Protein AF-0000000083945757 (afdb_homodimer)

Nearest PDB structures (foldseek):
  6pqh-assembly2_D  TM=9.651E-01  e=5.081E-68  Elizabethkingia sp.
  6pqh-assembly2_C  TM=9.523E-01  e=7.920E-66  Elizabethkingia sp.
  3m4q-assembly1_B  TM=9.077E-01  e=7.126E-39  Entamoeba histolytica
  3m4p-assembly2_D  TM=8.942E-01  e=1.577E-38  Entamoeba histolytica
  5xix-assembly2_C  TM=8.977E-01  e=1.561E-36  Homo sapiens

Sequence (926 aa):
MRIAELLASGERNVEVVAKGWVRTKRGNKNVAFIALNDGSTIHNIQVVAETAAFDEALLKSVTTGACLKVTGTLVDSPASGQPVEIQARTIEIYGGADPETYPLQKKGHTLEFLREIAHLRPRTNTFGAVFRIRHAMAYAIHKYFNDRGFVYWNSPLITGSDAEGAGAMFQVTTLDVANPPRKEDGSVDYAQDFFGRSTNLTVSGQLEGELAAMSLGLIYTFGPTFRAENSNTPRHLAEFWMVEPEMAFYEIGENMDLAEDFIKYLVNYALENCADDLAFLEKMYDKELTERLRFVIANDFVRLGYTEGVKILEEARDKKGVKFEFPVFWGADLASEHERYLVEQHFKRPVILTDYPKEIKAFYMKQNDDGKTVRAMDVLFPKIGEIIGGSEREADYDKLVARMQEVGVPVESMQWYLDTRRFGSAPHSGFGLGFERLVLFVTGMTNIRDVIPFPRTPKNAEFMRIAELLASGERNVEVVAKGWVRTKRGNKNVAFIALNDGSTIHNIQVVAETAAFDEALLKSVTTGACLKVTGTLVDSPASGQPVEIQARTIEIYGGADPETYPLQKKGHTLEFLREIAHLRPRTNTFGAVFRIRHAMAYAIHKYFNDRGFVYWNSPLITGSDAEGAGAMFQVTTLDVANPPRKEDGSVDYAQDFFGRSTNLTVSGQLEGELAAMSLGLIYTFGPTFRAENSNTPRHLAEFWMVEPEMAFYEIGENMDLAEDFIKYLVNYALENCADDLAFLEKMYDKELTERLRFVIANDFVRLGYTEGVKILEEARDKKGVKFEFPVFWGADLASEHERYLVEQHFKRPVILTDYPKEIKAFYMKQNDDGKTVRAMDVLFPKIGEIIGGSEREADYDKLVARMQEVGVPVESMQWYLDTRRFGSAPHSGFGLGFERLVLFVTGMTNIRDVIPFPRTPKNAEF

Secondary structure (DSSP, 8-state):
--HHHHHH----SEEEEEEEEEEEEEE-SSEEEEEEE-SSSSPPEEEEEEGGGS-HHHHHH--TT-EEEEEEEEEE-SSTT-SEEEEEEEEEEEE---TTT-S--SS---HHHHHHTTTTGGGSHHHHHHHHHHHHHHHHHHHHHHHTT-EE----SEES--TT-GGG--EEE-S-TTS--B-TTSSB-GGGSTTSS-EEE-S-SHHHHHHHHHHHSEEEEEEEEE------STT--SEEEEEEEEEET--HHHHHHHHHHHHHHHHHHHHHH-HHHHHHHHHHT-TTHHHHHHHHHHSPPEEEEHHHHHHHHHHHHHHS-PPPSS---TTPPPPHHHHHIIIIIIISS-EEEE--BGGGS-TTBPBPTTSSBB-EEEEEETTTEEEEEEEEB---HHHHHHHHHHHT--SGGGHHHHHHHHSS---EEEEEEEHHHHHHHHH--S-GGGSSSS--BTTB---/--HHHHHH----SEEEEEEEEEEEEEE-SSEEEEEEE-SSSSPPEEEEEEGGGS-HHHHHH--TT-EEEEEEEEEE-SSTT-SEEEEEEEEEEEE---TTT-S--SS---HHHHHHTTTTGGGSHHHHHHHHHHHHHHHHHHHHHHHTT-EE----SEES--TT-GGG--EEE-S-TTS--B-TTSSB-GGGSTTSS-EEE-S-SHHHHHHHHHHHSEEEEEEEEE------STT--SEEEEEEEEEET--HHHHHHHHHHHHHHHHHHHHHH-HHHHHHHHHHT-TTHHHHHHHHHHSPPEEEEHHHHHHHHHHHHHHS----SS---TTPPPPHHHHHIIIIIIISS-EEEE--BGGGS-TTBPBPTTSSBB-EEEEEETTTEEEEEEEEB---HHHHHHHHHHHT--SGGGHHHHHHHHSS---EEEEEEEHHHHHHHHH--S-GGGSSSS--BTTB---

Structure (mmCIF, N/CA/C/O backbone):
data_AF-0000000083945757-model_v1
#
loop_
_entity.id
_entity.type
_entity.pdbx_description
1 polymer 'Asparagine--tRNA ligase'
#
loop_
_atom_site.group_PDB
_atom_site.id
_atom_site.type_symbol
_atom_site.label_atom_id
_atom_site.label_alt_id
_atom_site.label_comp_id
_atom_site.label_asym_id
_atom_site.label_entity_id
_atom_site.label_seq_id
_atom_site.pdbx_PDB_ins_code
_atom_site.Cartn_x
_atom_site.Cartn_y
_atom_site.Cartn_z
_atom_site.occupancy
_atom_site.B_iso_or_equiv
_atom_site.auth_seq_id
_atom_site.auth_comp_id
_atom_site.auth_asym_id
_atom_site.auth_atom_id
_atom_site.pdbx_PDB_model_num
ATOM 1 N N . MET A 1 1 ? 1.303 14.5 25.297 1 89.5 1 MET A N 1
ATOM 2 C CA . MET A 1 1 ? 0.645 13.195 25.312 1 89.5 1 MET A CA 1
ATOM 3 C C . MET A 1 1 ? -0.617 13.219 24.453 1 89.5 1 MET A C 1
ATOM 5 O O . MET A 1 1 ? -1.34 14.219 24.438 1 89.5 1 MET A O 1
ATOM 9 N N . ARG A 1 2 ? -0.952 12.109 23.891 1 95.12 2 ARG A N 1
ATOM 10 C CA . ARG A 1 2 ? -2.164 12 23.094 1 95.12 2 ARG A CA 1
ATOM 11 C C . ARG A 1 2 ? -3.395 11.82 23.969 1 95.12 2 ARG A C 1
ATOM 13 O O . ARG A 1 2 ? -3.303 11.266 25.078 1 95.12 2 ARG A O 1
ATOM 20 N N . ILE A 1 3 ? -4.434 12.227 23.422 1 97.56 3 ILE A N 1
ATOM 21 C CA . ILE A 1 3 ? -5.664 12.219 24.203 1 97.56 3 ILE A CA 1
ATOM 22 C C . ILE A 1 3 ? -6.066 10.781 24.531 1 97.56 3 ILE A C 1
ATOM 24 O O . ILE A 1 3 ? -6.488 10.484 25.641 1 97.56 3 ILE A O 1
ATOM 28 N N . ALA A 1 4 ? -5.918 9.844 23.531 1 96.75 4 ALA A N 1
ATOM 29 C CA . ALA A 1 4 ? -6.195 8.43 23.797 1 96.75 4 ALA A CA 1
ATOM 30 C C . ALA A 1 4 ? -5.379 7.926 24.984 1 96.75 4 ALA A C 1
ATOM 32 O O . ALA A 1 4 ? -5.883 7.156 25.812 1 96.75 4 ALA A O 1
ATOM 33 N N . GLU A 1 5 ? -4.133 8.367 25.094 1 96.44 5 GLU A N 1
ATOM 34 C CA . GLU A 1 5 ? -3.246 7.965 26.172 1 96.44 5 GLU A CA 1
ATOM 35 C C . GLU A 1 5 ? -3.676 8.586 27.5 1 96.44 5 GLU A C 1
ATOM 37 O O . GLU A 1 5 ? -3.613 7.941 28.547 1 96.44 5 GLU A O 1
ATOM 42 N N . LEU A 1 6 ? -4.082 9.836 27.453 1 96.69 6 LEU A N 1
ATOM 43 C CA . LEU A 1 6 ? -4.535 10.531 28.656 1 96.69 6 LEU A CA 1
ATOM 44 C C . LEU A 1 6 ? -5.773 9.852 29.234 1 96.69 6 LEU A C 1
ATOM 46 O O . LEU A 1 6 ? -5.871 9.664 30.453 1 96.69 6 LEU A O 1
ATOM 50 N N . LEU A 1 7 ? -6.672 9.484 28.359 1 95.69 7 LEU A N 1
ATOM 51 C CA . LEU A 1 7 ? -7.922 8.875 28.797 1 95.69 7 LEU A CA 1
ATOM 52 C C . LEU A 1 7 ? -7.668 7.488 29.375 1 95.69 7 LEU A C 1
ATOM 54 O O . LEU A 1 7 ? -8.406 7.039 30.266 1 95.69 7 LEU A O 1
ATOM 58 N N . ALA A 1 8 ? -6.652 6.844 28.906 1 93.31 8 ALA A N 1
ATOM 59 C CA . ALA A 1 8 ? -6.34 5.492 29.375 1 93.31 8 ALA A CA 1
ATOM 60 C C . ALA A 1 8 ? -5.387 5.527 30.562 1 93.31 8 ALA A C 1
ATOM 62 O O . ALA A 1 8 ? -5.164 4.504 31.219 1 93.31 8 ALA A O 1
ATOM 63 N N . SER A 1 9 ? -4.93 6.746 30.875 1 91.75 9 SER A N 1
ATOM 64 C CA . SER A 1 9 ? -3.906 6.875 31.906 1 91.75 9 SER A CA 1
ATOM 65 C C . SER A 1 9 ? -4.488 6.637 33.281 1 91.75 9 SER A C 1
ATOM 67 O O . SER A 1 9 ? -5.648 6.973 33.562 1 91.75 9 SER A O 1
ATOM 69 N N . GLY A 1 10 ? -3.699 6.02 34.156 1 89.75 10 GLY A N 1
ATOM 70 C CA . GLY A 1 10 ? -4.086 5.895 35.562 1 89.75 10 GLY A CA 1
ATOM 71 C C . GLY A 1 10 ? -3.59 7.043 36.438 1 89.75 10 GLY A C 1
ATOM 72 O O . GLY A 1 10 ? -3.943 7.141 37.594 1 89.75 10 GLY A O 1
ATOM 73 N N . GLU A 1 11 ? -2.965 7.98 35.75 1 93.12 11 GLU A N 1
ATOM 74 C CA . GLU A 1 11 ? -2.379 9.094 36.469 1 93.12 11 GLU A CA 1
ATOM 75 C C . GLU A 1 11 ? -3.432 10.133 36.844 1 93.12 11 GLU A C 1
ATOM 77 O O . GLU A 1 11 ? -4.359 10.383 36.062 1 93.12 11 GLU A O 1
ATOM 82 N N . ARG A 1 12 ? -3.219 10.688 38.062 1 95.81 12 ARG A N 1
ATOM 83 C CA . ARG A 1 12 ? -4.082 11.758 38.562 1 95.81 12 ARG A CA 1
ATOM 84 C C . ARG A 1 12 ? -3.27 12.852 39.25 1 95.81 12 ARG A C 1
ATOM 86 O O . ARG A 1 12 ? -2.211 12.586 39.812 1 95.81 12 ARG A O 1
ATOM 93 N N . ASN A 1 13 ? -3.812 14.008 39.156 1 97.38 13 ASN A N 1
ATOM 94 C CA . ASN A 1 13 ? -3.219 15.18 39.781 1 97.38 13 ASN A CA 1
ATOM 95 C C . ASN A 1 13 ? -1.811 15.445 39.25 1 97.38 13 ASN A C 1
ATOM 97 O O . ASN A 1 13 ? -0.914 15.797 40.031 1 97.38 13 ASN A O 1
ATOM 101 N N . VAL A 1 14 ? -1.634 15.164 38.031 1 97.56 14 VAL A N 1
ATOM 102 C CA . VAL A 1 14 ? -0.371 15.469 37.375 1 97.56 14 VAL A CA 1
ATOM 103 C C . VAL A 1 14 ? -0.594 16.531 36.312 1 97.56 14 VAL A C 1
ATOM 105 O O . VAL A 1 14 ? -1.684 16.625 35.719 1 97.56 14 VAL A O 1
ATOM 108 N N . GLU A 1 15 ? 0.489 17.312 36.094 1 98.19 15 GLU A N 1
ATOM 109 C CA . GLU A 1 15 ? 0.424 18.297 35 1 98.19 15 GLU A CA 1
ATOM 110 C C . GLU A 1 15 ? 0.568 17.625 33.656 1 98.19 15 GLU A C 1
ATOM 112 O O . GLU A 1 15 ? 1.447 16.781 33.438 1 98.19 15 GLU A O 1
ATOM 117 N N . VAL A 1 16 ? -0.318 17.969 32.781 1 98.19 16 VAL A N 1
ATOM 118 C CA . VAL A 1 16 ? -0.283 17.391 31.453 1 98.19 16 VAL A CA 1
ATOM 119 C C . VAL A 1 16 ? -0.448 18.484 30.406 1 98.19 16 VAL A C 1
ATOM 121 O O . VAL A 1 16 ? -0.868 19.609 30.734 1 98.19 16 VAL A O 1
ATOM 124 N N . VAL A 1 17 ? -0.009 18.25 29.203 1 98.38 17 VAL A N 1
ATOM 125 C CA . VAL A 1 17 ? -0.234 19.078 28.031 1 98.38 17 VAL A CA 1
ATOM 126 C C . VAL A 1 17 ? -1.047 18.312 27 1 98.38 17 VAL A C 1
ATOM 128 O O . VAL A 1 17 ? -0.662 17.219 26.578 1 98.38 17 VAL A O 1
ATOM 131 N N . ALA A 1 18 ? -2.18 18.828 26.672 1 98.25 18 ALA A N 1
ATOM 132 C CA . ALA A 1 18 ? -3.027 18.25 25.625 1 98.25 18 ALA A CA 1
ATOM 133 C C . ALA A 1 18 ? -3.166 19.203 24.438 1 98.25 18 ALA A C 1
ATOM 135 O O . ALA A 1 18 ? -3.305 20.406 24.625 1 98.25 18 ALA A O 1
ATOM 136 N N . LYS A 1 19 ? -2.973 18.719 23.266 1 98.75 19 LYS A N 1
ATOM 137 C CA . LYS A 1 19 ? -3.166 19.453 22.016 1 98.75 19 LYS A CA 1
ATOM 138 C C . LYS A 1 19 ? -4.25 18.812 21.156 1 98.75 19 LYS A C 1
ATOM 140 O O . LYS A 1 19 ? -4.352 17.578 21.094 1 98.75 19 LYS A O 1
ATOM 145 N N . GLY A 1 20 ? -5.113 19.562 20.562 1 98.69 20 GLY A N 1
ATOM 146 C CA . GLY A 1 20 ? -6.176 19.031 19.719 1 98.69 20 GLY A CA 1
ATOM 147 C C . GLY A 1 20 ? -7.137 20.109 19.234 1 98.69 20 GLY A C 1
ATOM 148 O O . GLY A 1 20 ? -6.836 21.297 19.312 1 98.69 20 GLY A O 1
ATOM 149 N N . TRP A 1 21 ? -8.195 19.719 18.625 1 98.81 21 TRP A N 1
ATOM 150 C CA . TRP A 1 21 ? -9.203 20.609 18.062 1 98.81 21 TRP A CA 1
ATOM 151 C C . TRP A 1 21 ? -10.477 20.594 18.891 1 98.81 21 TRP A C 1
ATOM 153 O O . TRP A 1 21 ? -10.891 19.531 19.391 1 98.81 21 TRP A O 1
ATOM 163 N N . VAL A 1 22 ? -11.125 21.734 19.031 1 98.62 22 VAL A N 1
ATOM 164 C CA . VAL A 1 22 ? -12.344 21.906 19.828 1 98.62 22 VAL A CA 1
ATOM 165 C C . VAL A 1 22 ? -13.516 21.266 19.094 1 98.62 22 VAL A C 1
ATOM 167 O O . VAL A 1 22 ? -13.781 21.578 17.938 1 98.62 22 VAL A O 1
ATOM 170 N N . ARG A 1 23 ? -14.172 20.391 19.812 1 97.62 23 ARG A N 1
ATOM 171 C CA . ARG A 1 23 ? -15.398 19.812 19.281 1 97.62 23 ARG A CA 1
ATOM 172 C C . ARG A 1 23 ? -16.625 20.625 19.719 1 97.62 23 ARG A C 1
ATOM 174 O O . ARG A 1 23 ? -17.5 20.922 18.906 1 97.62 23 ARG A O 1
ATOM 181 N N . THR A 1 24 ? -16.641 20.906 21.016 1 97 24 THR A N 1
ATOM 182 C CA . THR A 1 24 ? -17.703 21.734 21.562 1 97 24 THR A CA 1
ATOM 183 C C . THR A 1 24 ? -17.188 22.562 22.734 1 97 24 THR A C 1
ATOM 185 O O . THR A 1 24 ? -16.172 22.219 23.344 1 97 24 THR A O 1
ATOM 188 N N . LYS A 1 25 ? -17.812 23.656 22.906 1 97 25 LYS A N 1
ATOM 189 C CA . LYS A 1 25 ? -17.625 24.484 24.078 1 97 25 LYS A CA 1
ATOM 190 C C . LYS A 1 25 ? -18.953 24.906 24.703 1 97 25 LYS A C 1
ATOM 192 O O . LYS A 1 25 ? -19.844 25.391 24 1 97 25 LYS A O 1
ATOM 197 N N . ARG A 1 26 ? -19.062 24.594 25.938 1 95.69 26 ARG A N 1
ATOM 198 C CA . ARG A 1 26 ? -20.25 25 26.688 1 95.69 26 ARG A CA 1
ATOM 199 C C . ARG A 1 26 ? -19.844 25.578 28.047 1 95.69 26 ARG A C 1
ATOM 201 O O . ARG A 1 26 ? -18.672 25.594 28.406 1 95.69 26 ARG A O 1
ATOM 208 N N . GLY A 1 27 ? -20.812 26.188 28.688 1 94.12 27 GLY A N 1
ATOM 209 C CA . GLY A 1 27 ? -20.516 26.688 30.031 1 94.12 27 GLY A CA 1
ATOM 210 C C . GLY A 1 27 ? -21.297 27.953 30.359 1 94.12 27 GLY A C 1
ATOM 211 O O . GLY A 1 27 ? -22.359 28.219 29.781 1 94.12 27 GLY A O 1
ATOM 212 N N . ASN A 1 28 ? -20.938 28.547 31.516 1 94.06 28 ASN A N 1
ATOM 213 C CA . ASN A 1 28 ? -21.562 29.766 32 1 94.06 28 ASN A CA 1
ATOM 214 C C . ASN A 1 28 ? -20.516 30.828 32.344 1 94.06 28 ASN A C 1
ATOM 216 O O . ASN A 1 28 ? -19.375 30.766 31.859 1 94.06 28 ASN A O 1
ATOM 220 N N . LYS A 1 29 ? -20.922 31.844 33 1 94.19 29 LYS A N 1
ATOM 221 C CA . LYS A 1 29 ? -20.047 32.969 33.281 1 94.19 29 LYS A CA 1
ATOM 222 C C . LYS A 1 29 ? -18.875 32.562 34.156 1 94.19 29 LYS A C 1
ATOM 224 O O . LYS A 1 29 ? -17.812 33.219 34.156 1 94.19 29 LYS A O 1
ATOM 229 N N . ASN A 1 30 ? -19 31.453 34.781 1 95.75 30 ASN A N 1
ATOM 230 C CA . ASN A 1 30 ? -17.984 31.094 35.781 1 95.75 30 ASN A CA 1
ATOM 231 C C . ASN A 1 30 ? -17.047 30.016 35.25 1 95.75 30 ASN A C 1
ATOM 233 O O . ASN A 1 30 ? -15.898 29.906 35.688 1 95.75 30 ASN A O 1
ATOM 237 N N . VAL A 1 31 ? -17.641 29.156 34.375 1 96.81 31 VAL A N 1
ATOM 238 C CA . VAL A 1 31 ? -16.844 28 33.969 1 96.81 31 VAL A CA 1
ATOM 239 C C . VAL A 1 31 ? -17.141 27.641 32.5 1 96.81 31 VAL A C 1
ATOM 241 O O . VAL A 1 31 ? -18.297 27.734 32.062 1 96.81 31 VAL A O 1
ATOM 244 N N . ALA A 1 32 ? -16.109 27.344 31.766 1 97.56 32 ALA A N 1
ATOM 245 C CA . ALA A 1 32 ? -16.234 26.828 30.406 1 97.56 32 ALA A CA 1
ATOM 246 C C . ALA A 1 32 ? -15.812 25.375 30.328 1 97.56 32 ALA A C 1
ATOM 248 O O . ALA A 1 32 ? -14.812 24.984 30.938 1 97.56 32 ALA A O 1
ATOM 249 N N . PHE A 1 33 ? -16.578 24.5 29.719 1 97.06 33 PHE A N 1
ATOM 250 C CA . PHE A 1 33 ? -16.266 23.109 29.406 1 97.06 33 PHE A CA 1
ATOM 251 C C . PHE A 1 33 ? -15.953 22.938 27.938 1 97.06 33 PHE A C 1
ATOM 253 O O . PHE A 1 33 ? -16.812 23.141 27.078 1 97.06 33 PHE A O 1
ATOM 260 N N . ILE A 1 34 ? -14.734 22.578 27.656 1 98.19 34 ILE A N 1
ATOM 261 C CA . ILE A 1 34 ? -14.273 22.422 26.281 1 98.19 34 ILE A CA 1
ATOM 262 C C . ILE A 1 34 ? -14.023 20.938 26 1 98.19 34 ILE A C 1
ATOM 264 O O . ILE A 1 34 ? -13.227 20.297 26.672 1 98.19 34 ILE A O 1
ATOM 268 N N . ALA A 1 35 ? -14.719 20.375 25.031 1 97.5 35 ALA A N 1
ATOM 269 C CA . ALA A 1 35 ? -14.414 19.047 24.531 1 97.5 35 ALA A CA 1
ATOM 270 C C . ALA A 1 35 ? -13.289 19.078 23.5 1 97.5 35 ALA A C 1
ATOM 272 O O . ALA A 1 35 ? -13.453 19.656 22.422 1 97.5 35 ALA A O 1
ATOM 273 N N . LEU A 1 36 ? -12.156 18.484 23.844 1 98.38 36 LEU A N 1
ATOM 274 C CA . LEU A 1 36 ? -10.961 18.531 23.016 1 98.38 36 LEU A CA 1
ATOM 275 C C . LEU A 1 36 ? -10.664 17.156 22.422 1 98.38 36 LEU A C 1
ATOM 277 O O . LEU A 1 36 ? -10.766 16.141 23.125 1 98.38 36 LEU A O 1
ATOM 281 N N . ASN A 1 37 ? -10.305 17.094 21.141 1 98.44 37 ASN A N 1
ATOM 282 C CA . ASN A 1 37 ? -9.992 15.844 20.453 1 98.44 37 ASN A CA 1
ATOM 283 C C . ASN A 1 37 ? -8.781 15.992 19.531 1 98.44 37 ASN A C 1
ATOM 285 O O . ASN A 1 37 ? -8.641 17.016 18.859 1 98.44 37 ASN A O 1
ATOM 289 N N . ASP A 1 38 ? -7.902 15.016 19.531 1 98.56 38 ASP A N 1
ATOM 290 C CA . ASP A 1 38 ? -6.703 15.133 18.703 1 98.56 38 ASP A CA 1
ATOM 291 C C . ASP A 1 38 ? -6.715 14.102 17.578 1 98.56 38 ASP A C 1
ATOM 293 O O . ASP A 1 38 ? -5.691 13.875 16.938 1 98.56 38 ASP A O 1
ATOM 297 N N . GLY A 1 39 ? -7.812 13.391 17.359 1 98.25 39 GLY A N 1
ATOM 298 C CA . GLY A 1 39 ? -7.953 12.422 16.281 1 98.25 39 GLY A CA 1
ATOM 299 C C . GLY A 1 39 ? -7.543 11.016 16.688 1 98.25 39 GLY A C 1
ATOM 300 O O . GLY A 1 39 ? -7.832 10.055 15.969 1 98.25 39 GLY A O 1
ATOM 301 N N . SER A 1 40 ? -6.977 10.797 17.906 1 98.25 40 SER A N 1
ATOM 302 C CA . SER A 1 40 ? -6.395 9.523 18.312 1 98.25 40 SER A CA 1
ATOM 303 C C . SER A 1 40 ? -7.473 8.547 18.781 1 98.25 40 SER A C 1
ATOM 305 O O . SER A 1 40 ? -7.223 7.344 18.891 1 98.25 40 SER A O 1
ATOM 307 N N . THR A 1 41 ? -8.625 9.031 19.047 1 97.81 41 THR A N 1
ATOM 308 C CA . THR A 1 41 ? -9.75 8.234 19.531 1 97.81 41 THR A CA 1
ATOM 309 C C . THR A 1 41 ? -11.078 8.938 19.25 1 97.81 41 THR A C 1
ATOM 311 O O . THR A 1 41 ? -11.094 10.133 18.922 1 97.81 41 THR A O 1
ATOM 314 N N . ILE A 1 42 ? -12.102 8.203 19.25 1 97.62 42 ILE A N 1
ATOM 315 C CA . ILE A 1 42 ? -13.438 8.75 19.031 1 97.62 42 ILE A CA 1
ATOM 316 C C . ILE A 1 42 ? -13.859 9.57 20.25 1 97.62 42 ILE A C 1
ATOM 318 O O . ILE A 1 42 ? -14.75 10.414 20.156 1 97.62 42 ILE A O 1
ATOM 322 N N . HIS A 1 43 ? -13.211 9.391 21.391 1 97 43 HIS A N 1
ATOM 323 C CA . HIS A 1 43 ? -13.586 10.047 22.641 1 97 43 HIS A CA 1
ATOM 324 C C . HIS A 1 43 ? -12.891 11.391 22.781 1 97 43 HIS A C 1
ATOM 326 O O . HIS A 1 43 ? -11.742 11.555 22.359 1 97 43 HIS A O 1
ATOM 332 N N . ASN A 1 44 ? -13.555 12.344 23.453 1 96.88 44 ASN A N 1
ATOM 333 C CA . ASN A 1 44 ? -12.992 13.656 23.766 1 96.88 44 ASN A CA 1
ATOM 334 C C . ASN A 1 44 ? -12.492 13.711 25.203 1 96.88 44 ASN A C 1
ATOM 336 O O . ASN A 1 44 ? -12.953 12.945 26.062 1 96.88 44 ASN A O 1
ATOM 340 N N . ILE A 1 45 ? -11.539 14.539 25.406 1 97.31 45 ILE A N 1
ATOM 341 C CA . ILE A 1 45 ? -11.195 14.875 26.781 1 97.31 45 ILE A CA 1
ATOM 342 C C . ILE A 1 45 ? -11.82 16.219 27.156 1 97.31 45 ILE A C 1
ATOM 344 O O . ILE A 1 45 ? -11.859 17.141 26.344 1 97.31 45 ILE A O 1
ATOM 348 N N . GLN A 1 46 ? -12.367 16.297 28.359 1 97.56 46 GLN A N 1
ATOM 349 C CA . GLN A 1 46 ? -12.961 17.531 28.828 1 97.56 46 GLN A CA 1
ATOM 350 C C . GLN A 1 46 ? -11.914 18.453 29.453 1 97.56 46 GLN A C 1
ATOM 352 O O . GLN A 1 46 ? -11.156 18.016 30.328 1 97.56 46 GLN A O 1
ATOM 357 N N . VAL A 1 47 ? -11.852 19.656 28.969 1 98.12 47 VAL A N 1
ATOM 358 C CA . VAL A 1 47 ? -11.039 20.719 29.547 1 98.12 47 VAL A CA 1
ATOM 359 C C . VAL A 1 47 ? -11.93 21.688 30.328 1 98.12 47 VAL A C 1
ATOM 361 O O . VAL A 1 47 ? -12.891 22.219 29.781 1 98.12 47 VAL A O 1
ATOM 364 N N . VAL A 1 48 ? -11.641 21.828 31.562 1 98.06 48 VAL A N 1
ATOM 365 C CA . VAL A 1 48 ? -12.391 22.75 32.406 1 98.06 48 VAL A CA 1
ATOM 366 C C . VAL A 1 48 ? -11.602 24.031 32.625 1 98.06 48 VAL A C 1
ATOM 368 O O . VAL A 1 48 ? -10.484 24.016 33.156 1 98.06 48 VAL A O 1
ATOM 371 N N . ALA A 1 49 ? -12.195 25.141 32.219 1 98.25 49 ALA A N 1
ATOM 372 C CA . ALA A 1 49 ? -11.555 26.453 32.344 1 98.25 49 ALA A CA 1
ATOM 373 C C . ALA A 1 49 ? -12.391 27.391 33.188 1 98.25 49 ALA A C 1
ATOM 375 O O . ALA A 1 49 ? -13.508 27.75 32.812 1 98.25 49 ALA A O 1
ATOM 376 N N . GLU A 1 50 ? -11.859 27.75 34.312 1 97.44 50 GLU A N 1
ATOM 377 C CA . GLU A 1 50 ? -12.508 28.797 35.094 1 97.44 50 GLU A CA 1
ATOM 378 C C . GLU A 1 50 ? -12.406 30.141 34.375 1 97.44 50 GLU A C 1
ATOM 380 O O . GLU A 1 50 ? -11.305 30.672 34.188 1 97.44 50 GLU A O 1
ATOM 385 N N . THR A 1 51 ? -13.492 30.719 34.125 1 96.19 51 THR A N 1
ATOM 386 C CA . THR A 1 51 ? -13.531 31.891 33.25 1 96.19 51 THR A CA 1
ATOM 387 C C . THR A 1 51 ? -12.734 33.031 33.844 1 96.19 51 THR A C 1
ATOM 389 O O . THR A 1 51 ? -12.133 33.844 33.094 1 96.19 51 THR A O 1
ATOM 392 N N . ALA A 1 52 ? -12.688 33.188 35.156 1 96.06 52 ALA A N 1
ATOM 393 C CA . ALA A 1 52 ? -12 34.281 35.812 1 96.06 52 ALA A CA 1
ATOM 394 C C . ALA A 1 52 ? -10.484 34.156 35.625 1 96.06 52 ALA A C 1
ATOM 396 O O . ALA A 1 52 ? -9.773 35.156 35.75 1 96.06 52 ALA A O 1
ATOM 397 N N . ALA A 1 53 ? -10.102 33.031 35.344 1 95.94 53 ALA A N 1
ATOM 398 C CA . ALA A 1 53 ? -8.664 32.781 35.25 1 95.94 53 ALA A CA 1
ATOM 399 C C . ALA A 1 53 ? -8.164 33.062 33.812 1 95.94 53 ALA A C 1
ATOM 401 O O . ALA A 1 53 ? -6.961 33.031 33.562 1 95.94 53 ALA A O 1
ATOM 402 N N . PHE A 1 54 ? -9.047 33.312 32.875 1 97.06 54 PHE A N 1
ATOM 403 C CA . PHE A 1 54 ? -8.664 33.438 31.453 1 97.06 54 PHE A CA 1
ATOM 404 C C . PHE A 1 54 ? -9.195 34.75 30.875 1 97.06 54 PHE A C 1
ATOM 406 O O . PHE A 1 54 ? -10.203 35.281 31.344 1 97.06 54 PHE A O 1
ATOM 413 N N . ASP A 1 55 ? -8.5 35.281 29.906 1 95.88 55 ASP A N 1
ATOM 414 C CA . ASP A 1 55 ? -8.953 36.438 29.156 1 95.88 55 ASP A CA 1
ATOM 415 C C . ASP A 1 55 ? -10.25 36.156 28.422 1 95.88 55 ASP A C 1
ATOM 417 O O . ASP A 1 55 ? -10.391 35.094 27.781 1 95.88 55 ASP A O 1
ATOM 421 N N . GLU A 1 56 ? -11.141 37.062 28.547 1 94.75 56 GLU A N 1
ATOM 422 C CA . GLU A 1 56 ? -12.453 36.906 27.922 1 94.75 56 GLU A CA 1
ATOM 423 C C . GLU A 1 56 ? -12.336 36.75 26.422 1 94.75 56 GLU A C 1
ATOM 425 O O . GLU A 1 56 ? -13.055 35.938 25.812 1 94.75 56 GLU A O 1
ATOM 430 N N . ALA A 1 57 ? -11.492 37.531 25.844 1 95.69 57 ALA A N 1
ATOM 431 C CA . ALA A 1 57 ? -11.312 37.469 24.391 1 95.69 57 ALA A CA 1
ATOM 432 C C . ALA A 1 57 ? -10.766 36.125 23.953 1 95.69 57 ALA A C 1
ATOM 434 O O . ALA A 1 57 ? -11.133 35.625 22.891 1 95.69 57 ALA A O 1
ATOM 435 N N . LEU A 1 58 ? -9.867 35.594 24.719 1 96.81 58 LEU A N 1
ATOM 436 C CA . LEU A 1 58 ? -9.312 34.281 24.453 1 96.81 58 LEU A CA 1
ATOM 437 C C . LEU A 1 58 ? -10.406 33.219 24.453 1 96.81 58 LEU A C 1
ATOM 439 O O . LEU A 1 58 ? -10.523 32.438 23.5 1 96.81 58 LEU A O 1
ATOM 443 N N . LEU A 1 59 ? -11.156 33.156 25.453 1 96.94 59 LEU A N 1
ATOM 444 C CA . LEU A 1 59 ? -12.203 32.156 25.594 1 96.94 59 LEU A CA 1
ATOM 445 C C . LEU A 1 59 ? -13.242 32.281 24.5 1 96.94 59 LEU A C 1
ATOM 447 O O . LEU A 1 59 ? -13.812 31.297 24.047 1 96.94 59 LEU A O 1
ATOM 451 N N . LYS A 1 60 ? -13.477 33.562 24.109 1 95.62 60 LYS A N 1
ATOM 452 C CA . LYS A 1 60 ? -14.422 33.812 23.016 1 95.62 60 LYS A CA 1
ATOM 453 C C . LYS A 1 60 ? -13.906 33.219 21.719 1 95.62 60 LYS A C 1
ATOM 455 O O . LYS A 1 60 ? -14.695 32.781 20.875 1 95.62 60 LYS A O 1
ATOM 460 N N . SER A 1 61 ? -12.625 33.156 21.547 1 96.81 61 SER A N 1
ATOM 461 C CA . SER A 1 61 ? -12.008 32.656 20.312 1 96.81 61 SER A CA 1
ATOM 462 C C . SER A 1 61 ? -11.922 31.141 20.312 1 96.81 61 SER A C 1
ATOM 464 O O . SER A 1 61 ? -11.609 30.531 19.281 1 96.81 61 SER A O 1
ATOM 466 N N . VAL A 1 62 ? -12.188 30.547 21.453 1 98.12 62 VAL A N 1
ATOM 467 C CA . VAL A 1 62 ? -12.273 29.094 21.516 1 98.12 62 VAL A CA 1
ATOM 468 C C . VAL A 1 62 ? -13.617 28.641 20.953 1 98.12 62 VAL A C 1
ATOM 470 O O . VAL A 1 62 ? -14.617 28.594 21.672 1 98.12 62 VAL A O 1
ATOM 473 N N . THR A 1 63 ? -13.617 28.328 19.656 1 97.88 63 THR A N 1
ATOM 474 C CA . THR A 1 63 ? -14.828 27.906 18.953 1 97.88 63 THR A CA 1
ATOM 475 C C . THR A 1 63 ? -14.648 26.531 18.344 1 97.88 63 THR A C 1
ATOM 477 O O . THR A 1 63 ? -13.531 26 18.297 1 97.88 63 THR A O 1
ATOM 480 N N . THR A 1 64 ? -15.719 25.938 17.938 1 98 64 THR A N 1
ATOM 481 C CA . THR A 1 64 ? -15.656 24.641 17.266 1 98 64 THR A CA 1
ATOM 482 C C . THR A 1 64 ? -14.672 24.688 16.109 1 98 64 THR A C 1
ATOM 484 O O . THR A 1 64 ? -14.719 25.594 15.273 1 98 64 THR A O 1
ATOM 487 N N . GLY A 1 65 ? -13.727 23.734 16.078 1 98.12 65 GLY A N 1
ATOM 488 C CA . GLY A 1 65 ? -12.758 23.641 14.992 1 98.12 65 GLY A CA 1
ATOM 489 C C . GLY A 1 65 ? -11.43 24.281 15.328 1 98.12 65 GLY A C 1
ATOM 490 O O . GLY A 1 65 ? -10.422 24.031 14.656 1 98.12 65 GLY A O 1
ATOM 491 N N . ALA A 1 66 ? -11.406 25.203 16.328 1 98.56 66 ALA A N 1
ATOM 492 C CA . ALA A 1 66 ? -10.156 25.828 16.734 1 98.56 66 ALA A CA 1
ATOM 493 C C . ALA A 1 66 ? -9.18 24.797 17.297 1 98.56 66 ALA A C 1
ATOM 495 O O . ALA A 1 66 ? -9.594 23.797 17.875 1 98.56 66 ALA A O 1
ATOM 496 N N . CYS A 1 67 ? -7.926 25.047 17.078 1 98.75 67 CYS A N 1
ATOM 497 C CA . CYS A 1 67 ? -6.875 24.172 17.594 1 98.75 67 CYS A CA 1
ATOM 498 C C . CYS A 1 67 ? -6.234 24.781 18.844 1 98.75 67 CYS A C 1
ATOM 500 O O . CYS A 1 67 ? -5.84 25.953 18.828 1 98.75 67 CYS A O 1
ATOM 502 N N . LEU A 1 68 ? -6.086 23.953 19.906 1 98.81 68 LEU A N 1
ATOM 503 C CA . LEU A 1 68 ? -5.609 24.469 21.188 1 98.81 68 LEU A CA 1
ATOM 504 C C . LEU A 1 68 ? -4.438 23.641 21.719 1 98.81 68 LEU A C 1
ATOM 506 O O . LEU A 1 68 ? -4.336 22.453 21.422 1 98.81 68 LEU A O 1
ATOM 510 N N . LYS A 1 69 ? -3.568 24.266 22.422 1 98.69 69 LYS A N 1
ATOM 511 C CA . LYS A 1 69 ? -2.662 23.656 23.391 1 98.69 69 LYS A CA 1
ATOM 512 C C . LYS A 1 69 ? -3.08 24 24.812 1 98.69 69 LYS A C 1
ATOM 514 O O . LYS A 1 69 ? -3.133 25.172 25.188 1 98.69 69 LYS A O 1
ATOM 519 N N . VAL A 1 70 ? -3.369 23.016 25.594 1 98.62 70 VAL A N 1
ATOM 520 C CA . VAL A 1 70 ? -3.857 23.203 26.953 1 98.62 70 VAL A CA 1
ATOM 521 C C . VAL A 1 70 ? -2.875 22.594 27.953 1 98.62 70 VAL A C 1
ATOM 523 O O . VAL A 1 70 ? -2.463 21.453 27.797 1 98.62 70 VAL A O 1
ATOM 526 N N . THR A 1 71 ? -2.428 23.359 28.875 1 98.62 71 THR A N 1
ATOM 527 C CA . THR A 1 71 ? -1.655 22.859 30.016 1 98.62 71 THR A CA 1
ATOM 528 C C . THR A 1 71 ? -2.486 22.906 31.281 1 98.62 71 THR A C 1
ATOM 530 O O . THR A 1 71 ? -3.1 23.938 31.594 1 98.62 71 THR A O 1
ATOM 533 N N . GLY A 1 72 ? -2.533 21.828 31.969 1 98.38 72 GLY A N 1
ATOM 534 C CA . GLY A 1 72 ? -3.314 21.781 33.188 1 98.38 72 GLY A CA 1
ATOM 535 C C . GLY A 1 72 ? -3.102 20.516 34 1 98.38 72 GLY A C 1
ATOM 536 O O . GLY A 1 72 ? -2.117 19.797 33.781 1 98.38 72 GLY A O 1
ATOM 537 N N . THR A 1 73 ? -4.031 20.297 34.969 1 98.44 73 THR A N 1
ATOM 538 C CA . THR A 1 73 ? -3.936 19.156 35.875 1 98.44 73 THR A CA 1
ATOM 539 C C . THR A 1 73 ? -4.98 18.109 35.531 1 98.44 73 THR A C 1
ATOM 541 O O . THR A 1 73 ? -6.164 18.406 35.406 1 98.44 73 THR A O 1
ATOM 544 N N . LEU A 1 74 ? -4.434 16.891 35.312 1 98 74 LEU A N 1
ATOM 545 C CA . LEU A 1 74 ? -5.328 15.766 35.031 1 98 74 LEU A CA 1
ATOM 546 C C . LEU A 1 74 ? -5.988 15.289 36.312 1 98 74 LEU A C 1
ATOM 548 O O . LEU A 1 74 ? -5.301 14.883 37.281 1 98 74 LEU A O 1
ATOM 552 N N . VAL A 1 75 ? -7.32 15.305 36.406 1 97.19 75 VAL A N 1
ATOM 553 C CA . VAL A 1 75 ? -8.039 14.914 37.594 1 97.19 75 VAL A CA 1
ATOM 554 C C . VAL A 1 75 ? -9.188 13.977 37.25 1 97.19 75 VAL A C 1
ATOM 556 O O . VAL A 1 75 ? -9.516 13.812 36.062 1 97.19 75 VAL A O 1
ATOM 559 N N . ASP A 1 76 ? -9.688 13.32 38.25 1 95.62 76 ASP A N 1
ATOM 560 C CA . ASP A 1 76 ? -10.898 12.531 38.031 1 95.62 76 ASP A CA 1
ATOM 561 C C . ASP A 1 76 ? -12.062 13.43 37.594 1 95.62 76 ASP A C 1
ATOM 563 O O . ASP A 1 76 ? -12.242 14.523 38.125 1 95.62 76 ASP A O 1
ATOM 567 N N . SER A 1 77 ? -12.711 12.977 36.594 1 92.75 77 SER A N 1
ATOM 568 C CA . SER A 1 77 ? -13.906 13.719 36.188 1 92.75 77 SER A CA 1
ATOM 569 C C . SER A 1 77 ? -15.086 13.414 37.125 1 92.75 77 SER A C 1
ATOM 571 O O . SER A 1 77 ? -15.359 12.25 37.406 1 92.75 77 SER A O 1
ATOM 573 N N . PRO A 1 78 ? -15.773 14.383 37.562 1 87.75 78 PRO A N 1
ATOM 574 C CA . PRO A 1 78 ? -16.953 14.125 38.406 1 87.75 78 PRO A CA 1
ATOM 575 C C . PRO A 1 78 ? -18.156 13.641 37.562 1 87.75 78 PRO A C 1
ATOM 577 O O . PRO A 1 78 ? -19.125 13.141 38.125 1 87.75 78 PRO A O 1
ATOM 580 N N . ALA A 1 79 ? -18.141 13.93 36.344 1 79.75 79 ALA A N 1
ATOM 581 C CA . ALA A 1 79 ? -19.25 13.57 35.469 1 79.75 79 ALA A CA 1
ATOM 582 C C . ALA A 1 79 ? -19.188 12.109 35.062 1 79.75 79 ALA A C 1
ATOM 584 O O . ALA A 1 79 ? -18.109 11.508 35.062 1 79.75 79 ALA A O 1
ATOM 585 N N . SER A 1 80 ? -20.406 11.586 34.688 1 78.19 80 SER A N 1
ATOM 586 C CA . SER A 1 80 ? -20.516 10.211 34.219 1 78.19 80 SER A CA 1
ATOM 587 C C . SER A 1 80 ? -20.062 10.102 32.75 1 78.19 80 SER A C 1
ATOM 589 O O . SER A 1 80 ? -20.266 11.023 31.969 1 78.19 80 SER A O 1
ATOM 591 N N . GLY A 1 81 ? -19.078 9.148 32.375 1 72.81 81 GLY A N 1
ATOM 592 C CA . GLY A 1 81 ? -18.797 8.898 30.984 1 72.81 81 GLY A CA 1
ATOM 593 C C . GLY A 1 81 ? -17.344 9.164 30.609 1 72.81 81 GLY A C 1
ATOM 594 O O . GLY A 1 81 ? -16.906 8.805 29.516 1 72.81 81 GLY A O 1
ATOM 595 N N . GLN A 1 82 ? -16.781 10.016 31.391 1 81.44 82 GLN A N 1
ATOM 596 C CA . GLN A 1 82 ? -15.352 10.211 31.141 1 81.44 82 GLN A CA 1
ATOM 597 C C . GLN A 1 82 ? -14.539 10.055 32.438 1 81.44 82 GLN A C 1
ATOM 599 O O . GLN A 1 82 ? -14.828 10.695 33.438 1 81.44 82 GLN A O 1
ATOM 604 N N . PRO A 1 83 ? -13.555 9.312 32.344 1 89.06 83 PRO A N 1
ATOM 605 C CA . PRO A 1 83 ? -12.82 8.977 33.562 1 89.06 83 PRO A CA 1
ATOM 606 C C . PRO A 1 83 ? -12.008 10.148 34.094 1 89.06 83 PRO A C 1
ATOM 608 O O . PRO A 1 83 ? -11.828 10.273 35.312 1 89.06 83 PRO A O 1
ATOM 611 N N . VAL A 1 84 ? -11.539 11.039 33.188 1 96.25 84 VAL A N 1
ATOM 612 C CA . VAL A 1 84 ? -10.656 12.117 33.625 1 96.25 84 VAL A CA 1
ATOM 613 C C . VAL A 1 84 ? -11.008 13.398 32.875 1 96.25 84 VAL A C 1
ATOM 615 O O . VAL A 1 84 ? -11.695 13.367 31.859 1 96.25 84 VAL A O 1
ATOM 618 N N . GLU A 1 85 ? -10.633 14.508 33.406 1 97.38 85 GLU A N 1
ATOM 619 C CA . GLU A 1 85 ? -10.695 15.828 32.781 1 97.38 85 GLU A CA 1
ATOM 620 C C . GLU A 1 85 ? -9.469 16.672 33.125 1 97.38 85 GLU A C 1
ATOM 622 O O . GLU A 1 85 ? -8.695 16.312 34 1 97.38 85 GLU A O 1
ATOM 627 N N . ILE A 1 86 ? -9.211 17.688 32.344 1 98.12 86 ILE A N 1
ATOM 628 C CA . ILE A 1 86 ? -8.062 18.562 32.562 1 98.12 86 ILE A CA 1
ATOM 629 C C . ILE A 1 86 ? -8.531 19.891 33.156 1 98.12 86 ILE A C 1
ATOM 631 O O . ILE A 1 86 ? -9.312 20.609 32.531 1 98.12 86 ILE A O 1
ATOM 635 N N . GLN A 1 87 ? -8.125 20.156 34.344 1 98.31 87 GLN A N 1
ATOM 636 C CA . GLN A 1 87 ? -8.281 21.516 34.875 1 98.31 87 GLN A CA 1
ATOM 637 C C . GLN A 1 87 ? -7.254 22.453 34.281 1 98.31 87 GLN A C 1
ATOM 639 O O . GLN A 1 87 ? -6.086 22.453 34.656 1 98.31 87 GLN A O 1
ATOM 644 N N . ALA A 1 88 ? -7.715 23.344 33.406 1 98.5 88 ALA A N 1
ATOM 645 C CA . ALA A 1 88 ? -6.812 24.125 32.562 1 98.5 88 ALA A CA 1
ATOM 646 C C . ALA A 1 88 ? -6.105 25.203 33.375 1 98.5 88 ALA A C 1
ATOM 648 O O . ALA A 1 88 ? -6.738 25.906 34.156 1 98.5 88 ALA A O 1
ATOM 649 N N . ARG A 1 89 ? -4.836 25.312 33.156 1 98.19 89 ARG A N 1
ATOM 650 C CA . ARG A 1 89 ? -4.035 26.422 33.656 1 98.19 89 ARG A CA 1
ATOM 651 C C . ARG A 1 89 ? -3.721 27.422 32.562 1 98.19 89 ARG A C 1
ATOM 653 O O . ARG A 1 89 ? -3.764 28.641 32.812 1 98.19 89 ARG A O 1
ATOM 660 N N . THR A 1 90 ? -3.367 26.938 31.469 1 98.31 90 THR A N 1
ATOM 661 C CA . THR A 1 90 ? -3.131 27.797 30.297 1 98.31 90 THR A CA 1
ATOM 662 C C . THR A 1 90 ? -3.814 27.219 29.062 1 98.31 90 THR A C 1
ATOM 664 O O . THR A 1 90 ? -3.922 26 28.922 1 98.31 90 THR A O 1
ATOM 667 N N . ILE A 1 91 ? -4.312 28.094 28.234 1 98.56 91 ILE A N 1
ATOM 668 C CA . ILE A 1 91 ? -4.879 27.75 26.938 1 98.56 91 ILE A CA 1
ATOM 669 C C . ILE A 1 91 ? -4.242 28.625 25.859 1 98.56 91 ILE A C 1
ATOM 671 O O . ILE A 1 91 ? -4.266 29.859 25.953 1 98.56 91 ILE A O 1
ATOM 675 N N . GLU A 1 92 ? -3.607 27.984 24.953 1 98.31 92 GLU A N 1
ATOM 676 C CA . GLU A 1 92 ? -3.041 28.656 23.781 1 98.31 92 GLU A CA 1
ATOM 677 C C . GLU A 1 92 ? -3.773 28.25 22.5 1 98.31 92 GLU A C 1
ATOM 679 O O . GLU A 1 92 ? -3.973 27.062 22.25 1 98.31 92 GLU A O 1
ATOM 684 N N . ILE A 1 93 ? -4.219 29.234 21.75 1 98.25 93 ILE A N 1
ATOM 685 C CA . ILE A 1 93 ? -4.859 28.953 20.469 1 98.25 93 ILE A CA 1
ATOM 686 C C . ILE A 1 93 ? -3.801 28.844 19.375 1 98.25 93 ILE A C 1
ATOM 688 O O . ILE A 1 93 ? -3.109 29.828 19.078 1 98.25 93 ILE A O 1
ATOM 692 N N . TYR A 1 94 ? -3.617 27.672 18.781 1 98.06 94 TYR A N 1
ATOM 693 C CA . TYR A 1 94 ? -2.734 27.5 17.641 1 98.06 94 TYR A CA 1
ATOM 694 C C . TYR A 1 94 ? -3.359 28.094 16.375 1 98.06 94 TYR A C 1
ATOM 696 O O . TYR A 1 94 ? -2.707 28.844 15.648 1 98.06 94 TYR A O 1
ATOM 704 N N . GLY A 1 95 ? -4.5 27.75 16.125 1 98.19 95 GLY A N 1
ATOM 705 C CA . GLY A 1 95 ? -5.27 28.234 14.992 1 98.19 95 GLY A CA 1
ATOM 706 C C . GLY A 1 95 ? -6.75 28.359 15.289 1 98.19 95 GLY A C 1
ATOM 707 O O . GLY A 1 95 ? -7.359 27.453 15.859 1 98.19 95 GLY A O 1
ATOM 708 N N . GLY A 1 96 ? -7.324 29.469 14.898 1 98 96 GLY A N 1
ATOM 709 C CA . GLY A 1 96 ? -8.75 29.688 15.102 1 98 96 GLY A CA 1
ATOM 710 C C . GLY A 1 96 ? -9.609 29.109 14 1 98 96 GLY A C 1
ATOM 711 O O . GLY A 1 96 ? -9.086 28.641 12.984 1 98 96 GLY A O 1
ATOM 712 N N . ALA A 1 97 ? -10.852 29.031 14.266 1 97.75 97 ALA A N 1
ATOM 713 C CA . ALA A 1 97 ? -11.859 28.656 13.281 1 97.75 97 ALA A CA 1
ATOM 714 C C . ALA A 1 97 ? -13.086 29.562 13.383 1 97.75 97 ALA A C 1
ATOM 716 O O . ALA A 1 97 ? -13.867 29.469 14.336 1 97.75 97 ALA A O 1
ATOM 717 N N . ASP A 1 98 ? -13.219 30.391 12.375 1 96.88 98 ASP A N 1
ATOM 718 C CA . ASP A 1 98 ? -14.328 31.344 12.367 1 96.88 98 ASP A CA 1
ATOM 719 C C . ASP A 1 98 ? -15.672 30.609 12.289 1 96.88 98 ASP A C 1
ATOM 721 O O . ASP A 1 98 ? -15.961 29.938 11.305 1 96.88 98 ASP A O 1
ATOM 725 N N . PRO A 1 99 ? -16.484 30.766 13.32 1 95.88 99 PRO A N 1
ATOM 726 C CA . PRO A 1 99 ? -17.75 30.047 13.344 1 95.88 99 PRO A CA 1
ATOM 727 C C . PRO A 1 99 ? -18.656 30.438 12.18 1 95.88 99 PRO A C 1
ATOM 729 O O . PRO A 1 99 ? -19.562 29.672 11.812 1 95.88 99 PRO A O 1
ATOM 732 N N . GLU A 1 100 ? -18.406 31.547 11.578 1 96.19 100 GLU A N 1
ATOM 733 C CA . GLU A 1 100 ? -19.25 32 10.484 1 96.19 100 GLU A CA 1
ATOM 734 C C . GLU A 1 100 ? -18.906 31.297 9.18 1 96.19 100 GLU A C 1
ATOM 736 O O . GLU A 1 100 ? -19.734 31.172 8.289 1 96.19 100 GLU A O 1
ATOM 741 N N . THR A 1 101 ? -17.703 30.797 9.109 1 96.75 101 THR A N 1
ATOM 742 C CA . THR A 1 101 ? -17.281 30.25 7.828 1 96.75 101 THR A CA 1
ATOM 743 C C . THR A 1 101 ? -16.922 28.766 7.961 1 96.75 101 THR A C 1
ATOM 745 O O . THR A 1 101 ? -16.891 28.047 6.965 1 96.75 101 THR A O 1
ATOM 748 N N . TYR A 1 102 ? -16.625 28.297 9.156 1 97.56 102 TYR A N 1
ATOM 749 C CA . TYR A 1 102 ? -16.297 26.891 9.359 1 97.56 102 TYR A CA 1
ATOM 750 C C . TYR A 1 102 ? -17.516 26.016 9.078 1 97.56 102 TYR A C 1
ATOM 752 O O . TYR A 1 102 ? -18.531 26.109 9.766 1 97.56 102 TYR A O 1
ATOM 760 N N . PRO A 1 103 ? -17.375 25.078 8.141 1 97 103 PRO A N 1
ATOM 761 C CA . PRO A 1 103 ? -18.578 24.375 7.688 1 97 103 PRO A CA 1
ATOM 762 C C . PRO A 1 103 ? -19 23.266 8.648 1 97 103 PRO A C 1
ATOM 764 O O . PRO A 1 103 ? -20.125 22.766 8.562 1 97 103 PRO A O 1
ATOM 767 N N . LEU A 1 104 ? -18.172 22.828 9.555 1 97 104 LEU A N 1
ATOM 768 C CA . LEU A 1 104 ? -18.484 21.688 10.406 1 97 104 LEU A CA 1
ATOM 769 C C . LEU A 1 104 ? -18.875 22.156 11.805 1 97 104 LEU A C 1
ATOM 771 O O . LEU A 1 104 ? -18.297 21.703 12.805 1 97 104 LEU A O 1
ATOM 775 N N . GLN A 1 105 ? -19.906 22.922 11.805 1 92.94 105 GLN A N 1
ATOM 776 C CA . GLN A 1 105 ? -20.453 23.344 13.086 1 92.94 105 GLN A CA 1
ATOM 777 C C . GLN A 1 105 ? -21.062 22.172 13.844 1 92.94 105 GLN A C 1
ATOM 779 O O . GLN A 1 105 ? -21.266 21.094 13.281 1 92.94 105 GLN A O 1
ATOM 784 N N . LYS A 1 106 ? -21.344 22.438 15.125 1 90 106 LYS A N 1
ATOM 785 C CA . LYS A 1 106 ? -21.891 21.375 15.977 1 90 106 LYS A CA 1
ATOM 786 C C . LYS A 1 106 ? -23.328 21.047 15.594 1 90 106 LYS A C 1
ATOM 788 O O . LYS A 1 106 ? -24.266 21.453 16.266 1 90 106 LYS A O 1
ATOM 793 N N . LYS A 1 107 ? -23.469 20.312 14.609 1 90 107 LYS A N 1
ATOM 794 C CA . LYS A 1 107 ? -24.766 19.812 14.125 1 90 107 LYS A CA 1
ATOM 795 C C . LYS A 1 107 ? -24.578 18.547 13.289 1 90 107 LYS A C 1
ATOM 797 O O . LYS A 1 107 ? -23.453 18.203 12.922 1 90 107 LYS A O 1
ATOM 802 N N . GLY A 1 108 ? -25.594 17.859 13.117 1 92.12 108 GLY A N 1
ATOM 803 C CA . GLY A 1 108 ? -25.531 16.703 12.234 1 92.12 108 GLY A CA 1
ATOM 804 C C . GLY A 1 108 ? -25.344 17.078 10.773 1 92.12 108 GLY A C 1
ATOM 805 O O . GLY A 1 108 ? -25.938 18.062 10.297 1 92.12 108 GLY A O 1
ATOM 806 N N . HIS A 1 109 ? -24.422 16.422 10.117 1 96.06 109 HIS A N 1
ATOM 807 C CA . HIS A 1 109 ? -24.203 16.625 8.688 1 96.06 109 HIS A CA 1
ATOM 808 C C . HIS A 1 109 ? -24.516 15.359 7.895 1 96.06 109 HIS A C 1
ATOM 810 O O . HIS A 1 109 ? -24.219 14.25 8.344 1 96.06 109 HIS A O 1
ATOM 816 N N . THR A 1 110 ? -25.125 15.602 6.746 1 97.19 110 THR A N 1
ATOM 817 C CA . THR A 1 110 ? -25.422 14.453 5.895 1 97.19 110 THR A CA 1
ATOM 818 C C . THR A 1 110 ? -24.156 13.93 5.242 1 97.19 110 THR A C 1
ATOM 820 O O . THR A 1 110 ? -23.188 14.68 5.043 1 97.19 110 THR A O 1
ATOM 823 N N . LEU A 1 111 ? -24.172 12.695 4.941 1 97.5 111 LEU A N 1
ATOM 824 C CA . LEU A 1 111 ? -23.031 12.102 4.254 1 97.5 111 LEU A CA 1
ATOM 825 C C . LEU A 1 111 ? -22.844 12.727 2.875 1 97.5 111 LEU A C 1
ATOM 827 O O . LEU A 1 111 ? -21.703 12.859 2.4 1 97.5 111 LEU A O 1
ATOM 831 N N . GLU A 1 112 ? -23.891 13.078 2.207 1 96.88 112 GLU A N 1
ATOM 832 C CA . GLU A 1 112 ? -23.844 13.734 0.902 1 96.88 112 GLU A CA 1
ATOM 833 C C . GLU A 1 112 ? -23.094 15.062 0.979 1 96.88 112 GLU A C 1
ATOM 835 O O . GLU A 1 112 ? -22.234 15.344 0.144 1 96.88 112 GLU A O 1
ATOM 840 N N . PHE A 1 113 ? -23.438 15.844 1.994 1 97.5 113 PHE A N 1
ATOM 841 C CA . PHE A 1 113 ? -22.75 17.109 2.205 1 97.5 113 PHE A CA 1
ATOM 842 C C . PHE A 1 113 ? -21.266 16.891 2.467 1 97.5 113 PHE A C 1
ATOM 844 O O . PHE A 1 113 ? -20.422 17.578 1.891 1 97.5 113 PHE A O 1
ATOM 851 N N . LEU A 1 114 ? -20.969 15.93 3.277 1 97.81 114 LEU A N 1
ATOM 852 C CA . LEU A 1 114 ? -19.594 15.664 3.672 1 97.81 114 LEU A CA 1
ATOM 853 C C . LEU A 1 114 ? -18.766 15.18 2.482 1 97.81 114 LEU A C 1
ATOM 855 O O . LEU A 1 114 ? -17.547 15.375 2.443 1 97.81 114 LEU A O 1
ATOM 859 N N . ARG A 1 115 ? -19.375 14.523 1.447 1 96.69 115 ARG A N 1
ATOM 860 C CA . ARG A 1 115 ? -18.672 14.117 0.234 1 96.69 115 ARG A CA 1
ATOM 861 C C . ARG A 1 115 ? -18.234 15.336 -0.579 1 96.69 115 ARG A C 1
ATOM 863 O O . ARG A 1 115 ? -17.219 15.305 -1.266 1 96.69 115 ARG A O 1
ATOM 870 N N . GLU A 1 116 ? -18.938 16.422 -0.414 1 96.12 116 GLU A N 1
ATOM 871 C CA . GLU A 1 116 ? -18.609 17.656 -1.139 1 96.12 116 GLU A CA 1
ATOM 872 C C . GLU A 1 116 ? -17.406 18.359 -0.519 1 96.12 116 GLU A C 1
ATOM 874 O O . GLU A 1 116 ? -16.734 19.141 -1.187 1 96.12 116 GLU A O 1
ATOM 879 N N . ILE A 1 117 ? -17.188 18.141 0.724 1 97.25 117 ILE A N 1
ATOM 880 C CA . ILE A 1 117 ? -16.047 18.734 1.415 1 97.25 117 ILE A CA 1
ATOM 881 C C . ILE A 1 117 ? -15.148 17.625 1.965 1 97.25 117 ILE A C 1
ATOM 883 O O . ILE A 1 117 ? -14.766 17.656 3.139 1 97.25 117 ILE A O 1
ATOM 887 N N . ALA A 1 118 ? -14.797 16.688 1.062 1 96.88 118 ALA A N 1
ATOM 888 C CA . ALA A 1 118 ? -14.055 15.5 1.442 1 96.88 118 ALA A CA 1
ATOM 889 C C . ALA A 1 118 ? -12.742 15.859 2.121 1 96.88 118 ALA A C 1
ATOM 891 O O . ALA A 1 118 ? -12.195 15.07 2.898 1 96.88 118 ALA A O 1
ATOM 892 N N . HIS A 1 119 ? -12.203 17.062 1.932 1 97 119 HIS A N 1
ATOM 893 C CA . HIS A 1 119 ? -10.938 17.484 2.52 1 97 119 HIS A CA 1
ATOM 894 C C . HIS A 1 119 ? -11.102 17.797 4.004 1 97 119 HIS A C 1
ATOM 896 O O . HIS A 1 119 ? -10.117 17.859 4.742 1 97 119 HIS A O 1
ATOM 902 N N . LEU A 1 120 ? -12.383 17.938 4.48 1 98 120 LEU A N 1
ATOM 903 C CA . LEU A 1 120 ? -12.633 18.281 5.875 1 98 120 LEU A CA 1
ATOM 904 C C . LEU A 1 120 ? -13.352 17.156 6.594 1 98 120 LEU A C 1
ATOM 906 O O . LEU A 1 120 ? -13.383 17.109 7.828 1 98 120 LEU A O 1
ATOM 910 N N . ARG A 1 121 ? -13.852 16.203 5.859 1 97.94 121 ARG A N 1
ATOM 911 C CA . ARG A 1 121 ? -14.781 15.258 6.473 1 97.94 121 ARG A CA 1
ATOM 912 C C . ARG A 1 121 ? -14.055 14.359 7.473 1 97.94 121 ARG A C 1
ATOM 914 O O . ARG A 1 121 ? -14.672 13.852 8.414 1 97.94 121 ARG A O 1
ATOM 921 N N . PRO A 1 122 ? -12.758 14.18 7.359 1 98.06 122 PRO A N 1
ATOM 922 C CA . PRO A 1 122 ? -12.094 13.375 8.391 1 98.06 122 PRO A CA 1
ATOM 923 C C . PRO A 1 122 ? -12.188 14 9.781 1 98.06 122 PRO A C 1
ATOM 925 O O . PRO A 1 122 ? -11.906 13.344 10.781 1 98.06 122 PRO A O 1
ATOM 928 N N . ARG A 1 123 ? -12.578 15.234 9.875 1 98.12 123 ARG A N 1
ATOM 929 C CA . ARG A 1 123 ? -12.68 15.953 11.141 1 98.12 123 ARG A CA 1
ATOM 930 C C . ARG A 1 123 ? -13.961 15.578 11.891 1 98.12 123 ARG A C 1
ATOM 932 O O . ARG A 1 123 ? -14.133 15.938 13.055 1 98.12 123 ARG A O 1
ATOM 939 N N . THR A 1 124 ? -14.867 14.875 11.258 1 98.19 124 THR A N 1
ATOM 940 C CA . THR A 1 124 ? -16.109 14.453 11.883 1 98.19 124 THR A CA 1
ATOM 941 C C . THR A 1 124 ? -15.93 13.148 12.641 1 98.19 124 THR A C 1
ATOM 943 O O . THR A 1 124 ? -14.953 12.43 12.422 1 98.19 124 THR A O 1
ATOM 946 N N . ASN A 1 125 ? -16.875 12.828 13.547 1 97.94 125 ASN A N 1
ATOM 947 C CA . ASN A 1 125 ? -16.828 11.57 14.281 1 97.94 125 ASN A CA 1
ATOM 948 C C . ASN A 1 125 ? -16.938 10.375 13.344 1 97.94 125 ASN A C 1
ATOM 950 O O . ASN A 1 125 ? -16.188 9.406 13.477 1 97.94 125 ASN A O 1
ATOM 954 N N . THR A 1 126 ? -17.844 10.469 12.398 1 98.56 126 THR A N 1
ATOM 955 C CA . THR A 1 126 ? -18.094 9.359 11.492 1 98.56 126 THR A CA 1
ATOM 956 C C . THR A 1 126 ? -16.828 8.992 10.719 1 98.56 126 THR A C 1
ATOM 958 O O . THR A 1 126 ? -16.375 7.844 10.758 1 98.56 126 THR A O 1
ATOM 961 N N . PHE A 1 127 ? -16.219 9.945 10.125 1 98.75 127 PHE A N 1
ATOM 962 C CA . PHE A 1 127 ? -15.125 9.633 9.227 1 98.75 127 PHE A CA 1
ATOM 963 C C . PHE A 1 127 ? -13.828 9.438 10 1 98.75 127 PHE A C 1
ATOM 965 O O . PHE A 1 127 ? -12.945 8.688 9.57 1 98.75 127 PHE A O 1
ATOM 972 N N . GLY A 1 128 ? -13.719 10.086 11.164 1 98.62 128 GLY A N 1
ATOM 973 C CA . GLY A 1 128 ? -12.633 9.68 12.039 1 98.62 128 GLY A CA 1
ATOM 974 C C . GLY A 1 128 ? -12.672 8.203 12.383 1 98.62 128 GLY A C 1
ATOM 975 O O . GLY A 1 128 ? -11.648 7.516 12.312 1 98.62 128 GLY A O 1
ATOM 976 N N . ALA A 1 129 ? -13.852 7.742 12.742 1 98.81 129 ALA A N 1
ATOM 977 C CA . ALA A 1 129 ? -14.031 6.336 13.086 1 98.81 129 ALA A CA 1
ATOM 978 C C . ALA A 1 129 ? -13.742 5.438 11.883 1 98.81 129 ALA A C 1
ATOM 980 O O . ALA A 1 129 ? -13 4.457 12 1 98.81 129 ALA A O 1
ATOM 981 N N . VAL A 1 130 ? -14.242 5.797 10.742 1 98.88 130 VAL A N 1
ATOM 982 C CA . VAL A 1 130 ? -14.094 5.004 9.523 1 98.88 130 VAL A CA 1
ATOM 983 C C . VAL A 1 130 ? -12.609 4.879 9.164 1 98.88 130 VAL A C 1
ATOM 985 O O . VAL A 1 130 ? -12.133 3.785 8.859 1 98.88 130 VAL A O 1
ATOM 988 N N . PHE A 1 131 ? -11.883 5.984 9.266 1 98.88 131 PHE A N 1
ATOM 989 C CA . PHE A 1 131 ? -10.5 5.965 8.789 1 98.88 131 PHE A CA 1
ATOM 990 C C . PHE A 1 131 ? -9.586 5.309 9.812 1 98.88 131 PHE A C 1
ATOM 992 O O . PHE A 1 131 ? -8.578 4.691 9.445 1 98.88 131 PHE A O 1
ATOM 999 N N . ARG A 1 132 ? -9.922 5.391 11.117 1 98.88 132 ARG A N 1
ATOM 1000 C CA . ARG A 1 132 ? -9.188 4.602 12.094 1 98.88 132 ARG A CA 1
ATOM 1001 C C . ARG A 1 132 ? -9.406 3.107 11.875 1 98.88 132 ARG A C 1
ATOM 1003 O O . ARG A 1 132 ? -8.469 2.316 11.953 1 98.88 132 ARG A O 1
ATOM 1010 N N . ILE A 1 133 ? -10.672 2.721 11.57 1 98.94 133 ILE A N 1
ATOM 1011 C CA . ILE A 1 133 ? -10.969 1.319 11.289 1 98.94 133 ILE A CA 1
ATOM 1012 C C . ILE A 1 133 ? -10.273 0.893 9.992 1 98.94 133 ILE A C 1
ATOM 1014 O O . ILE A 1 133 ? -9.719 -0.207 9.914 1 98.94 133 ILE A O 1
ATOM 1018 N N . ARG A 1 134 ? -10.344 1.73 8.953 1 98.94 134 ARG A N 1
ATOM 1019 C CA . ARG A 1 134 ? -9.664 1.435 7.695 1 98.94 134 ARG A CA 1
ATOM 1020 C C . ARG A 1 134 ? -8.18 1.151 7.922 1 98.94 134 ARG A C 1
ATOM 1022 O O . ARG A 1 134 ? -7.633 0.205 7.355 1 98.94 134 ARG A O 1
ATOM 1029 N N . HIS A 1 135 ? -7.547 1.998 8.742 1 98.88 135 HIS A N 1
ATOM 1030 C CA . HIS A 1 135 ? -6.16 1.762 9.117 1 98.88 135 HIS A CA 1
ATOM 1031 C C . HIS A 1 135 ? -5.992 0.401 9.781 1 98.88 135 HIS A C 1
ATOM 1033 O O . HI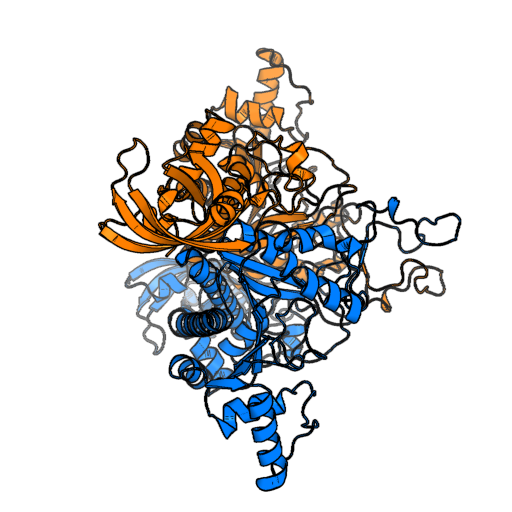S A 1 135 ? -5.09 -0.362 9.43 1 98.88 135 HIS A O 1
ATOM 1039 N N . ALA A 1 136 ? -6.828 0.146 10.734 1 98.94 136 ALA A N 1
ATOM 1040 C CA . ALA A 1 136 ? -6.727 -1.107 11.477 1 98.94 136 ALA A CA 1
ATOM 1041 C C . ALA A 1 136 ? -6.836 -2.311 10.547 1 98.94 136 ALA A C 1
ATOM 1043 O O . ALA A 1 136 ? -6.094 -3.283 10.688 1 98.94 136 ALA A O 1
ATOM 1044 N N . MET A 1 137 ? -7.758 -2.229 9.602 1 98.94 137 MET A N 1
ATOM 1045 C CA . MET A 1 137 ? -7.945 -3.318 8.648 1 98.94 137 MET A CA 1
ATOM 1046 C C . MET A 1 137 ? -6.719 -3.482 7.762 1 98.94 137 MET A C 1
ATOM 1048 O O . MET A 1 137 ? -6.285 -4.605 7.496 1 98.94 137 MET A O 1
ATOM 1052 N N . ALA A 1 138 ? -6.188 -2.367 7.309 1 98.94 138 ALA A N 1
ATOM 1053 C CA . ALA A 1 138 ? -4.996 -2.441 6.465 1 98.94 138 ALA A CA 1
ATOM 1054 C C . ALA A 1 138 ? -3.834 -3.086 7.211 1 98.94 138 ALA A C 1
ATOM 1056 O O . ALA A 1 138 ? -3.145 -3.951 6.668 1 98.94 138 ALA A O 1
ATOM 1057 N N . TYR A 1 139 ? -3.598 -2.65 8.414 1 98.94 139 TYR A N 1
ATOM 1058 C CA . TYR A 1 139 ? -2.512 -3.225 9.203 1 98.94 139 TYR A CA 1
ATOM 1059 C C . TYR A 1 139 ? -2.74 -4.711 9.445 1 98.94 139 TYR A C 1
ATOM 1061 O O . TYR A 1 139 ? -1.805 -5.512 9.367 1 98.94 139 TYR A O 1
ATOM 1069 N N . ALA A 1 140 ? -3.979 -5.051 9.797 1 98.94 140 ALA A N 1
ATOM 1070 C CA . ALA A 1 140 ? -4.324 -6.453 10.039 1 98.94 140 ALA A CA 1
ATOM 1071 C C . ALA A 1 140 ? -4 -7.312 8.82 1 98.94 140 ALA A C 1
ATOM 1073 O O . ALA A 1 140 ? -3.547 -8.453 8.961 1 98.94 140 ALA A O 1
ATOM 1074 N N . ILE A 1 141 ? -4.25 -6.816 7.633 1 98.94 141 ILE A N 1
ATOM 1075 C CA . ILE A 1 141 ? -3.967 -7.539 6.398 1 98.94 141 ILE A CA 1
ATOM 1076 C C . ILE A 1 141 ? -2.467 -7.805 6.285 1 98.94 141 ILE A C 1
ATOM 1078 O O . ILE A 1 141 ? -2.049 -8.945 6.059 1 98.94 141 ILE A O 1
ATOM 1082 N N . HIS A 1 142 ? -1.662 -6.754 6.438 1 98.94 142 HIS A N 1
ATOM 1083 C CA . HIS A 1 142 ? -0.216 -6.93 6.371 1 98.94 142 HIS A CA 1
ATOM 1084 C C . HIS A 1 142 ? 0.271 -7.898 7.449 1 98.94 142 HIS A C 1
ATOM 1086 O O . HIS A 1 142 ? 1.125 -8.742 7.184 1 98.94 142 HIS A O 1
ATOM 1092 N N . LYS A 1 143 ? -0.25 -7.766 8.617 1 98.94 143 LYS A N 1
ATOM 1093 C CA . LYS A 1 143 ? 0.155 -8.625 9.727 1 98.94 143 LYS A CA 1
ATOM 1094 C C . LYS A 1 143 ? -0.212 -10.078 9.461 1 98.94 143 LYS A C 1
ATOM 1096 O O . LYS A 1 143 ? 0.589 -10.984 9.711 1 98.94 143 LYS A O 1
ATOM 1101 N N . TYR A 1 144 ? -1.404 -10.336 9 1 98.94 144 TYR A N 1
ATOM 1102 C CA . TYR A 1 144 ? -1.879 -11.68 8.703 1 98.94 144 TYR A CA 1
ATOM 1103 C C . TYR A 1 144 ? -0.92 -12.398 7.758 1 98.94 144 TYR A C 1
ATOM 1105 O O . TYR A 1 144 ? -0.493 -13.523 8.039 1 98.94 144 TYR A O 1
ATOM 1113 N N . PHE A 1 145 ? -0.637 -11.742 6.66 1 98.94 145 PHE A N 1
ATOM 1114 C CA . PHE A 1 145 ? 0.172 -12.375 5.629 1 98.94 145 PHE A CA 1
ATOM 1115 C C . PHE A 1 145 ? 1.626 -12.492 6.074 1 98.94 145 PHE A C 1
ATOM 1117 O O . PHE A 1 145 ? 2.279 -13.508 5.828 1 98.94 145 PHE A O 1
ATOM 1124 N N . ASN A 1 146 ? 2.123 -11.422 6.715 1 98.81 146 ASN A N 1
ATOM 1125 C CA . ASN A 1 146 ? 3.48 -11.477 7.246 1 98.81 146 ASN A CA 1
ATOM 1126 C C . ASN A 1 146 ? 3.664 -12.656 8.188 1 98.81 146 ASN A C 1
ATOM 1128 O O . ASN A 1 146 ? 4.629 -13.414 8.062 1 98.81 146 ASN A O 1
ATOM 1132 N N . ASP A 1 147 ? 2.738 -12.836 9.125 1 98.62 147 ASP A N 1
ATOM 1133 C CA . ASP A 1 147 ? 2.84 -13.859 10.164 1 98.62 147 ASP A CA 1
ATOM 1134 C C . ASP A 1 147 ? 2.762 -15.266 9.57 1 98.62 147 ASP A C 1
ATOM 1136 O O . ASP A 1 147 ? 3.135 -16.234 10.219 1 98.62 147 ASP A O 1
ATOM 1140 N N . ARG A 1 148 ? 2.336 -15.359 8.336 1 98.12 148 ARG A N 1
ATOM 1141 C CA . ARG A 1 148 ? 2.154 -16.656 7.699 1 98.12 148 ARG A CA 1
ATOM 1142 C C . ARG A 1 148 ? 3.182 -16.875 6.594 1 98.12 148 ARG A C 1
ATOM 1144 O O . ARG A 1 148 ? 3.045 -17.797 5.785 1 98.12 148 ARG A O 1
ATOM 1151 N N . GLY A 1 149 ? 4.113 -16.031 6.484 1 97.94 149 GLY A N 1
ATOM 1152 C CA . GLY A 1 149 ? 5.27 -16.25 5.633 1 97.94 149 GLY A CA 1
ATOM 1153 C C . GLY A 1 149 ? 5.051 -15.789 4.203 1 97.94 149 GLY A C 1
ATOM 1154 O O . GLY A 1 149 ? 5.793 -16.172 3.301 1 97.94 149 GLY A O 1
ATOM 1155 N N . PHE A 1 150 ? 4.023 -14.992 3.934 1 98.88 150 PHE A N 1
ATOM 1156 C CA . PHE A 1 150 ? 3.801 -14.445 2.602 1 98.88 150 PHE A CA 1
ATOM 1157 C C . PHE A 1 150 ? 4.75 -13.281 2.33 1 98.88 150 PHE A C 1
ATOM 1159 O O . PHE A 1 150 ? 5.184 -12.594 3.258 1 98.88 150 PHE A O 1
ATOM 1166 N N . VAL A 1 151 ? 5.043 -13.047 1.1 1 98.88 151 VAL A N 1
ATOM 1167 C CA . VAL A 1 151 ? 5.871 -11.93 0.657 1 98.88 151 VAL A CA 1
ATOM 1168 C C . VAL A 1 151 ? 4.992 -10.867 0.001 1 98.88 151 VAL A C 1
ATOM 1170 O O . VAL A 1 151 ? 4.188 -11.172 -0.881 1 98.88 151 VAL A O 1
ATOM 1173 N N . TYR A 1 152 ? 5.102 -9.625 0.51 1 98.88 152 TYR A N 1
ATOM 1174 C CA . TYR A 1 152 ? 4.391 -8.508 -0.099 1 98.88 152 TYR A CA 1
ATOM 1175 C C . TYR A 1 152 ? 4.961 -8.18 -1.474 1 98.88 152 TYR A C 1
ATOM 1177 O O . TYR A 1 152 ? 6.137 -7.836 -1.599 1 98.88 152 TYR A O 1
ATOM 1185 N N . TRP A 1 153 ? 4.156 -8.336 -2.502 1 98.75 153 TRP A N 1
ATOM 1186 C CA . TRP A 1 153 ? 4.559 -8.164 -3.895 1 98.75 153 TRP A CA 1
ATOM 1187 C C . TRP A 1 153 ? 3.891 -6.938 -4.504 1 98.75 153 TRP A C 1
ATOM 1189 O O . TRP A 1 153 ? 2.662 -6.828 -4.508 1 98.75 153 TRP A O 1
ATOM 1199 N N . ASN A 1 154 ? 4.676 -6.004 -4.984 1 98.19 154 ASN A N 1
ATOM 1200 C CA . ASN A 1 154 ? 4.152 -4.797 -5.613 1 98.19 154 ASN A CA 1
ATOM 1201 C C . ASN A 1 154 ? 4.129 -4.922 -7.133 1 98.19 154 ASN A C 1
ATOM 1203 O O . ASN A 1 154 ? 5.09 -4.547 -7.809 1 98.19 154 ASN A O 1
ATOM 1207 N N . SER A 1 155 ? 3.023 -5.348 -7.625 1 97.12 155 SER A N 1
ATOM 1208 C CA . SER A 1 155 ? 2.811 -5.367 -9.07 1 97.12 155 SER A CA 1
ATOM 1209 C C . SER A 1 155 ? 2.744 -3.953 -9.633 1 97.12 155 SER A C 1
ATOM 1211 O O . SER A 1 155 ? 2.277 -3.031 -8.961 1 97.12 155 SER A O 1
ATOM 1213 N N . PRO A 1 156 ? 3.244 -3.803 -10.844 1 96.88 156 PRO A N 1
ATOM 1214 C CA . PRO A 1 156 ? 3.201 -2.459 -11.422 1 96.88 156 PRO A CA 1
ATOM 1215 C C . PRO A 1 156 ? 1.778 -1.976 -11.688 1 96.88 156 PRO A C 1
ATOM 1217 O O . PRO A 1 156 ? 0.896 -2.783 -12 1 96.88 156 PRO A O 1
ATOM 1220 N N . LEU A 1 157 ? 1.594 -0.661 -11.625 1 97.75 157 LEU A N 1
ATOM 1221 C CA . LEU A 1 157 ? 0.28 -0.08 -11.875 1 97.75 157 LEU A CA 1
ATOM 1222 C C . LEU A 1 157 ? 0.17 0.407 -13.32 1 97.75 157 LEU A C 1
ATOM 1224 O O . LEU A 1 157 ? -0.916 0.394 -13.906 1 97.75 157 LEU A O 1
ATOM 1228 N N . ILE A 1 158 ? 1.305 0.914 -13.867 1 97.62 158 ILE A N 1
ATOM 1229 C CA . ILE A 1 158 ? 1.351 1.247 -15.281 1 97.62 158 ILE A CA 1
ATOM 1230 C C . ILE A 1 158 ? 1.682 -0.003 -16.094 1 97.62 158 ILE A C 1
ATOM 1232 O O . ILE A 1 158 ? 2.697 -0.66 -15.852 1 97.62 158 ILE A O 1
ATOM 1236 N N . THR A 1 159 ? 0.813 -0.319 -16.984 1 94.44 159 THR A N 1
ATOM 1237 C CA . THR A 1 159 ? 0.992 -1.565 -17.734 1 94.44 159 THR A CA 1
ATOM 1238 C C . THR A 1 159 ? 0.824 -1.334 -19.234 1 94.44 159 THR A C 1
ATOM 1240 O O . THR A 1 159 ? 0.046 -0.474 -19.641 1 94.44 159 THR A O 1
ATOM 1243 N N . GLY A 1 160 ? 1.606 -2.043 -19.984 1 88.75 160 GLY A N 1
ATOM 1244 C CA . GLY A 1 160 ? 1.428 -2.059 -21.438 1 88.75 160 GLY A CA 1
ATOM 1245 C C . GLY A 1 160 ? 0.471 -3.139 -21.906 1 88.75 160 GLY A C 1
ATOM 1246 O O . GLY A 1 160 ? 0.154 -3.219 -23.094 1 88.75 160 GLY A O 1
ATOM 1247 N N . SER A 1 161 ? 0.011 -3.922 -20.969 1 77.94 161 SER A N 1
ATOM 1248 C CA . SER A 1 161 ? -0.845 -5.059 -21.297 1 77.94 161 SER A CA 1
ATOM 1249 C C . SER A 1 161 ? -2.318 -4.664 -21.281 1 77.94 161 SER A C 1
ATOM 1251 O O . SER A 1 161 ? -2.73 -3.814 -20.484 1 77.94 161 SER A O 1
ATOM 1253 N N . ASP A 1 162 ? -3.037 -5.109 -22.328 1 67.88 162 ASP A N 1
ATOM 1254 C CA . ASP A 1 162 ? -4.48 -4.883 -22.375 1 67.88 162 ASP A CA 1
ATOM 1255 C C . ASP A 1 162 ? -5.246 -6.18 -22.125 1 67.88 162 ASP A C 1
ATOM 1257 O O . ASP A 1 162 ? -6.285 -6.422 -22.75 1 67.88 162 ASP A O 1
ATOM 1261 N N . ALA A 1 163 ? -4.719 -7.039 -21.297 1 57.81 163 ALA A N 1
ATOM 1262 C CA . ALA A 1 163 ? -5.262 -8.383 -21.125 1 57.81 163 ALA A CA 1
ATOM 1263 C C . ALA A 1 163 ? -6.719 -8.336 -20.688 1 57.81 163 ALA A C 1
ATOM 1265 O O . ALA A 1 163 ? -7.488 -9.258 -20.969 1 57.81 163 ALA A O 1
ATOM 1266 N N . GLU A 1 164 ? -7.125 -7.359 -19.828 1 57.62 164 GLU A N 1
ATOM 1267 C CA . GLU A 1 164 ? -8.477 -7.445 -19.281 1 57.62 164 GLU A CA 1
ATOM 1268 C C . GLU A 1 164 ? -9.469 -6.68 -20.141 1 57.62 164 GLU A C 1
ATOM 1270 O O . GLU A 1 164 ? -10.68 -6.73 -19.906 1 57.62 164 GLU A O 1
ATOM 1275 N N . GLY A 1 165 ? -9.125 -6.262 -21.328 1 54.72 165 GLY A N 1
ATOM 1276 C CA . GLY A 1 165 ? -10.008 -5.586 -22.266 1 54.72 165 GLY A CA 1
ATOM 1277 C C . GLY A 1 165 ? -9.898 -4.074 -22.203 1 54.72 165 GLY A C 1
ATOM 1278 O O . GLY A 1 165 ? -9.922 -3.492 -21.125 1 54.72 165 GLY A O 1
ATOM 1279 N N . ALA A 1 166 ? -9.531 -3.441 -23.188 1 50.5 166 ALA A N 1
ATOM 1280 C CA . ALA A 1 166 ? -9.258 -2.031 -23.453 1 50.5 166 ALA A CA 1
ATOM 1281 C C . ALA A 1 166 ? -10.398 -1.15 -22.953 1 50.5 166 ALA A C 1
ATOM 1283 O O . ALA A 1 166 ? -10.172 -0.034 -22.484 1 50.5 166 ALA A O 1
ATOM 1284 N N . GLY A 1 167 ? -11.602 -1.555 -22.875 1 58.25 167 GLY A N 1
ATOM 1285 C CA . GLY A 1 167 ? -12.719 -0.652 -22.641 1 58.25 167 GLY A CA 1
ATOM 1286 C C . GLY A 1 167 ? -12.82 -0.208 -21.188 1 58.25 167 GLY A C 1
ATOM 1287 O O . GLY A 1 167 ? -13.484 0.788 -20.891 1 58.25 167 GLY A O 1
ATOM 1288 N N . ALA A 1 168 ? -11.977 -0.798 -20.328 1 79.81 168 ALA A N 1
ATOM 1289 C CA . ALA A 1 168 ? -12.203 -0.498 -18.922 1 79.81 168 ALA A CA 1
ATOM 1290 C C . ALA A 1 168 ? -10.93 0.023 -18.266 1 79.81 168 ALA A C 1
ATOM 1292 O O . ALA A 1 168 ? -10.797 -0.016 -17.031 1 79.81 168 ALA A O 1
ATOM 1293 N N . MET A 1 169 ? -10.133 0.604 -19.172 1 91.62 169 MET A N 1
ATOM 1294 C CA . MET A 1 169 ? -8.859 1.008 -18.578 1 91.62 169 MET A CA 1
ATOM 1295 C C . MET A 1 169 ? -8.602 2.492 -18.797 1 91.62 169 MET A C 1
ATOM 1297 O O . MET A 1 169 ? -9.078 3.068 -19.781 1 91.62 169 MET A O 1
ATOM 1301 N N . PHE A 1 170 ? -7.84 3.133 -17.938 1 96.69 170 PHE A N 1
ATOM 1302 C CA . PHE A 1 170 ? -7.355 4.5 -18.062 1 96.69 170 PHE A CA 1
ATOM 1303 C C . PHE A 1 170 ? -6.031 4.535 -18.812 1 96.69 170 PHE A C 1
ATOM 1305 O O . PHE A 1 170 ? -5.062 3.887 -18.406 1 96.69 170 PHE A O 1
ATOM 1312 N N . GLN A 1 171 ? -6.023 5.293 -19.906 1 96.38 171 GLN A N 1
ATOM 1313 C CA . GLN A 1 171 ? -4.758 5.449 -20.609 1 96.38 171 GLN A CA 1
ATOM 1314 C C . GLN A 1 171 ? -3.816 6.387 -19.859 1 96.38 171 GLN A C 1
ATOM 1316 O O . GLN A 1 171 ? -4.25 7.406 -19.312 1 96.38 171 GLN A O 1
ATOM 1321 N N . VAL A 1 172 ? -2.582 6.043 -19.812 1 97.44 172 VAL A N 1
ATOM 1322 C CA . VAL A 1 172 ? -1.515 6.852 -19.234 1 97.44 172 VAL A CA 1
ATOM 1323 C C . VAL A 1 172 ? -0.568 7.324 -20.328 1 97.44 172 VAL A C 1
ATOM 1325 O O . VAL A 1 172 ? 0.006 6.508 -21.062 1 97.44 172 VAL A O 1
ATOM 1328 N N . THR A 1 173 ? -0.35 8.633 -20.5 1 96.94 173 THR A N 1
ATOM 1329 C CA . THR A 1 173 ? 0.434 9.117 -21.625 1 96.94 173 THR A CA 1
ATOM 1330 C C . THR A 1 173 ? 1.095 10.453 -21.297 1 96.94 173 THR A C 1
ATOM 1332 O O . THR A 1 173 ? 0.65 11.156 -20.391 1 96.94 173 THR A O 1
ATOM 1335 N N . THR A 1 174 ? 2.207 10.719 -21.891 1 96.5 174 THR A N 1
ATOM 1336 C CA . THR A 1 174 ? 2.83 12.039 -21.828 1 96.5 174 THR A CA 1
ATOM 1337 C C . THR A 1 174 ? 2.691 12.758 -23.172 1 96.5 174 THR A C 1
ATOM 1339 O O . THR A 1 174 ? 3.23 13.852 -23.344 1 96.5 174 THR A O 1
ATOM 1342 N N . LEU A 1 175 ? 2 12.094 -24.109 1 96.06 175 LEU A N 1
ATOM 1343 C CA . LEU A 1 175 ? 1.761 12.734 -25.391 1 96.06 175 LEU A CA 1
ATOM 1344 C C . LEU A 1 175 ? 0.847 13.945 -25.25 1 96.06 175 LEU A C 1
ATOM 1346 O O . LEU A 1 175 ? 0.025 14 -24.328 1 96.06 175 LEU A O 1
ATOM 1350 N N . ASP A 1 176 ? 1.002 14.891 -26.172 1 94.81 176 ASP A N 1
ATOM 1351 C CA . ASP A 1 176 ? 0.052 15.992 -26.266 1 94.81 176 ASP A CA 1
ATOM 1352 C C . ASP A 1 176 ? -1.277 15.523 -26.859 1 94.81 176 ASP A C 1
ATOM 1354 O O . ASP A 1 176 ? -1.408 15.375 -28.078 1 94.81 176 ASP A O 1
ATOM 1358 N N . VAL A 1 177 ? -2.244 15.375 -26.031 1 94.06 177 VAL A N 1
ATOM 1359 C CA . VAL A 1 177 ? -3.537 14.844 -26.438 1 94.06 177 VAL A CA 1
ATOM 1360 C C . VAL A 1 177 ? -4.164 15.766 -27.484 1 94.06 177 VAL A C 1
ATOM 1362 O O . VAL A 1 177 ? -4.871 15.305 -28.391 1 94.06 177 VAL A O 1
ATOM 1365 N N . ALA A 1 178 ? -3.875 17.016 -27.359 1 94.12 178 ALA A N 1
ATOM 1366 C CA . ALA A 1 178 ? -4.422 17.969 -28.312 1 94.12 178 ALA A CA 1
ATOM 1367 C C . ALA A 1 178 ? -3.832 17.766 -29.703 1 94.12 178 ALA A C 1
ATOM 1369 O O . ALA A 1 178 ? -4.523 17.938 -30.703 1 94.12 178 ALA A O 1
ATOM 1370 N N . ASN A 1 179 ? -2.562 17.469 -29.75 1 94.81 179 ASN A N 1
ATOM 1371 C CA . ASN A 1 179 ? -1.853 17.266 -31.016 1 94.81 179 ASN A CA 1
ATOM 1372 C C . ASN A 1 179 ? -0.849 16.109 -30.906 1 94.81 179 ASN A C 1
ATOM 1374 O O . ASN A 1 179 ? 0.359 16.328 -31.016 1 94.81 179 ASN A O 1
ATOM 1378 N N . PRO A 1 180 ? -1.369 14.953 -30.859 1 96.44 180 PRO A N 1
ATOM 1379 C CA . PRO A 1 180 ? -0.448 13.82 -30.719 1 96.44 180 PRO A CA 1
ATOM 1380 C C . PRO A 1 180 ? 0.373 13.57 -31.984 1 96.44 180 PRO A C 1
ATOM 1382 O O . PRO A 1 180 ? -0.105 13.82 -33.094 1 96.44 180 PRO A O 1
ATOM 1385 N N . PRO A 1 181 ? 1.609 13.156 -31.781 1 97.31 181 PRO A N 1
ATOM 1386 C CA . PRO A 1 181 ? 2.393 12.773 -32.938 1 97.31 181 PRO A CA 1
ATOM 1387 C C . PRO A 1 181 ? 1.736 11.648 -33.75 1 97.31 181 PRO A C 1
ATOM 1389 O O . PRO A 1 181 ? 1.098 10.766 -33.188 1 97.31 181 PRO A O 1
ATOM 1392 N N . ARG A 1 182 ? 1.999 11.664 -35.031 1 97.06 182 ARG A N 1
ATOM 1393 C CA . ARG A 1 182 ? 1.343 10.711 -35.938 1 97.06 182 ARG A CA 1
ATOM 1394 C C . ARG A 1 182 ? 2.363 9.977 -36.781 1 97.06 182 ARG A C 1
ATOM 1396 O O . ARG A 1 182 ? 3.396 10.539 -37.156 1 97.06 182 ARG A O 1
ATOM 1403 N N . LYS A 1 183 ? 1.984 8.758 -37.031 1 96.38 183 LYS A N 1
ATOM 1404 C CA . LYS A 1 183 ? 2.721 8 -38.062 1 96.38 183 LYS A CA 1
ATOM 1405 C C . LYS A 1 183 ? 2.281 8.391 -39.469 1 96.38 183 LYS A C 1
ATOM 1407 O O . LYS A 1 183 ? 1.398 9.234 -39.625 1 96.38 183 LYS A O 1
ATOM 1412 N N . GLU A 1 184 ? 2.936 7.754 -40.469 1 96.56 184 GLU A N 1
ATOM 1413 C CA . GLU A 1 184 ? 2.617 8.039 -41.875 1 96.56 184 GLU A CA 1
ATOM 1414 C C . GLU A 1 184 ? 1.173 7.664 -42.188 1 96.56 184 GLU A C 1
ATOM 1416 O O . GLU A 1 184 ? 0.524 8.32 -43 1 96.56 184 GLU A O 1
ATOM 1421 N N . ASP A 1 185 ? 0.645 6.711 -41.531 1 96.06 185 ASP A N 1
ATOM 1422 C CA . ASP A 1 185 ? -0.701 6.223 -41.812 1 96.06 185 ASP A CA 1
ATOM 1423 C C . ASP A 1 185 ? -1.75 7.012 -41.031 1 96.06 185 ASP A C 1
ATOM 1425 O O . ASP A 1 185 ? -2.939 6.695 -41.094 1 96.06 185 ASP A O 1
ATOM 1429 N N . GLY A 1 186 ? -1.342 7.934 -40.25 1 94.81 186 GLY A N 1
ATOM 1430 C CA . GLY A 1 186 ? -2.266 8.805 -39.562 1 94.81 186 GLY A CA 1
ATOM 1431 C C . GLY A 1 186 ? -2.525 8.375 -38.125 1 94.81 186 GLY A C 1
ATOM 1432 O O . GLY A 1 186 ? -3.09 9.133 -37.344 1 94.81 186 GLY A O 1
ATOM 1433 N N . SER A 1 187 ? -2.121 7.188 -37.75 1 95.81 187 SER A N 1
ATOM 1434 C CA . SER A 1 187 ? -2.326 6.703 -36.406 1 95.81 187 SER A CA 1
ATOM 1435 C C . SER A 1 187 ? -1.36 7.367 -35.406 1 95.81 187 SER A C 1
ATOM 1437 O O . SER A 1 187 ? -0.339 7.922 -35.844 1 95.81 187 SER A O 1
ATOM 1439 N N . VAL A 1 188 ? -1.717 7.348 -34.188 1 97.12 188 VAL A N 1
ATOM 1440 C CA . VAL A 1 188 ? -0.878 7.957 -33.156 1 97.12 188 VAL A CA 1
ATOM 1441 C C . VAL A 1 188 ? 0.448 7.207 -33.062 1 97.12 188 VAL A C 1
ATOM 1443 O O . VAL A 1 188 ? 0.475 5.977 -33.094 1 97.12 188 VAL A O 1
ATOM 1446 N N . ASP A 1 189 ? 1.604 7.867 -33.031 1 97.94 189 ASP A N 1
ATOM 1447 C CA . ASP A 1 189 ? 2.932 7.277 -32.906 1 97.94 189 ASP A CA 1
ATOM 1448 C C . ASP A 1 189 ? 3.311 7.105 -31.422 1 97.94 189 ASP A C 1
ATOM 1450 O O . ASP A 1 189 ? 4.113 7.875 -30.891 1 97.94 189 ASP A O 1
ATOM 1454 N N . TYR A 1 190 ? 2.924 6.066 -30.844 1 96.44 190 TYR A N 1
ATOM 1455 C CA . TYR A 1 190 ? 3.156 5.816 -29.422 1 96.44 190 TYR A CA 1
ATOM 1456 C C . TYR A 1 190 ? 4.629 5.523 -29.156 1 96.44 190 TYR A C 1
ATOM 1458 O O . TYR A 1 190 ? 5.062 5.512 -28 1 96.44 190 TYR A O 1
ATOM 1466 N N . ALA A 1 191 ? 5.418 5.297 -30.156 1 96.94 191 ALA A N 1
ATOM 1467 C CA . ALA A 1 191 ? 6.855 5.141 -29.953 1 96.94 191 ALA A CA 1
ATOM 1468 C C . ALA A 1 191 ? 7.465 6.398 -29.344 1 96.94 191 ALA A C 1
ATOM 1470 O O . ALA A 1 191 ? 8.531 6.34 -28.719 1 96.94 191 ALA A O 1
ATOM 1471 N N . GLN A 1 192 ? 6.758 7.504 -29.484 1 97 192 GLN A N 1
ATOM 1472 C CA . GLN A 1 192 ? 7.234 8.781 -28.969 1 97 192 GLN A CA 1
ATOM 1473 C C . GLN A 1 192 ? 6.699 9.039 -27.562 1 97 192 GLN A C 1
ATOM 1475 O O . GLN A 1 192 ? 7.07 10.031 -26.938 1 97 192 GLN A O 1
ATOM 1480 N N . ASP A 1 193 ? 5.859 8.172 -27.141 1 96.94 193 ASP A N 1
ATOM 1481 C CA . ASP A 1 193 ? 5.367 8.305 -25.781 1 96.94 193 ASP A CA 1
ATOM 1482 C C . ASP A 1 193 ? 6.445 7.922 -24.766 1 96.94 193 ASP A C 1
ATOM 1484 O O . ASP A 1 193 ? 7.504 7.414 -25.141 1 96.94 193 ASP A O 1
ATOM 1488 N N . PHE A 1 194 ? 6.254 8.211 -23.516 1 97.06 194 PHE A N 1
ATOM 1489 C CA . PHE A 1 194 ? 7.258 8.062 -22.469 1 97.06 194 PHE A CA 1
ATOM 1490 C C . PHE A 1 194 ? 7.809 6.645 -22.438 1 97.06 194 PHE A C 1
ATOM 1492 O O . PHE A 1 194 ? 9.023 6.449 -22.344 1 97.06 194 PHE A O 1
ATOM 1499 N N . PHE A 1 195 ? 6.91 5.621 -22.562 1 97.31 195 PHE A N 1
ATOM 1500 C CA . PHE A 1 195 ? 7.312 4.23 -22.406 1 97.31 195 PHE A CA 1
ATOM 1501 C C . PHE A 1 195 ? 7.551 3.568 -23.75 1 97.31 195 PHE A C 1
ATOM 1503 O O . PHE A 1 195 ? 7.723 2.35 -23.828 1 97.31 195 PHE A O 1
ATOM 1510 N N . GLY A 1 196 ? 7.527 4.328 -24.797 1 96.62 196 GLY A N 1
ATOM 1511 C CA . GLY A 1 196 ? 7.762 3.811 -26.125 1 96.62 196 GLY A CA 1
ATOM 1512 C C . GLY A 1 196 ? 6.625 2.953 -26.641 1 96.62 196 GLY A C 1
ATOM 1513 O O . GLY A 1 196 ? 6.773 2.252 -27.656 1 96.62 196 GLY A O 1
ATOM 1514 N N . ARG A 1 197 ? 5.492 2.945 -25.984 1 95.56 197 ARG A N 1
ATOM 1515 C CA . ARG A 1 197 ? 4.27 2.221 -26.312 1 95.56 197 ARG A CA 1
ATOM 1516 C C . ARG A 1 197 ? 3.07 2.799 -25.578 1 95.56 197 ARG A C 1
ATOM 1518 O O . ARG A 1 197 ? 3.232 3.615 -24.656 1 95.56 197 ARG A O 1
ATOM 1525 N N . SER A 1 198 ? 1.867 2.461 -26.031 1 94.88 198 SER A N 1
ATOM 1526 C CA . SER A 1 198 ? 0.673 2.836 -25.281 1 94.88 198 SER A CA 1
ATOM 1527 C C . SER A 1 198 ? 0.618 2.117 -23.938 1 94.88 198 SER A C 1
ATOM 1529 O O . SER A 1 198 ? 0.941 0.93 -23.844 1 94.88 198 SER A O 1
ATOM 1531 N N . THR A 1 199 ? 0.292 2.854 -22.859 1 96.31 199 THR A N 1
ATOM 1532 C CA . THR A 1 199 ? 0.21 2.264 -21.516 1 96.31 199 THR A CA 1
ATOM 1533 C C . THR A 1 199 ? -1.099 2.65 -20.844 1 96.31 199 THR A C 1
ATOM 1535 O O . THR A 1 199 ? -1.756 3.611 -21.25 1 96.31 199 THR A O 1
ATOM 1538 N N . ASN A 1 200 ? -1.509 1.873 -19.891 1 96.56 200 ASN A N 1
ATOM 1539 C CA . ASN A 1 200 ? -2.742 2.039 -19.125 1 96.56 200 ASN A CA 1
ATOM 1540 C C . ASN A 1 200 ? -2.523 1.766 -17.641 1 96.56 200 ASN A C 1
ATOM 1542 O O . ASN A 1 200 ? -1.479 1.244 -17.25 1 96.56 200 ASN A O 1
ATOM 1546 N N . LEU A 1 201 ? -3.486 2.213 -16.844 1 97.25 201 LEU A N 1
ATOM 1547 C CA . LEU A 1 201 ? -3.504 1.802 -15.438 1 97.25 201 LEU A CA 1
ATOM 1548 C C . LEU A 1 201 ? -4.098 0.405 -15.289 1 97.25 201 LEU A C 1
ATOM 1550 O O . LEU A 1 201 ? -5.074 0.065 -15.961 1 97.25 201 LEU A O 1
ATOM 1554 N N . THR A 1 202 ? -3.568 -0.322 -14.391 1 95.25 202 THR A N 1
ATOM 1555 C CA . THR A 1 202 ? -3.885 -1.74 -14.273 1 95.25 202 THR A CA 1
ATOM 1556 C C . THR A 1 202 ? -5.238 -1.937 -13.602 1 95.25 202 THR A C 1
ATOM 1558 O O . THR A 1 202 ? -5.633 -1.145 -12.742 1 95.25 202 THR A O 1
ATOM 1561 N N . VAL A 1 203 ? -5.902 -3.037 -13.969 1 94.38 203 VAL A N 1
ATOM 1562 C CA . VAL A 1 203 ? -7.172 -3.398 -13.344 1 94.38 203 VAL A CA 1
ATOM 1563 C C . VAL A 1 203 ? -6.938 -4.477 -12.289 1 94.38 203 VAL A C 1
ATOM 1565 O O . VAL A 1 203 ? -7.832 -4.777 -11.492 1 94.38 203 VAL A O 1
ATOM 1568 N N . SER A 1 204 ? -5.785 -5.09 -12.258 1 94.19 204 SER A N 1
ATOM 1569 C CA . SER A 1 204 ? -5.445 -6.148 -11.312 1 94.19 204 SER A CA 1
ATOM 1570 C C . SER A 1 204 ? -3.945 -6.43 -11.32 1 94.19 204 SER A C 1
ATOM 1572 O O . SER A 1 204 ? -3.264 -6.18 -12.312 1 94.19 204 SER A O 1
ATOM 1574 N N . GLY A 1 205 ? -3.42 -6.824 -10.211 1 95.31 205 GLY A N 1
ATOM 1575 C CA . GLY A 1 205 ? -2.035 -7.258 -10.133 1 95.31 205 GLY A CA 1
ATOM 1576 C C . GLY A 1 205 ? -1.883 -8.766 -10.133 1 95.31 205 GLY A C 1
ATOM 1577 O O . GLY A 1 205 ? -0.79 -9.289 -9.891 1 95.31 205 GLY A O 1
ATOM 1578 N N . GLN A 1 206 ? -2.893 -9.469 -10.5 1 96.56 206 GLN A N 1
ATOM 1579 C CA . GLN A 1 206 ? -2.961 -10.914 -10.312 1 96.56 206 GLN A CA 1
ATOM 1580 C C . GLN A 1 206 ? -1.935 -11.633 -11.188 1 96.56 206 GLN A C 1
ATOM 1582 O O . GLN A 1 206 ? -1.203 -12.5 -10.711 1 96.56 206 GLN A O 1
ATOM 1587 N N . LEU A 1 207 ? -1.854 -11.281 -12.469 1 96.69 207 LEU A N 1
ATOM 1588 C CA . LEU A 1 207 ? -0.991 -12.031 -13.375 1 96.69 207 LEU A CA 1
ATOM 1589 C C . LEU A 1 207 ? 0.472 -11.906 -12.961 1 96.69 207 LEU A C 1
ATOM 1591 O O . LEU A 1 207 ? 1.199 -12.898 -12.922 1 96.69 207 LEU A O 1
ATOM 1595 N N . GLU A 1 208 ? 0.904 -10.688 -12.633 1 97.25 208 GLU A N 1
ATOM 1596 C CA . GLU A 1 208 ? 2.262 -10.492 -12.133 1 97.25 208 GLU A CA 1
ATOM 1597 C C . GLU A 1 208 ? 2.457 -11.172 -10.781 1 97.25 208 GLU A C 1
ATOM 1599 O O . GLU A 1 208 ? 3.553 -11.648 -10.477 1 97.25 208 GLU A O 1
ATOM 1604 N N . GLY A 1 209 ? 1.393 -11.195 -9.961 1 98.19 209 GLY A N 1
ATOM 1605 C CA . GLY A 1 209 ? 1.451 -11.914 -8.695 1 98.19 209 GLY A CA 1
ATOM 1606 C C . GLY A 1 209 ? 1.691 -13.406 -8.867 1 98.19 209 GLY A C 1
ATOM 1607 O O . GLY A 1 209 ? 2.402 -14.016 -8.07 1 98.19 209 GLY A O 1
ATOM 1608 N N . GLU A 1 210 ? 1.081 -14.008 -9.906 1 98.44 210 GLU A N 1
ATOM 1609 C CA . GLU A 1 210 ? 1.294 -15.422 -10.18 1 98.44 210 GLU A CA 1
ATOM 1610 C C . GLU A 1 210 ? 2.762 -15.719 -10.477 1 98.44 210 GLU A C 1
ATOM 1612 O O . GLU A 1 210 ? 3.293 -16.75 -10.062 1 98.44 210 GLU A O 1
ATOM 1617 N N . LEU A 1 211 ? 3.428 -14.781 -11.172 1 98.25 211 LEU A N 1
ATOM 1618 C CA . LEU A 1 211 ? 4.855 -14.93 -11.43 1 98.25 211 LEU A CA 1
ATOM 1619 C C . LEU A 1 211 ? 5.637 -15.039 -10.125 1 98.25 211 LEU A C 1
ATOM 1621 O O . LEU A 1 211 ? 6.492 -15.914 -9.977 1 98.25 211 LEU A O 1
ATOM 1625 N N . ALA A 1 212 ? 5.266 -14.164 -9.203 1 98.56 212 ALA A N 1
ATOM 1626 C CA . ALA A 1 212 ? 5.949 -14.125 -7.914 1 98.56 212 ALA A CA 1
ATOM 1627 C C . ALA A 1 212 ? 5.668 -15.391 -7.105 1 98.56 212 ALA A C 1
ATOM 1629 O O . ALA A 1 212 ? 6.559 -15.914 -6.434 1 98.56 212 ALA A O 1
ATOM 1630 N N . ALA A 1 213 ? 4.445 -15.867 -7.156 1 98.69 213 ALA A N 1
ATOM 1631 C CA . ALA A 1 213 ? 4.082 -17.078 -6.414 1 98.69 213 ALA A CA 1
ATOM 1632 C C . ALA A 1 213 ? 4.875 -18.281 -6.906 1 98.69 213 ALA A C 1
ATOM 1634 O O . ALA A 1 213 ? 5.234 -19.156 -6.117 1 98.69 213 ALA A O 1
ATOM 1635 N N . MET A 1 214 ? 5.16 -18.328 -8.195 1 98.25 214 MET A N 1
ATOM 1636 C CA . MET A 1 214 ? 5.883 -19.453 -8.789 1 98.25 214 MET A CA 1
ATOM 1637 C C . MET A 1 214 ? 7.379 -19.344 -8.516 1 98.25 214 MET A C 1
ATOM 1639 O O . MET A 1 214 ? 8.172 -20.094 -9.078 1 98.25 214 MET A O 1
ATOM 1643 N N . SER A 1 215 ? 7.789 -18.375 -7.68 1 97.81 215 SER A N 1
ATOM 1644 C CA . SER A 1 215 ? 9.188 -18.188 -7.312 1 97.81 215 SER A CA 1
ATOM 1645 C C . SER A 1 215 ? 9.352 -18.094 -5.797 1 97.81 215 SER A C 1
ATOM 1647 O O . SER A 1 215 ? 10.125 -18.844 -5.203 1 97.81 215 SER A O 1
ATOM 1649 N N . LEU A 1 216 ? 8.492 -17.281 -5.172 1 98.5 216 LEU A N 1
ATOM 1650 C CA . LEU A 1 216 ? 8.602 -17 -3.746 1 98.5 216 LEU A CA 1
ATOM 1651 C C . LEU A 1 216 ? 7.637 -17.875 -2.945 1 98.5 216 LEU A C 1
ATOM 1653 O O . LEU A 1 216 ? 7.688 -17.875 -1.714 1 98.5 216 LEU A O 1
ATOM 1657 N N . GLY A 1 217 ? 6.781 -18.594 -3.59 1 98.5 217 GLY A N 1
ATOM 1658 C CA . GLY A 1 217 ? 5.887 -19.547 -2.959 1 98.5 217 GLY A CA 1
ATOM 1659 C C . GLY A 1 217 ? 4.562 -18.938 -2.531 1 98.5 217 GLY A C 1
ATOM 1660 O O . GLY A 1 217 ? 3.51 -19.297 -3.064 1 98.5 217 GLY A O 1
ATOM 1661 N N . LEU A 1 218 ? 4.586 -18.078 -1.586 1 98.81 218 LEU A N 1
ATOM 1662 C CA . LEU A 1 218 ? 3.424 -17.375 -1.049 1 98.81 218 LEU A CA 1
ATOM 1663 C C . LEU A 1 218 ? 3.617 -15.867 -1.129 1 98.81 218 LEU A C 1
ATOM 1665 O O . LEU A 1 218 ? 4.531 -15.32 -0.506 1 98.81 218 LEU A O 1
ATOM 1669 N N . ILE A 1 219 ? 2.689 -15.242 -1.888 1 98.94 219 ILE A N 1
ATOM 1670 C CA . ILE A 1 219 ? 2.805 -13.789 -2.006 1 98.94 219 ILE A CA 1
ATOM 1671 C C . ILE A 1 219 ? 1.428 -13.148 -1.851 1 98.94 219 ILE A C 1
ATOM 1673 O O . ILE A 1 219 ? 0.409 -13.844 -1.848 1 98.94 219 ILE A O 1
ATOM 1677 N N . TYR A 1 220 ? 1.382 -11.867 -1.607 1 98.94 220 TYR A N 1
ATOM 1678 C CA . TYR A 1 220 ? 0.156 -11.078 -1.696 1 98.94 220 TYR A CA 1
ATOM 1679 C C . TYR A 1 220 ? 0.441 -9.688 -2.242 1 98.94 220 TYR A C 1
ATOM 1681 O O . TYR A 1 220 ? 1.51 -9.125 -1.994 1 98.94 220 TYR A O 1
ATOM 1689 N N . THR A 1 221 ? -0.441 -9.211 -3.027 1 98.69 221 THR A N 1
ATOM 1690 C CA . THR A 1 221 ? -0.442 -7.801 -3.408 1 98.69 221 THR A CA 1
ATOM 1691 C C . THR A 1 221 ? -1.488 -7.023 -2.611 1 98.69 221 THR A C 1
ATOM 1693 O O . THR A 1 221 ? -2.535 -7.57 -2.258 1 98.69 221 THR A O 1
ATOM 1696 N N . PHE A 1 222 ? -1.241 -5.898 -2.254 1 98.81 222 PHE A N 1
ATOM 1697 C CA . PHE A 1 222 ? -2.139 -4.941 -1.618 1 98.81 222 PHE A CA 1
ATOM 1698 C C . PHE A 1 222 ? -1.84 -3.525 -2.09 1 98.81 222 PHE A C 1
ATOM 1700 O O . PHE A 1 222 ? -0.819 -2.943 -1.719 1 98.81 222 PHE A O 1
ATOM 1707 N N . GLY A 1 223 ? -2.633 -3.012 -2.959 1 98.12 223 GLY A N 1
ATOM 1708 C CA . GLY A 1 223 ? -2.393 -1.705 -3.549 1 98.12 223 GLY A CA 1
ATOM 1709 C C . GLY A 1 223 ? -3.549 -1.211 -4.395 1 98.12 223 GLY A C 1
ATOM 1710 O O . GLY A 1 223 ? -4.586 -1.869 -4.48 1 98.12 223 GLY A O 1
ATOM 1711 N N . PRO A 1 224 ? -3.402 -0.09 -5.023 1 98 224 PRO A N 1
ATOM 1712 C CA . PRO A 1 224 ? -4.473 0.533 -5.809 1 98 224 PRO A CA 1
ATOM 1713 C C . PRO A 1 224 ? -4.742 -0.198 -7.121 1 98 224 PRO A C 1
ATOM 1715 O O . PRO A 1 224 ? -3.828 -0.777 -7.711 1 98 224 PRO A O 1
ATOM 1718 N N . THR A 1 225 ? -5.93 -0.134 -7.496 1 96.81 225 THR A N 1
ATOM 1719 C CA . THR A 1 225 ? -6.449 -0.673 -8.742 1 96.81 225 THR A CA 1
ATOM 1720 C C . THR A 1 225 ? -7.426 0.306 -9.391 1 96.81 225 THR A C 1
ATOM 1722 O O . THR A 1 225 ? -8.055 1.113 -8.703 1 96.81 225 THR A O 1
ATOM 1725 N N . PHE A 1 226 ? -7.598 0.192 -10.742 1 96.94 226 PHE A N 1
ATOM 1726 C CA . PHE A 1 226 ? -8.344 1.213 -11.469 1 96.94 226 PHE A CA 1
ATOM 1727 C C . PHE A 1 226 ? -9.336 0.575 -12.438 1 96.94 226 PHE A C 1
ATOM 1729 O O . PHE A 1 226 ? -9.016 -0.427 -13.086 1 96.94 226 PHE A O 1
ATOM 1736 N N . ARG A 1 227 ? -10.461 1.075 -12.461 1 95.38 227 ARG A N 1
ATOM 1737 C CA . ARG A 1 227 ? -11.461 0.667 -13.445 1 95.38 227 ARG A CA 1
ATOM 1738 C C . ARG A 1 227 ? -12.172 1.879 -14.031 1 95.38 227 ARG A C 1
ATOM 1740 O O . ARG A 1 227 ? -12.828 2.637 -13.312 1 95.38 227 ARG A O 1
ATOM 1747 N N . ALA A 1 228 ? -12.117 2.012 -15.352 1 95 228 ALA A N 1
ATOM 1748 C CA . ALA A 1 228 ? -12.773 3.119 -16.031 1 95 228 ALA A CA 1
ATOM 1749 C C . ALA A 1 228 ? -14.203 2.748 -16.422 1 95 228 ALA A C 1
ATOM 1751 O O . ALA A 1 228 ? -14.609 2.943 -17.578 1 95 228 ALA A O 1
ATOM 1752 N N . GLU A 1 229 ? -14.898 2.238 -15.516 1 91.75 229 GLU A N 1
ATOM 1753 C CA . GLU A 1 229 ? -16.312 1.922 -15.742 1 91.75 229 GLU A CA 1
ATOM 1754 C C . GLU A 1 229 ? -17.203 3.088 -15.336 1 91.75 229 GLU A C 1
ATOM 1756 O O . GLU A 1 229 ? -17.125 3.586 -14.211 1 91.75 229 GLU A O 1
ATOM 1761 N N . ASN A 1 230 ? -18.047 3.436 -16.25 1 91.56 230 ASN A N 1
ATOM 1762 C CA . ASN A 1 230 ? -18.953 4.539 -15.945 1 91.56 230 ASN A CA 1
ATOM 1763 C C . ASN A 1 230 ? -20.125 4.082 -15.078 1 91.56 230 ASN A C 1
ATOM 1765 O O . ASN A 1 230 ? -21.266 4.027 -15.547 1 91.56 230 ASN A O 1
ATOM 1769 N N . SER A 1 231 ? -19.781 3.801 -13.883 1 88.69 231 SER A N 1
ATOM 1770 C CA . SER A 1 231 ? -20.781 3.35 -12.914 1 88.69 231 SER A CA 1
ATOM 1771 C C . SER A 1 231 ? -20.891 4.32 -11.742 1 88.69 231 SER A C 1
ATOM 1773 O O . SER A 1 231 ? -19.875 4.688 -11.141 1 88.69 231 SER A O 1
ATOM 1775 N N . ASN A 1 232 ? -22.078 4.758 -11.492 1 88.44 232 ASN A N 1
ATOM 1776 C CA . ASN A 1 232 ? -22.281 5.707 -10.406 1 88.44 232 ASN A CA 1
ATOM 1777 C C . ASN A 1 232 ? -23.062 5.07 -9.258 1 88.44 232 ASN A C 1
ATOM 1779 O O . ASN A 1 232 ? -23.781 5.762 -8.531 1 88.44 232 ASN A O 1
ATOM 1783 N N . THR A 1 233 ? -22.875 3.822 -9.078 1 89.38 233 THR A N 1
ATOM 1784 C CA . THR A 1 233 ? -23.562 3.123 -8 1 89.38 233 THR A CA 1
ATOM 1785 C C . THR A 1 233 ? -22.797 3.262 -6.688 1 89.38 233 THR A C 1
ATOM 1787 O O . THR A 1 233 ? -21.609 3.564 -6.688 1 89.38 233 THR A O 1
ATOM 1790 N N . PRO A 1 234 ? -23.406 3.014 -5.582 1 91.69 234 PRO A N 1
ATOM 1791 C CA . PRO A 1 234 ? -22.75 3.105 -4.277 1 91.69 234 PRO A CA 1
ATOM 1792 C C . PRO A 1 234 ? -21.734 1.983 -4.039 1 91.69 234 PRO A C 1
ATOM 1794 O O . PRO A 1 234 ? -21.188 1.872 -2.945 1 91.69 234 PRO A O 1
ATOM 1797 N N . ARG A 1 235 ? -21.438 1.189 -5.055 1 90.81 235 ARG A N 1
ATOM 1798 C CA . ARG A 1 235 ? -20.594 0.021 -4.848 1 90.81 235 ARG A CA 1
ATOM 1799 C C . ARG A 1 235 ? -19.359 0.079 -5.738 1 90.81 235 ARG A C 1
ATOM 1801 O O . ARG A 1 235 ? -18.484 -0.791 -5.66 1 90.81 235 ARG A O 1
ATOM 1808 N N . HIS A 1 236 ? -19.312 1.137 -6.559 1 93.19 236 HIS A N 1
ATOM 1809 C CA . HIS A 1 236 ? -18.234 1.153 -7.543 1 93.19 236 HIS A CA 1
ATOM 1810 C C . HIS A 1 236 ? -17.375 2.398 -7.387 1 93.19 236 HIS A C 1
ATOM 1812 O O . HIS A 1 236 ? -17.891 3.488 -7.125 1 93.19 236 HIS A O 1
ATOM 1818 N N . LEU A 1 237 ? -16.094 2.223 -7.48 1 97.06 237 LEU A N 1
ATOM 1819 C CA . LEU A 1 237 ? -15.086 3.27 -7.543 1 97.06 237 LEU A CA 1
ATOM 1820 C C . LEU A 1 237 ? -14.18 3.082 -8.758 1 97.06 237 LEU A C 1
ATOM 1822 O O . LEU A 1 237 ? -14.016 1.961 -9.242 1 97.06 237 LEU A O 1
ATOM 1826 N N . ALA A 1 238 ? -13.641 4.156 -9.258 1 97.56 238 ALA A N 1
ATOM 1827 C CA . ALA A 1 238 ? -12.695 4.094 -10.375 1 97.56 238 ALA A CA 1
ATOM 1828 C C . ALA A 1 238 ? -11.273 3.861 -9.875 1 97.56 238 ALA A C 1
ATOM 1830 O O . ALA A 1 238 ? -10.414 3.395 -10.625 1 97.56 238 ALA A O 1
ATOM 1831 N N . GLU A 1 239 ? -10.984 4.25 -8.719 1 98 239 GLU A N 1
ATOM 1832 C CA . GLU A 1 239 ? -9.758 3.994 -7.98 1 98 239 GLU A CA 1
ATOM 1833 C C . GLU A 1 239 ? -10.047 3.375 -6.617 1 98 239 GLU A C 1
ATOM 1835 O O . GLU A 1 239 ? -10.766 3.963 -5.801 1 98 239 GLU A O 1
ATOM 1840 N N . PHE A 1 240 ? -9.57 2.174 -6.391 1 97.94 240 PHE A N 1
ATOM 1841 C CA . PHE A 1 240 ? -9.805 1.487 -5.125 1 97.94 240 PHE A CA 1
ATOM 1842 C C . PHE A 1 240 ? -8.656 0.536 -4.801 1 97.94 240 PHE A C 1
ATOM 1844 O O . PHE A 1 240 ? -7.738 0.37 -5.605 1 97.94 240 PHE A O 1
ATOM 1851 N N . TRP A 1 241 ? -8.617 0.03 -3.619 1 98.5 241 TRP A N 1
ATOM 1852 C CA . TRP A 1 241 ? -7.531 -0.842 -3.193 1 98.5 241 TRP A CA 1
ATOM 1853 C C . TRP A 1 241 ? -7.961 -2.305 -3.223 1 98.5 241 TRP A C 1
ATOM 1855 O O . TRP A 1 241 ? -9.109 -2.627 -2.904 1 98.5 241 TRP A O 1
ATOM 1865 N N . MET A 1 242 ? -7.031 -3.139 -3.645 1 98.31 242 MET A N 1
ATOM 1866 C CA . MET A 1 242 ? -7.285 -4.566 -3.797 1 98.31 242 MET A CA 1
ATOM 1867 C C . MET A 1 242 ? -6.215 -5.391 -3.086 1 98.31 242 MET A C 1
ATOM 1869 O O . MET A 1 242 ? -5.035 -5.043 -3.119 1 98.31 242 MET A O 1
ATOM 1873 N N . VAL A 1 243 ? -6.641 -6.426 -2.41 1 98.75 243 VAL A N 1
ATOM 1874 C CA . VAL A 1 243 ? -5.758 -7.441 -1.846 1 98.75 243 VAL A CA 1
ATOM 1875 C C . VAL A 1 243 ? -5.824 -8.711 -2.689 1 98.75 243 VAL A C 1
ATOM 1877 O O . VAL A 1 243 ? -6.906 -9.273 -2.895 1 98.75 243 VAL A O 1
ATOM 1880 N N . GLU A 1 244 ? -4.648 -9.148 -3.174 1 98.81 244 GLU A N 1
ATOM 1881 C CA . GLU A 1 244 ? -4.629 -10.336 -4.016 1 98.81 244 GLU A CA 1
ATOM 1882 C C . GLU A 1 244 ? -3.516 -11.297 -3.6 1 98.81 244 GLU A C 1
ATOM 1884 O O . GLU A 1 244 ? -2.396 -11.211 -4.105 1 98.81 244 GLU A O 1
ATOM 1889 N N . PRO A 1 245 ? -3.779 -12.227 -2.742 1 98.88 245 PRO A N 1
ATOM 1890 C CA . PRO A 1 245 ? -2.797 -13.289 -2.49 1 98.88 245 PRO A CA 1
ATOM 1891 C C . PRO A 1 245 ? -2.738 -14.32 -3.615 1 98.88 245 PRO A C 1
ATOM 1893 O O . PRO A 1 245 ? -3.744 -14.562 -4.285 1 98.88 245 PRO A O 1
ATOM 1896 N N . GLU A 1 246 ? -1.613 -14.805 -3.875 1 98.94 246 GLU A N 1
ATOM 1897 C CA . GLU A 1 246 ? -1.323 -15.906 -4.785 1 98.94 246 GLU A CA 1
ATOM 1898 C C . GLU A 1 246 ? -0.423 -16.938 -4.125 1 98.94 246 GLU A C 1
ATOM 1900 O O . GLU A 1 246 ? 0.639 -16.609 -3.596 1 98.94 246 GLU A O 1
ATOM 1905 N N . MET A 1 247 ? -0.896 -18.188 -4.148 1 98.88 247 MET A N 1
ATOM 1906 C CA . MET A 1 247 ? -0.18 -19.25 -3.434 1 98.88 247 MET A CA 1
ATOM 1907 C C . MET A 1 247 ? 0.21 -20.375 -4.379 1 98.88 247 MET A C 1
ATOM 1909 O O . MET A 1 247 ? -0.654 -21 -5 1 98.88 247 MET A O 1
ATOM 1913 N N . ALA A 1 248 ? 1.483 -20.641 -4.453 1 98.75 248 ALA A N 1
ATOM 1914 C CA . ALA A 1 248 ? 1.923 -21.891 -5.086 1 98.75 248 ALA A CA 1
ATOM 1915 C C . ALA A 1 248 ? 1.516 -23.094 -4.25 1 98.75 248 ALA A C 1
ATOM 1917 O O . ALA A 1 248 ? 1.465 -23.031 -3.021 1 98.75 248 ALA A O 1
ATOM 1918 N N . PHE A 1 249 ? 1.154 -24.188 -4.887 1 98.62 249 PHE A N 1
ATOM 1919 C CA . PHE A 1 249 ? 0.91 -25.5 -4.324 1 98.62 249 PHE A CA 1
ATOM 1920 C C . PHE A 1 249 ? -0.439 -25.547 -3.617 1 98.62 249 PHE A C 1
ATOM 1922 O O . PHE A 1 249 ? -0.741 -26.516 -2.906 1 98.62 249 PHE A O 1
ATOM 1929 N N . TYR A 1 250 ? -1.229 -24.453 -3.721 1 98.69 250 TYR A N 1
ATOM 1930 C CA . TYR A 1 250 ? -2.6 -24.469 -3.219 1 98.69 250 TYR A CA 1
ATOM 1931 C C . TYR A 1 250 ? -3.572 -24.922 -4.301 1 98.69 250 TYR A C 1
ATOM 1933 O O . TYR A 1 250 ? -3.533 -24.422 -5.426 1 98.69 250 TYR A O 1
ATOM 1941 N N . GLU A 1 251 ? -4.359 -25.859 -4.023 1 98.44 251 GLU A N 1
ATOM 1942 C CA . GLU A 1 251 ? -5.531 -26.156 -4.844 1 98.44 251 GLU A CA 1
ATOM 1943 C C . GLU A 1 251 ? -6.758 -25.391 -4.344 1 98.44 251 GLU A C 1
ATOM 1945 O O . GLU A 1 251 ? -6.652 -24.547 -3.459 1 98.44 251 GLU A O 1
ATOM 1950 N N . ILE A 1 252 ? -7.906 -25.656 -4.961 1 98.62 252 ILE A N 1
ATOM 1951 C CA . ILE A 1 252 ? -9.094 -24.844 -4.711 1 98.62 252 ILE A CA 1
ATOM 1952 C C . ILE A 1 252 ? -9.523 -25 -3.256 1 98.62 252 ILE A C 1
ATOM 1954 O O . ILE A 1 252 ? -10 -24.031 -2.637 1 98.62 252 ILE A O 1
ATOM 1958 N N . GLY A 1 253 ? -9.414 -26.172 -2.717 1 98.5 253 GLY A N 1
ATOM 1959 C CA . GLY A 1 253 ? -9.789 -26.391 -1.329 1 98.5 253 GLY A CA 1
ATOM 1960 C C . GLY A 1 253 ? -8.984 -25.547 -0.356 1 98.5 253 GLY A C 1
ATOM 1961 O O . GLY A 1 253 ? -9.547 -24.922 0.543 1 98.5 253 GLY A O 1
ATOM 1962 N N . GLU A 1 254 ? -7.625 -25.578 -0.503 1 98.5 254 GLU A N 1
ATOM 1963 C CA . GLU A 1 254 ? -6.762 -24.766 0.348 1 98.5 254 GLU A CA 1
ATOM 1964 C C . GLU A 1 254 ? -7.02 -23.281 0.142 1 98.5 254 GLU A C 1
ATOM 1966 O O . GLU A 1 254 ? -6.906 -22.484 1.08 1 98.5 254 GLU A O 1
ATOM 1971 N N . ASN A 1 255 ? -7.387 -22.922 -1.089 1 98.81 255 ASN A N 1
ATOM 1972 C CA . ASN A 1 255 ? -7.734 -21.531 -1.38 1 98.81 255 ASN A CA 1
ATOM 1973 C C . ASN A 1 255 ? -8.953 -21.078 -0.582 1 98.81 255 ASN A C 1
ATOM 1975 O O . ASN A 1 255 ? -8.961 -19.984 -0.018 1 98.81 255 ASN A O 1
ATOM 1979 N N . MET A 1 256 ? -9.984 -21.922 -0.554 1 98.75 256 MET A N 1
ATOM 1980 C CA . MET A 1 256 ? -11.188 -21.656 0.217 1 98.75 256 MET A CA 1
ATOM 1981 C C . MET A 1 256 ? -10.875 -21.547 1.705 1 98.75 256 MET A C 1
ATOM 1983 O O . MET A 1 256 ? -11.398 -20.672 2.395 1 98.75 256 MET A O 1
ATOM 1987 N N . ASP A 1 257 ? -10 -22.453 2.166 1 98.81 257 ASP A N 1
ATOM 1988 C CA . ASP A 1 257 ? -9.617 -22.438 3.574 1 98.81 257 ASP A CA 1
ATOM 1989 C C . ASP A 1 257 ? -8.938 -21.109 3.941 1 98.81 257 ASP A C 1
ATOM 1991 O O . ASP A 1 257 ? -9.234 -20.531 4.984 1 98.81 257 ASP A O 1
ATOM 1995 N N . LEU A 1 258 ? -8.016 -20.719 3.1 1 98.81 258 LEU A N 1
ATOM 1996 C CA . LEU A 1 258 ? -7.293 -19.469 3.361 1 98.81 258 LEU A CA 1
ATOM 1997 C C . LEU A 1 258 ? -8.242 -18.281 3.357 1 98.81 258 LEU A C 1
ATOM 1999 O O . LEU A 1 258 ? -8.148 -17.406 4.219 1 98.81 258 LEU A O 1
ATOM 2003 N N . ALA A 1 259 ? -9.125 -18.188 2.383 1 98.62 259 ALA A N 1
ATOM 2004 C CA . ALA A 1 259 ? -10.07 -17.078 2.281 1 98.62 259 ALA A CA 1
ATOM 2005 C C . ALA A 1 259 ? -10.938 -16.984 3.533 1 98.62 259 ALA A C 1
ATOM 2007 O O . ALA A 1 259 ? -11.141 -15.891 4.066 1 98.62 259 ALA A O 1
ATOM 2008 N N . GLU A 1 260 ? -11.477 -18.125 3.969 1 98.5 260 GLU A N 1
ATOM 2009 C CA . GLU A 1 260 ? -12.32 -18.156 5.164 1 98.5 260 GLU A CA 1
ATOM 2010 C C . GLU A 1 260 ? -11.531 -17.719 6.398 1 98.5 260 GLU A C 1
ATOM 2012 O O . GLU A 1 260 ? -11.992 -16.875 7.168 1 98.5 260 GLU A O 1
ATOM 2017 N N . ASP A 1 261 ? -10.367 -18.297 6.547 1 98.75 261 ASP A N 1
ATOM 2018 C CA . ASP A 1 261 ? -9.523 -17.969 7.688 1 98.75 261 ASP A CA 1
ATOM 2019 C C . ASP A 1 261 ? -9.148 -16.484 7.676 1 98.75 261 ASP A C 1
ATOM 2021 O O . ASP A 1 261 ? -9.133 -15.836 8.727 1 98.75 261 ASP A O 1
ATOM 2025 N N . PHE A 1 262 ? -8.82 -16.016 6.539 1 98.75 262 PHE A N 1
ATOM 2026 C CA . PHE A 1 262 ? -8.398 -14.633 6.328 1 98.75 262 PHE A CA 1
ATOM 2027 C C . PHE A 1 262 ? -9.5 -13.656 6.734 1 98.75 262 PHE A C 1
ATOM 2029 O O . PHE A 1 262 ? -9.266 -12.75 7.535 1 98.75 262 PHE A O 1
ATOM 2036 N N . ILE A 1 263 ? -10.68 -13.828 6.23 1 98 263 ILE A N 1
ATOM 2037 C CA . ILE A 1 263 ? -11.789 -12.914 6.504 1 98 263 ILE A CA 1
ATOM 2038 C C . ILE A 1 263 ? -12.156 -12.984 7.984 1 98 263 ILE A C 1
ATOM 2040 O O . ILE A 1 263 ? -12.414 -11.953 8.609 1 98 263 ILE A O 1
ATOM 2044 N N . LYS A 1 264 ? -12.227 -14.18 8.531 1 98.44 264 LYS A N 1
ATOM 2045 C CA . LYS A 1 264 ? -12.531 -14.32 9.953 1 98.44 264 LYS A CA 1
ATOM 2046 C C . LYS A 1 264 ? -11.5 -13.602 10.812 1 98.44 264 LYS A C 1
ATOM 2048 O O . LYS A 1 264 ? -11.844 -12.969 11.812 1 98.44 264 LYS A O 1
ATOM 2053 N N . TYR A 1 265 ? -10.258 -13.75 10.43 1 98.81 265 TYR A N 1
ATOM 2054 C CA . TYR A 1 265 ? -9.195 -13.055 11.141 1 98.81 265 TYR A CA 1
ATOM 2055 C C . TYR A 1 265 ? -9.422 -11.547 11.125 1 98.81 265 TYR A C 1
ATOM 2057 O O . TYR A 1 265 ? -9.297 -10.875 12.156 1 98.81 265 TYR A O 1
ATOM 2065 N N . LEU A 1 266 ? -9.711 -10.992 9.969 1 98.81 266 LEU A N 1
ATOM 2066 C CA . LEU A 1 266 ? -9.875 -9.555 9.82 1 98.81 266 LEU A CA 1
ATOM 2067 C C . LEU A 1 266 ? -11.062 -9.055 10.625 1 98.81 266 LEU A C 1
ATOM 2069 O O . LEU A 1 266 ? -10.984 -8.016 11.289 1 98.81 266 LEU A O 1
ATOM 2073 N N . VAL A 1 267 ? -12.164 -9.773 10.547 1 98.5 267 VAL A N 1
ATOM 2074 C CA . VAL A 1 267 ? -13.367 -9.391 11.281 1 98.5 267 VAL A CA 1
ATOM 2075 C C . VAL A 1 267 ? -13.086 -9.445 12.781 1 98.5 267 VAL A C 1
ATOM 2077 O O . VAL A 1 267 ? -13.461 -8.531 13.523 1 98.5 267 VAL A O 1
ATOM 2080 N N . ASN A 1 268 ? -12.453 -10.492 13.203 1 98.75 268 ASN A N 1
ATOM 2081 C CA . ASN A 1 268 ? -12.094 -10.602 14.617 1 98.75 268 ASN A CA 1
ATOM 2082 C C . ASN A 1 268 ? -11.164 -9.477 15.047 1 98.75 268 ASN A C 1
ATOM 2084 O O . ASN A 1 268 ? -11.289 -8.953 16.156 1 98.75 268 ASN A O 1
ATOM 2088 N N . TYR A 1 269 ? -10.188 -9.164 14.227 1 98.88 269 TYR A N 1
ATOM 2089 C CA . TYR A 1 269 ? -9.273 -8.07 14.523 1 98.88 269 TYR A CA 1
ATOM 2090 C C . TYR A 1 269 ? -10.023 -6.766 14.742 1 98.88 269 TYR A C 1
ATOM 2092 O O . TYR A 1 269 ? -9.711 -6.004 15.664 1 98.88 269 TYR A O 1
ATOM 2100 N N . ALA A 1 270 ? -10.977 -6.473 13.922 1 98.75 270 ALA A N 1
ATOM 2101 C CA . ALA A 1 270 ? -11.781 -5.262 14.055 1 98.75 270 ALA A CA 1
ATOM 2102 C C . ALA A 1 270 ? -12.516 -5.234 15.391 1 98.75 270 ALA A C 1
ATOM 2104 O O . ALA A 1 270 ? -12.508 -4.219 16.094 1 98.75 270 ALA A O 1
ATOM 2105 N N . LEU A 1 271 ? -13.156 -6.352 15.727 1 98.69 271 LEU A N 1
ATOM 2106 C CA . LEU A 1 271 ? -13.922 -6.441 16.969 1 98.69 271 LEU A CA 1
ATOM 2107 C C . LEU A 1 271 ? -13.016 -6.234 18.172 1 98.69 271 LEU A C 1
ATOM 2109 O O . LEU A 1 271 ? -13.43 -5.633 19.172 1 98.69 271 LEU A O 1
ATOM 2113 N N . GLU A 1 272 ? -11.805 -6.688 18.031 1 98.44 272 GLU A N 1
ATOM 2114 C CA . GLU A 1 272 ? -10.875 -6.645 19.156 1 98.44 272 GLU A CA 1
ATOM 2115 C C . GLU A 1 272 ? -10.172 -5.289 19.25 1 98.44 272 GLU A C 1
ATOM 2117 O O . GLU A 1 272 ? -9.867 -4.812 20.344 1 98.44 272 GLU A O 1
ATOM 2122 N N . ASN A 1 273 ? -9.922 -4.656 18.125 1 98.44 273 ASN A N 1
ATOM 2123 C CA . ASN A 1 273 ? -9.016 -3.52 18.125 1 98.44 273 ASN A CA 1
ATOM 2124 C C . ASN A 1 273 ? -9.742 -2.219 17.812 1 98.44 273 ASN A C 1
ATOM 2126 O O . ASN A 1 273 ? -9.164 -1.135 17.922 1 98.44 273 ASN A O 1
ATOM 2130 N N . CYS A 1 274 ? -11 -2.275 17.375 1 98.5 274 CYS A N 1
ATOM 2131 C CA . CYS A 1 274 ? -11.719 -1.073 16.953 1 98.5 274 CYS A CA 1
ATOM 2132 C C . CYS A 1 274 ? -13.031 -0.929 17.719 1 98.5 274 CYS A C 1
ATOM 2134 O O . CYS A 1 274 ? -14.008 -0.413 17.172 1 98.5 274 CYS A O 1
ATOM 2136 N N . ALA A 1 275 ? -13.117 -1.404 18.953 1 97.94 275 ALA A N 1
ATOM 2137 C CA . ALA A 1 275 ? -14.359 -1.554 19.703 1 97.94 275 ALA A CA 1
ATOM 2138 C C . ALA A 1 275 ? -15.086 -0.218 19.844 1 97.94 275 ALA A C 1
ATOM 2140 O O . ALA A 1 275 ? -16.297 -0.135 19.609 1 97.94 275 ALA A O 1
ATOM 2141 N N . ASP A 1 276 ? -14.375 0.856 20.219 1 97.81 276 ASP A N 1
ATOM 2142 C CA . ASP A 1 276 ? -15.008 2.152 20.453 1 97.81 276 ASP A CA 1
ATOM 2143 C C . ASP A 1 276 ? -15.602 2.715 19.156 1 97.81 276 ASP A C 1
ATOM 2145 O O . ASP A 1 276 ? -16.734 3.201 19.156 1 97.81 276 ASP A O 1
ATOM 2149 N N . ASP A 1 277 ? -14.836 2.656 18.109 1 98.75 277 ASP A N 1
ATOM 2150 C CA . ASP A 1 277 ? -15.312 3.145 16.812 1 98.75 277 ASP A CA 1
ATOM 2151 C C . ASP A 1 277 ? -16.484 2.307 16.312 1 98.75 277 ASP A C 1
ATOM 2153 O O . ASP A 1 277 ? -17.438 2.842 15.766 1 98.75 277 ASP A O 1
ATOM 2157 N N . LEU A 1 278 ? -16.422 1.006 16.5 1 98.81 278 LEU A N 1
ATOM 2158 C CA . LEU A 1 278 ? -17.5 0.115 16.078 1 98.81 278 LEU A CA 1
ATOM 2159 C C . LEU A 1 278 ? -18.781 0.415 16.844 1 98.81 278 LEU A C 1
ATOM 2161 O O . LEU A 1 278 ? -19.875 0.417 16.281 1 98.81 278 LEU A O 1
ATOM 2165 N N . ALA A 1 279 ? -18.641 0.636 18.125 1 98.56 279 ALA A N 1
ATOM 2166 C CA . ALA A 1 279 ? -19.812 0.962 18.953 1 98.56 279 ALA A CA 1
ATOM 2167 C C . ALA A 1 279 ? -20.5 2.232 18.453 1 98.56 279 ALA A C 1
ATOM 2169 O O . ALA A 1 279 ? -21.719 2.309 18.422 1 98.56 279 ALA A O 1
ATOM 2170 N N . PHE A 1 280 ? -19.719 3.199 18.125 1 98.38 280 PHE A N 1
ATOM 2171 C CA . PHE A 1 280 ? -20.25 4.449 17.594 1 98.38 280 PHE A CA 1
ATOM 2172 C C . PHE A 1 280 ? -21 4.199 16.297 1 98.38 280 PHE A C 1
ATOM 2174 O O . PHE A 1 280 ? -22.125 4.68 16.125 1 98.38 280 PHE A O 1
ATOM 2181 N N . LEU A 1 281 ? -20.391 3.445 15.359 1 98.75 281 LEU A N 1
ATOM 2182 C CA . LEU A 1 281 ? -21 3.199 14.062 1 98.75 281 LEU A CA 1
ATOM 2183 C C . LEU A 1 281 ? -22.25 2.326 14.195 1 98.75 281 LEU A C 1
ATOM 2185 O O . LEU A 1 281 ? -23.203 2.488 13.438 1 98.75 281 LEU A O 1
ATOM 2189 N N . GLU A 1 282 ? -22.203 1.384 15.094 1 98.62 282 GLU A N 1
ATOM 2190 C CA . GLU A 1 282 ? -23.391 0.571 15.375 1 98.62 282 GLU A CA 1
ATOM 2191 C C . GLU A 1 282 ? -24.562 1.438 15.828 1 98.62 282 GLU A C 1
ATOM 2193 O O . GLU A 1 282 ? -25.688 1.254 15.367 1 98.62 282 GLU A O 1
ATOM 2198 N N . LYS A 1 283 ? -24.281 2.352 16.672 1 98.06 283 LYS A N 1
ATOM 2199 C CA . LYS A 1 283 ? -25.312 3.238 17.203 1 98.06 283 LYS A CA 1
ATOM 2200 C C . LYS A 1 283 ? -25.859 4.172 16.125 1 98.06 283 LYS A C 1
ATOM 2202 O O . LYS A 1 283 ? -27.062 4.398 16.031 1 98.06 283 LYS A O 1
ATOM 2207 N N . MET A 1 284 ? -24.969 4.676 15.281 1 97.19 284 MET A N 1
ATOM 2208 C CA . MET A 1 284 ? -25.328 5.773 14.391 1 97.19 284 MET A CA 1
ATOM 2209 C C . MET A 1 284 ? -25.844 5.238 13.055 1 97.19 284 MET A C 1
ATOM 2211 O O . MET A 1 284 ? -26.688 5.871 12.414 1 97.19 284 MET A O 1
ATOM 2215 N N . TYR A 1 285 ? -25.375 4.031 12.617 1 96.75 285 TYR A N 1
ATOM 2216 C CA . TYR A 1 285 ? -25.625 3.693 11.219 1 96.75 285 TYR A CA 1
ATOM 2217 C C . TYR A 1 285 ? -26.203 2.293 11.086 1 96.75 285 TYR A C 1
ATOM 2219 O O . TYR A 1 285 ? -27.031 2.037 10.219 1 96.75 285 TYR A O 1
ATOM 2227 N N . ASP A 1 286 ? -25.766 1.335 11.836 1 97.44 286 ASP A N 1
ATOM 2228 C CA . ASP A 1 286 ? -26.156 -0.061 11.664 1 97.44 286 ASP A CA 1
ATOM 2229 C C . ASP A 1 286 ? -26.281 -0.766 13.016 1 97.44 286 ASP A C 1
ATOM 2231 O O . ASP A 1 286 ? -25.312 -1.367 13.5 1 97.44 286 ASP A O 1
ATOM 2235 N N . LYS A 1 287 ? -27.453 -0.863 13.555 1 97.56 287 LYS A N 1
ATOM 2236 C CA . LYS A 1 287 ? -27.719 -1.388 14.891 1 97.56 287 LYS A CA 1
ATOM 2237 C C . LYS A 1 287 ? -27.344 -2.865 14.984 1 97.56 287 LYS A C 1
ATOM 2239 O O . LYS A 1 287 ? -27.125 -3.391 16.078 1 97.56 287 LYS A O 1
ATOM 2244 N N . GLU A 1 288 ? -27.219 -3.525 13.875 1 96.94 288 GLU A N 1
ATOM 2245 C CA . GLU A 1 288 ? -26.922 -4.953 13.852 1 96.94 288 GLU A CA 1
ATOM 2246 C C . GLU A 1 288 ? -25.469 -5.207 13.477 1 96.94 288 GLU A C 1
ATOM 2248 O O . GLU A 1 288 ? -25.078 -6.336 13.164 1 96.94 288 GLU A O 1
ATOM 2253 N N . LEU A 1 289 ? -24.656 -4.16 13.484 1 97.88 289 LEU A N 1
ATOM 2254 C CA . LEU A 1 289 ? -23.297 -4.23 12.969 1 97.88 289 LEU A CA 1
ATOM 2255 C C . LEU A 1 289 ? -22.5 -5.309 13.695 1 97.88 289 LEU A C 1
ATOM 2257 O O . LEU A 1 289 ? -22.016 -6.254 13.062 1 97.88 289 LEU A O 1
ATOM 2261 N N . THR A 1 290 ? -22.391 -5.246 15 1 97.88 290 THR A N 1
ATOM 2262 C CA . THR A 1 290 ? -21.531 -6.152 15.766 1 97.88 290 THR A CA 1
ATOM 2263 C C . THR A 1 290 ? -22.078 -7.574 15.711 1 97.88 290 THR A C 1
ATOM 2265 O O . THR A 1 290 ? -21.312 -8.539 15.656 1 97.88 290 THR A O 1
ATOM 2268 N N . GLU A 1 291 ? -23.406 -7.672 15.703 1 96.94 291 GLU A N 1
ATOM 2269 C CA . GLU A 1 291 ? -24.031 -8.992 15.586 1 96.94 291 GLU A CA 1
ATOM 2270 C C . GLU A 1 291 ? -23.672 -9.641 14.25 1 96.94 291 GLU A C 1
ATOM 2272 O O . GLU A 1 291 ? -23.375 -10.836 14.195 1 96.94 291 GLU A O 1
ATOM 2277 N N . ARG A 1 292 ? -23.703 -8.906 13.227 1 96.25 292 ARG A N 1
ATOM 2278 C CA . ARG A 1 292 ? -23.391 -9.414 11.898 1 96.25 292 ARG A CA 1
ATOM 2279 C C . ARG A 1 292 ? -21.922 -9.82 11.805 1 96.25 292 ARG A C 1
ATOM 2281 O O . ARG A 1 292 ? -21.594 -10.836 11.188 1 96.25 292 ARG A O 1
ATOM 2288 N N . LEU A 1 293 ? -21.016 -9.016 12.398 1 97.69 293 LEU A N 1
ATOM 2289 C CA . LEU A 1 293 ? -19.594 -9.359 12.422 1 97.69 293 LEU A CA 1
ATOM 2290 C C . LEU A 1 293 ? -19.359 -10.656 13.195 1 97.69 293 LEU A C 1
ATOM 2292 O O . LEU A 1 293 ? -18.625 -11.531 12.734 1 97.69 293 LEU A O 1
ATOM 2296 N N . ARG A 1 294 ? -20.016 -10.773 14.312 1 97.19 294 ARG A N 1
ATOM 2297 C CA . ARG A 1 294 ? -19.891 -11.984 15.125 1 97.19 294 ARG A CA 1
ATOM 2298 C C . ARG A 1 294 ? -20.469 -13.195 14.406 1 97.19 294 ARG A C 1
ATOM 2300 O O . ARG A 1 294 ? -19.953 -14.312 14.547 1 97.19 294 ARG A O 1
ATOM 2307 N N . PHE A 1 295 ? -21.516 -12.93 13.633 1 95.38 295 PHE A N 1
ATOM 2308 C CA . PHE A 1 295 ? -22.141 -13.969 12.836 1 95.38 295 PHE A CA 1
ATOM 2309 C C . PHE A 1 295 ? -21.141 -14.617 11.891 1 95.38 295 PHE A C 1
ATOM 2311 O O . PHE A 1 295 ? -21.094 -15.844 11.758 1 95.38 295 PHE A O 1
ATOM 2318 N N . VAL A 1 296 ? -20.297 -13.867 11.281 1 94.94 296 VAL A N 1
ATOM 2319 C CA . VAL A 1 296 ? -19.297 -14.352 10.32 1 94.94 296 VAL A CA 1
ATOM 2320 C C . VAL A 1 296 ? -18.266 -15.203 11.047 1 94.94 296 VAL A C 1
ATOM 2322 O O . VAL A 1 296 ? -17.875 -16.266 10.555 1 94.94 296 VAL A O 1
ATOM 2325 N N . ILE A 1 297 ? -17.828 -14.781 12.219 1 96.44 297 ILE A N 1
ATOM 2326 C CA . ILE A 1 297 ? -16.781 -15.453 12.977 1 96.44 297 ILE A CA 1
ATOM 2327 C C . ILE A 1 297 ? -17.312 -16.766 13.539 1 96.44 297 ILE A C 1
ATOM 2329 O O . ILE A 1 297 ? -16.578 -17.766 13.617 1 96.44 297 ILE A O 1
ATOM 2333 N N . ALA A 1 298 ? -18.578 -16.766 13.844 1 96 298 ALA A N 1
ATOM 2334 C CA . ALA A 1 298 ? -19.156 -17.875 14.586 1 96 298 ALA A CA 1
ATOM 2335 C C . ALA A 1 298 ? -19.547 -19.016 13.648 1 96 298 ALA A C 1
ATOM 2337 O O . ALA A 1 298 ? -19.781 -20.141 14.102 1 96 298 ALA A O 1
ATOM 2338 N N . ASN A 1 299 ? -19.625 -18.75 12.391 1 96 299 ASN A N 1
ATOM 2339 C CA . ASN A 1 299 ? -20.156 -19.766 11.477 1 96 299 ASN A CA 1
ATOM 2340 C C . ASN A 1 299 ? -19.094 -20.219 10.477 1 96 299 ASN A C 1
ATOM 2342 O O . ASN A 1 299 ? -18.281 -19.422 10.016 1 96 299 ASN A O 1
ATOM 2346 N N . ASP A 1 300 ? -19.094 -21.5 10.18 1 96.88 300 ASP A N 1
ATOM 2347 C CA . ASP A 1 300 ? -18.328 -22 9.047 1 96.88 300 ASP A CA 1
ATOM 2348 C C . ASP A 1 300 ? -18.969 -21.609 7.723 1 96.88 300 ASP A C 1
ATOM 2350 O O . ASP A 1 300 ? -20.188 -21.453 7.652 1 96.88 300 ASP A O 1
ATOM 2354 N N . PHE A 1 301 ? -18.219 -21.422 6.73 1 98.19 301 PHE A N 1
ATOM 2355 C CA . PHE A 1 301 ? -18.75 -21.047 5.43 1 98.19 301 PHE A CA 1
ATOM 2356 C C . PHE A 1 301 ? -19.25 -22.281 4.672 1 98.19 301 PHE A C 1
ATOM 2358 O O . PHE A 1 301 ? -18.531 -23.266 4.531 1 98.19 301 PHE A O 1
ATOM 2365 N N . VAL A 1 302 ? -20.484 -22.219 4.172 1 98.31 302 VAL A N 1
ATOM 2366 C CA . VAL A 1 302 ? -21.016 -23.297 3.328 1 98.31 302 VAL A CA 1
ATOM 2367 C C . VAL A 1 302 ? -20.234 -23.344 2.012 1 98.31 302 VAL A C 1
ATOM 2369 O O . VAL A 1 302 ? -19.953 -22.297 1.41 1 98.31 302 VAL A O 1
ATOM 2372 N N . ARG A 1 303 ? -19.812 -24.469 1.65 1 98.38 303 ARG A N 1
ATOM 2373 C CA . ARG A 1 303 ? -19.219 -24.672 0.332 1 98.38 303 ARG A CA 1
ATOM 2374 C C . ARG A 1 303 ? -20.219 -25.312 -0.628 1 98.38 303 ARG A C 1
ATOM 2376 O O . ARG A 1 303 ? -20.703 -26.422 -0.396 1 98.38 303 ARG A O 1
ATOM 2383 N N . LEU A 1 304 ? -20.562 -24.547 -1.649 1 97.81 304 LEU A N 1
ATOM 2384 C CA . LEU A 1 304 ? -21.641 -24.922 -2.551 1 97.81 304 LEU A CA 1
ATOM 2385 C C . LEU A 1 304 ? -21.234 -24.734 -4.008 1 97.81 304 LEU A C 1
ATOM 2387 O O . LEU A 1 304 ? -20.625 -23.719 -4.363 1 97.81 304 LEU A O 1
ATOM 2391 N N . GLY A 1 305 ? -21.516 -25.688 -4.828 1 98.06 305 GLY A N 1
ATOM 2392 C CA . GLY A 1 305 ? -21.312 -25.5 -6.254 1 98.06 305 GLY A CA 1
ATOM 2393 C C . GLY A 1 305 ? -22.328 -24.578 -6.891 1 98.06 305 GLY A C 1
ATOM 2394 O O . GLY A 1 305 ? -23.5 -24.562 -6.488 1 98.06 305 GLY A O 1
ATOM 2395 N N . TYR A 1 306 ? -21.875 -23.859 -7.891 1 98.19 306 TYR A N 1
ATOM 2396 C CA . TYR A 1 306 ? -22.734 -22.953 -8.648 1 98.19 306 TYR A CA 1
ATOM 2397 C C . TYR A 1 306 ? -24 -23.672 -9.109 1 98.19 306 TYR A C 1
ATOM 2399 O O . TYR A 1 306 ? -25.109 -23.141 -8.984 1 98.19 306 TYR A O 1
ATOM 2407 N N . THR A 1 307 ? -23.891 -24.875 -9.641 1 97.94 307 THR A N 1
ATOM 2408 C CA . THR A 1 307 ? -25.016 -25.656 -10.164 1 97.94 307 THR A CA 1
ATOM 2409 C C . THR A 1 307 ? -26.062 -25.875 -9.07 1 97.94 307 THR A C 1
ATOM 2411 O O . THR A 1 307 ? -27.25 -25.688 -9.297 1 97.94 307 THR A O 1
ATOM 2414 N N . GLU A 1 308 ? -25.625 -26.281 -7.945 1 98 308 GLU A N 1
ATOM 2415 C CA . GLU A 1 308 ? -26.531 -26.484 -6.82 1 98 308 GLU A CA 1
ATOM 2416 C C . GLU A 1 308 ? -27.141 -25.172 -6.348 1 98 308 GLU A C 1
ATOM 2418 O O . GLU A 1 308 ? -28.312 -25.141 -5.969 1 98 308 GLU A O 1
ATOM 2423 N N . GLY A 1 309 ? -26.312 -24.109 -6.3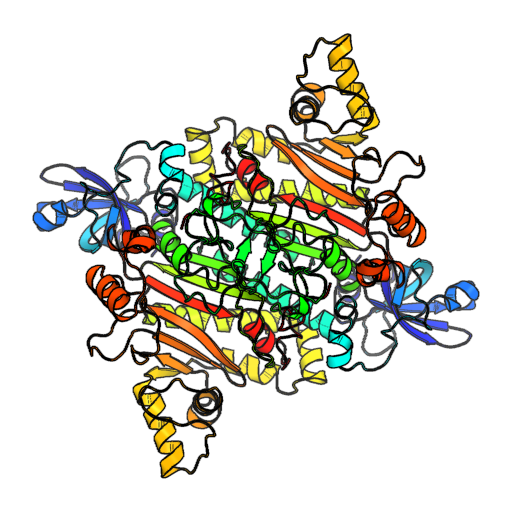32 1 97.81 309 GLY A N 1
ATOM 2424 C CA . GLY A 1 309 ? -26.812 -22.797 -5.965 1 97.81 309 GLY A CA 1
ATOM 2425 C C . GLY A 1 309 ? -27.969 -22.344 -6.852 1 97.81 309 GLY A C 1
ATOM 2426 O O . GLY A 1 309 ? -28.984 -21.859 -6.359 1 97.81 309 GLY A O 1
ATOM 2427 N N . VAL A 1 310 ? -27.766 -22.531 -8.117 1 97.88 310 VAL A N 1
ATOM 2428 C CA . VAL A 1 310 ? -28.797 -22.125 -9.078 1 97.88 310 VAL A CA 1
ATOM 2429 C C . VAL A 1 310 ? -30.062 -22.969 -8.852 1 97.88 310 VAL A C 1
ATOM 2431 O O . VAL A 1 310 ? -31.172 -22.438 -8.914 1 97.88 310 VAL A O 1
ATOM 2434 N N . LYS A 1 311 ? -29.938 -24.219 -8.609 1 98 311 LYS A N 1
ATOM 2435 C CA . LYS A 1 311 ? -31.094 -25.078 -8.336 1 98 311 LYS A CA 1
ATOM 2436 C C . LYS A 1 311 ? -31.875 -24.578 -7.125 1 98 311 LYS A C 1
ATOM 2438 O O . LYS A 1 311 ? -33.094 -24.562 -7.141 1 98 311 LYS A O 1
ATOM 2443 N N . ILE A 1 312 ? -31.141 -24.234 -6.074 1 98.12 312 ILE A N 1
ATOM 2444 C CA . ILE A 1 312 ? -31.766 -23.719 -4.859 1 98.12 312 ILE A CA 1
ATOM 2445 C C . ILE A 1 312 ? -32.562 -22.453 -5.188 1 98.12 312 ILE A C 1
ATOM 2447 O O . ILE A 1 312 ? -33.688 -22.281 -4.734 1 98.12 312 ILE A O 1
ATOM 2451 N N . LEU A 1 313 ? -32 -21.562 -6.004 1 98.25 313 LEU A N 1
ATOM 2452 C CA . LEU A 1 313 ? -32.625 -20.297 -6.367 1 98.25 313 LEU A CA 1
ATOM 2453 C C . LEU A 1 313 ? -33.875 -20.547 -7.242 1 98.25 313 LEU A C 1
ATOM 2455 O O . LEU A 1 313 ? -34.906 -19.875 -7.078 1 98.25 313 LEU A O 1
ATOM 2459 N N . GLU A 1 314 ? -33.719 -21.484 -8.148 1 97.56 314 GLU A N 1
ATOM 2460 C CA . GLU A 1 314 ? -34.844 -21.844 -9 1 97.56 314 GLU A CA 1
ATOM 2461 C C . GLU A 1 314 ? -36 -22.406 -8.172 1 97.56 314 GLU A C 1
ATOM 2463 O O . GLU A 1 314 ? -37.156 -22.078 -8.422 1 97.56 314 GLU A O 1
ATOM 2468 N N . GLU A 1 315 ? -35.656 -23.219 -7.281 1 97.44 315 GLU A N 1
ATOM 2469 C CA . GLU A 1 315 ? -36.688 -23.781 -6.406 1 97.44 315 GLU A CA 1
ATOM 2470 C C . GLU A 1 315 ? -37.344 -22.703 -5.562 1 97.44 315 GLU A C 1
ATOM 2472 O O . GLU A 1 315 ? -38.562 -22.75 -5.336 1 97.44 315 GLU A O 1
ATOM 2477 N N . ALA A 1 316 ? -36.531 -21.797 -5.055 1 97.12 316 ALA A N 1
ATOM 2478 C CA . ALA A 1 316 ? -37.062 -20.688 -4.293 1 97.12 316 ALA A CA 1
ATOM 2479 C C . ALA A 1 316 ? -38.062 -19.891 -5.133 1 97.12 316 ALA A C 1
ATOM 2481 O O . ALA A 1 316 ? -39.156 -19.547 -4.66 1 97.12 316 ALA A O 1
ATOM 2482 N N . ARG A 1 317 ? -37.625 -19.625 -6.355 1 95.38 317 ARG A N 1
ATOM 2483 C CA . ARG A 1 317 ? -38.469 -18.875 -7.277 1 95.38 317 ARG A CA 1
ATOM 2484 C C . ARG A 1 317 ? -39.719 -19.656 -7.641 1 95.38 317 ARG A C 1
ATOM 2486 O O . ARG A 1 317 ? -40.844 -19.141 -7.512 1 95.38 317 ARG A O 1
ATOM 2493 N N . ASP A 1 318 ? -39.656 -20.906 -8.008 1 95.69 318 ASP A N 1
ATOM 2494 C CA . ASP A 1 318 ? -40.719 -21.688 -8.633 1 95.69 318 ASP A CA 1
ATOM 2495 C C . ASP A 1 318 ? -41.625 -22.328 -7.586 1 95.69 318 ASP A C 1
ATOM 2497 O O . ASP A 1 318 ? -42.844 -22.5 -7.82 1 95.69 318 ASP A O 1
ATOM 2501 N N . LYS A 1 319 ? -41.062 -22.656 -6.492 1 94.81 319 LYS A N 1
ATOM 2502 C CA . LYS A 1 319 ? -41.812 -23.438 -5.523 1 94.81 319 LYS A CA 1
ATOM 2503 C C . LYS A 1 319 ? -42.188 -22.594 -4.301 1 94.81 319 LYS A C 1
ATOM 2505 O O . LYS A 1 319 ? -43.125 -22.906 -3.586 1 94.81 319 LYS A O 1
ATOM 2510 N N . LYS A 1 320 ? -41.375 -21.688 -3.945 1 92.81 320 LYS A N 1
ATOM 2511 C CA . LYS A 1 320 ? -41.562 -20.938 -2.709 1 92.81 320 LYS A CA 1
ATOM 2512 C C . LYS A 1 320 ? -42.094 -19.531 -3 1 92.81 320 LYS A C 1
ATOM 2514 O O . LYS A 1 320 ? -42.406 -18.766 -2.076 1 92.81 320 LYS A O 1
ATOM 2519 N N . GLY A 1 321 ? -42.062 -19.156 -4.16 1 93.44 321 GLY A N 1
ATOM 2520 C CA . GLY A 1 321 ? -42.656 -17.891 -4.574 1 93.44 321 GLY A CA 1
ATOM 2521 C C . GLY A 1 321 ? -41.781 -16.688 -4.301 1 93.44 321 GLY A C 1
ATOM 2522 O O . GLY A 1 321 ? -42.25 -15.562 -4.215 1 93.44 321 GLY A O 1
ATOM 2523 N N . VAL A 1 322 ? -40.531 -16.969 -4.105 1 96.44 322 VAL A N 1
ATOM 2524 C CA . VAL A 1 322 ? -39.594 -15.867 -3.922 1 96.44 322 VAL A CA 1
ATOM 2525 C C . VAL A 1 322 ? -39.438 -15.094 -5.23 1 96.44 322 VAL A C 1
ATOM 2527 O O . VAL A 1 322 ? -39.188 -15.688 -6.285 1 96.44 322 VAL A O 1
ATOM 2530 N N . LYS A 1 323 ? -39.656 -13.773 -5.215 1 94.38 323 LYS A N 1
ATOM 2531 C CA . LYS A 1 323 ? -39.531 -12.93 -6.402 1 94.38 323 LYS A CA 1
ATOM 2532 C C . LYS A 1 323 ? -38.156 -12.297 -6.508 1 94.38 323 LYS A C 1
ATOM 2534 O O . LYS A 1 323 ? -37.75 -11.555 -5.613 1 94.38 323 LYS A O 1
ATOM 2539 N N . PHE A 1 324 ? -37.406 -12.617 -7.555 1 96.56 324 PHE A N 1
ATOM 2540 C CA . PHE A 1 324 ? -36.125 -11.992 -7.871 1 96.56 324 PHE A CA 1
ATOM 2541 C C . PHE A 1 324 ? -36.281 -10.984 -9 1 96.56 324 PHE A C 1
ATOM 2543 O O . PHE A 1 324 ? -37.031 -11.203 -9.938 1 96.56 324 PHE A O 1
ATOM 2550 N N . GLU A 1 325 ? -35.625 -9.922 -8.961 1 95.62 325 GLU A N 1
ATOM 2551 C CA . GLU A 1 325 ? -35.625 -8.922 -10.023 1 95.62 325 GLU A CA 1
ATOM 2552 C C . GLU A 1 325 ? -34.812 -9.406 -11.234 1 95.62 325 GLU A C 1
ATOM 2554 O O . GLU A 1 325 ? -35.188 -9.109 -12.375 1 95.62 325 GLU A O 1
ATOM 2559 N N . PHE A 1 326 ? -33.781 -10.156 -10.984 1 95.88 326 PHE A N 1
ATOM 2560 C CA . PHE A 1 326 ? -32.906 -10.656 -12.055 1 95.88 326 PHE A CA 1
ATOM 2561 C C . PHE A 1 326 ? -33.188 -12.125 -12.328 1 95.88 326 PHE A C 1
ATOM 2563 O O . PHE A 1 326 ? -33.562 -12.875 -11.414 1 95.88 326 PHE A O 1
ATOM 2570 N N . PRO A 1 327 ? -33.031 -12.484 -13.539 1 94.75 327 PRO A N 1
ATOM 2571 C CA . PRO A 1 327 ? -33.344 -13.875 -13.898 1 94.75 327 PRO A CA 1
ATOM 2572 C C . PRO A 1 327 ? -32.375 -14.875 -13.266 1 94.75 327 PRO A C 1
ATOM 2574 O O . PRO A 1 327 ? -31.203 -14.562 -13.055 1 94.75 327 PRO A O 1
ATOM 2577 N N . VAL A 1 328 ? -32.906 -16.047 -13.039 1 95.94 328 VAL A N 1
ATOM 2578 C CA . VAL A 1 328 ? -32.125 -17.156 -12.492 1 95.94 328 VAL A CA 1
ATOM 2579 C C . VAL A 1 328 ? -32.125 -18.328 -13.484 1 95.94 328 VAL A C 1
ATOM 2581 O O . VAL A 1 328 ? -33.188 -18.844 -13.82 1 95.94 328 VAL A O 1
ATOM 2584 N N . PHE A 1 329 ? -30.969 -18.672 -14.031 1 96.06 329 PHE A N 1
ATOM 2585 C CA . PHE A 1 329 ? -30.781 -19.828 -14.898 1 96.06 329 PHE A CA 1
ATOM 2586 C C . PHE A 1 329 ? -29.312 -20.234 -14.953 1 96.06 329 PHE A C 1
ATOM 2588 O O . PHE A 1 329 ? -28.438 -19.438 -14.633 1 96.06 329 PHE A O 1
ATOM 2595 N N . TRP A 1 330 ? -29.125 -21.438 -15.219 1 96.62 330 TRP A N 1
ATOM 2596 C CA . TRP A 1 330 ? -27.75 -21.906 -15.312 1 96.62 330 TRP A CA 1
ATOM 2597 C C . TRP A 1 330 ? -26.984 -21.156 -16.406 1 96.62 330 TRP A C 1
ATOM 2599 O O . TRP A 1 330 ? -27.453 -21.062 -17.547 1 96.62 330 TRP A O 1
ATOM 2609 N N . GLY A 1 331 ? -25.812 -20.672 -16.109 1 95.69 331 GLY A N 1
ATOM 2610 C CA . GLY A 1 331 ? -25.016 -19.891 -17.047 1 95.69 331 GLY A CA 1
ATOM 2611 C C . GLY A 1 331 ? -25.078 -18.406 -16.781 1 95.69 331 GLY A C 1
ATOM 2612 O O . GLY A 1 331 ? -24.266 -17.641 -17.312 1 95.69 331 GLY A O 1
ATOM 2613 N N . ALA A 1 332 ? -26 -18.047 -15.938 1 93.06 332 ALA A N 1
ATOM 2614 C CA . ALA A 1 332 ? -26.141 -16.641 -15.617 1 93.06 332 ALA A CA 1
ATOM 2615 C C . ALA A 1 332 ? -25.156 -16.219 -14.531 1 93.06 332 ALA A C 1
ATOM 2617 O O . ALA A 1 332 ? -24.766 -17.031 -13.688 1 93.06 332 ALA A O 1
ATOM 2618 N N . ASP A 1 333 ? -24.719 -14.977 -14.633 1 91.06 333 ASP A N 1
ATOM 2619 C CA . ASP A 1 333 ? -24.016 -14.359 -13.508 1 91.06 333 ASP A CA 1
ATOM 2620 C C . ASP A 1 333 ? -25 -14.008 -12.391 1 91.06 333 ASP A C 1
ATOM 2622 O O . ASP A 1 333 ? -26.016 -13.344 -12.633 1 91.06 333 ASP A O 1
ATOM 2626 N N . LEU A 1 334 ? -24.766 -14.414 -11.258 1 93.69 334 LEU A N 1
ATOM 2627 C CA . LEU A 1 334 ? -25.688 -14.195 -10.156 1 93.69 334 LEU A CA 1
ATOM 2628 C C . LEU A 1 334 ? -25.641 -12.742 -9.68 1 93.69 334 LEU A C 1
ATOM 2630 O O . LEU A 1 334 ? -24.562 -12.164 -9.547 1 93.69 334 LEU A O 1
ATOM 2634 N N . ALA A 1 335 ? -26.781 -12.195 -9.516 1 92.75 335 ALA A N 1
ATOM 2635 C CA . ALA A 1 335 ? -26.906 -10.844 -8.969 1 92.75 335 ALA A CA 1
ATOM 2636 C C . ALA A 1 335 ? -26.812 -10.859 -7.445 1 92.75 335 ALA A C 1
ATOM 2638 O O . ALA A 1 335 ? -26.922 -11.914 -6.82 1 92.75 335 ALA A O 1
ATOM 2639 N N . SER A 1 336 ? -26.688 -9.711 -6.922 1 90.88 336 SER A N 1
ATOM 2640 C CA . SER A 1 336 ? -26.531 -9.562 -5.48 1 90.88 336 SER A CA 1
ATOM 2641 C C . SER A 1 336 ? -27.719 -10.141 -4.73 1 90.88 336 SER A C 1
ATOM 2643 O O . SER A 1 336 ? -27.578 -10.711 -3.65 1 90.88 336 SER A O 1
ATOM 2645 N N . GLU A 1 337 ? -28.906 -9.906 -5.289 1 94.12 337 GLU A N 1
ATOM 2646 C CA . GLU A 1 337 ? -30.094 -10.398 -4.613 1 94.12 337 GLU A CA 1
ATOM 2647 C C . GLU A 1 337 ? -30.094 -11.922 -4.52 1 94.12 337 GLU A C 1
ATOM 2649 O O . GLU A 1 337 ? -30.547 -12.492 -3.525 1 94.12 337 GLU A O 1
ATOM 2654 N N . HIS A 1 338 ? -29.594 -12.594 -5.543 1 96.5 338 HIS A N 1
ATOM 2655 C CA . HIS A 1 338 ? -29.484 -14.047 -5.535 1 96.5 338 HIS A CA 1
ATOM 2656 C C . HIS A 1 338 ? -28.516 -14.523 -4.457 1 96.5 338 HIS A C 1
ATOM 2658 O O . HIS A 1 338 ? -28.812 -15.438 -3.695 1 96.5 338 HIS A O 1
ATOM 2664 N N . GLU A 1 339 ? -27.344 -13.812 -4.418 1 95.81 339 GLU A N 1
ATOM 2665 C CA . GLU A 1 339 ? -26.297 -14.141 -3.467 1 95.81 339 GLU A CA 1
ATOM 2666 C C . GLU A 1 339 ? -26.75 -13.93 -2.027 1 95.81 339 GLU A C 1
ATOM 2668 O O . GLU A 1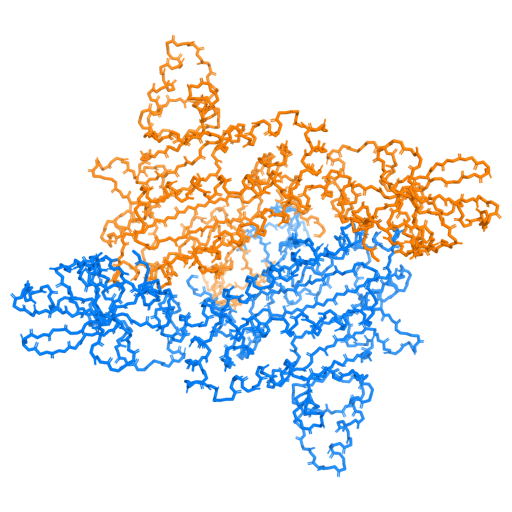 339 ? -26.516 -14.773 -1.163 1 95.81 339 GLU A O 1
ATOM 2673 N N . ARG A 1 340 ? -27.422 -12.914 -1.826 1 93.94 340 ARG A N 1
ATOM 2674 C CA . ARG A 1 340 ? -27.906 -12.594 -0.491 1 93.94 340 ARG A CA 1
ATOM 2675 C C . ARG A 1 340 ? -28.969 -13.594 -0.045 1 93.94 340 ARG A C 1
ATOM 2677 O O . ARG A 1 340 ? -29.047 -13.945 1.135 1 93.94 340 ARG A O 1
ATOM 2684 N N . TYR A 1 341 ? -29.859 -14 -0.976 1 96.81 341 TYR A N 1
ATOM 2685 C CA . TYR A 1 341 ? -30.859 -15 -0.624 1 96.81 341 TYR A CA 1
ATOM 2686 C C . TYR A 1 341 ? -30.203 -16.266 -0.107 1 96.81 341 TYR A C 1
ATOM 2688 O O . TYR A 1 341 ? -30.625 -16.828 0.904 1 96.81 341 TYR A O 1
ATOM 2696 N N . LEU A 1 342 ? -29.141 -16.719 -0.813 1 97.69 342 LEU A N 1
ATOM 2697 C CA . LEU A 1 342 ? -28.438 -17.922 -0.397 1 97.69 342 LEU A CA 1
ATOM 2698 C C . LEU A 1 342 ? -27.875 -17.766 1.01 1 97.69 342 LEU A C 1
ATOM 2700 O O . LEU A 1 342 ? -28.016 -18.656 1.846 1 97.69 342 LEU A O 1
ATOM 2704 N N . VAL A 1 343 ? -27.281 -16.625 1.332 1 96.31 343 VAL A N 1
ATOM 2705 C CA . VAL A 1 343 ? -26.562 -16.375 2.576 1 96.31 343 VAL A CA 1
ATOM 2706 C 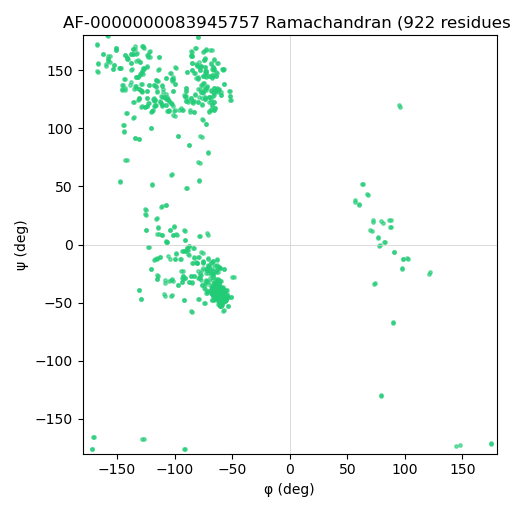C . VAL A 1 343 ? -27.547 -16.094 3.705 1 96.31 343 VAL A C 1
ATOM 2708 O O . VAL A 1 343 ? -27.469 -16.703 4.777 1 96.31 343 VAL A O 1
ATOM 2711 N N . GLU A 1 344 ? -28.531 -15.242 3.465 1 95.25 344 GLU A N 1
ATOM 2712 C CA . GLU A 1 344 ? -29.344 -14.672 4.535 1 95.25 344 GLU A CA 1
ATOM 2713 C C . GLU A 1 344 ? -30.609 -15.5 4.766 1 95.25 344 GLU A C 1
ATOM 2715 O O . GLU A 1 344 ? -31.125 -15.555 5.883 1 95.25 344 GLU A O 1
ATOM 2720 N N . GLN A 1 345 ? -31.125 -16.078 3.734 1 95.88 345 GLN A N 1
ATOM 2721 C CA . GLN A 1 345 ? -32.438 -16.703 3.855 1 95.88 345 GLN A CA 1
ATOM 2722 C C . GLN A 1 345 ? -32.312 -18.234 3.822 1 95.88 345 GLN A C 1
ATOM 2724 O O . GLN A 1 345 ? -32.938 -18.922 4.621 1 95.88 345 GLN A O 1
ATOM 2729 N N . HIS A 1 346 ? -31.516 -18.719 2.924 1 97.31 346 HIS A N 1
ATOM 2730 C CA . HIS A 1 346 ? -31.484 -20.172 2.748 1 97.31 346 HIS A CA 1
ATOM 2731 C C . HIS A 1 346 ? -30.531 -20.828 3.74 1 97.31 346 HIS A C 1
ATOM 2733 O O . HIS A 1 346 ? -30.938 -21.672 4.527 1 97.31 346 HIS A O 1
ATOM 2739 N N . PHE A 1 347 ? -29.234 -20.422 3.723 1 97.5 347 PHE A N 1
ATOM 2740 C CA . PHE A 1 347 ? -28.25 -21.109 4.531 1 97.5 347 PHE A CA 1
ATOM 2741 C C . PHE A 1 347 ? -28.078 -20.438 5.883 1 97.5 347 PHE A C 1
ATOM 2743 O O . PHE A 1 347 ? -27.625 -21.062 6.848 1 97.5 347 PHE A O 1
ATOM 2750 N N . LYS A 1 348 ? -28.297 -19.125 5.973 1 95.31 348 LYS A N 1
ATOM 2751 C CA . LYS A 1 348 ? -28.109 -18.312 7.18 1 95.31 348 LYS A CA 1
ATOM 2752 C C . LYS A 1 348 ? -26.688 -18.438 7.703 1 95.31 348 LYS A C 1
ATOM 2754 O O . LYS A 1 348 ? -26.469 -18.672 8.891 1 95.31 348 LYS A O 1
ATOM 2759 N N . ARG A 1 349 ? -25.766 -18.5 6.855 1 96.12 349 ARG A N 1
ATOM 2760 C CA . ARG A 1 349 ? -24.328 -18.469 7.035 1 96.12 349 ARG A CA 1
ATOM 2761 C C . ARG A 1 349 ? -23.625 -18.031 5.754 1 96.12 349 ARG A C 1
ATOM 2763 O O . ARG A 1 349 ? -24.188 -18.141 4.664 1 96.12 349 ARG A O 1
ATOM 2770 N N . PRO A 1 350 ? -22.375 -17.516 5.859 1 97.62 350 PRO A N 1
ATOM 2771 C CA . PRO A 1 350 ? -21.656 -17.203 4.625 1 97.62 350 PRO A CA 1
ATOM 2772 C C . PRO A 1 350 ? -21.5 -18.422 3.709 1 97.62 350 PRO A C 1
ATOM 2774 O O . PRO A 1 350 ? -21.516 -19.562 4.18 1 97.62 350 PRO A O 1
ATOM 2777 N N . VAL A 1 351 ? -21.422 -18.141 2.396 1 98.38 351 VAL A N 1
ATOM 2778 C CA . VAL A 1 351 ? -21.375 -19.203 1.402 1 98.38 351 VAL A CA 1
ATOM 2779 C C . VAL A 1 351 ? -20.203 -18.984 0.45 1 98.38 351 VAL A C 1
ATOM 2781 O O . VAL A 1 351 ? -19.938 -17.859 0.029 1 98.38 351 VAL A O 1
ATOM 2784 N N . ILE A 1 352 ? -19.438 -20.031 0.199 1 98.69 352 ILE A N 1
ATOM 2785 C CA . ILE A 1 352 ? -18.453 -20.031 -0.89 1 98.69 352 ILE A CA 1
ATOM 2786 C C . ILE A 1 352 ? -19.031 -20.797 -2.086 1 98.69 352 ILE A C 1
ATOM 2788 O O . ILE A 1 352 ? -19.25 -22 -2.02 1 98.69 352 ILE A O 1
ATOM 2792 N N . LEU A 1 353 ? -19.312 -20.062 -3.135 1 98.31 353 LEU A N 1
ATOM 2793 C CA . LEU A 1 353 ? -19.812 -20.656 -4.371 1 98.31 353 LEU A CA 1
ATOM 2794 C C . LEU A 1 353 ? -18.656 -21.031 -5.289 1 98.31 353 LEU A C 1
ATOM 2796 O O . LEU A 1 353 ? -17.75 -20.219 -5.523 1 98.31 353 LEU A O 1
ATOM 2800 N N . THR A 1 354 ? -18.688 -22.266 -5.824 1 98.44 354 THR A N 1
ATOM 2801 C CA . THR A 1 354 ? -17.562 -22.734 -6.637 1 98.44 354 THR A CA 1
ATOM 2802 C C . THR A 1 354 ? -18.062 -23.25 -7.984 1 98.44 354 THR A C 1
ATOM 2804 O O . THR A 1 354 ? -19.266 -23.312 -8.227 1 98.44 354 THR A O 1
ATOM 2807 N N . ASP A 1 355 ? -17.125 -23.5 -8.891 1 98.44 355 ASP A N 1
ATOM 2808 C CA . ASP A 1 355 ? -17.359 -24.234 -10.133 1 98.44 355 ASP A CA 1
ATOM 2809 C C . ASP A 1 355 ? -18.344 -23.484 -11.023 1 98.44 355 ASP A C 1
ATOM 2811 O O . ASP A 1 355 ? -19.344 -24.047 -11.469 1 98.44 355 ASP A O 1
ATOM 2815 N N . TYR A 1 356 ? -18.031 -22.219 -11.242 1 98.25 356 TYR A N 1
ATOM 2816 C CA . TYR A 1 356 ? -18.844 -21.375 -12.117 1 98.25 356 TYR A CA 1
ATOM 2817 C C . TYR A 1 356 ? -18.719 -21.828 -13.562 1 98.25 356 TYR A C 1
ATOM 2819 O O . TYR A 1 356 ? -17.734 -22.469 -13.945 1 98.25 356 TYR A O 1
ATOM 2827 N N . PRO A 1 357 ? -19.797 -21.484 -14.383 1 98.06 357 PRO A N 1
ATOM 2828 C CA . PRO A 1 357 ? -19.688 -21.75 -15.82 1 98.06 357 PRO A CA 1
ATOM 2829 C C . PRO A 1 357 ? -18.469 -21.078 -16.453 1 98.06 357 PRO A C 1
ATOM 2831 O O . PRO A 1 357 ? -18.203 -19.906 -16.188 1 98.06 357 PRO A O 1
ATOM 2834 N N . LYS A 1 358 ? -17.797 -21.812 -17.328 1 97.19 358 LYS A N 1
ATOM 2835 C CA . LYS A 1 358 ? -16.578 -21.359 -17.969 1 97.19 358 LYS A CA 1
ATOM 2836 C C . LYS A 1 358 ? -16.812 -20.094 -18.781 1 97.19 358 LYS A C 1
ATOM 2838 O O . LYS A 1 358 ? -15.961 -19.203 -18.828 1 97.19 358 LYS A O 1
ATOM 2843 N N . GLU A 1 359 ? -17.938 -19.891 -19.328 1 95.69 359 GLU A N 1
ATOM 2844 C CA . GLU A 1 359 ? -18.266 -18.844 -20.281 1 95.69 359 GLU A CA 1
ATOM 2845 C C . GLU A 1 359 ? -18.312 -17.484 -19.609 1 95.69 359 GLU A C 1
ATOM 2847 O O . GLU A 1 359 ? -18.188 -16.453 -20.266 1 95.69 359 GLU A O 1
ATOM 2852 N N . ILE A 1 360 ? -18.5 -17.484 -18.344 1 94.88 360 ILE A N 1
ATOM 2853 C CA . ILE A 1 360 ? -18.688 -16.188 -17.688 1 94.88 360 ILE A CA 1
ATOM 2854 C C . ILE A 1 360 ? -17.516 -15.914 -16.75 1 94.88 360 ILE A C 1
ATOM 2856 O O . ILE A 1 360 ? -17.625 -15.078 -15.844 1 94.88 360 ILE A O 1
ATOM 2860 N N . LYS A 1 361 ? -16.453 -16.656 -16.891 1 96.25 361 LYS A N 1
ATOM 2861 C CA . LYS A 1 361 ? -15.32 -16.484 -15.992 1 96.25 361 LYS A CA 1
ATOM 2862 C C . LYS A 1 361 ? -14.023 -16.297 -16.781 1 96.25 361 LYS A C 1
ATOM 2864 O O . LYS A 1 361 ? -14.008 -16.438 -18 1 96.25 361 LYS A O 1
ATOM 2869 N N . ALA A 1 362 ? -12.961 -15.945 -16.125 1 95.31 362 ALA A N 1
ATOM 2870 C CA . ALA A 1 362 ? -11.703 -15.508 -16.734 1 95.31 362 ALA A CA 1
ATOM 2871 C C . ALA A 1 362 ? -10.953 -16.688 -17.344 1 95.31 362 ALA A C 1
ATOM 2873 O O . ALA A 1 362 ? -11.102 -17.828 -16.891 1 95.31 362 ALA A O 1
ATOM 2874 N N . PHE A 1 363 ? -10.023 -16.422 -18.25 1 96.19 363 PHE A N 1
ATOM 2875 C CA . PHE A 1 363 ? -9.352 -17.422 -19.078 1 96.19 363 PHE A CA 1
ATOM 2876 C C . PHE A 1 363 ? -8.367 -18.234 -18.234 1 96.19 363 PHE A C 1
ATOM 2878 O O . PHE A 1 363 ? -8.039 -19.359 -18.578 1 96.19 363 PHE A O 1
ATOM 2885 N N . TYR A 1 364 ? -7.906 -17.625 -17.125 1 97.56 364 TYR A N 1
ATOM 2886 C CA . TYR A 1 364 ? -6.801 -18.234 -16.391 1 97.56 364 TYR A CA 1
ATOM 2887 C C . TYR A 1 364 ? -7.316 -19.219 -15.344 1 97.56 364 TYR A C 1
ATOM 2889 O O . TYR A 1 364 ? -6.531 -19.844 -14.633 1 97.56 364 TYR A O 1
ATOM 2897 N N . MET A 1 365 ? -8.656 -19.328 -15.156 1 98.62 365 MET A N 1
ATOM 2898 C CA . MET A 1 365 ? -9.203 -20.219 -14.133 1 98.62 365 MET A CA 1
ATOM 2899 C C . MET A 1 365 ? -9.141 -21.672 -14.586 1 98.62 365 MET A C 1
ATOM 2901 O O . MET A 1 365 ? -9.414 -21.969 -15.75 1 98.62 365 MET A O 1
ATOM 2905 N N . LYS A 1 366 ? -8.758 -22.562 -13.727 1 98.81 366 LYS A N 1
ATOM 2906 C CA . LYS A 1 366 ? -8.586 -23.984 -14.055 1 98.81 366 LYS A CA 1
ATOM 2907 C C . LYS A 1 366 ? -9.898 -24.594 -14.547 1 98.81 366 LYS A C 1
ATOM 2909 O O . LYS A 1 366 ? -10.938 -24.453 -13.898 1 98.81 366 LYS A O 1
ATOM 2914 N N . GLN A 1 367 ? -9.797 -25.219 -15.664 1 98.19 367 GLN A N 1
ATOM 2915 C CA . GLN A 1 367 ? -10.961 -25.875 -16.25 1 98.19 367 GLN A CA 1
ATOM 2916 C C . GLN A 1 367 ? -11.25 -27.203 -15.539 1 98.19 367 GLN A C 1
ATOM 2918 O O . GLN A 1 367 ? -10.336 -28 -15.305 1 98.19 367 GLN A O 1
ATOM 2923 N N . ASN A 1 368 ? -12.492 -27.391 -15.172 1 97.94 368 ASN A N 1
ATOM 2924 C CA . ASN A 1 368 ? -12.891 -28.672 -14.586 1 97.94 368 ASN A CA 1
ATOM 2925 C C . ASN A 1 368 ? -12.992 -29.766 -15.641 1 97.94 368 ASN A C 1
ATOM 2927 O O . ASN A 1 368 ? -13.078 -29.469 -16.844 1 97.94 368 ASN A O 1
ATOM 2931 N N . ASP A 1 369 ? -13.062 -30.969 -15.188 1 96.44 369 ASP A N 1
ATOM 2932 C CA . ASP A 1 369 ? -13.07 -32.125 -16.078 1 96.44 369 ASP A CA 1
ATOM 2933 C C . ASP A 1 369 ? -14.383 -32.219 -16.859 1 96.44 369 ASP A C 1
ATOM 2935 O O . ASP A 1 369 ? -14.445 -32.812 -17.922 1 96.44 369 ASP A O 1
ATOM 2939 N N . ASP A 1 370 ? -15.438 -31.547 -16.391 1 96 370 ASP A N 1
ATOM 2940 C CA . ASP A 1 370 ? -16.75 -31.609 -17.016 1 96 370 ASP A CA 1
ATOM 2941 C C . ASP A 1 370 ? -16.797 -30.781 -18.297 1 96 370 ASP A C 1
ATOM 2943 O O . ASP A 1 370 ? -17.734 -30.891 -19.078 1 96 370 ASP A O 1
ATOM 2947 N N . GLY A 1 371 ? -15.773 -29.906 -18.469 1 94.62 371 GLY A N 1
ATOM 2948 C CA . GLY A 1 371 ? -15.688 -29.109 -19.672 1 94.62 371 GLY A CA 1
ATOM 2949 C C . GLY A 1 371 ? -16.641 -27.922 -19.688 1 94.62 371 GLY A C 1
ATOM 2950 O O . GLY A 1 371 ? -16.625 -27.109 -20.594 1 94.62 371 GLY A O 1
ATOM 2951 N N . LYS A 1 372 ? -17.438 -27.766 -18.656 1 96.88 372 LYS A N 1
ATOM 2952 C CA . LYS A 1 372 ? -18.469 -26.734 -18.625 1 96.88 372 LYS A CA 1
ATOM 2953 C C . LYS A 1 372 ? -18.156 -25.703 -17.547 1 96.88 372 LYS A C 1
ATOM 2955 O O . LYS A 1 372 ? -18.594 -24.547 -17.641 1 96.88 372 LYS A O 1
ATOM 2960 N N . THR A 1 373 ? -17.469 -26.109 -16.547 1 98.31 373 THR A N 1
ATOM 2961 C CA . THR A 1 373 ? -17.234 -25.234 -15.398 1 98.31 373 THR A CA 1
ATOM 2962 C C . THR A 1 373 ? -15.734 -25.062 -15.141 1 98.31 373 THR A C 1
ATOM 2964 O O . THR A 1 373 ? -14.914 -25.781 -15.727 1 98.31 373 THR A O 1
ATOM 2967 N N . VAL A 1 374 ? -15.391 -24.062 -14.383 1 98.56 374 VAL A N 1
ATOM 2968 C CA . VAL A 1 374 ? -14.008 -23.797 -13.977 1 98.56 374 VAL A CA 1
ATOM 2969 C C . VAL A 1 374 ? -13.914 -23.766 -12.453 1 98.56 374 VAL A C 1
ATOM 2971 O O . VAL A 1 374 ? -14.922 -23.625 -11.766 1 98.56 374 VAL A O 1
ATOM 2974 N N . ARG A 1 375 ? -12.672 -23.922 -11.945 1 98.56 375 ARG A N 1
ATOM 2975 C CA . ARG A 1 375 ? -12.414 -23.969 -10.508 1 98.56 375 ARG A CA 1
ATOM 2976 C C . ARG A 1 375 ? -12.422 -22.578 -9.898 1 98.56 375 ARG A C 1
ATOM 2978 O O . ARG A 1 375 ? -11.461 -22.172 -9.234 1 98.56 375 ARG A O 1
ATOM 2985 N N . ALA A 1 376 ? -13.492 -21.859 -10.109 1 98.31 376 ALA A N 1
ATOM 2986 C CA . ALA A 1 376 ? -13.711 -20.531 -9.523 1 98.31 376 ALA A CA 1
ATOM 2987 C C . ALA A 1 376 ? -14.305 -20.641 -8.125 1 98.31 376 ALA A C 1
ATOM 2989 O O . ALA A 1 376 ? -14.906 -21.656 -7.773 1 98.31 376 ALA A O 1
ATOM 2990 N N . MET A 1 377 ? -14.109 -19.625 -7.332 1 98.19 377 MET A N 1
ATOM 2991 C CA . MET A 1 377 ? -14.727 -19.516 -6.012 1 98.19 377 MET A CA 1
ATOM 2992 C C . MET A 1 377 ? -15.117 -18.078 -5.707 1 98.19 377 MET A C 1
ATOM 2994 O O . MET A 1 377 ? -14.367 -17.156 -6.008 1 98.19 377 MET A O 1
ATOM 2998 N N . ASP A 1 378 ? -16.266 -17.812 -5.211 1 98.06 378 ASP A N 1
ATOM 2999 C CA . ASP A 1 378 ? -16.75 -16.531 -4.699 1 98.06 378 ASP A CA 1
ATOM 3000 C C . ASP A 1 378 ? -17.234 -16.656 -3.262 1 98.06 378 ASP A C 1
ATOM 3002 O O . ASP A 1 378 ? -18.078 -17.5 -2.963 1 98.06 378 ASP A O 1
ATOM 3006 N N . VAL A 1 379 ? -16.719 -15.859 -2.432 1 98.06 379 VAL A N 1
ATOM 3007 C CA . VAL A 1 379 ? -17.188 -15.82 -1.051 1 98.06 379 VAL A CA 1
ATOM 3008 C C . VAL A 1 379 ? -18.312 -14.805 -0.915 1 98.06 379 VAL A C 1
ATOM 3010 O O . VAL A 1 379 ? -18.141 -13.625 -1.22 1 98.06 379 VAL A O 1
ATOM 3013 N N . LEU A 1 380 ? -19.484 -15.273 -0.426 1 97.44 380 LEU A N 1
ATOM 3014 C CA . LEU A 1 380 ? -20.688 -14.461 -0.306 1 97.44 380 LEU A CA 1
ATOM 3015 C C . LEU A 1 380 ? -21 -14.156 1.157 1 97.44 380 LEU A C 1
ATOM 3017 O O . LEU A 1 380 ? -21.062 -15.07 1.985 1 97.44 380 LEU A O 1
ATOM 3021 N N . PHE A 1 381 ? -21.156 -12.875 1.409 1 94.06 381 PHE A N 1
ATOM 3022 C CA . PHE A 1 381 ? -21.422 -12.398 2.76 1 94.06 381 PHE A CA 1
ATOM 3023 C C . PHE A 1 381 ? -22.828 -11.789 2.844 1 94.06 381 PHE A C 1
ATOM 3025 O O . PHE A 1 381 ? -23.406 -11.414 1.822 1 94.06 381 PHE A O 1
ATOM 3032 N N . PRO A 1 382 ? -23.328 -11.68 4.082 1 91.62 382 PRO A N 1
ATOM 3033 C CA . PRO A 1 382 ? -24.594 -10.969 4.262 1 91.62 382 PRO A CA 1
ATOM 3034 C C . PRO A 1 382 ? -24.5 -9.492 3.885 1 91.62 382 PRO A C 1
ATOM 3036 O O . PRO A 1 382 ? -23.469 -8.859 4.113 1 91.62 382 PRO A O 1
ATOM 3039 N N . LYS A 1 383 ? -25.547 -8.953 3.342 1 87.69 383 LYS A N 1
ATOM 3040 C CA . LYS A 1 383 ? -25.719 -7.547 2.988 1 87.69 383 LYS A CA 1
ATOM 3041 C C . LYS A 1 383 ? -24.891 -7.18 1.759 1 87.69 383 LYS A C 1
ATOM 3043 O O . LYS A 1 383 ? -25.312 -6.359 0.941 1 87.69 383 LYS A O 1
ATOM 3048 N N . ILE A 1 384 ? -23.734 -7.762 1.574 1 86.25 384 ILE A N 1
ATOM 3049 C CA . ILE A 1 384 ? -22.781 -7.293 0.577 1 86.25 384 ILE A CA 1
ATOM 3050 C C . ILE A 1 384 ? -22.844 -8.188 -0.658 1 86.25 384 ILE A C 1
ATOM 3052 O O . ILE A 1 384 ? -22.609 -7.73 -1.778 1 86.25 384 ILE A O 1
ATOM 3056 N N . GLY A 1 385 ? -23.156 -9.461 -0.447 1 90.31 385 GLY A N 1
ATOM 3057 C CA . GLY A 1 385 ? -22.969 -10.422 -1.521 1 90.31 385 GLY A CA 1
ATOM 3058 C C . GLY A 1 385 ? -21.516 -10.867 -1.661 1 90.31 385 GLY A C 1
ATOM 3059 O O . GLY A 1 385 ? -20.875 -11.234 -0.672 1 90.31 385 GLY A O 1
ATOM 3060 N N . GLU A 1 386 ? -21.016 -10.805 -2.857 1 93.12 386 GLU A N 1
ATOM 3061 C CA . GLU A 1 386 ? -19.656 -11.273 -3.104 1 93.12 386 GLU A CA 1
ATOM 3062 C C . GLU A 1 386 ? -18.625 -10.336 -2.48 1 93.12 386 GLU A C 1
ATOM 3064 O O . GLU A 1 386 ? -18.609 -9.141 -2.791 1 93.12 386 GLU A O 1
ATOM 3069 N N . ILE A 1 387 ? -17.719 -10.875 -1.679 1 95.19 387 ILE A N 1
ATOM 3070 C CA . ILE A 1 387 ? -16.672 -10.086 -1.045 1 95.19 387 ILE A CA 1
ATOM 3071 C C . ILE A 1 387 ? -15.297 -10.523 -1.568 1 95.19 387 ILE A C 1
ATOM 3073 O O . ILE A 1 387 ? -14.359 -9.727 -1.604 1 95.19 387 ILE A O 1
ATOM 3077 N N . ILE A 1 388 ? -15.172 -11.75 -1.941 1 97.56 388 ILE A N 1
ATOM 3078 C CA . ILE A 1 388 ? -13.953 -12.32 -2.51 1 97.56 388 ILE A CA 1
ATOM 3079 C C . ILE A 1 388 ? -14.289 -13.094 -3.781 1 97.56 388 ILE A C 1
ATOM 3081 O O . ILE A 1 388 ? -15.273 -13.844 -3.82 1 97.56 388 ILE A O 1
ATOM 3085 N N . GLY A 1 389 ? -13.539 -12.875 -4.781 1 97.56 389 GLY A N 1
ATOM 3086 C CA . GLY A 1 389 ? -13.484 -13.734 -5.953 1 97.56 389 GLY A CA 1
ATOM 3087 C C . GLY A 1 389 ? -12.125 -14.383 -6.148 1 97.56 389 GLY A C 1
ATOM 3088 O O . GLY A 1 389 ? -11.094 -13.742 -5.922 1 97.56 389 GLY A O 1
ATOM 3089 N N . GLY A 1 390 ? -12.141 -15.664 -6.465 1 98.25 390 GLY A N 1
ATOM 3090 C CA . GLY A 1 390 ? -10.875 -16.359 -6.641 1 98.25 390 GLY A CA 1
ATOM 3091 C C . GLY A 1 390 ? -11 -17.625 -7.477 1 98.25 390 GLY A C 1
ATOM 3092 O O . GLY A 1 390 ? -12.062 -17.906 -8.039 1 98.25 390 GLY A O 1
ATOM 3093 N N . SER A 1 391 ? -9.875 -18.281 -7.66 1 98.81 391 SER A N 1
ATOM 3094 C CA . SER A 1 391 ? -9.859 -19.531 -8.414 1 98.81 391 SER A CA 1
ATOM 3095 C C . SER A 1 391 ? -8.539 -20.281 -8.227 1 98.81 391 SER A C 1
ATOM 3097 O O . SER A 1 391 ? -7.559 -19.703 -7.762 1 98.81 391 SER A O 1
ATOM 3099 N N . GLU A 1 392 ? -8.664 -21.547 -8.438 1 98.88 392 GLU A N 1
ATOM 3100 C CA . GLU A 1 392 ? -7.453 -22.25 -8.844 1 98.88 392 GLU A CA 1
ATOM 3101 C C . GLU A 1 392 ? -7.062 -21.891 -10.273 1 98.88 392 GLU A C 1
ATOM 3103 O O . GLU A 1 392 ? -7.926 -21.781 -11.156 1 98.88 392 GLU A O 1
ATOM 3108 N N . ARG A 1 393 ? -5.789 -21.641 -10.516 1 98.81 393 ARG A N 1
ATOM 3109 C CA . ARG A 1 393 ? -5.336 -21.203 -11.828 1 98.81 393 ARG A CA 1
ATOM 3110 C C . ARG A 1 393 ? -5.09 -22.391 -12.75 1 98.81 393 ARG A C 1
ATOM 3112 O O . ARG A 1 393 ? -4.738 -23.484 -12.281 1 98.81 393 ARG A O 1
ATOM 3119 N N . GLU A 1 394 ? -5.273 -22.219 -14.062 1 98.69 394 GLU A N 1
ATOM 3120 C CA . GLU A 1 394 ? -4.918 -23.25 -15.031 1 98.69 394 GLU A CA 1
ATOM 3121 C C . GLU A 1 394 ? -3.402 -23.406 -15.141 1 98.69 394 GLU A C 1
ATOM 3123 O O . GLU A 1 394 ? -2.713 -22.5 -15.609 1 98.69 394 GLU A O 1
ATOM 3128 N N . ALA A 1 395 ? -2.91 -24.547 -14.734 1 98.19 395 ALA A N 1
ATOM 3129 C CA . ALA A 1 395 ? -1.466 -24.75 -14.688 1 98.19 395 ALA A CA 1
ATOM 3130 C C . ALA A 1 395 ? -0.971 -25.422 -15.961 1 98.19 395 ALA A C 1
ATOM 3132 O O . ALA A 1 395 ? 0.234 -25.469 -16.219 1 98.19 395 ALA A O 1
ATOM 3133 N N . ASP A 1 396 ? -1.898 -25.953 -16.781 1 97.81 396 ASP A N 1
ATOM 3134 C CA . ASP A 1 396 ? -1.549 -26.625 -18.016 1 97.81 396 ASP A CA 1
ATOM 3135 C C . ASP A 1 396 ? -1.351 -25.625 -19.156 1 97.81 396 ASP A C 1
ATOM 3137 O O . ASP A 1 396 ? -2.27 -24.875 -19.5 1 97.81 396 ASP A O 1
ATOM 3141 N N . TYR A 1 397 ? -0.196 -25.688 -19.734 1 98.06 397 TYR A N 1
ATOM 3142 C CA . TYR A 1 397 ? 0.177 -24.75 -20.781 1 98.06 397 TYR A CA 1
ATOM 3143 C C . TYR A 1 397 ? -0.798 -24.812 -21.953 1 98.06 397 TYR A C 1
ATOM 3145 O O . TYR A 1 397 ? -1.328 -23.797 -22.391 1 98.06 397 TYR A O 1
ATOM 3153 N N . ASP A 1 398 ? -1.078 -25.969 -22.469 1 98.12 398 ASP A N 1
ATOM 3154 C CA . ASP A 1 398 ? -1.88 -26.156 -23.672 1 98.12 398 ASP A CA 1
ATOM 3155 C C . ASP A 1 398 ? -3.332 -25.75 -23.422 1 98.12 398 ASP A C 1
ATOM 3157 O O . ASP A 1 398 ? -3.955 -25.109 -24.281 1 98.12 398 ASP A O 1
ATOM 3161 N N . LYS A 1 399 ? -3.873 -26.141 -22.266 1 97.81 399 LYS A N 1
ATOM 3162 C CA . LYS A 1 399 ? -5.242 -25.766 -21.922 1 97.81 399 LYS A CA 1
ATOM 3163 C C . LYS A 1 399 ? -5.367 -24.25 -21.797 1 97.81 399 LYS A C 1
ATOM 3165 O O . LYS A 1 399 ? -6.355 -23.656 -22.25 1 97.81 399 LYS A O 1
ATOM 3170 N N . LEU A 1 400 ? -4.402 -23.609 -21.219 1 98 400 LEU A N 1
ATOM 3171 C CA . LEU A 1 400 ? -4.41 -22.172 -21.031 1 98 400 LEU A CA 1
ATOM 3172 C C . LEU A 1 400 ? -4.363 -21.453 -22.375 1 98 400 LEU A C 1
ATOM 3174 O O . LEU A 1 400 ? -5.141 -20.531 -22.625 1 98 400 LEU A O 1
ATOM 3178 N N . VAL A 1 401 ? -3.482 -21.891 -23.234 1 98.12 401 VAL A N 1
ATOM 3179 C CA . VAL A 1 401 ? -3.328 -21.281 -24.547 1 98.12 401 VAL A CA 1
ATOM 3180 C C . VAL A 1 401 ? -4.617 -21.453 -25.344 1 98.12 401 VAL A C 1
ATOM 3182 O O . VAL A 1 401 ? -5.078 -20.516 -26 1 98.12 401 VAL A O 1
ATOM 3185 N N . ALA A 1 402 ? -5.156 -22.656 -25.312 1 97.69 402 ALA A N 1
ATOM 3186 C CA . ALA A 1 402 ? -6.406 -22.906 -26.016 1 97.69 402 ALA A CA 1
ATOM 3187 C C . ALA A 1 402 ? -7.512 -21.969 -25.531 1 97.69 402 ALA A C 1
ATOM 3189 O O . ALA A 1 402 ? -8.273 -21.438 -26.344 1 97.69 402 ALA A O 1
ATOM 3190 N N . ARG A 1 403 ? -7.637 -21.812 -24.25 1 97 403 ARG A N 1
ATOM 3191 C CA . ARG A 1 403 ? -8.664 -20.938 -23.688 1 97 403 ARG A CA 1
ATOM 3192 C C . ARG A 1 403 ? -8.422 -19.484 -24.094 1 97 403 ARG A C 1
ATOM 3194 O O . ARG A 1 403 ? -9.367 -18.75 -24.391 1 97 403 ARG A O 1
ATOM 3201 N N . MET A 1 404 ? -7.184 -19.047 -24.031 1 96.25 404 MET A N 1
ATOM 3202 C CA . MET A 1 404 ? -6.832 -17.688 -24.453 1 96.25 404 MET A CA 1
ATOM 3203 C C . MET A 1 404 ? -7.309 -17.438 -25.891 1 96.25 404 MET A C 1
ATOM 3205 O O . MET A 1 404 ? -7.906 -16.406 -26.172 1 96.25 404 MET A O 1
ATOM 3209 N N . GLN A 1 405 ? -7.047 -18.406 -26.734 1 96.44 405 GLN A N 1
ATOM 3210 C CA . GLN A 1 405 ? -7.473 -18.297 -28.125 1 96.44 405 GLN A CA 1
ATOM 3211 C C . GLN A 1 405 ? -8.992 -18.234 -28.234 1 96.44 405 GLN A C 1
ATOM 3213 O O . GLN A 1 405 ? -9.531 -17.438 -29.016 1 96.44 405 GLN A O 1
ATOM 3218 N N . GLU A 1 406 ? -9.609 -19.031 -27.453 1 95.62 406 GLU A N 1
ATOM 3219 C CA . GLU A 1 406 ? -11.07 -19.078 -27.438 1 95.62 406 GLU A CA 1
ATOM 3220 C C . GLU A 1 406 ? -11.664 -17.719 -27.094 1 95.62 406 GLU A C 1
ATOM 3222 O O . GLU A 1 406 ? -12.695 -17.312 -27.641 1 95.62 406 GLU A O 1
ATOM 3227 N N . VAL A 1 407 ? -11.062 -17 -26.188 1 93.56 407 VAL A N 1
ATOM 3228 C CA . VAL A 1 407 ? -11.703 -15.797 -25.672 1 93.56 407 VAL A CA 1
ATOM 3229 C C . VAL A 1 407 ? -11 -14.562 -26.234 1 93.56 407 VAL A C 1
ATOM 3231 O O . VAL A 1 407 ? -11.273 -13.438 -25.812 1 93.56 407 VAL A O 1
ATOM 3234 N N . GLY A 1 408 ? -10.023 -14.688 -27.062 1 91.38 408 GLY A N 1
ATOM 3235 C CA . GLY A 1 408 ? -9.414 -13.594 -27.797 1 91.38 408 GLY A CA 1
ATOM 3236 C C . GLY A 1 408 ? -8.297 -12.914 -27.031 1 91.38 408 GLY A C 1
ATOM 3237 O O . GLY A 1 408 ? -8.008 -11.734 -27.25 1 91.38 408 GLY A O 1
ATOM 3238 N N . VAL A 1 409 ? -7.684 -13.539 -26.047 1 91.69 409 VAL A N 1
ATOM 3239 C CA . VAL A 1 409 ? -6.504 -13.031 -25.344 1 91.69 409 VAL A CA 1
ATOM 3240 C C . VAL A 1 409 ? -5.258 -13.289 -26.188 1 91.69 409 VAL A C 1
ATOM 3242 O O . VAL A 1 409 ? -4.98 -14.43 -26.562 1 91.69 409 VAL A O 1
ATOM 3245 N N . PRO A 1 410 ? -4.566 -12.289 -26.5 1 89.56 410 PRO A N 1
ATOM 3246 C CA . PRO A 1 410 ? -3.414 -12.461 -27.391 1 89.56 410 PRO A CA 1
ATOM 3247 C C . PRO A 1 410 ? -2.303 -13.297 -26.75 1 89.56 410 PRO A C 1
ATOM 3249 O O . PRO A 1 410 ? -1.616 -12.82 -25.844 1 89.56 410 PRO A O 1
ATOM 3252 N N . VAL A 1 411 ? -2.021 -14.422 -27.297 1 93.5 411 VAL A N 1
ATOM 3253 C CA . VAL A 1 411 ? -1.036 -15.359 -26.766 1 93.5 411 VAL A CA 1
ATOM 3254 C C . VAL A 1 411 ? 0.365 -14.766 -26.891 1 93.5 411 VAL A C 1
ATOM 3256 O O . VAL A 1 411 ? 1.182 -14.875 -25.969 1 93.5 411 VAL A O 1
ATOM 3259 N N . GLU A 1 412 ? 0.688 -14.086 -27.938 1 91.69 412 GLU A N 1
ATOM 3260 C CA . GLU A 1 412 ? 2.021 -13.578 -28.25 1 91.69 412 GLU A CA 1
ATOM 3261 C C . GLU A 1 412 ? 2.475 -12.547 -27.219 1 91.69 412 GLU A C 1
ATOM 3263 O O . GLU A 1 412 ? 3.645 -12.523 -26.828 1 91.69 412 GLU A O 1
ATOM 3268 N N . SER A 1 413 ? 1.543 -11.742 -26.766 1 89.75 413 SER A N 1
ATOM 3269 C CA . SER A 1 413 ? 1.895 -10.68 -25.828 1 89.75 413 SER A CA 1
ATOM 3270 C C . SER A 1 413 ? 1.941 -11.203 -24.406 1 89.75 413 SER A C 1
ATOM 3272 O O . SER A 1 413 ? 2.357 -10.492 -23.484 1 89.75 413 SER A O 1
ATOM 3274 N N . MET A 1 414 ? 1.602 -12.477 -24.234 1 94 414 MET A N 1
ATOM 3275 C CA . MET A 1 414 ? 1.494 -13.016 -22.875 1 94 414 MET A CA 1
ATOM 3276 C C . MET A 1 414 ? 2.539 -14.102 -22.641 1 94 414 MET A C 1
ATOM 3278 O O . MET A 1 414 ? 2.379 -14.938 -21.75 1 94 414 MET A O 1
ATOM 3282 N N . GLN A 1 415 ? 3.615 -14.078 -23.422 1 95.69 415 GLN A N 1
ATOM 3283 C CA . GLN A 1 415 ? 4.637 -15.117 -23.312 1 95.69 415 GLN A CA 1
ATOM 3284 C C . GLN A 1 415 ? 5.277 -15.109 -21.922 1 95.69 415 GLN A C 1
ATOM 3286 O O . GLN A 1 415 ? 5.617 -16.156 -21.391 1 95.69 415 GLN A O 1
ATOM 3291 N N . TRP A 1 416 ? 5.441 -13.867 -21.391 1 95.75 416 TRP A N 1
ATOM 3292 C CA . TRP A 1 416 ? 6.012 -13.758 -20.047 1 95.75 416 TRP A CA 1
ATOM 3293 C C . TRP A 1 416 ? 5.148 -14.477 -19.031 1 95.75 416 TRP A C 1
ATOM 3295 O O . TRP A 1 416 ? 5.664 -15.125 -18.109 1 95.75 416 TRP A O 1
ATOM 3305 N N . TYR A 1 417 ? 3.865 -14.43 -19.203 1 96.69 417 TYR A N 1
ATOM 3306 C CA . TYR A 1 417 ? 2.912 -15.086 -18.312 1 96.69 417 TYR A CA 1
ATOM 3307 C C . TYR A 1 417 ? 2.906 -16.594 -18.547 1 96.69 417 TYR A C 1
ATOM 3309 O O . TYR A 1 417 ? 2.898 -17.375 -17.594 1 96.69 417 TYR A O 1
ATOM 3317 N N . LEU A 1 418 ? 3.031 -17 -19.766 1 97.81 418 LEU A N 1
ATOM 3318 C CA . LEU A 1 418 ? 2.984 -18.406 -20.156 1 97.81 418 LEU A CA 1
ATOM 3319 C C . LEU A 1 418 ? 4.254 -19.125 -19.719 1 97.81 418 LEU A C 1
ATOM 3321 O O . LEU A 1 418 ? 4.246 -20.344 -19.547 1 97.81 418 LEU A O 1
ATOM 3325 N N . ASP A 1 419 ? 5.293 -18.375 -19.5 1 97.88 419 ASP A N 1
ATOM 3326 C CA . ASP A 1 419 ? 6.551 -18.969 -19.047 1 97.88 419 ASP A CA 1
ATOM 3327 C C . ASP A 1 419 ? 6.391 -19.609 -17.672 1 97.88 419 ASP A C 1
ATOM 3329 O O . ASP A 1 419 ? 7.141 -20.516 -17.312 1 97.88 419 ASP A O 1
ATOM 3333 N N . THR A 1 420 ? 5.422 -19.203 -16.859 1 96.62 420 THR A N 1
ATOM 3334 C CA . THR A 1 420 ? 5.152 -19.844 -15.586 1 96.62 420 THR A CA 1
ATOM 3335 C C . THR A 1 420 ? 4.621 -21.25 -15.789 1 96.62 420 THR A C 1
ATOM 3337 O O . THR A 1 420 ? 4.715 -22.094 -14.891 1 96.62 420 THR A O 1
ATOM 3340 N N . ARG A 1 421 ? 4.031 -21.469 -16.938 1 98.31 421 ARG A N 1
ATOM 3341 C CA . ARG A 1 421 ? 3.512 -22.797 -17.234 1 98.31 421 ARG A CA 1
ATOM 3342 C C . ARG A 1 421 ? 4.547 -23.625 -17.984 1 98.31 421 ARG A C 1
ATOM 3344 O O . ARG A 1 421 ? 4.551 -24.859 -17.891 1 98.31 421 ARG A O 1
ATOM 3351 N N . ARG A 1 422 ? 5.43 -22.969 -18.719 1 97.94 422 ARG A N 1
ATOM 3352 C CA . ARG A 1 422 ? 6.465 -23.656 -19.484 1 97.94 422 ARG A CA 1
ATOM 3353 C C . ARG A 1 422 ? 7.59 -24.141 -18.578 1 97.94 422 ARG A C 1
ATOM 3355 O O . ARG A 1 422 ? 8.195 -25.188 -18.828 1 97.94 422 ARG A O 1
ATOM 3362 N N . PHE A 1 423 ? 7.867 -23.375 -17.562 1 98.31 423 PHE A N 1
ATOM 3363 C CA . PHE A 1 423 ? 9.008 -23.656 -16.688 1 98.31 423 PHE A CA 1
ATOM 3364 C C . PHE A 1 423 ? 8.555 -23.875 -15.258 1 98.31 423 PHE A C 1
ATOM 3366 O O . PHE A 1 423 ? 8.383 -22.922 -14.492 1 98.31 423 PHE A O 1
ATOM 3373 N N . GLY A 1 424 ? 8.484 -25.156 -14.906 1 98.31 424 GLY A N 1
ATOM 3374 C CA . GLY A 1 424 ? 8.273 -25.516 -13.516 1 98.31 424 GLY A CA 1
ATOM 3375 C C . GLY A 1 424 ? 6.902 -25.109 -12.992 1 98.31 424 GLY A C 1
ATOM 3376 O O . GLY A 1 424 ? 6.781 -24.594 -11.883 1 98.31 424 GLY A O 1
ATOM 3377 N N . SER A 1 425 ? 5.867 -25.312 -13.711 1 97.94 425 SER A N 1
ATOM 3378 C CA . SER A 1 425 ? 4.516 -25 -13.266 1 97.94 425 SER A CA 1
ATOM 3379 C C . SER A 1 425 ? 4.129 -25.828 -12.047 1 97.94 425 SER A C 1
ATOM 3381 O O . SER A 1 425 ? 4.746 -26.859 -11.773 1 97.94 425 SER A O 1
ATOM 3383 N N . ALA A 1 426 ? 3.193 -25.344 -11.258 1 98.06 426 ALA A N 1
ATOM 3384 C CA . ALA A 1 426 ? 2.654 -26 -10.078 1 98.06 426 ALA A CA 1
ATOM 3385 C C . ALA A 1 426 ? 1.177 -25.672 -9.883 1 98.06 426 ALA A C 1
ATOM 3387 O O . ALA A 1 426 ? 0.692 -24.656 -10.391 1 98.06 426 ALA A O 1
ATOM 3388 N N . PRO A 1 427 ? 0.417 -26.641 -9.227 1 98.38 427 PRO A N 1
ATOM 3389 C CA . PRO A 1 427 ? -0.893 -26.156 -8.781 1 98.38 427 PRO A CA 1
ATOM 3390 C C . PRO A 1 427 ? -0.803 -24.875 -7.957 1 98.38 427 PRO A C 1
ATOM 3392 O O . PRO A 1 427 ? 0.103 -24.734 -7.129 1 98.38 427 PRO A O 1
ATOM 3395 N N . HIS A 1 428 ? -1.586 -23.922 -8.266 1 98.81 428 HIS A N 1
ATOM 3396 C CA . HIS A 1 428 ? -1.584 -22.672 -7.52 1 98.81 428 HIS A CA 1
ATOM 3397 C C . HIS A 1 428 ? -2.947 -22 -7.578 1 98.81 428 HIS A C 1
ATOM 3399 O O . HIS A 1 428 ? -3.758 -22.297 -8.461 1 98.81 428 HIS A O 1
ATOM 3405 N N . SER A 1 429 ? -3.248 -21.219 -6.617 1 98.88 429 SER A N 1
ATOM 3406 C CA . SER A 1 429 ? -4.539 -20.562 -6.445 1 98.88 429 SER A CA 1
ATOM 3407 C C . SER A 1 429 ? -4.371 -19.156 -5.879 1 98.88 429 SER A C 1
ATOM 3409 O O . SER A 1 429 ? -3.303 -18.797 -5.375 1 98.88 429 SER A O 1
ATOM 3411 N N . GLY A 1 430 ? -5.387 -18.359 -6 1 98.81 430 GLY A N 1
ATOM 3412 C CA . GLY A 1 430 ? -5.43 -17.031 -5.422 1 98.81 430 GLY A CA 1
ATOM 3413 C C . GLY A 1 430 ? -6.82 -16.422 -5.43 1 98.81 430 GLY A C 1
ATOM 3414 O O . GLY A 1 430 ? -7.766 -17.016 -5.941 1 98.81 430 GLY A O 1
ATOM 3415 N N . PHE A 1 431 ? -6.934 -15.328 -4.797 1 98.81 431 PHE A N 1
ATOM 3416 C CA . PHE A 1 431 ? -8.211 -14.617 -4.77 1 98.81 431 PHE A CA 1
ATOM 3417 C C . PHE A 1 431 ? -7.988 -13.117 -4.633 1 98.81 431 PHE A C 1
ATOM 3419 O O . PHE A 1 431 ? -6.855 -12.664 -4.48 1 98.81 431 PHE A O 1
ATOM 3426 N N . GLY A 1 432 ? -9.023 -12.375 -4.848 1 98.5 432 GLY A N 1
ATOM 3427 C CA . GLY A 1 432 ? -9.031 -10.93 -4.688 1 98.5 432 GLY A CA 1
ATOM 3428 C C . GLY A 1 432 ? -10.094 -10.438 -3.725 1 98.5 432 GLY A C 1
ATOM 3429 O O . GLY A 1 432 ? -11.227 -10.922 -3.748 1 98.5 432 GLY A O 1
ATOM 3430 N N . LEU A 1 433 ? -9.703 -9.609 -2.852 1 98.31 433 LEU A N 1
ATOM 3431 C CA . LEU A 1 433 ? -10.609 -8.914 -1.937 1 98.31 433 LEU A CA 1
ATOM 3432 C C . LEU A 1 433 ? -10.562 -7.41 -2.164 1 98.31 433 LEU A C 1
ATOM 3434 O O . LEU A 1 433 ? -9.492 -6.801 -2.115 1 98.31 433 LEU A O 1
ATOM 3438 N N . GLY A 1 434 ? -11.711 -6.855 -2.508 1 97.44 434 GLY A N 1
ATOM 3439 C CA . GLY A 1 434 ? -11.773 -5.402 -2.514 1 97.44 434 GLY A CA 1
ATOM 3440 C C . GLY A 1 434 ? -11.672 -4.793 -1.128 1 97.44 434 GLY A C 1
ATOM 3441 O O . GLY A 1 434 ? -12.523 -5.051 -0.272 1 97.44 434 GLY A O 1
ATOM 3442 N N . PHE A 1 435 ? -10.719 -4.008 -0.872 1 98.62 435 PHE A N 1
ATOM 3443 C CA . PHE A 1 435 ? -10.469 -3.465 0.456 1 98.62 435 PHE A CA 1
ATOM 3444 C C . PHE A 1 435 ? -11.625 -2.588 0.913 1 98.62 435 PHE A C 1
ATOM 3446 O O . PHE A 1 435 ? -12.047 -2.664 2.068 1 98.62 435 PHE A O 1
ATOM 3453 N N . GLU A 1 436 ? -12.094 -1.702 0.013 1 98.25 436 GLU A N 1
ATOM 3454 C CA . GLU A 1 436 ? -13.195 -0.815 0.381 1 98.25 436 GLU A CA 1
ATOM 3455 C C . GLU A 1 436 ? -14.461 -1.606 0.688 1 98.25 436 GLU A C 1
ATOM 3457 O O . GLU A 1 436 ? -15.25 -1.214 1.549 1 98.25 436 GLU A O 1
ATOM 3462 N N . ARG A 1 437 ? -14.672 -2.715 0.001 1 96.5 437 ARG A N 1
ATOM 3463 C CA . ARG A 1 437 ? -15.828 -3.547 0.314 1 96.5 437 ARG A CA 1
ATOM 3464 C C . ARG A 1 437 ? -15.695 -4.164 1.702 1 96.5 437 ARG A C 1
ATOM 3466 O O . ARG A 1 437 ? -16.688 -4.312 2.418 1 96.5 437 ARG A O 1
ATOM 3473 N N . LEU A 1 438 ? -14.516 -4.582 2.01 1 98.06 438 LEU A N 1
ATOM 3474 C CA . LEU A 1 438 ? -14.273 -5.07 3.363 1 98.06 438 LEU A CA 1
ATOM 3475 C C . LEU A 1 438 ? -14.578 -3.992 4.395 1 98.06 438 LEU A C 1
ATOM 3477 O O . LEU A 1 438 ? -15.227 -4.262 5.41 1 98.06 438 LEU A O 1
ATOM 3481 N N . VAL A 1 439 ? -14.086 -2.76 4.156 1 98.56 439 VAL A N 1
ATOM 3482 C CA . VAL A 1 439 ? -14.297 -1.669 5.105 1 98.56 439 VAL A CA 1
ATOM 3483 C C . VAL A 1 439 ? -15.789 -1.355 5.211 1 98.56 439 VAL A C 1
ATOM 3485 O O . VAL A 1 439 ? -16.297 -1.07 6.301 1 98.56 439 VAL A O 1
ATOM 3488 N N . LEU A 1 440 ? -16.516 -1.446 4.074 1 97.75 440 LEU A N 1
ATOM 3489 C CA . LEU A 1 440 ? -17.969 -1.302 4.117 1 97.75 440 LEU A CA 1
ATOM 3490 C C . LEU A 1 440 ? -18.578 -2.316 5.074 1 97.75 440 LEU A C 1
ATOM 3492 O O . LEU A 1 440 ? -19.375 -1.953 5.941 1 97.75 440 LEU A O 1
ATOM 3496 N N . PHE A 1 441 ? -18.188 -3.512 4.926 1 97 441 PHE A N 1
ATOM 3497 C CA . PHE A 1 441 ? -18.766 -4.598 5.711 1 97 441 PHE A CA 1
ATOM 3498 C C . PHE A 1 441 ? -18.484 -4.402 7.195 1 97 441 PHE A C 1
ATOM 3500 O O . PHE A 1 441 ? -19.375 -4.551 8.031 1 97 441 PHE A O 1
ATOM 3507 N N . VAL A 1 442 ? -17.25 -3.996 7.535 1 98.38 442 VAL A N 1
ATOM 3508 C CA . VAL A 1 442 ? -16.797 -3.922 8.922 1 98.38 442 VAL A CA 1
ATOM 3509 C C . VAL A 1 442 ? -17.375 -2.678 9.586 1 98.38 442 VAL A C 1
ATOM 3511 O O . VAL A 1 442 ? -17.656 -2.684 10.789 1 98.38 442 VAL A O 1
ATOM 3514 N N . THR A 1 443 ? -17.625 -1.604 8.859 1 98.44 443 THR A N 1
ATOM 3515 C CA . THR A 1 443 ? -18.047 -0.338 9.445 1 98.44 443 THR A CA 1
ATOM 3516 C C . THR A 1 443 ? -19.562 -0.236 9.477 1 98.44 443 THR A C 1
ATOM 3518 O O . THR A 1 443 ? -20.125 0.597 10.195 1 98.44 443 THR A O 1
ATOM 3521 N N . GLY A 1 444 ? -20.234 -0.992 8.617 1 97.62 444 GLY A N 1
ATOM 3522 C CA . GLY A 1 444 ? -21.688 -0.881 8.492 1 97.62 444 GLY A CA 1
ATOM 3523 C C . GLY A 1 444 ? -22.109 0.266 7.598 1 97.62 444 GLY A C 1
ATOM 3524 O O . GLY A 1 444 ? -23.312 0.503 7.418 1 97.62 444 GLY A O 1
ATOM 3525 N N . MET A 1 445 ? -21.156 0.994 7.012 1 97.69 445 MET A N 1
ATOM 3526 C CA . MET A 1 445 ? -21.484 2.037 6.043 1 97.69 445 MET A CA 1
ATOM 3527 C C . MET A 1 445 ? -22.094 1.434 4.785 1 97.69 445 MET A C 1
ATOM 3529 O O . MET A 1 445 ? -21.875 0.261 4.48 1 97.69 445 MET A O 1
ATOM 3533 N N . THR A 1 446 ? -22.828 2.238 3.992 1 95.62 446 THR A N 1
ATOM 3534 C CA . THR A 1 446 ? -23.594 1.647 2.9 1 95.62 446 THR A CA 1
ATOM 3535 C C . THR A 1 446 ? -23.109 2.178 1.553 1 95.62 446 THR A C 1
ATOM 3537 O O . THR A 1 446 ? -23.484 1.654 0.502 1 95.62 446 THR A O 1
ATOM 3540 N N . ASN A 1 447 ? -22.344 3.205 1.549 1 97.25 447 ASN A N 1
ATOM 3541 C CA . ASN A 1 447 ? -21.812 3.803 0.327 1 97.25 447 ASN A CA 1
ATOM 3542 C C . ASN A 1 447 ? -20.297 3.727 0.281 1 97.25 447 ASN A C 1
ATOM 3544 O O . ASN A 1 447 ? -19.609 4.223 1.182 1 97.25 447 ASN A O 1
ATOM 3548 N N . ILE A 1 448 ? -19.781 3.129 -0.799 1 97.38 448 ILE A N 1
ATOM 3549 C CA . ILE A 1 448 ? -18.359 2.852 -0.917 1 97.38 448 ILE A CA 1
ATOM 3550 C C . ILE A 1 448 ? -17.578 4.164 -0.955 1 97.38 448 ILE A C 1
ATOM 3552 O O . ILE A 1 448 ? -16.391 4.191 -0.637 1 97.38 448 ILE A O 1
ATOM 3556 N N . ARG A 1 449 ? -18.203 5.273 -1.328 1 97.94 449 ARG A N 1
ATOM 3557 C CA . ARG A 1 449 ? -17.578 6.594 -1.36 1 97.94 449 ARG A CA 1
ATOM 3558 C C . ARG A 1 449 ? -17.266 7.086 0.049 1 97.94 449 ARG A C 1
ATOM 3560 O O . ARG A 1 449 ? -16.516 8.039 0.225 1 97.94 449 ARG A O 1
ATOM 3567 N N . ASP A 1 450 ? -17.844 6.465 1.068 1 98.5 450 ASP A N 1
ATOM 3568 C CA . ASP A 1 450 ? -17.719 6.945 2.441 1 98.5 450 ASP A CA 1
ATOM 3569 C C . ASP A 1 450 ? -16.688 6.133 3.223 1 98.5 450 ASP A C 1
ATOM 3571 O O . ASP A 1 450 ? -16.562 6.289 4.438 1 98.5 450 ASP A O 1
ATOM 3575 N N . VAL A 1 451 ? -15.93 5.223 2.537 1 98.56 451 VAL A N 1
ATOM 3576 C CA . VAL A 1 451 ? -14.953 4.426 3.27 1 98.56 451 VAL A CA 1
ATOM 3577 C C . VAL A 1 451 ? -13.57 4.598 2.646 1 98.56 451 VAL A C 1
ATOM 3579 O O . VAL A 1 451 ? -12.664 3.801 2.9 1 98.56 451 VAL A O 1
ATOM 3582 N N . ILE A 1 452 ? -13.391 5.527 1.793 1 98.56 452 ILE A N 1
ATOM 3583 C CA . ILE A 1 452 ? -12.125 5.945 1.195 1 98.56 452 ILE A CA 1
ATOM 3584 C C . ILE A 1 452 ? -11.977 7.461 1.318 1 98.56 452 ILE A C 1
ATOM 3586 O O . ILE A 1 452 ? -12.961 8.195 1.271 1 98.56 452 ILE A O 1
ATOM 3590 N N . PRO A 1 453 ? -10.781 7.984 1.501 1 98.19 453 PRO A N 1
ATOM 3591 C CA . PRO A 1 453 ? -10.594 9.414 1.771 1 98.19 453 PRO A CA 1
ATOM 3592 C C . PRO A 1 453 ? -11.148 10.297 0.655 1 98.19 453 PRO A C 1
ATOM 3594 O O . PRO A 1 453 ? -11.891 11.242 0.924 1 98.19 453 PRO A O 1
ATOM 3597 N N . PHE A 1 454 ? -10.758 10.031 -0.579 1 97.75 454 PHE A N 1
ATOM 3598 C CA . PHE A 1 454 ? -11.141 10.836 -1.734 1 97.75 454 PHE A CA 1
ATOM 3599 C C . PHE A 1 454 ? -11.664 9.945 -2.859 1 97.75 454 PHE A C 1
ATOM 3601 O O . PHE A 1 454 ? -10.906 9.555 -3.748 1 97.75 454 PHE A O 1
ATOM 3608 N N . PRO A 1 455 ? -12.961 9.695 -2.893 1 97.56 455 PRO A N 1
ATOM 3609 C CA . PRO A 1 455 ? -13.508 8.766 -3.885 1 97.56 455 PRO A CA 1
ATOM 3610 C C . PRO A 1 455 ? -13.375 9.289 -5.316 1 97.56 455 PRO A C 1
ATOM 3612 O O . PRO A 1 455 ? -13.68 10.453 -5.586 1 97.56 455 PRO A O 1
ATOM 3615 N N . ARG A 1 456 ? -12.828 8.508 -6.172 1 97.75 456 ARG A N 1
ATOM 3616 C CA . ARG A 1 456 ? -12.836 8.75 -7.609 1 97.75 456 ARG A CA 1
ATOM 3617 C C . ARG A 1 456 ? -14.023 8.055 -8.281 1 97.75 456 ARG A C 1
ATOM 3619 O O . ARG A 1 456 ? -14.148 6.832 -8.211 1 97.75 456 ARG A O 1
ATOM 3626 N N . THR A 1 457 ? -14.891 8.828 -8.828 1 97.25 457 THR A N 1
ATOM 3627 C CA . THR A 1 457 ? -16.078 8.359 -9.523 1 97.25 457 THR A CA 1
ATOM 3628 C C . THR A 1 457 ? -16.281 9.125 -10.828 1 97.25 457 THR A C 1
ATOM 3630 O O . THR A 1 457 ? -15.57 10.094 -11.109 1 97.25 457 THR A O 1
ATOM 3633 N N . PRO A 1 458 ? -17.203 8.656 -11.727 1 96.69 458 PRO A N 1
ATOM 3634 C CA . PRO A 1 458 ? -17.438 9.398 -12.969 1 96.69 458 PRO A CA 1
ATOM 3635 C C . PRO A 1 458 ? -17.703 10.883 -12.734 1 96.69 458 PRO A C 1
ATOM 3637 O O . PRO A 1 458 ? -18.562 11.227 -11.906 1 96.69 458 PRO A O 1
ATOM 3640 N N . LYS A 1 459 ? -16.922 11.695 -13.367 1 96.56 459 LYS A N 1
ATOM 3641 C CA . LYS A 1 459 ? -17.062 13.148 -13.352 1 96.56 459 LYS A CA 1
ATOM 3642 C C . LYS A 1 459 ? -16.656 13.727 -12 1 96.56 459 LYS A C 1
ATOM 3644 O O . LYS A 1 459 ? -17.094 14.812 -11.625 1 96.56 459 LYS A O 1
ATOM 3649 N N . ASN A 1 460 ? -15.867 12.906 -11.289 1 95.75 460 ASN A N 1
ATOM 3650 C CA . ASN A 1 460 ? -15.469 13.398 -9.977 1 95.75 460 ASN A CA 1
ATOM 3651 C C . ASN A 1 460 ? -14.031 13.008 -9.648 1 95.75 460 ASN A C 1
ATOM 3653 O O . ASN A 1 460 ? -13.719 11.828 -9.508 1 95.75 460 ASN A O 1
ATOM 3657 N N . ALA A 1 461 ? -13.148 14.016 -9.555 1 96.06 461 ALA A N 1
ATOM 3658 C CA . ALA A 1 461 ? -11.766 13.859 -9.109 1 96.06 461 ALA A CA 1
ATOM 3659 C C . ALA A 1 461 ? -11.281 15.109 -8.375 1 96.06 461 ALA A C 1
ATOM 3661 O O . ALA A 1 461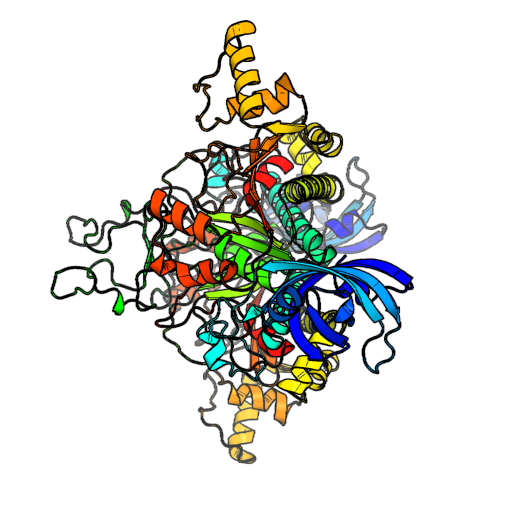 ? -10.211 15.641 -8.688 1 96.06 461 ALA A O 1
ATOM 3662 N N . GLU A 1 462 ? -12.008 15.492 -7.391 1 92.44 462 GLU A N 1
ATOM 3663 C CA . GLU A 1 462 ? -11.672 16.688 -6.633 1 92.44 462 GLU A CA 1
ATOM 3664 C C . GLU A 1 462 ? -10.555 16.422 -5.629 1 92.44 462 GLU A C 1
ATOM 3666 O O . GLU A 1 462 ? -10.352 15.273 -5.219 1 92.44 462 GLU A O 1
ATOM 3671 N N . PHE A 1 463 ? -9.828 17.484 -5.34 1 90.31 463 PHE A N 1
ATOM 3672 C CA . PHE A 1 463 ? -8.781 17.469 -4.324 1 90.31 463 PHE A CA 1
ATOM 3673 C C . PHE A 1 463 ? -7.551 16.734 -4.828 1 90.31 463 PHE A C 1
ATOM 3675 O O . PHE A 1 463 ? -7.664 15.695 -5.492 1 90.31 463 PHE A O 1
ATOM 3682 N N . MET B 1 1 ? 4.691 -28.766 4.43 1 89.69 1 MET B N 1
ATOM 3683 C CA . MET B 1 1 ? 5.5 -27.828 5.207 1 89.69 1 MET B CA 1
ATOM 3684 C C . MET B 1 1 ? 6.441 -27.047 4.305 1 89.69 1 MET B C 1
ATOM 3686 O O . MET B 1 1 ? 6.977 -27.578 3.334 1 89.69 1 MET B O 1
ATOM 3690 N N . ARG B 1 2 ? 6.746 -25.859 4.699 1 95.19 2 ARG B N 1
ATOM 3691 C CA . ARG B 1 2 ? 7.672 -25.031 3.936 1 95.19 2 ARG B CA 1
ATOM 3692 C C . ARG B 1 2 ? 9.117 -25.406 4.23 1 95.19 2 ARG B C 1
ATOM 3694 O O . ARG B 1 2 ? 9.43 -25.891 5.324 1 95.19 2 ARG B O 1
ATOM 3701 N N . ILE B 1 3 ? 9.891 -25.125 3.291 1 97.56 3 ILE B N 1
ATOM 3702 C CA . ILE B 1 3 ? 11.289 -25.531 3.396 1 97.56 3 ILE B CA 1
ATOM 3703 C C . ILE B 1 3 ? 11.961 -24.781 4.543 1 97.56 3 ILE B C 1
ATOM 3705 O O . ILE B 1 3 ? 12.734 -25.375 5.309 1 97.56 3 ILE B O 1
ATOM 3709 N N . ALA B 1 4 ? 11.656 -23.453 4.695 1 96.75 4 ALA B N 1
ATOM 3710 C CA . ALA B 1 4 ? 12.188 -22.688 5.824 1 96.75 4 ALA B CA 1
ATOM 3711 C C . ALA B 1 4 ? 11.836 -23.359 7.148 1 96.75 4 ALA B C 1
ATOM 3713 O O . ALA B 1 4 ? 12.664 -23.406 8.062 1 96.75 4 ALA B O 1
ATOM 3714 N N . GLU B 1 5 ? 10.625 -23.891 7.246 1 96.5 5 GLU B N 1
ATOM 3715 C CA . GLU B 1 5 ? 10.164 -24.562 8.461 1 96.5 5 GLU B CA 1
ATOM 3716 C C . GLU B 1 5 ? 10.867 -25.906 8.648 1 96.5 5 GLU B C 1
ATOM 3718 O O . GLU B 1 5 ? 11.211 -26.281 9.773 1 96.5 5 GLU B O 1
ATOM 3723 N N . LEU B 1 6 ? 11.07 -26.641 7.578 1 96.69 6 LEU B N 1
ATOM 3724 C CA . LEU B 1 6 ? 11.758 -27.922 7.645 1 96.69 6 LEU B CA 1
ATOM 3725 C C . LEU B 1 6 ? 13.188 -27.75 8.133 1 96.69 6 LEU B C 1
ATOM 3727 O O . LEU B 1 6 ? 13.664 -28.516 8.969 1 96.69 6 LEU B O 1
ATOM 3731 N N . LEU B 1 7 ? 13.828 -26.719 7.613 1 95.69 7 LEU B N 1
ATOM 3732 C CA . LEU B 1 7 ? 15.227 -26.469 7.965 1 95.69 7 LEU B CA 1
ATOM 3733 C C . LEU B 1 7 ? 15.352 -26.062 9.422 1 95.69 7 LEU B C 1
ATOM 3735 O O . LEU B 1 7 ? 16.375 -26.328 10.062 1 95.69 7 LEU B O 1
ATOM 3739 N N . ALA B 1 8 ? 14.336 -25.422 9.922 1 93.38 8 ALA B N 1
ATOM 3740 C CA . ALA B 1 8 ? 14.367 -24.938 11.297 1 93.38 8 ALA B CA 1
ATOM 3741 C C . ALA B 1 8 ? 13.812 -25.969 12.266 1 93.38 8 ALA B C 1
ATOM 3743 O O . ALA B 1 8 ? 13.922 -25.828 13.477 1 93.38 8 ALA B O 1
ATOM 3744 N N . SER B 1 9 ? 13.297 -27.062 11.664 1 91.75 9 SER B N 1
ATOM 3745 C CA . SER B 1 9 ? 12.617 -28.047 12.492 1 91.75 9 SER B CA 1
ATOM 3746 C C . SER B 1 9 ? 13.602 -28.859 13.328 1 91.75 9 SER B C 1
ATOM 3748 O O . SER B 1 9 ? 14.727 -29.109 12.891 1 91.75 9 SER B O 1
ATOM 3750 N N . GLY B 1 10 ? 13.195 -29.219 14.539 1 89.75 10 GLY B N 1
ATOM 3751 C CA . GLY B 1 10 ? 13.984 -30.125 15.359 1 89.75 10 GLY B CA 1
ATOM 3752 C C . GLY B 1 10 ? 13.609 -31.578 15.164 1 89.75 10 GLY B C 1
ATOM 3753 O O . GLY B 1 10 ? 14.281 -32.469 15.688 1 89.75 10 GLY B O 1
ATOM 3754 N N . GLU B 1 11 ? 12.695 -31.766 14.227 1 93.12 11 GLU B N 1
ATOM 3755 C CA . GLU B 1 11 ? 12.203 -33.125 14.016 1 93.12 11 GLU B CA 1
ATOM 3756 C C . GLU B 1 11 ? 13.164 -33.938 13.133 1 93.12 11 GLU B C 1
ATOM 3758 O O . GLU B 1 11 ? 13.773 -33.375 12.219 1 93.12 11 GLU B O 1
ATOM 3763 N N . ARG B 1 12 ? 13.242 -35.25 13.539 1 95.81 12 ARG B N 1
ATOM 3764 C CA . ARG B 1 12 ? 14.055 -36.188 12.773 1 95.81 12 ARG B CA 1
ATOM 3765 C C . ARG B 1 12 ? 13.328 -37.5 12.602 1 95.81 12 ARG B C 1
ATOM 3767 O O . ARG B 1 12 ? 12.531 -37.906 13.453 1 95.81 12 ARG B O 1
ATOM 3774 N N . ASN B 1 13 ? 13.664 -38.125 11.516 1 97.38 13 ASN B N 1
ATOM 3775 C CA . ASN B 1 13 ? 13.133 -39.438 11.203 1 97.38 13 ASN B CA 1
ATOM 3776 C C . ASN B 1 13 ? 11.609 -39.406 11.102 1 97.38 13 ASN B C 1
ATOM 3778 O O . ASN B 1 13 ? 10.938 -40.344 11.562 1 97.38 13 ASN B O 1
ATOM 3782 N N . VAL B 1 14 ? 11.125 -38.344 10.641 1 97.62 14 VAL B N 1
ATOM 3783 C CA . VAL B 1 14 ? 9.695 -38.219 10.391 1 97.62 14 VAL B CA 1
ATOM 3784 C C . VAL B 1 14 ? 9.445 -38.062 8.891 1 97.62 14 VAL B C 1
ATOM 3786 O O . VAL B 1 14 ? 10.297 -37.562 8.156 1 97.62 14 VAL B O 1
ATOM 3789 N N . GLU B 1 15 ? 8.25 -38.562 8.492 1 98.19 15 GLU B N 1
ATOM 3790 C CA . GLU B 1 15 ? 7.863 -38.406 7.098 1 98.19 15 GLU B CA 1
ATOM 3791 C C . GLU B 1 15 ? 7.418 -36.969 6.82 1 98.19 15 GLU B C 1
ATOM 3793 O O . GLU B 1 15 ? 6.641 -36.375 7.586 1 98.19 15 GLU B O 1
ATOM 3798 N N . VAL B 1 16 ? 7.961 -36.406 5.801 1 98.19 16 VAL B N 1
ATOM 3799 C CA . VAL B 1 16 ? 7.613 -35.031 5.441 1 98.19 16 VAL B CA 1
ATOM 3800 C C . VAL B 1 16 ? 7.309 -34.969 3.947 1 98.19 16 VAL B C 1
ATOM 3802 O O . VAL B 1 16 ? 7.645 -35.875 3.188 1 98.19 16 VAL B O 1
ATOM 3805 N N . VAL B 1 17 ? 6.582 -33.969 3.541 1 98.38 17 VAL B N 1
ATOM 3806 C CA . VAL B 1 17 ? 6.332 -33.594 2.15 1 98.38 17 VAL B CA 1
ATOM 3807 C C . VAL B 1 17 ? 6.902 -32.219 1.865 1 98.38 17 VAL B C 1
ATOM 3809 O O . VAL B 1 17 ? 6.57 -31.25 2.553 1 98.38 17 VAL B O 1
ATOM 3812 N N . ALA B 1 18 ? 7.805 -32.156 0.956 1 98.25 18 ALA B N 1
ATOM 3813 C CA . ALA B 1 18 ? 8.375 -30.875 0.517 1 98.25 18 ALA B CA 1
ATOM 3814 C C . ALA B 1 18 ? 8.031 -30.594 -0.94 1 98.25 18 ALA B C 1
ATOM 3816 O O . ALA B 1 18 ? 8.047 -31.5 -1.779 1 98.25 18 ALA B O 1
ATOM 3817 N N . LYS B 1 19 ? 7.57 -29.422 -1.239 1 98.75 19 LYS B N 1
ATOM 3818 C CA . LYS B 1 19 ? 7.285 -28.938 -2.59 1 98.75 19 LYS B CA 1
ATOM 3819 C C . LYS B 1 19 ? 8.148 -27.734 -2.939 1 98.75 19 LYS B C 1
ATOM 3821 O O . LYS B 1 19 ? 8.398 -26.875 -2.088 1 98.75 19 LYS B O 1
ATOM 3826 N N . GLY B 1 20 ? 8.68 -27.656 -4.102 1 98.69 20 GLY B N 1
ATOM 3827 C CA . GLY B 1 20 ? 9.508 -26.531 -4.523 1 98.69 20 GLY B CA 1
ATOM 3828 C C . GLY B 1 20 ? 10.125 -26.734 -5.895 1 98.69 20 GLY B C 1
ATOM 3829 O O . GLY B 1 20 ? 9.703 -27.609 -6.652 1 98.69 20 GLY B O 1
ATOM 3830 N N . TRP B 1 21 ? 11 -25.891 -6.273 1 98.81 21 TRP B N 1
ATOM 3831 C CA . TRP B 1 21 ? 11.664 -25.906 -7.574 1 98.81 21 TRP B CA 1
ATOM 3832 C C . TRP B 1 21 ? 13.117 -26.344 -7.434 1 98.81 21 TRP B C 1
ATOM 3834 O O . TRP B 1 21 ? 13.797 -25.953 -6.48 1 98.81 21 TRP B O 1
ATOM 3844 N N . VAL B 1 22 ? 13.617 -27.109 -8.406 1 98.69 22 VAL B N 1
ATOM 3845 C CA . VAL B 1 22 ? 14.977 -27.641 -8.414 1 98.69 22 VAL B CA 1
ATOM 3846 C C . VAL B 1 22 ? 15.969 -26.516 -8.719 1 98.69 22 VAL B C 1
ATOM 3848 O O . VAL B 1 22 ? 15.828 -25.812 -9.727 1 98.69 22 VAL B O 1
ATOM 3851 N N . ARG B 1 23 ? 16.906 -26.391 -7.82 1 97.62 23 ARG B N 1
ATOM 3852 C CA . ARG B 1 23 ? 18 -25.453 -8.078 1 97.62 23 ARG B CA 1
ATOM 3853 C C . ARG B 1 23 ? 19.172 -26.141 -8.773 1 97.62 23 ARG B C 1
ATOM 3855 O O . ARG B 1 23 ? 19.719 -25.609 -9.742 1 97.62 23 ARG B O 1
ATOM 3862 N N . THR B 1 24 ? 19.531 -27.281 -8.227 1 96.94 24 THR B N 1
ATOM 3863 C CA . THR B 1 24 ? 20.578 -28.094 -8.828 1 96.94 24 THR B CA 1
ATOM 3864 C C . THR B 1 24 ? 20.328 -29.578 -8.594 1 96.94 24 THR B C 1
ATOM 3866 O O . THR B 1 24 ? 19.578 -29.953 -7.684 1 96.94 24 THR B O 1
ATOM 3869 N N . LYS B 1 25 ? 20.812 -30.328 -9.5 1 96.94 25 LYS B N 1
ATOM 3870 C CA . LYS B 1 25 ? 20.859 -31.781 -9.367 1 96.94 25 LYS B CA 1
ATOM 3871 C C . LYS B 1 25 ? 22.25 -32.312 -9.695 1 96.94 25 LYS B C 1
ATOM 3873 O O . LYS B 1 25 ? 22.812 -32 -10.742 1 96.94 25 LYS B O 1
ATOM 3878 N N . ARG B 1 26 ? 22.75 -33.031 -8.75 1 95.62 26 ARG B N 1
ATOM 3879 C CA . ARG B 1 26 ? 24.031 -33.719 -8.953 1 95.62 26 ARG B CA 1
ATOM 3880 C C . ARG B 1 26 ? 23.969 -35.156 -8.461 1 95.62 26 ARG B C 1
ATOM 3882 O O . ARG B 1 26 ? 22.953 -35.594 -7.922 1 95.62 26 ARG B O 1
ATOM 3889 N N . GLY B 1 27 ? 25.016 -35.875 -8.789 1 94.19 27 GLY B N 1
ATOM 3890 C CA . GLY B 1 27 ? 25.062 -37.25 -8.289 1 94.19 27 GLY B CA 1
ATOM 3891 C C . GLY B 1 27 ? 25.703 -38.219 -9.266 1 94.19 27 GLY B C 1
ATOM 3892 O O . GLY B 1 27 ? 26.5 -37.812 -10.117 1 94.19 27 GLY B O 1
ATOM 3893 N N . ASN B 1 28 ? 25.641 -39.531 -8.922 1 94 28 ASN B N 1
ATOM 3894 C CA . ASN B 1 28 ? 26.188 -40.594 -9.727 1 94 28 ASN B CA 1
ATOM 3895 C C . ASN B 1 28 ? 25.141 -41.688 -10.016 1 94 28 ASN B C 1
ATOM 3897 O O . ASN B 1 28 ? 23.938 -41.438 -9.914 1 94 28 ASN B O 1
ATOM 3901 N N . LYS B 1 29 ? 25.578 -42.781 -10.508 1 94.19 29 LYS B N 1
ATOM 3902 C CA . LYS B 1 29 ? 24.688 -43.844 -10.93 1 94.19 29 LYS B CA 1
ATOM 3903 C C . LYS B 1 29 ? 23.875 -44.375 -9.75 1 94.19 29 LYS B C 1
ATOM 3905 O O . LYS B 1 29 ? 22.797 -44.938 -9.93 1 94.19 29 LYS B O 1
ATOM 3910 N N . ASN B 1 30 ? 24.359 -44.125 -8.578 1 95.69 30 ASN B N 1
ATOM 3911 C CA . ASN B 1 30 ? 23.734 -44.781 -7.422 1 95.69 30 ASN B CA 1
ATOM 3912 C C . ASN B 1 30 ? 22.844 -43.812 -6.652 1 95.69 30 ASN B C 1
ATOM 3914 O O . ASN B 1 30 ? 21.906 -44.219 -5.984 1 95.69 30 ASN B O 1
ATOM 3918 N N . VAL B 1 31 ? 23.266 -42.5 -6.719 1 96.81 31 VAL B N 1
ATOM 3919 C CA . VAL B 1 31 ? 22.547 -41.562 -5.863 1 96.81 31 VAL B CA 1
ATOM 3920 C C . VAL B 1 31 ? 22.453 -40.188 -6.555 1 96.81 31 VAL B C 1
ATOM 3922 O O . VAL B 1 31 ? 23.406 -39.781 -7.219 1 96.81 31 VAL B O 1
ATOM 3925 N N . ALA B 1 32 ? 21.297 -39.594 -6.469 1 97.56 32 ALA B N 1
ATOM 3926 C CA . ALA B 1 32 ? 21.094 -38.219 -6.93 1 97.56 32 ALA B CA 1
ATOM 3927 C C . ALA B 1 32 ? 20.875 -37.281 -5.758 1 97.56 32 ALA B C 1
ATOM 3929 O O . ALA B 1 32 ? 20.156 -37.594 -4.809 1 97.56 32 ALA B O 1
ATOM 3930 N N . PHE B 1 33 ? 21.516 -36.125 -5.707 1 97.06 33 PHE B N 1
ATOM 3931 C CA . PHE B 1 33 ? 21.344 -35.031 -4.754 1 97.06 33 PHE B CA 1
ATOM 3932 C C . PHE B 1 33 ? 20.625 -33.875 -5.41 1 97.06 33 PHE B C 1
ATOM 3934 O O . PHE B 1 33 ? 21.172 -33.25 -6.332 1 97.06 33 PHE B O 1
ATOM 3941 N N . ILE B 1 34 ? 19.453 -33.594 -4.945 1 98.19 34 ILE B N 1
ATOM 3942 C CA . ILE B 1 34 ? 18.625 -32.531 -5.512 1 98.19 34 ILE B CA 1
ATOM 3943 C C . ILE B 1 34 ? 18.516 -31.391 -4.512 1 98.19 34 ILE B C 1
ATOM 3945 O O . ILE B 1 34 ? 18.047 -31.578 -3.385 1 98.19 34 ILE B O 1
ATOM 3949 N N . ALA B 1 35 ? 18.969 -30.203 -4.871 1 97.5 35 ALA B N 1
ATOM 3950 C CA . ALA B 1 35 ? 18.719 -29 -4.082 1 97.5 35 ALA B CA 1
ATOM 3951 C C . ALA B 1 35 ? 17.344 -28.406 -4.398 1 97.5 35 ALA B C 1
ATOM 3953 O O . ALA B 1 35 ? 17.094 -27.953 -5.516 1 97.5 35 ALA B O 1
ATOM 3954 N N . LEU B 1 36 ? 16.453 -28.438 -3.404 1 98.38 36 LEU B N 1
ATOM 3955 C CA . LEU B 1 36 ? 15.078 -28 -3.584 1 98.38 36 LEU B CA 1
ATOM 3956 C C . LEU B 1 36 ? 14.812 -26.719 -2.812 1 98.38 36 LEU B C 1
ATOM 3958 O O . LEU B 1 36 ? 15.25 -26.562 -1.671 1 98.38 36 LEU B O 1
ATOM 3962 N N . ASN B 1 37 ? 14.102 -25.766 -3.434 1 98.44 37 ASN B N 1
ATOM 3963 C CA . ASN B 1 37 ? 13.773 -24.484 -2.818 1 98.44 37 ASN B CA 1
ATOM 3964 C C . ASN B 1 37 ? 12.336 -24.078 -3.119 1 98.44 37 ASN B C 1
ATOM 3966 O O . ASN B 1 37 ? 11.859 -24.234 -4.242 1 98.44 37 ASN B O 1
ATOM 3970 N N . ASP B 1 38 ? 11.641 -23.531 -2.139 1 98.56 38 ASP B N 1
ATOM 3971 C CA . ASP B 1 38 ? 10.25 -23.156 -2.361 1 98.56 38 ASP B CA 1
ATOM 3972 C C . ASP B 1 38 ? 10.07 -21.641 -2.264 1 98.56 38 ASP B C 1
ATOM 3974 O O . ASP B 1 38 ? 8.945 -21.156 -2.174 1 98.56 38 ASP B O 1
ATOM 3978 N N . GLY B 1 39 ? 11.141 -20.875 -2.184 1 98.31 39 GLY B N 1
ATOM 3979 C CA . GLY B 1 39 ? 11.094 -19.422 -2.146 1 98.31 39 GLY B CA 1
ATOM 3980 C C . GLY B 1 39 ? 11.016 -18.859 -0.739 1 98.31 39 GLY B C 1
ATOM 3981 O O . GLY B 1 39 ? 11.211 -17.656 -0.529 1 98.31 39 GLY B O 1
ATOM 3982 N N . SER B 1 40 ? 10.867 -19.703 0.322 1 98.25 40 SER B N 1
ATOM 3983 C CA . SER B 1 40 ? 10.617 -19.266 1.689 1 98.25 40 SER B CA 1
ATOM 3984 C C . SER B 1 40 ? 11.906 -18.828 2.379 1 98.25 40 SER B C 1
ATOM 3986 O O . SER B 1 40 ? 11.867 -18.172 3.418 1 98.25 40 SER B O 1
ATOM 3988 N N . THR B 1 41 ? 13.016 -19.188 1.832 1 97.75 41 THR B N 1
ATOM 3989 C CA . THR B 1 41 ? 14.328 -18.891 2.385 1 97.75 41 THR B CA 1
ATOM 3990 C C . THR B 1 41 ? 15.398 -18.938 1.298 1 97.75 41 THR B C 1
ATOM 3992 O O . THR B 1 41 ? 15.156 -19.469 0.212 1 97.75 41 THR B O 1
ATOM 3995 N N . ILE B 1 42 ? 16.469 -18.328 1.548 1 97.56 42 ILE B N 1
ATOM 3996 C CA . ILE B 1 42 ? 17.594 -18.344 0.617 1 97.56 42 ILE B CA 1
ATOM 3997 C C . ILE B 1 42 ? 18.234 -19.734 0.607 1 97.56 42 ILE B C 1
ATOM 3999 O O . ILE B 1 42 ? 18.938 -20.078 -0.34 1 97.56 42 ILE B O 1
ATOM 4003 N N . HIS B 1 43 ? 17.984 -20.547 1.614 1 96.94 43 HIS B N 1
ATOM 4004 C CA . HIS B 1 43 ? 18.625 -21.844 1.761 1 96.94 43 HIS B CA 1
ATOM 4005 C C . HIS B 1 43 ? 17.828 -22.938 1.057 1 96.94 43 HIS B C 1
ATOM 4007 O O . HIS B 1 43 ? 16.594 -22.891 1.031 1 96.94 43 HIS B O 1
ATOM 4013 N N . ASN B 1 44 ? 18.516 -23.969 0.536 1 96.88 44 ASN B N 1
ATOM 4014 C CA . ASN B 1 44 ? 17.906 -25.125 -0.083 1 96.88 44 ASN B CA 1
ATOM 4015 C C . ASN B 1 44 ? 17.844 -26.312 0.883 1 96.88 44 ASN B C 1
ATOM 4017 O O . ASN B 1 44 ? 18.641 -26.391 1.823 1 96.88 44 ASN B O 1
ATOM 4021 N N . ILE B 1 45 ? 16.875 -27.125 0.656 1 97.31 45 ILE B N 1
ATOM 4022 C CA . ILE B 1 45 ? 16.906 -28.422 1.326 1 97.31 45 ILE B CA 1
ATOM 4023 C C . ILE B 1 45 ? 17.422 -29.484 0.362 1 97.31 45 ILE B C 1
ATOM 4025 O O . ILE B 1 45 ? 17.094 -29.469 -0.827 1 97.31 45 ILE B O 1
ATOM 4029 N N . GLN B 1 46 ? 18.281 -30.359 0.863 1 97.56 46 GLN B N 1
ATOM 4030 C CA . GLN B 1 46 ? 18.812 -31.438 0.029 1 97.56 46 GLN B CA 1
ATOM 4031 C C . GLN B 1 46 ? 17.875 -32.656 0.035 1 97.56 46 GLN B C 1
ATOM 4033 O O . GLN B 1 46 ? 17.484 -33.125 1.099 1 97.56 46 GLN B O 1
ATOM 4038 N N . VAL B 1 47 ? 17.516 -33.062 -1.146 1 98.12 47 VAL B N 1
ATOM 4039 C CA . VAL B 1 47 ? 16.766 -34.312 -1.346 1 98.12 47 VAL B CA 1
ATOM 4040 C C . VAL B 1 47 ? 17.703 -35.406 -1.866 1 98.12 47 VAL B C 1
ATOM 4042 O O . VAL B 1 47 ? 18.375 -35.219 -2.883 1 98.12 47 VAL B O 1
ATOM 4045 N N . VAL B 1 48 ? 17.781 -36.469 -1.157 1 98.06 48 VAL B N 1
ATOM 4046 C CA . VAL B 1 48 ? 18.609 -37.594 -1.549 1 98.06 48 VAL B CA 1
ATOM 4047 C C . VAL B 1 48 ? 17.75 -38.688 -2.154 1 98.06 48 VAL B C 1
ATOM 4049 O O . VAL B 1 48 ? 16.844 -39.219 -1.493 1 98.06 48 VAL B O 1
ATOM 4052 N N . ALA B 1 49 ? 18.031 -39 -3.404 1 98.25 49 ALA B N 1
ATOM 4053 C CA . ALA B 1 49 ? 17.281 -40.062 -4.113 1 98.25 49 ALA B CA 1
ATOM 4054 C C . ALA B 1 49 ? 18.203 -41.188 -4.547 1 98.25 49 ALA B C 1
ATOM 4056 O O . ALA B 1 49 ? 19.094 -41 -5.375 1 98.25 49 ALA B O 1
ATOM 4057 N N . GLU B 1 50 ? 17.969 -42.344 -3.99 1 97.44 50 GLU B N 1
ATOM 4058 C CA . GLU B 1 50 ? 18.672 -43.5 -4.508 1 97.44 50 GLU B CA 1
ATOM 4059 C C . GLU B 1 50 ? 18.172 -43.875 -5.902 1 97.44 50 GLU B C 1
ATOM 4061 O O . GLU B 1 50 ? 17 -44.219 -6.082 1 97.44 50 GLU B O 1
ATOM 4066 N N . THR B 1 51 ? 19.047 -43.906 -6.816 1 96.19 51 THR B N 1
ATOM 4067 C CA . THR B 1 51 ? 18.656 -43.969 -8.219 1 96.19 51 THR B CA 1
ATOM 4068 C C . THR B 1 51 ? 17.906 -45.281 -8.5 1 96.19 51 THR B C 1
ATOM 4070 O O . THR B 1 51 ? 17.031 -45.344 -9.352 1 96.19 51 THR B O 1
ATOM 4073 N N . ALA B 1 52 ? 18.25 -46.344 -7.797 1 96.06 52 ALA B N 1
ATOM 4074 C CA . ALA B 1 52 ? 17.641 -47.656 -8.016 1 96.06 52 ALA B CA 1
ATOM 4075 C C . ALA B 1 52 ? 16.172 -47.656 -7.605 1 96.06 52 ALA B C 1
ATOM 4077 O O . ALA B 1 52 ? 15.383 -48.5 -8.078 1 96.06 52 ALA B O 1
ATOM 4078 N N . ALA B 1 53 ? 15.875 -46.781 -6.816 1 95.94 53 ALA B N 1
ATOM 4079 C CA . ALA B 1 53 ? 14.523 -46.719 -6.273 1 95.94 53 ALA B CA 1
ATOM 4080 C C . ALA B 1 53 ? 13.594 -45.906 -7.16 1 95.94 53 ALA B C 1
ATOM 4082 O O . ALA B 1 53 ? 12.383 -45.875 -6.938 1 95.94 53 ALA B O 1
ATOM 4083 N N . PHE B 1 54 ? 14.102 -45.219 -8.18 1 97.06 54 PHE B N 1
ATOM 4084 C CA . PHE B 1 54 ? 13.312 -44.344 -9 1 97.06 54 PHE B CA 1
ATOM 4085 C C . PHE B 1 54 ? 13.461 -44.656 -10.477 1 97.06 54 PHE B C 1
ATOM 4087 O O . PHE B 1 54 ? 14.477 -45.219 -10.891 1 97.06 54 PHE B O 1
ATOM 4094 N N . ASP B 1 55 ? 12.438 -44.375 -11.266 1 95.94 55 ASP B N 1
ATOM 4095 C CA . ASP B 1 55 ? 12.484 -44.531 -12.711 1 95.94 55 ASP B CA 1
ATOM 4096 C C . ASP B 1 55 ? 13.539 -43.594 -13.328 1 95.94 55 ASP B C 1
ATOM 4098 O O . ASP B 1 55 ? 13.633 -42.438 -12.953 1 95.94 55 ASP B O 1
ATOM 4102 N N . GLU B 1 56 ? 14.305 -44.188 -14.195 1 94.75 56 GLU B N 1
ATOM 4103 C CA . GLU B 1 56 ? 15.383 -43.438 -14.82 1 94.75 56 GLU B CA 1
ATOM 4104 C C . GLU B 1 56 ? 14.852 -42.219 -15.57 1 94.75 56 GLU B C 1
ATOM 4106 O O . GLU B 1 56 ? 15.461 -41.156 -15.539 1 94.75 56 GLU B O 1
ATOM 4111 N N . ALA B 1 57 ? 13.773 -42.406 -16.25 1 95.62 57 ALA B N 1
ATOM 4112 C CA . ALA B 1 57 ? 13.188 -41.312 -17.016 1 95.62 57 ALA B CA 1
ATOM 4113 C C . ALA B 1 57 ? 12.727 -40.156 -16.109 1 95.62 57 ALA B C 1
ATOM 4115 O O . ALA B 1 57 ? 12.836 -39 -16.469 1 95.62 57 ALA B O 1
ATOM 4116 N N . LEU B 1 58 ? 12.18 -40.531 -15 1 96.81 58 LEU B N 1
ATOM 4117 C CA . LEU B 1 58 ? 11.758 -39.562 -14.008 1 96.81 58 LEU B CA 1
ATOM 4118 C C . LEU B 1 58 ? 12.938 -38.719 -13.531 1 96.81 58 LEU B C 1
ATOM 4120 O O . LEU B 1 58 ? 12.883 -37.469 -13.555 1 96.81 58 LEU B O 1
ATOM 4124 N N . LEU B 1 59 ? 13.961 -39.312 -13.117 1 96.94 59 LEU B N 1
ATOM 4125 C CA . LEU B 1 59 ? 15.133 -38.625 -12.586 1 96.94 59 LEU B CA 1
ATOM 4126 C C . LEU B 1 59 ? 15.773 -37.75 -13.656 1 96.94 59 LEU B C 1
ATOM 4128 O O . LEU B 1 59 ? 16.312 -36.688 -13.344 1 96.94 59 LEU B O 1
ATOM 4132 N N . LYS B 1 60 ? 15.703 -38.281 -14.898 1 95.62 60 LYS B N 1
ATOM 4133 C CA . LYS B 1 60 ? 16.234 -37.469 -16 1 95.62 60 LYS B CA 1
ATOM 4134 C C . LYS B 1 60 ? 15.453 -36.188 -16.188 1 95.62 60 LYS B C 1
ATOM 4136 O O . LYS B 1 60 ? 16.016 -35.156 -16.594 1 95.62 60 LYS B O 1
ATOM 4141 N N . SER B 1 61 ? 14.203 -36.188 -15.867 1 96.81 61 SER B N 1
ATOM 4142 C CA . SER B 1 61 ? 13.32 -35.031 -16.047 1 96.81 61 SER B CA 1
ATOM 4143 C C . SER B 1 61 ? 13.453 -34.062 -14.898 1 96.81 61 SER B C 1
ATOM 4145 O O . SER B 1 61 ? 12.945 -32.938 -14.969 1 96.81 61 SER B O 1
ATOM 4147 N N . VAL B 1 62 ? 14.109 -34.5 -13.852 1 98.19 62 VAL B N 1
ATOM 4148 C CA . VAL B 1 62 ? 14.422 -33.594 -12.758 1 98.19 62 VAL B CA 1
ATOM 4149 C C . VAL B 1 62 ? 15.586 -32.688 -13.141 1 98.19 62 VAL B C 1
ATOM 4151 O O . VAL B 1 62 ? 16.75 -33.062 -12.984 1 98.19 62 VAL B O 1
ATOM 4154 N N . THR B 1 63 ? 15.258 -31.5 -13.688 1 97.88 63 THR B N 1
ATOM 4155 C CA . THR B 1 63 ? 16.25 -30.547 -14.156 1 97.88 63 THR B CA 1
ATOM 4156 C C . THR B 1 63 ? 16.094 -29.203 -13.438 1 97.88 63 THR B C 1
ATOM 4158 O O . THR B 1 63 ? 15.094 -28.984 -12.742 1 97.88 63 THR B O 1
ATOM 4161 N N . THR B 1 64 ? 17.078 -28.391 -13.555 1 98 64 THR B N 1
ATOM 4162 C CA . THR B 1 64 ? 17 -27.062 -12.961 1 98 64 THR B CA 1
ATOM 4163 C C . THR B 1 64 ? 15.711 -26.344 -13.398 1 98 64 THR B C 1
ATOM 4165 O O . THR B 1 64 ? 15.391 -26.312 -14.586 1 98 64 THR B O 1
ATOM 4168 N N . GLY B 1 65 ? 14.938 -25.828 -12.422 1 98.12 65 GLY B N 1
ATOM 4169 C CA . GLY B 1 65 ? 13.719 -25.094 -12.719 1 98.12 65 GLY B CA 1
ATOM 4170 C C . GLY B 1 65 ? 12.469 -25.953 -12.609 1 98.12 65 GLY B C 1
ATOM 4171 O O . GLY B 1 65 ? 11.359 -25.422 -12.531 1 98.12 65 GLY B O 1
ATOM 4172 N N . ALA B 1 66 ? 12.617 -27.297 -12.68 1 98.56 66 ALA B N 1
ATOM 4173 C CA . ALA B 1 66 ? 11.461 -28.172 -12.547 1 98.56 66 ALA B CA 1
ATOM 4174 C C . ALA B 1 66 ? 10.844 -28.047 -11.156 1 98.56 66 ALA B C 1
ATOM 4176 O O . ALA B 1 66 ? 11.547 -27.781 -10.172 1 98.56 66 ALA B O 1
ATOM 4177 N N . CYS B 1 67 ? 9.555 -28.219 -11.102 1 98.75 67 CYS B N 1
ATOM 4178 C CA . CYS B 1 67 ? 8.836 -28.188 -9.836 1 98.75 67 CYS B CA 1
ATOM 4179 C C . CYS B 1 67 ? 8.508 -29.609 -9.359 1 98.75 67 CYS B C 1
ATOM 4181 O O . CYS B 1 67 ? 7.973 -30.406 -10.117 1 98.75 67 CYS B O 1
ATOM 4183 N N . LEU B 1 68 ? 8.797 -29.891 -8.047 1 98.81 68 LEU B N 1
ATOM 4184 C CA . LEU B 1 68 ? 8.648 -31.25 -7.535 1 98.81 68 LEU B CA 1
ATOM 4185 C C . LEU B 1 68 ? 7.812 -31.266 -6.262 1 98.81 68 LEU B C 1
ATOM 4187 O O . LEU B 1 68 ? 7.793 -30.281 -5.516 1 98.81 68 LEU B O 1
ATOM 4191 N N . LYS B 1 69 ? 7.105 -32.312 -6.047 1 98.69 69 LYS B N 1
ATOM 4192 C CA . LYS B 1 69 ? 6.617 -32.75 -4.746 1 98.69 69 LYS B CA 1
ATOM 4193 C C . LYS B 1 69 ? 7.387 -34 -4.273 1 98.69 69 LYS B C 1
ATOM 4195 O O . LYS B 1 69 ? 7.387 -35.031 -4.938 1 98.69 69 LYS B O 1
ATOM 4200 N N . VAL B 1 70 ? 8.039 -33.906 -3.156 1 98.62 70 VAL B N 1
ATOM 4201 C CA . VAL B 1 70 ? 8.867 -34.969 -2.637 1 98.62 70 VAL B CA 1
ATOM 4202 C C . VAL B 1 70 ? 8.32 -35.469 -1.298 1 98.62 70 VAL B C 1
ATOM 4204 O O . VAL B 1 70 ? 8.047 -34.656 -0.405 1 98.62 70 VAL B O 1
ATOM 4207 N N . THR B 1 71 ? 8.055 -36.688 -1.186 1 98.62 71 THR B N 1
ATOM 4208 C CA . THR B 1 71 ? 7.727 -37.344 0.086 1 98.62 71 THR B CA 1
ATOM 4209 C C . THR B 1 71 ? 8.883 -38.219 0.57 1 98.62 71 THR B C 1
ATOM 4211 O O . THR B 1 71 ? 9.406 -39.031 -0.189 1 98.62 71 THR B O 1
ATOM 4214 N N . GLY B 1 72 ? 9.281 -38 1.77 1 98.38 72 GLY B N 1
ATOM 4215 C CA . GLY B 1 72 ? 10.383 -38.781 2.299 1 98.38 72 GLY B CA 1
ATOM 4216 C C . GLY B 1 72 ? 10.594 -38.594 3.789 1 98.38 72 GLY B C 1
ATOM 4217 O O . GLY B 1 72 ? 9.703 -38.094 4.488 1 98.38 72 GLY B O 1
ATOM 4218 N N . THR B 1 73 ? 11.797 -39.062 4.266 1 98.44 73 THR B N 1
ATOM 4219 C CA . THR B 1 73 ? 12.125 -39 5.684 1 98.44 73 THR B CA 1
ATOM 4220 C C . THR B 1 73 ? 13.148 -37.906 5.953 1 98.44 73 THR B C 1
ATOM 4222 O O . THR B 1 73 ? 14.195 -37.844 5.293 1 98.44 73 THR B O 1
ATOM 4225 N N . LEU B 1 74 ? 12.727 -37.031 6.883 1 98 74 LEU B N 1
ATOM 4226 C CA . LEU B 1 74 ? 13.656 -36 7.301 1 98 74 LEU B CA 1
ATOM 4227 C C . LEU B 1 74 ? 14.719 -36.531 8.234 1 98 74 LEU B C 1
ATOM 4229 O O . LEU B 1 74 ? 14.398 -37.062 9.305 1 98 74 LEU B O 1
ATOM 4233 N N . VAL B 1 75 ? 16 -36.438 7.879 1 97.25 75 VAL B N 1
ATOM 4234 C CA . VAL B 1 75 ? 17.078 -36.969 8.68 1 97.25 75 VAL B CA 1
ATOM 4235 C C . VAL B 1 75 ? 18.188 -35.938 8.828 1 97.25 75 VAL B C 1
ATOM 4237 O O . VAL B 1 75 ? 18.188 -34.906 8.156 1 97.25 75 VAL B O 1
ATOM 4240 N N . ASP B 1 76 ? 19.062 -36.188 9.766 1 95.62 76 ASP B N 1
ATOM 4241 C CA . ASP B 1 76 ? 20.25 -35.344 9.859 1 95.62 76 ASP B CA 1
ATOM 4242 C C . ASP B 1 76 ? 21.094 -35.469 8.602 1 95.62 76 ASP B C 1
ATOM 4244 O O . ASP B 1 76 ? 21.281 -36.562 8.055 1 95.62 76 ASP B O 1
ATOM 4248 N N . SER B 1 77 ? 21.5 -34.344 8.148 1 92.69 77 SER B N 1
ATOM 4249 C CA . SER B 1 77 ? 22.406 -34.375 7.008 1 92.69 77 SER B CA 1
ATOM 4250 C C . SER B 1 77 ? 23.828 -34.688 7.441 1 92.69 77 SER B C 1
ATOM 4252 O O . SER B 1 77 ? 24.344 -34.125 8.406 1 92.69 77 SER B O 1
ATOM 4254 N N . PRO B 1 78 ? 24.469 -35.562 6.781 1 87.81 78 PRO B N 1
ATOM 4255 C CA . PRO B 1 78 ? 25.859 -35.844 7.113 1 87.81 78 PRO B CA 1
ATOM 4256 C C . PRO B 1 78 ? 26.828 -34.781 6.641 1 87.81 78 PRO B C 1
ATOM 4258 O O . PRO B 1 78 ? 27.984 -34.719 7.07 1 87.81 78 PRO B O 1
ATOM 4261 N N . ALA B 1 79 ? 26.422 -34 5.703 1 79.62 79 ALA B N 1
ATOM 4262 C CA . ALA B 1 79 ? 27.281 -32.969 5.121 1 79.62 79 ALA B CA 1
ATOM 4263 C C . ALA B 1 79 ? 27.297 -31.719 5.992 1 79.62 79 ALA B C 1
ATOM 4265 O O . ALA B 1 79 ? 26.344 -31.469 6.746 1 79.62 79 ALA B O 1
ATOM 4266 N N . SER B 1 80 ? 28.438 -30.984 5.82 1 78.25 80 SER B N 1
ATOM 4267 C CA . SER B 1 80 ? 28.594 -29.719 6.531 1 78.25 80 SER B CA 1
ATOM 4268 C C . SER B 1 80 ? 27.766 -28.609 5.883 1 78.25 80 SER B C 1
ATOM 4270 O O . SER B 1 80 ? 27.594 -28.578 4.664 1 78.25 80 SER B O 1
ATOM 4272 N N . GLY B 1 81 ? 26.844 -27.859 6.645 1 72.62 81 GLY B N 1
ATOM 4273 C CA . GLY B 1 81 ? 26.203 -26.672 6.09 1 72.62 81 GLY B CA 1
ATOM 4274 C C . GLY B 1 81 ? 24.688 -26.766 6.078 1 72.62 81 GLY B C 1
ATOM 4275 O O . GLY B 1 81 ? 24.016 -25.781 5.797 1 72.62 81 GLY B O 1
ATOM 4276 N N . GLN B 1 82 ? 24.25 -27.984 6.09 1 81.19 82 GLN B N 1
ATOM 4277 C CA . GLN B 1 82 ? 22.812 -28.109 6.203 1 81.19 82 GLN B CA 1
ATOM 4278 C C . GLN B 1 82 ? 22.422 -29.062 7.328 1 81.19 82 GLN B C 1
ATOM 4280 O O . GLN B 1 82 ? 22.906 -30.188 7.387 1 81.19 82 GLN B O 1
ATOM 4285 N N . PRO B 1 83 ? 21.562 -28.656 8.102 1 88.88 83 PRO B N 1
ATOM 4286 C CA . PRO B 1 83 ? 21.25 -29.438 9.297 1 88.88 83 PRO B CA 1
ATOM 4287 C C . PRO B 1 83 ? 20.484 -30.719 8.984 1 88.88 83 PRO B C 1
ATOM 4289 O O . PRO B 1 83 ? 20.656 -31.719 9.672 1 88.88 83 PRO B O 1
ATOM 4292 N N . VAL B 1 84 ? 19.656 -30.672 7.914 1 96.25 84 VAL B N 1
ATOM 4293 C CA . VAL B 1 84 ? 18.797 -31.828 7.629 1 96.25 84 VAL B CA 1
ATOM 4294 C C . VAL B 1 84 ? 18.734 -32.062 6.121 1 96.25 84 VAL B C 1
ATOM 4296 O O . VAL B 1 84 ? 19.094 -31.172 5.332 1 96.25 84 VAL B O 1
ATOM 4299 N N . GLU B 1 85 ? 18.375 -33.219 5.707 1 97.38 85 GLU B N 1
ATOM 4300 C CA . GLU B 1 85 ? 18.078 -33.594 4.328 1 97.38 85 GLU B CA 1
ATOM 4301 C C . GLU B 1 85 ? 16.891 -34.562 4.273 1 97.38 85 GLU B C 1
ATOM 4303 O O . GLU B 1 85 ? 16.469 -35.094 5.301 1 97.38 85 GLU B O 1
ATOM 4308 N N . ILE B 1 86 ? 16.281 -34.688 3.113 1 98.12 86 ILE B N 1
ATOM 4309 C CA . ILE B 1 86 ? 15.141 -35.562 2.938 1 98.12 86 ILE B CA 1
ATOM 4310 C C . ILE B 1 86 ? 15.57 -36.812 2.152 1 98.12 86 ILE B C 1
ATOM 4312 O O . ILE B 1 86 ? 16.031 -36.688 1.013 1 98.12 86 ILE B O 1
ATOM 4316 N N . GLN B 1 87 ? 15.5 -37.938 2.793 1 98.25 87 GLN B N 1
ATOM 4317 C CA . GLN B 1 87 ? 15.609 -39.188 2.051 1 98.25 87 GLN B CA 1
ATOM 4318 C C . GLN B 1 87 ? 14.328 -39.5 1.279 1 98.25 87 GLN B C 1
ATOM 4320 O O . GLN B 1 87 ? 13.344 -39.938 1.861 1 98.25 87 GLN B O 1
ATOM 4325 N N . ALA B 1 88 ? 14.391 -39.344 -0.046 1 98.5 88 ALA B N 1
ATOM 4326 C CA . ALA B 1 88 ? 13.18 -39.344 -0.866 1 98.5 88 ALA B CA 1
ATOM 4327 C C . ALA B 1 88 ? 12.602 -40.75 -0.982 1 98.5 88 ALA B C 1
ATOM 4329 O O . ALA B 1 88 ? 13.336 -41.719 -1.222 1 98.5 88 ALA B O 1
ATOM 4330 N N . ARG B 1 89 ? 11.328 -40.844 -0.808 1 98.25 89 ARG B N 1
ATOM 4331 C CA . ARG B 1 89 ? 10.562 -42.062 -1.095 1 98.25 89 ARG B CA 1
ATOM 4332 C C . ARG B 1 89 ? 9.805 -41.938 -2.41 1 98.25 89 ARG B C 1
ATOM 4334 O O . ARG B 1 89 ? 9.742 -42.875 -3.193 1 98.25 89 ARG B O 1
ATOM 4341 N N . THR B 1 90 ? 9.219 -40.844 -2.604 1 98.31 90 THR B N 1
ATOM 4342 C CA . THR B 1 90 ? 8.539 -40.562 -3.859 1 98.31 90 THR B CA 1
ATOM 4343 C C . THR B 1 90 ? 8.906 -39.156 -4.371 1 98.31 90 THR B C 1
ATOM 4345 O O . THR B 1 90 ? 9.133 -38.25 -3.578 1 98.31 90 THR B O 1
ATOM 4348 N N . ILE B 1 91 ? 9 -39.062 -5.66 1 98.56 91 ILE B N 1
ATOM 4349 C CA . ILE B 1 91 ? 9.203 -37.781 -6.355 1 98.56 91 ILE B CA 1
ATOM 4350 C C . ILE B 1 91 ? 8.164 -37.625 -7.461 1 98.56 91 ILE B C 1
ATOM 4352 O O . ILE B 1 91 ? 8.039 -38.5 -8.328 1 98.56 91 ILE B O 1
ATOM 4356 N N . GLU B 1 92 ? 7.383 -36.625 -7.328 1 98.31 92 GLU B N 1
ATOM 4357 C CA . GLU B 1 92 ? 6.406 -36.25 -8.359 1 98.31 92 GLU B CA 1
ATOM 4358 C C . GLU B 1 92 ? 6.777 -34.938 -9.031 1 98.31 92 GLU B C 1
ATOM 4360 O O . GLU B 1 92 ? 7.055 -33.938 -8.359 1 98.31 92 GLU B O 1
ATOM 4365 N N . ILE B 1 93 ? 6.844 -34.969 -10.359 1 98.25 93 ILE B N 1
ATOM 4366 C CA . ILE B 1 93 ? 7.113 -33.719 -11.102 1 98.25 93 ILE B CA 1
ATOM 4367 C C . ILE B 1 93 ? 5.805 -33 -11.359 1 98.25 93 ILE B C 1
ATOM 4369 O O . ILE B 1 93 ? 4.922 -33.5 -12.062 1 98.25 93 ILE B O 1
ATOM 4373 N N . TYR B 1 94 ? 5.617 -31.797 -10.789 1 98.12 94 TYR B N 1
ATOM 4374 C CA . TYR B 1 94 ? 4.473 -30.953 -11.086 1 98.12 94 TYR B CA 1
ATOM 4375 C C . TYR B 1 94 ? 4.613 -30.312 -12.461 1 98.12 94 TYR B C 1
ATOM 4377 O O . TYR B 1 94 ? 3.68 -30.344 -13.266 1 98.12 94 TYR B O 1
ATOM 4385 N N . GLY B 1 95 ? 5.668 -29.75 -12.68 1 98.19 95 GLY B N 1
ATOM 4386 C CA . GLY B 1 95 ? 6 -29.094 -13.938 1 98.19 95 GLY B CA 1
ATOM 4387 C C . GLY B 1 95 ? 7.473 -29.203 -14.297 1 98.19 95 GLY B C 1
ATOM 4388 O O . GLY B 1 95 ? 8.336 -28.953 -13.453 1 98.19 95 GLY B O 1
ATOM 4389 N N . GLY B 1 96 ? 7.738 -29.562 -15.523 1 98 96 GLY B N 1
ATOM 4390 C CA . GLY B 1 96 ? 9.109 -29.672 -15.992 1 98 96 GLY B CA 1
ATOM 4391 C C . GLY B 1 96 ? 9.688 -28.344 -16.469 1 98 96 GLY B C 1
ATOM 4392 O O . GLY B 1 96 ? 8.969 -27.344 -16.562 1 98 96 GLY B O 1
ATOM 4393 N N . ALA B 1 97 ? 10.953 -28.328 -16.609 1 97.75 97 ALA B N 1
ATOM 4394 C CA . ALA B 1 97 ? 11.672 -27.219 -17.219 1 97.75 97 ALA B CA 1
ATOM 4395 C C . ALA B 1 97 ? 12.734 -27.719 -18.203 1 97.75 97 ALA B C 1
ATOM 4397 O O . ALA B 1 97 ? 13.758 -28.266 -17.797 1 97.75 97 ALA B O 1
ATOM 4398 N N . ASP B 1 98 ? 12.445 -27.469 -19.469 1 96.88 98 ASP B N 1
ATOM 4399 C CA . ASP B 1 98 ? 13.367 -27.922 -20.5 1 96.88 98 ASP B CA 1
ATOM 4400 C C . ASP B 1 98 ? 14.711 -27.219 -20.391 1 96.88 98 ASP B C 1
ATOM 4402 O O . ASP B 1 98 ? 14.789 -26 -20.562 1 96.88 98 ASP B O 1
ATOM 4406 N N . PRO B 1 99 ? 15.758 -27.984 -20.141 1 95.88 99 PRO B N 1
ATOM 4407 C CA . PRO B 1 99 ? 17.078 -27.359 -19.969 1 95.88 99 PRO B CA 1
ATOM 4408 C C . PRO B 1 99 ? 17.531 -26.609 -21.219 1 95.88 99 PRO B C 1
ATOM 4410 O O . PRO B 1 99 ? 18.375 -25.719 -21.125 1 95.88 99 PRO B O 1
ATOM 4413 N N . GLU B 1 100 ? 16.953 -26.922 -22.328 1 96.12 100 GLU B N 1
ATOM 4414 C CA . GLU B 1 100 ? 17.359 -26.281 -23.578 1 96.12 100 GLU B CA 1
ATOM 4415 C C . GLU B 1 100 ? 16.766 -24.875 -23.703 1 96.12 100 GLU B C 1
ATOM 4417 O O . GLU B 1 100 ? 17.312 -24.031 -24.406 1 96.12 100 GLU B O 1
ATOM 4422 N N . THR B 1 101 ? 15.68 -24.672 -23.016 1 96.75 101 THR B N 1
ATOM 4423 C CA . THR B 1 101 ? 14.977 -23.406 -23.25 1 96.75 101 THR B CA 1
ATOM 4424 C C . THR B 1 101 ? 14.883 -22.594 -21.953 1 96.75 101 THR B C 1
ATOM 4426 O O . THR B 1 101 ? 14.656 -21.391 -21.984 1 96.75 101 THR B O 1
ATOM 4429 N N . TYR B 1 102 ? 15.016 -23.234 -20.812 1 97.56 102 TYR B N 1
ATOM 4430 C CA . TYR B 1 102 ? 14.961 -22.516 -19.547 1 97.56 102 TYR B CA 1
ATOM 4431 C C . TYR B 1 102 ? 16.156 -21.562 -19.406 1 97.56 102 TYR B C 1
ATOM 4433 O O . TYR B 1 102 ? 17.297 -22.016 -19.375 1 97.56 102 TYR B O 1
ATOM 4441 N N . PRO B 1 103 ? 15.859 -20.266 -19.219 1 96.94 103 PRO B N 1
ATOM 4442 C CA . PRO B 1 103 ? 16.969 -19.312 -19.312 1 96.94 103 PRO B CA 1
ATOM 4443 C C . PRO B 1 103 ? 17.797 -19.25 -18.031 1 96.94 103 PRO B C 1
ATOM 4445 O O . PRO B 1 103 ? 18.922 -18.734 -18.047 1 96.94 103 PRO B O 1
ATOM 4448 N N . LEU B 1 104 ? 17.328 -19.75 -16.922 1 97 104 LEU B N 1
ATOM 4449 C CA . LEU B 1 104 ? 18.031 -19.625 -15.656 1 97 104 LEU B CA 1
ATOM 4450 C C . LEU B 1 104 ? 18.75 -20.906 -15.289 1 97 104 LEU B C 1
ATOM 4452 O O . LEU B 1 104 ? 18.562 -21.453 -14.195 1 97 104 LEU B O 1
ATOM 4456 N N . GLN B 1 105 ? 19.641 -21.25 -16.172 1 92.94 105 GLN B N 1
ATOM 4457 C CA . GLN B 1 105 ? 20.469 -22.422 -15.891 1 92.94 105 GLN B CA 1
ATOM 4458 C C . GLN B 1 105 ? 21.438 -22.141 -14.734 1 92.94 105 GLN B C 1
ATOM 4460 O O . GLN B 1 105 ? 21.594 -21 -14.312 1 92.94 105 GLN B O 1
ATOM 4465 N N . LYS B 1 106 ? 22.031 -23.234 -14.258 1 89.88 106 LYS B N 1
ATOM 4466 C CA . LYS B 1 106 ? 22.938 -23.125 -13.117 1 89.88 106 LYS B CA 1
ATOM 4467 C C . LYS B 1 106 ? 24.234 -22.422 -13.516 1 89.88 106 LYS B C 1
ATOM 4469 O O . LYS B 1 106 ? 25.266 -23.062 -13.703 1 89.88 106 LYS B O 1
ATOM 4474 N N . LYS B 1 107 ? 24.188 -21.188 -13.609 1 89.88 107 LYS B N 1
ATOM 4475 C CA . LYS B 1 107 ? 25.328 -20.312 -13.891 1 89.88 107 LYS B CA 1
ATOM 4476 C C . LYS B 1 107 ? 25.094 -18.906 -13.391 1 89.88 107 LYS B C 1
ATOM 4478 O O . LYS B 1 107 ? 23.969 -18.547 -13.023 1 89.88 107 LYS B O 1
ATOM 4483 N N . GLY B 1 108 ? 26.078 -18.188 -13.266 1 92.06 108 GLY B N 1
ATOM 4484 C CA . GLY B 1 108 ? 25.922 -16.781 -12.906 1 92.06 108 GLY B CA 1
ATOM 4485 C C . GLY B 1 108 ? 25.281 -15.953 -14 1 92.06 108 GLY B C 1
ATOM 4486 O O . GLY B 1 108 ? 25.562 -16.156 -15.188 1 92.06 108 GLY B O 1
ATOM 4487 N N . HIS B 1 109 ? 24.297 -15.164 -13.633 1 96 109 HIS B N 1
ATOM 4488 C CA . HIS B 1 109 ? 23.641 -14.258 -14.57 1 96 109 HIS B CA 1
ATOM 4489 C C . HIS B 1 109 ? 23.891 -12.805 -14.195 1 96 109 HIS B C 1
ATOM 4491 O O . HIS B 1 109 ? 23.906 -12.453 -13.008 1 96 109 HIS B O 1
ATOM 4497 N N . THR B 1 110 ? 24.094 -12.016 -15.234 1 97.19 110 THR B N 1
ATOM 4498 C CA . THR B 1 110 ? 24.281 -10.594 -14.969 1 97.19 110 THR B CA 1
ATOM 4499 C C . THR B 1 110 ? 22.969 -9.93 -14.594 1 97.19 110 THR B C 1
ATOM 4501 O O . THR B 1 110 ? 21.891 -10.406 -14.992 1 97.19 110 THR B O 1
ATOM 4504 N N . LEU B 1 111 ? 23.062 -8.914 -13.867 1 97.5 111 LEU B N 1
ATOM 4505 C CA . LEU B 1 111 ? 21.875 -8.164 -13.5 1 97.5 111 LEU B CA 1
ATOM 4506 C C . LEU B 1 111 ? 21.203 -7.566 -14.734 1 97.5 111 LEU B C 1
ATOM 4508 O O . LEU B 1 111 ? 19.969 -7.457 -14.789 1 97.5 111 LEU B O 1
ATOM 4512 N N . GLU B 1 112 ? 21.953 -7.152 -15.703 1 96.88 112 GLU B N 1
ATOM 4513 C CA . GLU B 1 112 ? 21.438 -6.609 -16.953 1 96.88 112 GLU B CA 1
ATOM 4514 C C . GLU B 1 112 ? 20.562 -7.633 -17.688 1 96.88 112 GLU B C 1
ATOM 4516 O O . GLU B 1 112 ? 19.469 -7.312 -18.141 1 96.88 112 GLU B O 1
ATOM 4521 N N . PHE B 1 113 ? 21.078 -8.852 -17.766 1 97.44 113 PHE B N 1
ATOM 4522 C CA . PHE B 1 113 ? 20.312 -9.93 -18.375 1 97.44 113 PHE B CA 1
ATOM 4523 C C . PHE B 1 113 ? 19.016 -10.18 -17.625 1 97.44 113 PHE B C 1
ATOM 4525 O O . PHE B 1 113 ? 17.953 -10.305 -18.219 1 97.44 113 PHE B O 1
ATOM 4532 N N . LEU B 1 114 ? 19.109 -10.195 -16.344 1 97.81 114 LEU B N 1
ATOM 4533 C CA . LEU B 1 114 ? 17.953 -10.508 -15.5 1 97.81 114 LEU B CA 1
ATOM 4534 C C . LEU B 1 114 ? 16.891 -9.414 -15.602 1 97.81 114 LEU B C 1
ATOM 4536 O O . LEU B 1 114 ? 15.703 -9.68 -15.414 1 97.81 114 LEU B O 1
ATOM 4540 N N . ARG B 1 115 ? 17.25 -8.133 -15.906 1 96.62 115 ARG B N 1
ATOM 4541 C CA . ARG B 1 115 ? 16.297 -7.059 -16.125 1 96.62 115 ARG B CA 1
ATOM 4542 C C . ARG B 1 115 ? 15.477 -7.297 -17.391 1 96.62 115 ARG B C 1
ATOM 4544 O O . ARG B 1 115 ? 14.312 -6.902 -17.469 1 96.62 115 ARG B O 1
ATOM 4551 N N . GLU B 1 116 ? 16.031 -8.039 -18.312 1 96.06 116 GLU B N 1
ATOM 4552 C CA . GLU B 1 116 ? 15.344 -8.336 -19.562 1 96.06 116 GLU B CA 1
ATOM 4553 C C . GLU B 1 116 ? 14.289 -9.414 -19.359 1 96.06 116 GLU B C 1
ATOM 4555 O O . GLU B 1 116 ? 13.336 -9.516 -20.141 1 96.06 116 GLU B O 1
ATOM 4560 N N . ILE B 1 117 ? 14.477 -10.234 -18.391 1 97.25 117 ILE B N 1
ATOM 4561 C CA . ILE B 1 117 ? 13.516 -11.297 -18.094 1 97.25 117 ILE B CA 1
ATOM 4562 C C . ILE B 1 117 ? 12.977 -11.117 -16.672 1 97.25 117 ILE B C 1
ATOM 4564 O O . ILE B 1 117 ? 12.953 -12.062 -15.883 1 97.25 117 ILE B O 1
ATOM 4568 N N . ALA B 1 118 ? 12.508 -9.883 -16.422 1 96.81 118 ALA B N 1
ATOM 4569 C CA . ALA B 1 118 ? 12.07 -9.484 -15.086 1 96.81 118 ALA B CA 1
ATOM 4570 C C . ALA B 1 118 ? 10.977 -10.414 -14.562 1 96.81 118 ALA B C 1
ATOM 4572 O O . ALA B 1 118 ? 10.805 -10.562 -13.352 1 96.81 118 ALA B O 1
ATOM 4573 N N . HIS B 1 119 ? 10.258 -11.133 -15.414 1 97 119 HIS B N 1
ATOM 4574 C CA . HIS B 1 119 ? 9.18 -12.023 -15.016 1 97 119 HIS B CA 1
ATOM 4575 C C . HIS B 1 119 ? 9.727 -13.312 -14.406 1 97 119 HIS B C 1
ATOM 4577 O O . HIS B 1 119 ? 9.008 -14.039 -13.727 1 97 119 HIS B O 1
ATOM 4583 N N . LEU B 1 120 ? 11.055 -13.578 -14.609 1 98 120 LEU B N 1
ATOM 4584 C CA . LEU B 1 120 ? 11.648 -14.812 -14.109 1 98 120 LEU B CA 1
ATOM 4585 C C . LEU B 1 120 ? 12.703 -14.516 -13.047 1 98 120 LEU B C 1
ATOM 4587 O O . LEU B 1 120 ? 13.102 -15.406 -12.297 1 98 120 LEU B O 1
ATOM 4591 N N . ARG B 1 121 ? 13.086 -13.281 -12.922 1 97.94 121 ARG B N 1
ATOM 4592 C CA . ARG B 1 121 ? 14.273 -13 -12.117 1 97.94 121 ARG B CA 1
ATOM 4593 C C . ARG B 1 121 ? 14.008 -13.258 -10.641 1 97.94 121 ARG B C 1
ATOM 4595 O O . ARG B 1 121 ? 14.938 -13.547 -9.883 1 97.94 121 ARG B O 1
ATOM 4602 N N . PRO B 1 122 ? 12.773 -13.242 -10.188 1 98.06 122 PRO B N 1
ATOM 4603 C CA . PRO B 1 122 ? 12.562 -13.586 -8.773 1 98.06 122 PRO B CA 1
ATOM 4604 C C . PRO B 1 122 ? 12.969 -15.016 -8.445 1 98.06 122 PRO B C 1
ATOM 4606 O O . PRO B 1 122 ? 13.086 -15.375 -7.273 1 98.06 122 PRO B O 1
ATOM 4609 N N . ARG B 1 123 ? 13.203 -15.836 -9.422 1 98.12 123 ARG B N 1
ATOM 4610 C CA . ARG B 1 123 ? 13.57 -17.234 -9.234 1 98.12 123 ARG B CA 1
ATOM 4611 C C . ARG B 1 123 ? 15.047 -17.375 -8.883 1 98.12 123 ARG B C 1
ATOM 4613 O O . ARG B 1 123 ? 15.508 -18.453 -8.516 1 98.12 123 ARG B O 1
ATOM 4620 N N . THR B 1 124 ? 15.82 -16.312 -9.008 1 98.19 124 THR B N 1
ATOM 4621 C CA . THR B 1 124 ? 17.234 -16.328 -8.688 1 98.19 124 THR B CA 1
ATOM 4622 C C . THR B 1 124 ? 17.469 -16.078 -7.199 1 98.19 124 THR B C 1
ATOM 4624 O O . THR B 1 124 ? 16.578 -15.586 -6.508 1 98.19 124 THR B O 1
ATOM 4627 N N . ASN B 1 125 ? 18.672 -16.422 -6.703 1 97.94 125 ASN B N 1
ATOM 4628 C CA . ASN B 1 125 ? 19.016 -16.156 -5.309 1 97.94 125 ASN B CA 1
ATOM 4629 C C . ASN B 1 125 ? 19 -14.664 -5 1 97.94 125 ASN B C 1
ATOM 4631 O O . ASN B 1 125 ? 18.469 -14.242 -3.977 1 97.94 125 ASN B O 1
ATOM 4635 N N . THR B 1 126 ? 19.578 -13.898 -5.906 1 98.56 126 THR B N 1
ATOM 4636 C CA . THR B 1 126 ? 19.703 -12.461 -5.695 1 98.56 126 THR B CA 1
ATOM 4637 C C . THR B 1 126 ? 18.328 -11.812 -5.508 1 98.56 126 THR B C 1
ATOM 4639 O O . THR B 1 126 ? 18.078 -11.164 -4.496 1 98.56 126 THR B O 1
ATOM 4642 N N . PHE B 1 127 ? 17.453 -12.086 -6.398 1 98.75 127 PHE B N 1
ATOM 4643 C CA . PHE B 1 127 ? 16.188 -11.352 -6.383 1 98.75 127 PHE B CA 1
ATOM 4644 C C . PHE B 1 127 ? 15.219 -11.984 -5.391 1 98.75 127 PHE B C 1
ATOM 4646 O O . PHE B 1 127 ? 14.367 -11.289 -4.828 1 98.75 127 PHE B O 1
ATOM 4653 N N . GLY B 1 128 ? 15.367 -13.289 -5.148 1 98.62 128 GLY B N 1
ATOM 4654 C CA . GLY B 1 128 ? 14.656 -13.828 -4 1 98.62 128 GLY B CA 1
ATOM 4655 C C . GLY B 1 128 ? 14.992 -13.117 -2.701 1 98.62 128 GLY B C 1
ATOM 4656 O O . GLY B 1 128 ? 14.102 -12.758 -1.932 1 98.62 128 GLY B O 1
ATOM 4657 N N . ALA B 1 129 ? 16.281 -12.922 -2.488 1 98.81 129 ALA B N 1
ATOM 4658 C CA . ALA B 1 129 ? 16.75 -12.242 -1.288 1 98.81 129 ALA B CA 1
ATOM 4659 C C . ALA B 1 129 ? 16.234 -10.805 -1.243 1 98.81 129 ALA B C 1
ATOM 4661 O O . ALA B 1 129 ? 15.703 -10.359 -0.224 1 98.81 129 ALA B O 1
ATOM 4662 N N . VAL B 1 130 ? 16.328 -10.117 -2.342 1 98.88 130 VAL B N 1
ATOM 4663 C CA . VAL B 1 130 ? 15.938 -8.711 -2.426 1 98.88 130 VAL B CA 1
ATOM 4664 C C . VAL B 1 130 ? 14.453 -8.562 -2.113 1 98.88 130 VAL B C 1
ATOM 4666 O O . VAL B 1 130 ? 14.055 -7.691 -1.339 1 98.88 130 VAL B O 1
ATOM 4669 N N . PHE B 1 131 ? 13.633 -9.461 -2.672 1 98.88 131 PHE B N 1
ATOM 4670 C CA . PHE B 1 131 ? 12.195 -9.281 -2.537 1 98.88 131 PHE B CA 1
ATOM 4671 C C . PHE B 1 131 ? 11.719 -9.742 -1.165 1 98.88 131 PHE B C 1
ATOM 4673 O O . PHE B 1 131 ? 10.75 -9.203 -0.625 1 98.88 131 PHE B O 1
ATOM 4680 N N . ARG B 1 132 ? 12.406 -10.719 -0.548 1 98.88 132 ARG B N 1
ATOM 4681 C CA . ARG B 1 132 ? 12.102 -11.047 0.842 1 98.88 132 ARG B CA 1
ATOM 4682 C C . ARG B 1 132 ? 12.461 -9.883 1.763 1 98.88 132 ARG B C 1
ATOM 4684 O O . ARG B 1 132 ? 11.695 -9.555 2.678 1 98.88 132 ARG B O 1
ATOM 4691 N N . ILE B 1 133 ? 13.609 -9.219 1.502 1 98.94 133 ILE B N 1
ATOM 4692 C CA . ILE B 1 133 ? 14 -8.062 2.293 1 98.94 133 ILE B CA 1
ATOM 4693 C C . ILE B 1 133 ? 13.023 -6.914 2.049 1 98.94 133 ILE B C 1
ATOM 4695 O O . ILE B 1 133 ? 12.633 -6.215 2.986 1 98.94 133 ILE B O 1
ATOM 4699 N N . ARG B 1 134 ? 12.664 -6.672 0.779 1 98.94 134 ARG B N 1
ATOM 4700 C CA . ARG B 1 134 ? 11.695 -5.629 0.45 1 98.94 134 ARG B CA 1
ATOM 4701 C C . ARG B 1 134 ? 10.398 -5.82 1.233 1 98.94 134 ARG B C 1
ATOM 4703 O O . ARG B 1 134 ? 9.844 -4.859 1.768 1 98.94 134 ARG B O 1
ATOM 4710 N N . HIS B 1 135 ? 9.93 -7.066 1.277 1 98.88 135 HIS B N 1
ATOM 4711 C CA . HIS B 1 135 ? 8.758 -7.383 2.086 1 98.88 135 HIS B CA 1
ATOM 4712 C C . HIS B 1 135 ? 8.984 -7.023 3.551 1 98.88 135 HIS B C 1
ATOM 4714 O O . HIS B 1 135 ? 8.133 -6.391 4.176 1 98.88 135 HIS B O 1
ATOM 4720 N N . ALA B 1 136 ? 10.086 -7.457 4.062 1 98.94 136 ALA B N 1
ATOM 4721 C CA . ALA B 1 136 ? 10.383 -7.211 5.469 1 98.94 136 ALA B CA 1
ATOM 4722 C C . ALA B 1 136 ? 10.375 -5.719 5.781 1 98.94 136 ALA B C 1
ATOM 4724 O O . ALA B 1 136 ? 9.852 -5.297 6.812 1 98.94 136 ALA B O 1
ATOM 4725 N N . MET B 1 137 ? 10.961 -4.941 4.883 1 98.94 137 MET B N 1
ATOM 4726 C CA . MET B 1 137 ? 11.008 -3.494 5.078 1 98.94 137 MET B CA 1
ATOM 4727 C C . MET B 1 137 ? 9.602 -2.895 5.035 1 98.94 137 MET B C 1
ATOM 4729 O O . MET B 1 137 ? 9.273 -2.031 5.848 1 98.94 137 MET B O 1
ATOM 4733 N N . ALA B 1 138 ? 8.812 -3.361 4.09 1 98.94 138 ALA B N 1
ATOM 4734 C CA . ALA B 1 138 ? 7.449 -2.848 3.992 1 98.94 138 ALA B CA 1
ATOM 4735 C C . ALA B 1 138 ? 6.66 -3.148 5.262 1 98.94 138 ALA B C 1
ATOM 4737 O O . ALA B 1 138 ? 5.965 -2.273 5.789 1 98.94 138 ALA B O 1
ATOM 4738 N N . TYR B 1 139 ? 6.73 -4.355 5.727 1 98.94 139 TYR B N 1
ATOM 4739 C CA . TYR B 1 139 ? 6.016 -4.727 6.945 1 98.94 139 TYR B CA 1
ATOM 4740 C C . TYR B 1 139 ? 6.508 -3.908 8.133 1 98.94 139 TYR B C 1
ATOM 4742 O O . TYR B 1 139 ? 5.707 -3.455 8.953 1 98.94 139 TYR B O 1
ATOM 4750 N N . ALA B 1 140 ? 7.828 -3.775 8.227 1 98.94 140 ALA B N 1
ATOM 4751 C CA . ALA B 1 140 ? 8.414 -2.996 9.32 1 98.94 140 ALA B CA 1
ATOM 4752 C C . ALA B 1 140 ? 7.875 -1.571 9.328 1 98.94 140 ALA B C 1
ATOM 4754 O O . ALA B 1 140 ? 7.641 -0.997 10.398 1 98.94 140 ALA B O 1
ATOM 4755 N N . ILE B 1 141 ? 7.695 -0.976 8.172 1 98.94 141 ILE B N 1
ATOM 4756 C CA . ILE B 1 141 ? 7.164 0.379 8.055 1 98.94 141 ILE B CA 1
ATOM 4757 C C . ILE B 1 141 ? 5.75 0.431 8.633 1 98.94 141 ILE B C 1
ATOM 4759 O O . ILE B 1 141 ? 5.445 1.282 9.469 1 98.94 141 ILE B O 1
ATOM 4763 N N . HIS B 1 142 ? 4.887 -0.476 8.172 1 98.94 142 HIS B N 1
ATOM 4764 C CA . HIS B 1 142 ? 3.523 -0.513 8.695 1 98.94 142 HIS B CA 1
ATOM 4765 C C . HIS B 1 142 ? 3.512 -0.756 10.195 1 98.94 142 HIS B C 1
ATOM 4767 O O . HIS B 1 142 ? 2.742 -0.125 10.922 1 98.94 142 HIS B O 1
ATOM 4773 N N . LYS B 1 143 ? 4.324 -1.64 10.641 1 98.94 143 LYS B N 1
ATOM 4774 C CA . LYS B 1 143 ? 4.383 -1.971 12.062 1 98.94 143 LYS B CA 1
ATOM 4775 C C . LYS B 1 143 ? 4.855 -0.775 12.891 1 98.94 143 LYS B C 1
ATOM 4777 O O . LYS B 1 143 ? 4.297 -0.486 13.945 1 98.94 143 LYS B O 1
ATOM 4782 N N . TYR B 1 144 ? 5.879 -0.101 12.461 1 98.94 144 TYR B N 1
ATOM 4783 C CA . TYR B 1 144 ? 6.43 1.062 13.148 1 98.94 144 TYR B CA 1
ATOM 4784 C C . TYR B 1 144 ? 5.348 2.104 13.406 1 98.94 144 TYR B C 1
ATOM 4786 O O . TYR B 1 144 ? 5.18 2.57 14.531 1 98.94 144 TYR B O 1
ATOM 4794 N N . PHE B 1 145 ? 4.664 2.455 12.344 1 98.94 145 PHE B N 1
ATOM 4795 C CA . PHE B 1 145 ? 3.686 3.529 12.445 1 98.94 145 PHE B CA 1
ATOM 4796 C C . PHE B 1 145 ? 2.455 3.07 13.219 1 98.94 145 PHE B C 1
ATOM 4798 O O . PHE B 1 145 ? 1.906 3.822 14.023 1 98.94 145 PHE B O 1
ATOM 4805 N N . ASN B 1 146 ? 2.025 1.832 12.938 1 98.81 146 ASN B N 1
ATOM 4806 C CA . ASN B 1 146 ? 0.906 1.282 13.695 1 98.81 146 ASN B CA 1
ATOM 4807 C C . ASN B 1 146 ? 1.171 1.32 15.195 1 98.81 146 ASN B C 1
ATOM 4809 O O . ASN B 1 146 ? 0.325 1.774 15.969 1 98.81 146 ASN B O 1
ATOM 4813 N N . ASP B 1 147 ? 2.346 0.868 15.617 1 98.62 147 ASP B N 1
ATOM 4814 C CA . ASP B 1 147 ? 2.693 0.739 17.031 1 98.62 147 ASP B CA 1
ATOM 4815 C C . ASP B 1 147 ? 2.785 2.107 17.703 1 98.62 147 ASP B C 1
ATOM 4817 O O . ASP B 1 147 ? 2.758 2.205 18.938 1 98.62 147 ASP B O 1
ATOM 4821 N N . ARG B 1 148 ? 2.84 3.15 16.906 1 98.12 148 ARG B N 1
ATOM 4822 C CA . ARG B 1 148 ? 3.004 4.496 17.453 1 98.12 148 ARG B CA 1
ATOM 4823 C C . ARG B 1 148 ? 1.736 5.324 17.266 1 98.12 148 ARG B C 1
ATOM 4825 O O . ARG B 1 148 ? 1.752 6.543 17.438 1 98.12 148 ARG B O 1
ATOM 4832 N N . GLY B 1 149 ? 0.713 4.723 16.844 1 97.94 149 GLY B N 1
ATOM 4833 C CA . GLY B 1 149 ? -0.603 5.344 16.828 1 97.94 149 GLY B CA 1
ATOM 4834 C C . GLY B 1 149 ? -0.88 6.141 15.57 1 97.94 149 GLY B C 1
ATOM 4835 O O . GLY B 1 149 ? -1.797 6.961 15.531 1 97.94 149 GLY B O 1
ATOM 4836 N N . PHE B 1 150 ? -0.092 5.969 14.516 1 98.88 150 PHE B N 1
ATOM 4837 C CA . PHE B 1 150 ? -0.347 6.637 13.242 1 98.88 150 PHE B CA 1
ATOM 4838 C C . PHE B 1 150 ? -1.485 5.953 12.492 1 98.88 150 PHE B C 1
ATOM 4840 O O . PHE B 1 150 ? -1.713 4.754 12.656 1 98.88 150 PHE B O 1
ATOM 4847 N N . VAL B 1 151 ? -2.154 6.68 11.672 1 98.88 151 VAL B N 1
ATOM 4848 C CA . VAL B 1 151 ? -3.221 6.172 10.82 1 98.88 151 VAL B CA 1
ATOM 4849 C C . VAL B 1 151 ? -2.729 6.09 9.375 1 98.88 151 VAL B C 1
ATOM 4851 O O . VAL B 1 151 ? -2.184 7.059 8.844 1 98.88 151 VAL B O 1
ATOM 4854 N N . TYR B 1 152 ? -2.852 4.883 8.781 1 98.88 152 TYR B N 1
ATOM 4855 C CA . TYR B 1 152 ? -2.51 4.711 7.375 1 98.88 152 TYR B CA 1
ATOM 4856 C C . TYR B 1 152 ? -3.502 5.441 6.48 1 98.88 152 TYR B C 1
ATOM 4858 O O . TYR B 1 152 ? -4.695 5.133 6.48 1 98.88 152 TYR B O 1
ATOM 4866 N N . TRP B 1 153 ? -3.02 6.441 5.762 1 98.75 153 TRP B N 1
ATOM 4867 C CA . TRP B 1 153 ? -3.836 7.312 4.922 1 98.75 153 TRP B CA 1
ATOM 4868 C C . TRP B 1 153 ? -3.553 7.066 3.443 1 98.75 153 TRP B C 1
ATOM 4870 O O . TRP B 1 153 ? -2.406 7.168 2.998 1 98.75 153 TRP B O 1
ATOM 4880 N N . ASN B 1 154 ? -4.566 6.699 2.68 1 98.19 154 ASN B N 1
ATOM 4881 C CA . ASN B 1 154 ? -4.418 6.457 1.249 1 98.19 154 ASN B CA 1
ATOM 4882 C C . ASN B 1 154 ? -4.824 7.68 0.428 1 98.19 154 ASN B C 1
ATOM 4884 O O . ASN B 1 154 ? -5.984 7.816 0.04 1 98.19 154 ASN B O 1
ATOM 4888 N N . SER B 1 155 ? -3.857 8.477 0.127 1 97.19 155 SER B N 1
ATOM 4889 C CA . SER B 1 155 ? -4.074 9.594 -0.781 1 97.19 155 SER B CA 1
ATOM 4890 C C . SER B 1 155 ? -4.379 9.109 -2.195 1 97.19 155 SER B C 1
ATOM 4892 O O . SER B 1 155 ? -3.869 8.07 -2.623 1 97.19 155 SER B O 1
ATOM 4894 N N . PRO B 1 156 ? -5.219 9.844 -2.875 1 96.88 156 PRO B N 1
ATOM 4895 C CA . PRO B 1 156 ? -5.535 9.414 -4.238 1 96.88 156 PRO B CA 1
ATOM 4896 C C . PRO B 1 156 ? -4.336 9.5 -5.176 1 96.88 156 PRO B C 1
ATOM 4898 O O . PRO B 1 156 ? -3.477 10.367 -5.012 1 96.88 156 PRO B O 1
ATOM 4901 N N . LEU B 1 157 ? -4.332 8.617 -6.18 1 97.81 157 LEU B N 1
ATOM 4902 C CA . LEU B 1 157 ? -3.246 8.609 -7.152 1 97.81 157 LEU B CA 1
ATOM 4903 C C . LEU B 1 157 ? -3.633 9.391 -8.406 1 97.81 157 LEU B C 1
ATOM 4905 O O . LEU B 1 157 ? -2.775 9.992 -9.055 1 97.81 157 LEU B O 1
ATOM 4909 N N . ILE B 1 158 ? -4.93 9.32 -8.773 1 97.62 158 ILE B N 1
ATOM 4910 C CA . ILE B 1 158 ? -5.438 10.164 -9.852 1 97.62 158 ILE B CA 1
ATOM 4911 C C . ILE B 1 158 ? -5.816 11.531 -9.305 1 97.62 158 ILE B C 1
ATOM 4913 O O . ILE B 1 158 ? -6.617 11.641 -8.375 1 97.62 158 ILE B O 1
ATOM 4917 N N . THR B 1 159 ? -5.215 12.523 -9.852 1 94.5 159 THR B N 1
ATOM 4918 C CA . THR B 1 159 ? -5.43 13.867 -9.312 1 94.5 159 THR B CA 1
ATOM 4919 C C . THR B 1 159 ? -5.742 14.859 -10.422 1 94.5 159 THR B C 1
ATOM 4921 O O . THR B 1 159 ? -5.242 14.719 -11.547 1 94.5 159 THR B O 1
ATOM 4924 N N . GLY B 1 160 ? -6.605 15.781 -10.125 1 88.88 160 GLY B N 1
ATOM 4925 C CA . GLY B 1 160 ? -6.855 16.891 -11.023 1 88.88 160 GLY B CA 1
ATOM 4926 C C . GLY B 1 160 ? -5.938 18.078 -10.781 1 88.88 160 GLY B C 1
ATOM 4927 O O . GLY B 1 160 ? -5.977 19.062 -11.523 1 88.88 160 GLY B O 1
ATOM 4928 N N . SER B 1 161 ? -5.113 17.938 -9.781 1 78.31 161 SER B N 1
ATOM 4929 C CA . SER B 1 161 ? -4.238 19.031 -9.375 1 78.31 161 SER B CA 1
ATOM 4930 C C . SER B 1 161 ? -2.898 18.969 -10.109 1 78.31 161 SER B C 1
ATOM 4932 O O . SER B 1 161 ? -2.396 17.891 -10.406 1 78.31 161 SER B O 1
ATOM 4934 N N . ASP B 1 162 ? -2.461 20.156 -10.609 1 68 162 ASP B N 1
ATOM 4935 C CA . ASP B 1 162 ? -1.145 20.25 -11.234 1 68 162 ASP B CA 1
ATOM 4936 C C . ASP B 1 162 ? -0.166 21.016 -10.336 1 68 162 ASP B C 1
ATOM 4938 O O . ASP B 1 162 ? 0.667 21.781 -10.836 1 68 162 ASP B O 1
ATOM 4942 N N . ALA B 1 163 ? -0.314 20.875 -9.039 1 58.06 163 ALA B N 1
ATOM 4943 C CA . ALA B 1 163 ? 0.441 21.688 -8.094 1 58.06 163 ALA B CA 1
ATOM 4944 C C . ALA B 1 163 ? 1.943 21.516 -8.305 1 58.06 163 ALA B C 1
ATOM 4946 O O . ALA B 1 163 ? 2.721 22.438 -8.008 1 58.06 163 ALA B O 1
ATOM 4947 N N . GLU B 1 164 ? 2.443 20.297 -8.641 1 57.75 164 GLU B N 1
ATOM 4948 C CA . GLU B 1 164 ? 3.893 20.125 -8.664 1 57.75 164 GLU B CA 1
ATOM 4949 C C . GLU B 1 164 ? 4.461 20.422 -10.047 1 57.75 164 GLU B C 1
ATOM 4951 O O . GLU B 1 164 ? 5.68 20.438 -10.234 1 57.75 164 GLU B O 1
ATOM 4956 N N . GLY B 1 165 ? 3.729 20.984 -10.953 1 54.88 165 GLY B N 1
ATOM 4957 C CA . GLY B 1 165 ? 4.176 21.359 -12.281 1 54.88 165 GLY B CA 1
ATOM 4958 C C . GLY B 1 165 ? 3.891 20.312 -13.336 1 54.88 165 GLY B C 1
ATOM 4959 O O . GLY B 1 165 ? 4.145 19.125 -13.117 1 54.88 165 GLY B O 1
ATOM 4960 N N . ALA B 1 166 ? 3.174 20.594 -14.297 1 50.62 166 ALA B N 1
ATOM 4961 C CA . ALA B 1 166 ? 2.646 19.828 -15.414 1 50.62 166 ALA B CA 1
ATOM 4962 C C . ALA B 1 166 ? 3.754 19.031 -16.109 1 50.62 166 ALA B C 1
ATOM 4964 O O . ALA B 1 166 ? 3.525 17.922 -16.578 1 50.62 166 ALA B O 1
ATOM 4965 N N . GLY B 1 167 ? 4.973 19.422 -16.109 1 58.5 167 GLY B N 1
ATOM 4966 C CA . GLY B 1 167 ? 5.98 18.797 -16.953 1 58.5 167 GLY B CA 1
ATOM 4967 C C . GLY B 1 167 ? 6.434 17.453 -16.438 1 58.5 167 GLY B C 1
ATOM 4968 O O . GLY B 1 167 ? 6.984 16.641 -17.188 1 58.5 167 GLY B O 1
ATOM 4969 N N . ALA B 1 168 ? 5.988 17.094 -15.234 1 79.88 168 ALA B N 1
ATOM 4970 C CA . ALA B 1 168 ? 6.566 15.875 -14.672 1 79.88 168 ALA B CA 1
ATOM 4971 C C . ALA B 1 168 ? 5.48 14.867 -14.297 1 79.88 168 ALA B C 1
ATOM 4973 O O . ALA B 1 168 ? 5.719 13.961 -13.5 1 79.88 168 ALA B O 1
ATOM 4974 N N . MET B 1 169 ? 4.363 15.062 -15.039 1 91.5 169 MET B N 1
ATOM 4975 C CA . MET B 1 169 ? 3.273 14.188 -14.617 1 91.5 169 MET B CA 1
ATOM 4976 C C . MET B 1 169 ? 2.756 13.359 -15.789 1 91.5 169 MET B C 1
ATOM 4978 O O . MET B 1 169 ? 2.836 13.797 -16.938 1 91.5 169 MET B O 1
ATOM 4982 N N . PHE B 1 170 ? 2.213 12.195 -15.539 1 96.69 170 PHE B N 1
ATOM 4983 C CA . PHE B 1 170 ? 1.525 11.344 -16.5 1 96.69 170 PHE B CA 1
ATOM 4984 C C . PHE B 1 170 ? 0.047 11.703 -16.578 1 96.69 170 PHE B C 1
ATOM 4986 O O . PHE B 1 170 ? -0.657 11.695 -15.57 1 96.69 170 PHE B O 1
ATOM 4993 N N . GLN B 1 171 ? -0.382 12.008 -17.797 1 96.38 171 GLN B N 1
ATOM 4994 C CA . GLN B 1 171 ? -1.809 12.266 -17.969 1 96.38 171 GLN B CA 1
ATOM 4995 C C . GLN B 1 171 ? -2.607 10.961 -17.938 1 96.38 171 GLN B C 1
ATOM 4997 O O . GLN B 1 171 ? -2.178 9.953 -18.5 1 96.38 171 GLN B O 1
ATOM 5002 N N . VAL B 1 172 ? -3.719 10.977 -17.297 1 97.44 172 VAL B N 1
ATOM 5003 C CA . VAL B 1 172 ? -4.668 9.867 -17.234 1 97.44 172 VAL B CA 1
ATOM 5004 C C . VAL B 1 172 ? -5.949 10.258 -17.969 1 97.44 172 VAL B C 1
ATOM 5006 O O . VAL B 1 172 ? -6.594 11.25 -17.641 1 97.44 172 VAL B O 1
ATOM 5009 N N . THR B 1 173 ? -6.387 9.492 -18.984 1 96.94 173 THR B N 1
ATOM 5010 C CA . THR B 1 173 ? -7.527 9.914 -19.797 1 96.94 173 THR B CA 1
ATOM 5011 C C . THR B 1 173 ? -8.234 8.703 -20.391 1 96.94 173 THR B C 1
ATOM 5013 O O . THR B 1 173 ? -7.645 7.629 -20.516 1 96.94 173 THR B O 1
ATOM 5016 N N . THR B 1 174 ? -9.5 8.82 -20.625 1 96.5 174 THR B N 1
ATOM 5017 C CA . THR B 1 174 ? -10.258 7.836 -21.391 1 96.5 174 THR B CA 1
ATOM 5018 C C . THR B 1 174 ? -10.625 8.391 -22.766 1 96.5 174 THR B C 1
ATOM 5020 O O . THR B 1 174 ? -11.336 7.742 -23.531 1 96.5 174 THR B O 1
ATOM 5023 N N . LEU B 1 175 ? -10.148 9.617 -23.031 1 96.06 175 LEU B N 1
ATOM 5024 C CA . LEU B 1 175 ? -10.391 10.203 -24.344 1 96.06 175 LEU B CA 1
ATOM 5025 C C . LEU B 1 175 ? -9.648 9.43 -25.438 1 96.06 175 LEU B C 1
ATOM 5027 O O . LEU B 1 175 ? -8.609 8.82 -25.172 1 96.06 175 LEU B O 1
ATOM 5031 N N . ASP B 1 176 ? -10.203 9.484 -26.641 1 94.81 176 ASP B N 1
ATOM 5032 C CA . ASP B 1 176 ? -9.484 8.977 -27.812 1 94.81 176 ASP B CA 1
ATOM 5033 C C . ASP B 1 176 ? -8.336 9.898 -28.203 1 94.81 176 ASP B C 1
ATOM 5035 O O . ASP B 1 176 ? -8.555 10.922 -28.859 1 94.81 176 ASP B O 1
ATOM 5039 N N . VAL B 1 177 ? -7.164 9.508 -27.891 1 94.12 177 VAL B N 1
ATOM 5040 C CA . VAL B 1 177 ? -5.992 10.344 -28.109 1 94.12 177 VAL B CA 1
ATOM 5041 C C . VAL B 1 177 ? -5.836 10.609 -29.609 1 94.12 177 VAL B C 1
ATOM 5043 O O . VAL B 1 177 ? -5.367 11.68 -30.016 1 94.12 177 VAL B O 1
ATOM 5046 N N . ALA B 1 178 ? -6.238 9.664 -30.375 1 94.12 178 ALA B N 1
ATOM 5047 C CA . ALA B 1 178 ? -6.133 9.812 -31.828 1 94.12 178 ALA B CA 1
ATOM 5048 C C . ALA B 1 178 ? -7.074 10.906 -32.344 1 94.12 178 ALA B C 1
ATOM 5050 O O . ALA B 1 178 ? -6.742 11.641 -33.281 1 94.12 178 ALA B O 1
ATOM 5051 N N . ASN B 1 179 ? -8.25 10.984 -31.75 1 94.81 179 ASN B N 1
ATOM 5052 C CA . ASN B 1 179 ? -9.266 11.961 -32.125 1 94.81 179 ASN B CA 1
ATOM 5053 C C . ASN B 1 179 ? -10.023 12.484 -30.922 1 94.81 179 ASN B C 1
ATOM 5055 O O . ASN B 1 179 ? -11.227 12.258 -30.797 1 94.81 179 ASN B O 1
ATOM 5059 N N . PRO B 1 180 ? -9.352 13.273 -30.188 1 96.44 180 PRO B N 1
ATOM 5060 C CA . PRO B 1 180 ? -10.023 13.781 -28.984 1 96.44 180 PRO B CA 1
ATOM 5061 C C . PRO B 1 180 ? -11.141 14.773 -29.312 1 96.44 180 PRO B C 1
ATOM 5063 O O . PRO B 1 180 ? -11.055 15.5 -30.297 1 96.44 180 PRO B O 1
ATOM 5066 N N . PRO B 1 181 ? -12.18 14.719 -28.5 1 97.31 181 PRO B N 1
ATOM 5067 C CA . PRO B 1 181 ? -13.219 15.742 -28.688 1 97.31 181 PRO B CA 1
ATOM 5068 C C . PRO B 1 181 ? -12.68 17.156 -28.531 1 97.31 181 PRO B C 1
ATOM 5070 O O . PRO B 1 181 ? -11.781 17.391 -27.703 1 97.31 181 PRO B O 1
ATOM 5073 N N . ARG B 1 182 ? -13.312 18.078 -29.234 1 97.12 182 ARG B N 1
ATOM 5074 C CA . ARG B 1 182 ? -12.82 19.453 -29.234 1 97.12 182 ARG B CA 1
ATOM 5075 C C . ARG B 1 182 ? -13.938 20.438 -28.906 1 97.12 182 ARG B C 1
ATOM 5077 O O . ARG B 1 182 ? -15.102 20.188 -29.234 1 97.12 182 ARG B O 1
ATOM 5084 N N . LYS B 1 183 ? -13.484 21.469 -28.25 1 96.38 183 LYS B N 1
ATOM 5085 C CA . LYS B 1 183 ? -14.375 22.609 -28.078 1 96.38 183 LYS B CA 1
ATOM 5086 C C . LYS B 1 183 ? -14.422 23.484 -29.328 1 96.38 183 LYS B C 1
ATOM 5088 O O . LYS B 1 183 ? -13.742 23.188 -30.312 1 96.38 183 LYS B O 1
ATOM 5093 N N . GLU B 1 184 ? -15.25 24.547 -29.266 1 96.62 184 GLU B N 1
ATOM 5094 C CA . GLU B 1 184 ? -15.391 25.469 -30.406 1 96.62 184 GLU B CA 1
ATOM 5095 C C . GLU B 1 184 ? -14.07 26.141 -30.734 1 96.62 184 GLU B C 1
ATOM 5097 O O . GLU B 1 184 ? -13.781 26.422 -31.906 1 96.62 184 GLU B O 1
ATOM 5102 N N . ASP B 1 185 ? -13.258 26.344 -29.781 1 96.12 185 ASP B N 1
ATOM 5103 C CA . ASP B 1 185 ? -12 27.062 -29.969 1 96.12 185 ASP B CA 1
ATOM 5104 C C . ASP B 1 185 ? -10.891 26.109 -30.406 1 96.12 185 ASP B C 1
ATOM 5106 O O . ASP B 1 185 ? -9.734 26.516 -30.562 1 96.12 185 ASP B O 1
ATOM 5110 N N . GLY B 1 186 ? -11.172 24.859 -30.516 1 94.88 186 GLY B N 1
ATOM 5111 C CA . GLY B 1 186 ? -10.211 23.906 -31.016 1 94.88 186 GLY B CA 1
ATOM 5112 C C . GLY B 1 186 ? -9.484 23.141 -29.922 1 94.88 186 GLY B C 1
ATOM 5113 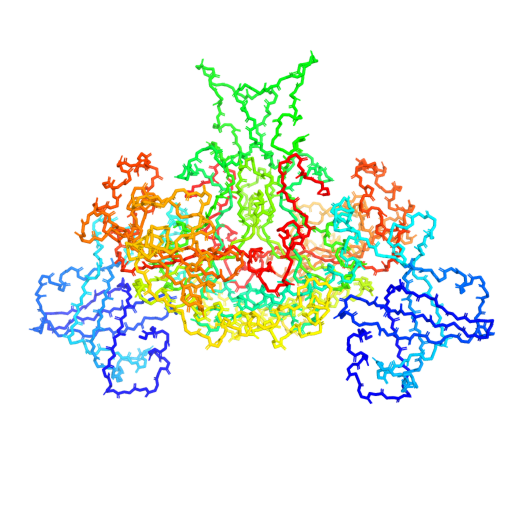O O . GLY B 1 186 ? -8.82 22.141 -30.172 1 94.88 186 GLY B O 1
ATOM 5114 N N . SER B 1 187 ? -9.602 23.594 -28.688 1 95.75 187 SER B N 1
ATOM 5115 C CA . SER B 1 187 ? -8.938 22.922 -27.578 1 95.75 187 SER B CA 1
ATOM 5116 C C . SER B 1 187 ? -9.656 21.625 -27.219 1 95.75 187 SER B C 1
ATOM 5118 O O . SER B 1 187 ? -10.82 21.422 -27.578 1 95.75 187 SER B O 1
ATOM 5120 N N . VAL B 1 188 ? -8.953 20.766 -26.578 1 97.12 188 VAL B N 1
ATOM 5121 C CA . VAL B 1 188 ? -9.531 19.484 -26.172 1 97.12 188 VAL B CA 1
ATOM 5122 C C . VAL B 1 188 ? -10.648 19.703 -25.172 1 97.12 188 VAL B C 1
ATOM 5124 O O . VAL B 1 188 ? -10.516 20.531 -24.25 1 97.12 188 VAL B O 1
ATOM 5127 N N . ASP B 1 189 ? -11.82 19.094 -25.312 1 97.94 189 ASP B N 1
ATOM 5128 C CA . ASP B 1 189 ? -12.953 19.188 -24.391 1 97.94 189 ASP B CA 1
ATOM 5129 C C . ASP B 1 189 ? -12.859 18.156 -23.281 1 97.94 189 ASP B C 1
ATOM 5131 O O . ASP B 1 189 ? -13.562 17.141 -23.312 1 97.94 189 ASP B O 1
ATOM 5135 N N . TYR B 1 190 ? -12.188 18.438 -22.266 1 96.38 190 TYR B N 1
ATOM 5136 C CA . TYR B 1 190 ? -11.953 17.516 -21.156 1 96.38 190 TYR B CA 1
ATOM 5137 C C . TYR B 1 190 ? -13.219 17.297 -20.359 1 96.38 190 TYR B C 1
ATOM 5139 O O . TYR B 1 190 ? -13.289 16.375 -19.531 1 96.38 190 TYR B O 1
ATOM 5147 N N . ALA B 1 191 ? -14.234 18.078 -20.547 1 96.88 191 ALA B N 1
ATOM 5148 C CA . ALA B 1 191 ? -15.516 17.828 -19.891 1 96.88 191 ALA B CA 1
ATOM 5149 C C . ALA B 1 191 ? -16.078 16.469 -20.297 1 96.88 191 ALA B C 1
ATOM 5151 O O . ALA B 1 191 ? -16.891 15.891 -19.562 1 96.88 191 ALA B O 1
ATOM 5152 N N . GLN B 1 192 ? -15.594 15.961 -21.406 1 97 192 GLN B N 1
ATOM 5153 C CA . GLN B 1 192 ? -16.062 14.672 -21.922 1 97 192 GLN B CA 1
ATOM 5154 C C . GLN B 1 192 ? -15.18 13.531 -21.438 1 97 192 GLN B C 1
ATOM 5156 O O . GLN B 1 192 ? -15.477 12.359 -21.688 1 97 192 GLN B O 1
ATOM 5161 N N . ASP B 1 193 ? -14.148 13.891 -20.781 1 96.94 193 ASP B N 1
ATOM 5162 C CA . ASP B 1 193 ? -13.297 12.852 -20.203 1 96.94 193 ASP B CA 1
ATOM 5163 C C . ASP B 1 193 ? -13.969 12.195 -19 1 96.94 193 ASP B C 1
ATOM 5165 O O . ASP B 1 193 ? -15.016 12.656 -18.531 1 96.94 193 ASP B O 1
ATOM 5169 N N . PHE B 1 194 ? -13.453 11.109 -18.531 1 97.06 194 PHE B N 1
ATOM 5170 C CA . PHE B 1 194 ? -14.07 10.281 -17.5 1 97.06 194 PHE B CA 1
ATOM 5171 C C . PHE B 1 194 ? -14.391 11.102 -16.25 1 97.06 194 PHE B C 1
ATOM 5173 O O . PHE B 1 194 ? -15.484 11 -15.703 1 97.06 194 PHE B O 1
ATOM 5180 N N . PHE B 1 195 ? -13.43 11.992 -15.836 1 97.31 195 PHE B N 1
ATOM 5181 C CA . PHE B 1 195 ? -13.578 12.719 -14.578 1 97.31 195 PHE B CA 1
ATOM 5182 C C . PHE B 1 195 ? -14.102 14.125 -14.82 1 97.31 195 PHE B C 1
ATOM 5184 O O . PHE B 1 195 ? -14.117 14.953 -13.906 1 97.31 195 PHE B O 1
ATOM 5191 N N . GLY B 1 196 ? -14.5 14.414 -16.016 1 96.69 196 GLY B N 1
ATOM 5192 C CA . GLY B 1 196 ? -15.039 15.711 -16.359 1 96.69 196 GLY B CA 1
ATOM 5193 C C . GLY B 1 196 ? -14 16.812 -16.344 1 96.69 196 GLY B C 1
ATOM 5194 O O . GLY B 1 196 ? -14.344 18 -16.375 1 96.69 196 GLY B O 1
ATOM 5195 N N . ARG B 1 197 ? -12.734 16.484 -16.281 1 95.56 197 ARG B N 1
ATOM 5196 C CA . ARG B 1 197 ? -11.578 17.375 -16.297 1 95.56 197 ARG B CA 1
ATOM 5197 C C . ARG B 1 197 ? -10.305 16.609 -16.641 1 95.56 197 ARG B C 1
ATOM 5199 O O . ARG B 1 197 ? -10.297 15.375 -16.672 1 95.56 197 ARG B O 1
ATOM 5206 N N . SER B 1 198 ? -9.25 17.344 -17.016 1 94.81 198 SER B N 1
ATOM 5207 C CA . SER B 1 198 ? -7.949 16.703 -17.188 1 94.81 198 SER B CA 1
ATOM 5208 C C . SER B 1 198 ? -7.406 16.172 -15.875 1 94.81 198 SER B C 1
ATOM 5210 O O . SER B 1 198 ? -7.52 16.828 -14.836 1 94.81 198 SER B O 1
ATOM 5212 N N . THR B 1 199 ? -6.887 14.922 -15.867 1 96.31 199 THR B N 1
ATOM 5213 C CA . THR B 1 199 ? -6.34 14.32 -14.656 1 96.31 199 THR B CA 1
ATOM 5214 C C . THR B 1 199 ? -4.953 13.734 -14.922 1 96.31 199 THR B C 1
ATOM 5216 O O . THR B 1 199 ? -4.582 13.508 -16.078 1 96.31 199 THR B O 1
ATOM 5219 N N . ASN B 1 200 ? -4.176 13.586 -13.898 1 96.56 200 ASN B N 1
ATOM 5220 C CA . ASN B 1 200 ? -2.807 13.086 -13.938 1 96.56 200 ASN B CA 1
ATOM 5221 C C . ASN B 1 200 ? -2.539 12.117 -12.781 1 96.56 200 ASN B C 1
ATOM 5223 O O . ASN B 1 200 ? -3.34 12.016 -11.852 1 96.56 200 ASN B O 1
ATOM 5227 N N . LEU B 1 201 ? -1.453 11.359 -12.922 1 97.25 201 LEU B N 1
ATOM 5228 C CA . LEU B 1 201 ? -0.968 10.578 -11.789 1 97.25 201 LEU B CA 1
ATOM 5229 C C . LEU B 1 201 ? -0.168 11.453 -10.828 1 97.25 201 LEU B C 1
ATOM 5231 O O . LEU B 1 201 ? 0.607 12.312 -11.258 1 97.25 201 LEU B O 1
ATOM 5235 N N . THR B 1 202 ? -0.3 11.188 -9.594 1 95.25 202 THR B N 1
ATOM 5236 C CA . THR B 1 202 ? 0.231 12.062 -8.555 1 95.25 202 THR B CA 1
ATOM 5237 C C . THR B 1 202 ? 1.737 11.867 -8.406 1 95.25 202 THR B C 1
ATOM 5239 O O . THR B 1 202 ? 2.25 10.766 -8.594 1 95.25 202 THR B O 1
ATOM 5242 N N . VAL B 1 203 ? 2.41 12.945 -8 1 94.38 203 VAL B N 1
ATOM 5243 C CA . VAL B 1 203 ? 3.844 12.891 -7.73 1 94.38 203 VAL B CA 1
ATOM 5244 C C . VAL B 1 203 ? 4.082 12.766 -6.23 1 94.38 203 VAL B C 1
ATOM 5246 O O . VAL B 1 203 ? 5.203 12.492 -5.793 1 94.38 203 VAL B O 1
ATOM 5249 N N . SER B 1 204 ? 3.076 12.977 -5.414 1 94.19 204 SER B N 1
ATOM 5250 C CA . SER B 1 204 ? 3.176 12.906 -3.961 1 94.19 204 SER B CA 1
ATOM 5251 C C . SER B 1 204 ? 1.796 12.891 -3.312 1 94.19 204 SER B C 1
ATOM 5253 O O . SER B 1 204 ? 0.823 13.367 -3.896 1 94.19 204 SER B O 1
ATOM 5255 N N . GLY B 1 205 ? 1.678 12.25 -2.197 1 95.31 205 GLY B N 1
ATOM 5256 C CA . GLY B 1 205 ? 0.448 12.289 -1.42 1 95.31 205 GLY B CA 1
ATOM 5257 C C . GLY B 1 205 ? 0.516 13.25 -0.245 1 95.31 205 GLY B C 1
ATOM 5258 O O . GLY B 1 205 ? -0.376 13.258 0.607 1 95.31 205 GLY B O 1
ATOM 5259 N N . GLN B 1 206 ? 1.462 14.125 -0.237 1 96.56 206 GLN B N 1
ATOM 5260 C CA . GLN B 1 206 ? 1.778 14.938 0.933 1 96.56 206 GLN B CA 1
ATOM 5261 C C . GLN B 1 206 ? 0.647 15.914 1.246 1 96.56 206 GLN B C 1
ATOM 5263 O O . GLN B 1 206 ? 0.216 16.016 2.396 1 96.56 206 GLN B O 1
ATOM 5268 N N . LEU B 1 207 ? 0.142 16.625 0.245 1 96.75 207 LEU B N 1
ATOM 5269 C CA . LEU B 1 207 ? -0.84 17.672 0.518 1 96.75 207 LEU B CA 1
ATOM 5270 C C . LEU B 1 207 ? -2.119 17.078 1.097 1 96.75 207 LEU B C 1
ATOM 5272 O O . LEU B 1 207 ? -2.66 17.594 2.078 1 96.75 207 LEU B O 1
ATOM 5276 N N . GLU B 1 208 ? -2.6 15.977 0.511 1 97.25 208 GLU B N 1
ATOM 5277 C CA . GLU B 1 208 ? -3.762 15.289 1.062 1 97.25 208 GLU B CA 1
ATOM 5278 C C . GLU B 1 208 ? -3.455 14.703 2.436 1 97.25 208 GLU B C 1
ATOM 5280 O O . GLU B 1 208 ? -4.336 14.625 3.295 1 97.25 208 GLU B O 1
ATOM 5285 N N . GLY B 1 209 ? -2.205 14.25 2.633 1 98.19 209 GLY B N 1
ATOM 5286 C CA . GLY B 1 209 ? -1.787 13.766 3.938 1 98.19 209 GLY B CA 1
ATOM 5287 C C . GLY B 1 209 ? -1.859 14.828 5.02 1 98.19 209 GLY B C 1
ATOM 5288 O O . GLY B 1 209 ? -2.213 14.531 6.164 1 98.19 209 GLY B O 1
ATOM 5289 N N . GLU B 1 210 ? -1.496 16.078 4.672 1 98.44 210 GLU B N 1
ATOM 5290 C CA . GLU B 1 210 ? -1.582 17.172 5.633 1 98.44 210 GLU B CA 1
ATOM 5291 C C . GLU B 1 210 ? -3.018 17.391 6.102 1 98.44 210 GLU B C 1
ATOM 5293 O O . GLU B 1 210 ? -3.256 17.672 7.277 1 98.44 210 GLU B O 1
ATOM 5298 N N . LEU B 1 211 ? -3.986 17.203 5.188 1 98.25 211 LEU B N 1
ATOM 5299 C CA . LEU B 1 211 ? -5.391 17.297 5.566 1 98.25 211 LEU B CA 1
ATOM 5300 C C . LEU B 1 211 ? -5.727 16.281 6.656 1 98.25 211 LEU B C 1
ATOM 5302 O O . LEU B 1 211 ? -6.371 16.625 7.648 1 98.25 211 LEU B O 1
ATOM 5306 N N . ALA B 1 212 ? -5.23 15.078 6.434 1 98.56 212 ALA B N 1
ATOM 5307 C CA . ALA B 1 212 ? -5.508 13.992 7.375 1 98.56 212 ALA B CA 1
ATOM 5308 C C . ALA B 1 212 ? -4.832 14.25 8.719 1 98.56 212 ALA B C 1
ATOM 5310 O O . ALA B 1 212 ? -5.406 13.961 9.773 1 98.56 212 ALA B O 1
ATOM 5311 N N . ALA B 1 213 ? -3.617 14.766 8.695 1 98.69 213 ALA B N 1
ATOM 5312 C CA . ALA B 1 213 ? -2.891 15.039 9.93 1 98.69 213 ALA B CA 1
ATOM 5313 C C . ALA B 1 213 ? -3.621 16.078 10.773 1 98.69 213 ALA B C 1
ATOM 5315 O O . ALA B 1 213 ? -3.609 16.016 12 1 98.69 213 ALA B O 1
ATOM 5316 N N . MET B 1 214 ? -4.262 17.047 10.133 1 98.25 214 MET B N 1
ATOM 5317 C CA . MET B 1 214 ? -4.965 18.109 10.828 1 98.25 214 MET B CA 1
ATOM 5318 C C . MET B 1 214 ? -6.316 17.625 11.344 1 98.25 214 MET B C 1
ATOM 5320 O O . MET B 1 214 ? -7.129 18.438 11.812 1 98.25 214 MET B O 1
ATOM 5324 N N . SER B 1 215 ? -6.598 16.328 11.234 1 97.81 215 SER B N 1
ATOM 5325 C CA . SER B 1 215 ? -7.84 15.727 11.711 1 97.81 215 SER B CA 1
ATOM 5326 C C . SER B 1 215 ? -7.562 14.516 12.594 1 97.81 215 SER B C 1
ATOM 5328 O O . SER B 1 215 ? -8.039 14.453 13.734 1 97.81 215 SER B O 1
ATOM 5330 N N . LEU B 1 216 ? -6.676 13.648 12.117 1 98.5 216 LEU B N 1
ATOM 5331 C CA . LEU B 1 216 ? -6.398 12.391 12.789 1 98.5 216 LEU B CA 1
ATOM 5332 C C . LEU B 1 216 ? -5.133 12.484 13.633 1 98.5 216 LEU B C 1
ATOM 5334 O O . LEU B 1 216 ? -4.816 11.57 14.391 1 98.5 216 LEU B O 1
ATOM 5338 N N . GLY B 1 217 ? -4.406 13.555 13.539 1 98.5 217 GLY B N 1
ATOM 5339 C CA . GLY B 1 217 ? -3.244 13.828 14.367 1 98.5 217 GLY B CA 1
ATOM 5340 C C . GLY B 1 217 ? -1.953 13.289 13.781 1 98.5 217 GLY B C 1
ATOM 5341 O O . GLY B 1 217 ? -1.061 14.062 13.422 1 98.5 217 GLY B O 1
ATOM 5342 N N . LEU B 1 218 ? -1.815 12.023 13.703 1 98.81 218 LEU B N 1
ATOM 5343 C CA . LEU B 1 218 ? -0.656 11.328 13.164 1 98.81 218 LEU B CA 1
ATOM 5344 C C . LEU B 1 218 ? -1.068 10.375 12.039 1 98.81 218 LEU B C 1
ATOM 5346 O O . LEU B 1 218 ? -1.824 9.43 12.273 1 98.81 218 LEU B O 1
ATOM 5350 N N . ILE B 1 219 ? -0.503 10.664 10.852 1 98.94 219 ILE B N 1
ATOM 5351 C CA . ILE B 1 219 ? -0.845 9.797 9.727 1 98.94 219 ILE B CA 1
ATOM 5352 C C . ILE B 1 219 ? 0.415 9.453 8.938 1 98.94 219 ILE B C 1
ATOM 5354 O O . ILE B 1 219 ? 1.475 10.047 9.156 1 98.94 219 ILE B O 1
ATOM 5358 N N . TYR B 1 220 ? 0.358 8.453 8.109 1 98.94 220 TYR B N 1
ATOM 5359 C CA . TYR B 1 220 ? 1.381 8.18 7.105 1 98.94 220 TYR B CA 1
ATOM 5360 C C . TYR B 1 220 ? 0.756 7.641 5.82 1 98.94 220 TYR B C 1
ATOM 5362 O O . TYR B 1 220 ? -0.264 6.949 5.863 1 98.94 220 TYR B O 1
ATOM 5370 N N . THR B 1 221 ? 1.289 8.031 4.73 1 98.69 221 THR B N 1
ATOM 5371 C CA . THR B 1 221 ? 0.981 7.395 3.455 1 98.69 221 THR B CA 1
ATOM 5372 C C . THR B 1 221 ? 2.098 6.438 3.047 1 98.69 221 THR B C 1
ATOM 5374 O O . THR B 1 221 ? 3.266 6.664 3.369 1 98.69 221 THR B O 1
ATOM 5377 N N . PHE B 1 222 ? 1.818 5.41 2.482 1 98.81 222 PHE B N 1
ATOM 5378 C CA . PHE B 1 222 ? 2.723 4.438 1.883 1 98.81 222 PHE B CA 1
ATOM 5379 C C . PHE B 1 222 ? 2.105 3.826 0.63 1 98.81 222 PHE B C 1
ATOM 5381 O O . PHE B 1 222 ? 1.167 3.031 0.716 1 98.81 222 PHE B O 1
ATOM 5388 N N . GLY B 1 223 ? 2.537 4.25 -0.504 1 98.12 223 GLY B N 1
ATOM 5389 C CA . GLY B 1 223 ? 1.958 3.807 -1.763 1 98.12 223 GLY B CA 1
ATOM 5390 C C . GLY B 1 223 ? 2.734 4.281 -2.977 1 98.12 223 GLY B C 1
ATOM 5391 O O . GLY B 1 223 ? 3.783 4.914 -2.84 1 98.12 223 GLY B O 1
ATOM 5392 N N . PRO B 1 224 ? 2.254 4 -4.148 1 98 224 PRO B N 1
ATOM 5393 C CA . PRO B 1 224 ? 2.951 4.332 -5.395 1 98 224 PRO B CA 1
ATOM 5394 C C . PRO B 1 224 ? 2.924 5.824 -5.707 1 98 224 PRO B C 1
ATOM 5396 O O . PRO B 1 224 ? 1.966 6.516 -5.352 1 98 224 PRO B O 1
ATOM 5399 N N . THR B 1 225 ? 3.924 6.227 -6.328 1 96.88 225 THR B N 1
ATOM 5400 C CA . THR B 1 225 ? 4.125 7.582 -6.824 1 96.88 225 THR B CA 1
ATOM 5401 C C . THR B 1 225 ? 4.723 7.562 -8.227 1 96.88 225 THR B C 1
ATOM 5403 O O . THR B 1 225 ? 5.41 6.609 -8.602 1 96.88 225 THR B O 1
ATOM 5406 N N . PHE B 1 226 ? 4.496 8.672 -9 1 97 226 PHE B N 1
ATOM 5407 C CA . PHE B 1 226 ? 4.852 8.656 -10.414 1 97 226 PHE B CA 1
ATOM 5408 C C . PHE B 1 226 ? 5.59 9.93 -10.797 1 97 226 PHE B C 1
ATOM 5410 O O . PHE B 1 226 ? 5.242 11.023 -10.336 1 97 226 PHE B O 1
ATOM 5417 N N . ARG B 1 227 ? 6.59 9.781 -11.516 1 95.44 227 ARG B N 1
ATOM 5418 C CA . ARG B 1 227 ? 7.305 10.922 -12.086 1 95.44 227 ARG B CA 1
ATOM 5419 C C . ARG B 1 227 ? 7.637 10.672 -13.555 1 95.44 227 ARG B C 1
ATOM 5421 O O . ARG B 1 227 ? 8.359 9.734 -13.891 1 95.44 227 ARG B O 1
ATOM 5428 N N . ALA B 1 228 ? 7.172 11.562 -14.414 1 95.06 228 ALA B N 1
ATOM 5429 C CA . ALA B 1 228 ? 7.441 11.453 -15.852 1 95.06 228 ALA B CA 1
ATOM 5430 C C . ALA B 1 228 ? 8.727 12.18 -16.219 1 95.06 228 ALA B C 1
ATOM 5432 O O . ALA B 1 228 ? 8.742 12.969 -17.172 1 95.06 228 ALA B O 1
ATOM 5433 N N . GLU B 1 229 ? 9.727 11.93 -15.508 1 91.75 229 GLU B N 1
ATOM 5434 C CA . GLU B 1 229 ? 11.039 12.492 -15.82 1 91.75 229 GLU B CA 1
ATOM 5435 C C . GLU B 1 229 ? 11.844 11.562 -16.719 1 91.75 229 GLU B C 1
ATOM 5437 O O . GLU B 1 229 ? 12.023 10.383 -16.391 1 91.75 229 GLU B O 1
ATOM 5442 N N . ASN B 1 230 ? 12.305 12.125 -17.766 1 91.56 230 ASN B N 1
ATOM 5443 C CA . ASN B 1 230 ? 13.102 11.312 -18.688 1 91.56 230 ASN B CA 1
ATOM 5444 C C . ASN B 1 230 ? 14.523 11.117 -18.172 1 91.56 230 ASN B C 1
ATOM 5446 O O . ASN B 1 230 ? 15.469 11.648 -18.75 1 91.56 230 ASN B O 1
ATOM 5450 N N . SER B 1 231 ? 14.602 10.367 -17.156 1 88.69 231 SER B N 1
ATOM 5451 C CA . SER B 1 231 ? 15.883 10.07 -16.531 1 88.69 231 SER B CA 1
ATOM 5452 C C . SER B 1 231 ? 16.188 8.578 -16.578 1 88.69 231 SER B C 1
ATOM 5454 O O . SER B 1 231 ? 15.367 7.754 -16.172 1 88.69 231 SER B O 1
ATOM 5456 N N . ASN B 1 232 ? 17.328 8.258 -17.125 1 88.38 232 ASN B N 1
ATOM 5457 C CA . ASN B 1 232 ? 17.719 6.859 -17.25 1 88.38 232 ASN B CA 1
ATOM 5458 C C . ASN B 1 232 ? 18.891 6.52 -16.328 1 88.38 232 ASN B C 1
ATOM 5460 O O . ASN B 1 232 ? 19.703 5.645 -16.641 1 88.38 232 ASN B O 1
ATOM 5464 N N . THR B 1 233 ? 18.922 7.164 -15.219 1 89.12 233 THR B N 1
ATOM 5465 C CA . THR B 1 233 ? 19.984 6.906 -14.266 1 89.12 233 THR B CA 1
ATOM 5466 C C . THR B 1 233 ? 19.641 5.73 -13.359 1 89.12 233 THR B C 1
ATOM 5468 O O . THR B 1 233 ? 18.469 5.363 -13.242 1 89.12 233 THR B O 1
ATOM 5471 N N . PRO B 1 234 ? 20.578 5.148 -12.695 1 91.69 234 PRO B N 1
ATOM 5472 C CA . PRO B 1 234 ? 20.328 4.023 -11.789 1 91.69 234 PRO B CA 1
ATOM 5473 C C . PRO B 1 234 ? 19.609 4.438 -10.516 1 91.69 234 PRO B C 1
ATOM 5475 O O . PRO B 1 234 ? 19.406 3.615 -9.617 1 91.69 234 PRO B O 1
ATOM 5478 N N . ARG B 1 235 ? 19.125 5.676 -10.445 1 90.88 235 ARG B N 1
ATOM 5479 C CA . ARG B 1 235 ? 18.547 6.168 -9.203 1 90.88 235 ARG B CA 1
ATOM 5480 C C . ARG B 1 235 ? 17.109 6.629 -9.414 1 90.88 235 ARG B C 1
ATOM 5482 O O . ARG B 1 235 ? 16.438 7.016 -8.453 1 90.88 235 ARG B O 1
ATOM 5489 N N . HIS B 1 236 ? 16.688 6.539 -10.672 1 93.25 236 HIS B N 1
ATOM 5490 C CA . HIS B 1 236 ? 15.375 7.121 -10.953 1 93.25 236 HIS B CA 1
ATOM 5491 C C . HIS B 1 236 ? 14.422 6.078 -11.531 1 93.25 236 HIS B C 1
ATOM 5493 O O . HIS B 1 236 ? 14.828 5.246 -12.344 1 93.25 236 HIS B O 1
ATOM 5499 N N . LEU B 1 237 ? 13.219 6.09 -11.078 1 97.06 237 LEU B N 1
ATOM 5500 C CA . LEU B 1 237 ? 12.094 5.312 -11.594 1 97.06 237 LEU B CA 1
ATOM 5501 C C . LEU B 1 237 ? 10.906 6.219 -11.906 1 97.06 237 LEU B C 1
ATOM 5503 O O . LEU B 1 237 ? 10.766 7.289 -11.312 1 97.06 237 LEU B O 1
ATOM 5507 N N . ALA B 1 238 ? 10.102 5.828 -12.859 1 97.56 238 ALA B N 1
ATOM 5508 C CA . ALA B 1 238 ? 8.891 6.57 -13.195 1 97.56 238 ALA B CA 1
ATOM 5509 C C . ALA B 1 238 ? 7.727 6.152 -12.305 1 97.56 238 ALA B C 1
ATOM 5511 O O . ALA B 1 238 ? 6.758 6.902 -12.141 1 97.56 238 ALA B O 1
ATOM 5512 N N . GLU B 1 239 ? 7.742 4.992 -11.828 1 98 239 GLU B N 1
ATOM 5513 C CA . GLU B 1 239 ? 6.828 4.434 -10.836 1 98 239 GLU B CA 1
ATOM 5514 C C . GLU B 1 239 ? 7.59 3.857 -9.641 1 98 239 GLU B C 1
ATOM 5516 O O . GLU B 1 239 ? 8.422 2.965 -9.805 1 98 239 GLU B O 1
ATOM 5521 N N . PHE B 1 240 ? 7.367 4.402 -8.461 1 97.94 240 PHE B N 1
ATOM 5522 C CA . PHE B 1 240 ? 8.055 3.936 -7.266 1 97.94 240 PHE B CA 1
ATOM 5523 C C . PHE B 1 240 ? 7.195 4.156 -6.027 1 97.94 240 PHE B C 1
ATOM 5525 O O . PHE B 1 240 ? 6.109 4.73 -6.113 1 97.94 240 PHE B O 1
ATOM 5532 N N . TRP B 1 241 ? 7.578 3.602 -4.934 1 98.5 241 TRP B N 1
ATOM 5533 C CA . TRP B 1 241 ? 6.793 3.701 -3.707 1 98.5 241 TRP B CA 1
ATOM 5534 C C . TRP B 1 241 ? 7.391 4.73 -2.756 1 98.5 241 TRP B C 1
ATOM 5536 O O . TRP B 1 241 ? 8.617 4.852 -2.652 1 98.5 241 TRP B O 1
ATOM 5546 N N . MET B 1 242 ? 6.504 5.469 -2.115 1 98.31 242 MET B N 1
ATOM 5547 C CA . MET B 1 242 ? 6.898 6.543 -1.206 1 98.31 242 MET B CA 1
ATOM 5548 C C . MET B 1 242 ? 6.211 6.391 0.146 1 98.31 242 MET B C 1
ATOM 5550 O O . MET B 1 242 ? 5.039 6.023 0.212 1 98.31 242 MET B O 1
ATOM 5554 N N . VAL B 1 243 ? 6.949 6.613 1.197 1 98.75 243 VAL B N 1
ATOM 5555 C CA . VAL B 1 243 ? 6.426 6.727 2.553 1 98.75 243 VAL B CA 1
ATOM 5556 C C . VAL B 1 243 ? 6.418 8.188 2.986 1 98.75 243 VAL B C 1
ATOM 5558 O O . VAL B 1 243 ? 7.457 8.852 2.967 1 98.75 243 VAL B O 1
ATOM 5561 N N . GLU B 1 244 ? 5.223 8.672 3.369 1 98.81 244 GLU B N 1
ATOM 5562 C CA . GLU B 1 244 ? 5.125 10.07 3.764 1 98.81 244 GLU B CA 1
ATOM 5563 C C . GLU B 1 244 ? 4.328 10.227 5.055 1 98.81 244 GLU B C 1
ATOM 5565 O O . GLU B 1 244 ? 3.105 10.398 5.02 1 98.81 244 GLU B O 1
ATOM 5570 N N . PRO B 1 245 ? 4.957 10.227 6.184 1 98.88 245 PRO B N 1
ATOM 5571 C CA . PRO B 1 245 ? 4.25 10.594 7.414 1 98.88 245 PRO B CA 1
ATOM 5572 C C . PRO B 1 245 ? 4.004 12.094 7.531 1 98.88 245 PRO B C 1
ATOM 5574 O O . PRO B 1 245 ? 4.789 12.898 7.02 1 98.88 245 PRO B O 1
ATOM 5577 N N . GLU B 1 246 ? 2.932 12.453 8.07 1 98.94 246 GLU B N 1
ATOM 5578 C CA . GLU B 1 246 ? 2.541 13.812 8.43 1 98.94 246 GLU B CA 1
ATOM 5579 C C . GLU B 1 246 ? 2.023 13.867 9.867 1 98.94 246 GLU B C 1
ATOM 5581 O O . GLU B 1 246 ? 1.126 13.109 10.242 1 98.94 246 GLU B O 1
ATOM 5586 N N . MET B 1 247 ? 2.627 14.773 10.648 1 98.88 247 MET B N 1
ATOM 5587 C CA . MET B 1 247 ? 2.305 14.82 12.07 1 98.88 247 MET B CA 1
ATOM 5588 C C . MET B 1 247 ? 1.817 16.203 12.477 1 98.88 247 MET B C 1
ATOM 5590 O O . MET B 1 247 ? 2.541 17.188 12.32 1 98.88 247 MET B O 1
ATOM 5594 N N . ALA B 1 248 ? 0.627 16.266 13 1 98.75 248 ALA B N 1
ATOM 5595 C CA . ALA B 1 248 ? 0.198 17.484 13.68 1 98.75 248 ALA B CA 1
ATOM 5596 C C . ALA B 1 248 ? 0.994 17.703 14.969 1 98.75 248 ALA B C 1
ATOM 5598 O O . ALA B 1 248 ? 1.391 16.734 15.633 1 98.75 248 ALA B O 1
ATOM 5599 N N . PHE B 1 249 ? 1.302 18.922 15.289 1 98.62 249 PHE B N 1
ATOM 5600 C CA . PHE B 1 249 ? 1.881 19.391 16.547 1 98.62 249 PHE B CA 1
ATOM 5601 C C . PHE B 1 249 ? 3.371 19.078 16.609 1 98.62 249 PHE B C 1
ATOM 5603 O O . PHE B 1 249 ? 3.998 19.219 17.656 1 98.62 249 PHE B O 1
ATOM 5610 N N . TYR B 1 250 ? 3.941 18.562 15.492 1 98.69 250 TYR B N 1
ATOM 5611 C CA . TYR B 1 250 ? 5.387 18.375 15.398 1 98.69 250 TYR B CA 1
ATOM 5612 C C . TYR B 1 250 ? 6.051 19.609 14.797 1 98.69 250 TYR B C 1
ATOM 5614 O O . TYR B 1 250 ? 5.609 20.109 13.758 1 98.69 250 TYR B O 1
ATOM 5622 N N . GLU B 1 251 ? 6.988 20.109 15.43 1 98.44 251 GLU B N 1
ATOM 5623 C CA . GLU B 1 251 ? 7.895 21.094 14.82 1 98.44 251 GLU B CA 1
ATOM 5624 C C . GLU B 1 251 ? 9.102 20.391 14.195 1 98.44 251 GLU B C 1
ATOM 5626 O O . GLU B 1 251 ? 9.148 19.172 14.117 1 98.44 251 GLU B O 1
ATOM 5631 N N . ILE B 1 252 ? 10.039 21.172 13.68 1 98.62 252 ILE B N 1
ATOM 5632 C CA . ILE B 1 252 ? 11.133 20.625 12.875 1 98.62 252 ILE B CA 1
ATOM 5633 C C . ILE B 1 252 ? 11.984 19.703 13.734 1 98.62 252 ILE B C 1
ATOM 5635 O O . ILE B 1 252 ? 12.492 18.688 13.25 1 98.62 252 ILE B O 1
ATOM 5639 N N . GLY B 1 253 ? 12.195 20.062 14.977 1 98.5 253 GLY B N 1
ATOM 5640 C CA . GLY B 1 253 ? 12.977 19.219 15.859 1 98.5 253 GLY B CA 1
ATOM 5641 C C . GLY B 1 253 ? 12.391 17.828 16.047 1 98.5 253 GLY B C 1
ATOM 5642 O O . GLY B 1 253 ? 13.109 16.828 15.938 1 98.5 253 GLY B O 1
ATOM 5643 N N . GLU B 1 254 ? 11.07 17.766 16.375 1 98.5 254 GLU B N 1
ATOM 5644 C CA . GLU B 1 254 ? 10.391 16.484 16.531 1 98.5 254 GLU B CA 1
ATOM 5645 C C . GLU B 1 254 ? 10.383 15.703 15.211 1 98.5 254 GLU B C 1
ATOM 5647 O O . GLU B 1 254 ? 10.445 14.477 15.211 1 98.5 254 GLU B O 1
ATOM 5652 N N . ASN B 1 255 ? 10.312 16.438 14.109 1 98.75 255 ASN B N 1
ATOM 5653 C CA . ASN B 1 255 ? 10.367 15.805 12.797 1 98.75 255 ASN B CA 1
ATOM 5654 C C . ASN B 1 255 ? 11.695 15.086 12.578 1 98.75 255 ASN B C 1
ATOM 5656 O O . ASN B 1 255 ? 11.719 13.953 12.086 1 98.75 255 ASN B O 1
ATOM 5660 N N . MET B 1 256 ? 12.789 15.758 12.922 1 98.75 256 MET B N 1
ATOM 5661 C CA . MET B 1 256 ? 14.125 15.172 12.82 1 98.75 256 MET B CA 1
ATOM 5662 C C . MET B 1 256 ? 14.25 13.945 13.719 1 98.75 256 MET B C 1
ATOM 5664 O O . MET B 1 256 ? 14.828 12.938 13.328 1 98.75 256 MET B O 1
ATOM 5668 N N . ASP B 1 257 ? 13.68 14.062 14.93 1 98.81 257 ASP B N 1
ATOM 5669 C CA . ASP B 1 257 ? 13.727 12.945 15.867 1 98.81 257 ASP B CA 1
ATOM 5670 C C . ASP B 1 257 ? 13.016 11.727 15.297 1 98.81 257 ASP B C 1
ATOM 5672 O O . ASP B 1 257 ? 13.523 10.602 15.398 1 98.81 257 ASP B O 1
ATOM 5676 N N . LEU B 1 258 ? 11.844 11.961 14.766 1 98.81 258 LEU B N 1
ATOM 5677 C CA . LEU B 1 258 ? 11.062 10.859 14.211 1 98.81 258 LEU B CA 1
ATOM 5678 C C . LEU B 1 258 ? 11.797 10.219 13.031 1 98.81 258 LEU B C 1
ATOM 5680 O O . LEU B 1 258 ? 11.836 8.992 12.922 1 98.81 258 LEU B O 1
ATOM 5684 N N . ALA B 1 259 ? 12.336 11.016 12.133 1 98.69 259 ALA B N 1
ATOM 5685 C CA . ALA B 1 259 ? 13.047 10.508 10.961 1 98.69 259 ALA B CA 1
ATOM 5686 C C . ALA B 1 259 ? 14.219 9.625 11.383 1 98.69 259 ALA B C 1
ATOM 5688 O O . ALA B 1 259 ? 14.422 8.539 10.82 1 98.69 259 ALA B O 1
ATOM 5689 N N . GLU B 1 260 ? 15.016 10.117 12.328 1 98.5 260 GLU B N 1
ATOM 5690 C CA . GLU B 1 260 ? 16.172 9.359 12.82 1 98.5 260 GLU B CA 1
ATOM 5691 C C . GLU B 1 260 ? 15.727 8.047 13.461 1 98.5 260 GLU B C 1
ATOM 5693 O O . GLU B 1 260 ? 16.266 6.988 13.148 1 98.5 260 GLU B O 1
ATOM 5698 N N . ASP B 1 261 ? 14.75 8.148 14.32 1 98.75 261 ASP B N 1
ATOM 5699 C CA . ASP B 1 261 ? 14.234 6.957 15 1 98.75 261 ASP B CA 1
ATOM 5700 C C . ASP B 1 261 ? 13.68 5.953 13.992 1 98.75 261 ASP B C 1
ATOM 5702 O O . ASP B 1 261 ? 13.883 4.746 14.133 1 98.75 261 ASP B O 1
ATOM 5706 N N . PHE B 1 262 ? 12.969 6.453 13.055 1 98.81 262 PHE B N 1
ATOM 5707 C CA . PHE B 1 262 ? 12.312 5.656 12.016 1 98.81 262 PHE B CA 1
ATOM 5708 C C . PHE B 1 262 ? 13.344 4.875 11.211 1 98.81 262 PHE B C 1
ATOM 5710 O O . PHE B 1 262 ? 13.234 3.652 11.078 1 98.81 262 PHE B O 1
ATOM 5717 N N . ILE B 1 263 ? 14.336 5.523 10.688 1 98 263 ILE B N 1
ATOM 5718 C CA . ILE B 1 263 ? 15.336 4.879 9.844 1 98 263 ILE B CA 1
ATOM 5719 C C . ILE B 1 263 ? 16.125 3.865 10.664 1 98 263 ILE B C 1
ATOM 5721 O O . ILE B 1 263 ? 16.406 2.764 10.188 1 98 263 ILE B O 1
ATOM 5725 N N . LYS B 1 264 ? 16.516 4.246 11.859 1 98.44 264 LYS B N 1
ATOM 5726 C CA . LYS B 1 264 ? 17.25 3.318 12.727 1 98.44 264 LYS B CA 1
ATOM 5727 C C . LYS B 1 264 ? 16.422 2.066 13.008 1 98.44 264 LYS B C 1
ATOM 5729 O O . LYS B 1 264 ? 16.953 0.956 13.023 1 98.44 264 LYS B O 1
ATOM 5734 N N . TYR B 1 265 ? 15.164 2.27 13.242 1 98.81 265 TYR B N 1
ATOM 5735 C CA . TYR B 1 265 ? 14.266 1.136 13.461 1 98.81 265 TYR B CA 1
ATOM 5736 C C . TYR B 1 265 ? 14.266 0.203 12.258 1 98.81 265 TYR B C 1
ATOM 5738 O O . TYR B 1 265 ? 14.359 -1.017 12.406 1 98.81 265 TYR B O 1
ATOM 5746 N N . LEU B 1 266 ? 14.125 0.748 11.086 1 98.81 266 LEU B N 1
ATOM 5747 C CA . LEU B 1 266 ? 14.031 -0.053 9.867 1 98.81 266 LEU B CA 1
ATOM 5748 C C . LEU B 1 266 ? 15.328 -0.82 9.625 1 98.81 266 LEU B C 1
ATOM 5750 O O . LEU B 1 266 ? 15.297 -2.002 9.273 1 98.81 266 LEU B O 1
ATOM 5754 N N . VAL B 1 267 ? 16.453 -0.13 9.781 1 98.5 267 VAL B N 1
ATOM 5755 C CA . VAL B 1 267 ? 17.75 -0.768 9.586 1 98.5 267 VAL B CA 1
ATOM 5756 C C . VAL B 1 267 ? 17.922 -1.893 10.602 1 98.5 267 VAL B C 1
ATOM 5758 O O . VAL B 1 267 ? 18.375 -2.988 10.25 1 98.5 267 VAL B O 1
ATOM 5761 N N . ASN B 1 268 ? 17.594 -1.61 11.82 1 98.75 268 ASN B N 1
ATOM 5762 C CA . ASN B 1 268 ? 17.688 -2.639 12.859 1 98.75 268 ASN B CA 1
ATOM 5763 C C . ASN B 1 268 ? 16.781 -3.824 12.547 1 98.75 268 ASN B C 1
ATOM 5765 O O . ASN B 1 268 ? 17.156 -4.977 12.773 1 98.75 268 ASN B O 1
ATOM 5769 N N . TYR B 1 269 ? 15.578 -3.559 12.109 1 98.88 269 TYR B N 1
ATOM 5770 C CA . TYR B 1 269 ? 14.648 -4.617 11.742 1 98.88 269 TYR B CA 1
ATOM 5771 C C . TYR B 1 269 ? 15.25 -5.527 10.672 1 98.88 269 TYR B C 1
ATOM 5773 O O . TYR B 1 269 ? 15.117 -6.75 10.742 1 98.88 269 TYR B O 1
ATOM 5781 N N . ALA B 1 270 ? 15.867 -4.969 9.68 1 98.75 270 ALA B N 1
ATOM 5782 C CA . ALA B 1 270 ? 16.5 -5.746 8.617 1 98.75 270 ALA B CA 1
ATOM 5783 C C . ALA B 1 270 ? 17.578 -6.664 9.18 1 98.75 270 ALA B C 1
ATOM 5785 O O . ALA B 1 270 ? 17.641 -7.844 8.836 1 98.75 270 ALA B O 1
ATOM 5786 N N . LEU B 1 271 ? 18.438 -6.094 10.023 1 98.69 271 LEU B N 1
ATOM 5787 C CA . LEU B 1 271 ? 19.547 -6.859 10.602 1 98.69 271 LEU B CA 1
ATOM 5788 C C . LEU B 1 271 ? 19.016 -8.023 11.438 1 98.69 271 LEU B C 1
ATOM 5790 O O . LEU B 1 271 ? 19.609 -9.102 11.453 1 98.69 271 LEU B O 1
ATOM 5794 N N . GLU B 1 272 ? 17.891 -7.789 12.055 1 98.44 272 GLU B N 1
ATOM 5795 C CA . GLU B 1 272 ? 17.344 -8.789 12.961 1 98.44 272 GLU B CA 1
ATOM 5796 C C . GLU B 1 272 ? 16.516 -9.828 12.203 1 98.44 272 GLU B C 1
ATOM 5798 O O . GLU B 1 272 ? 16.484 -11 12.586 1 98.44 272 GLU B O 1
ATOM 5803 N N . ASN B 1 273 ? 15.867 -9.445 11.148 1 98.44 273 ASN B N 1
ATOM 5804 C CA . ASN B 1 273 ? 14.844 -10.305 10.562 1 98.44 273 ASN B CA 1
ATOM 5805 C C . ASN B 1 273 ? 15.258 -10.812 9.188 1 98.44 273 ASN B C 1
ATOM 5807 O O . ASN B 1 273 ? 14.602 -11.688 8.617 1 98.44 273 ASN B O 1
ATOM 5811 N N . CYS B 1 274 ? 16.328 -10.281 8.594 1 98.5 274 CYS B N 1
ATOM 5812 C CA . CYS B 1 274 ? 16.719 -10.656 7.242 1 98.5 274 CYS B CA 1
ATOM 5813 C C . CYS B 1 274 ? 18.172 -11.133 7.195 1 98.5 274 CYS B C 1
ATOM 5815 O O . CYS B 1 274 ? 18.859 -10.93 6.199 1 98.5 274 CYS B O 1
ATOM 5817 N N . ALA B 1 275 ? 18.672 -11.727 8.25 1 97.94 275 ALA B N 1
ATOM 5818 C CA . ALA B 1 275 ? 20.094 -12.023 8.445 1 97.94 275 ALA B CA 1
ATOM 5819 C C . ALA B 1 275 ? 20.625 -12.898 7.32 1 97.94 275 ALA B C 1
ATOM 5821 O O . ALA B 1 275 ? 21.688 -12.617 6.766 1 97.94 275 ALA B O 1
ATOM 5822 N N . ASP B 1 276 ? 19.906 -13.969 6.953 1 97.81 276 ASP B N 1
ATOM 5823 C CA . ASP B 1 276 ? 20.391 -14.906 5.941 1 97.81 276 ASP B CA 1
ATOM 5824 C C . ASP B 1 276 ? 20.5 -14.227 4.574 1 97.81 276 ASP B C 1
ATOM 5826 O O . ASP B 1 276 ? 21.5 -14.383 3.875 1 97.81 276 ASP B O 1
ATOM 5830 N N . ASP B 1 277 ? 19.484 -13.508 4.219 1 98.75 277 ASP B N 1
ATOM 5831 C CA . ASP B 1 277 ? 19.484 -12.797 2.947 1 98.75 277 ASP B CA 1
ATOM 5832 C C . ASP B 1 277 ? 20.562 -11.719 2.928 1 98.75 277 ASP B C 1
ATOM 5834 O O . ASP B 1 277 ? 21.234 -11.523 1.915 1 98.75 277 ASP B O 1
ATOM 5838 N N . LEU B 1 278 ? 20.75 -11.016 4.027 1 98.81 278 LEU B N 1
ATOM 5839 C CA . LEU B 1 278 ? 21.766 -9.977 4.125 1 98.81 278 LEU B CA 1
ATOM 5840 C C . LEU B 1 278 ? 23.156 -10.57 3.984 1 98.81 278 LEU B C 1
ATOM 5842 O O . LEU B 1 278 ? 24.016 -9.992 3.318 1 98.81 278 LEU B O 1
ATOM 5846 N N . ALA B 1 279 ? 23.375 -11.688 4.613 1 98.56 279 ALA B N 1
ATOM 5847 C CA . ALA B 1 279 ? 24.672 -12.352 4.52 1 98.56 279 ALA B CA 1
ATOM 5848 C C . ALA B 1 279 ? 25 -12.711 3.074 1 98.56 279 ALA B C 1
ATOM 5850 O O . ALA B 1 279 ? 26.141 -12.562 2.633 1 98.56 279 ALA B O 1
ATOM 5851 N N . PHE B 1 280 ? 24.031 -13.203 2.385 1 98.31 280 PHE B N 1
ATOM 5852 C CA . PHE B 1 280 ? 24.203 -13.547 0.977 1 98.31 280 PHE B CA 1
ATOM 5853 C C . PHE B 1 280 ? 24.578 -12.312 0.164 1 98.31 280 PHE B C 1
ATOM 5855 O O . PHE B 1 280 ? 25.516 -12.336 -0.625 1 98.31 280 PHE B O 1
ATOM 5862 N N . LEU B 1 281 ? 23.828 -11.203 0.352 1 98.75 281 LEU B N 1
ATOM 5863 C CA . LEU B 1 281 ? 24.047 -9.984 -0.419 1 98.75 281 LEU B CA 1
ATOM 5864 C C . LEU B 1 281 ? 25.391 -9.352 -0.055 1 98.75 281 LEU B C 1
ATOM 5866 O O . LEU B 1 281 ? 26.047 -8.758 -0.91 1 98.75 281 LEU B O 1
ATOM 5870 N N . GLU B 1 282 ? 25.75 -9.414 1.202 1 98.56 282 GLU B N 1
ATOM 5871 C CA . GLU B 1 282 ? 27.062 -8.93 1.63 1 98.56 282 GLU B CA 1
ATOM 5872 C C . GLU B 1 282 ? 28.172 -9.672 0.906 1 98.56 282 GLU B C 1
ATOM 5874 O O . GLU B 1 282 ? 29.141 -9.047 0.438 1 98.56 282 GLU B O 1
ATOM 5879 N N . LYS B 1 283 ? 28.047 -10.922 0.806 1 98.06 283 LYS B N 1
ATOM 5880 C CA . LYS B 1 283 ? 29.047 -11.758 0.161 1 98.06 283 LYS B CA 1
ATOM 5881 C C . LYS B 1 283 ? 29.109 -11.484 -1.339 1 98.06 283 LYS B C 1
ATOM 5883 O O . LYS B 1 283 ? 30.203 -11.406 -1.915 1 98.06 283 LYS B O 1
ATOM 5888 N N . MET B 1 284 ? 27.969 -11.305 -1.958 1 97.19 284 MET B N 1
ATOM 5889 C CA . MET B 1 284 ? 27.891 -11.297 -3.416 1 97.19 284 MET B CA 1
ATOM 5890 C C . MET B 1 284 ? 28.062 -9.891 -3.963 1 97.19 284 MET B C 1
ATOM 5892 O O . MET B 1 284 ? 28.578 -9.703 -5.066 1 97.19 284 MET B O 1
ATOM 5896 N N . TYR B 1 285 ? 27.656 -8.836 -3.178 1 96.69 285 TYR B N 1
ATOM 5897 C CA . TYR B 1 285 ? 27.531 -7.535 -3.826 1 96.69 285 TYR B CA 1
ATOM 5898 C C . TYR B 1 285 ? 28.234 -6.449 -3.027 1 96.69 285 TYR B C 1
ATOM 5900 O O . TYR B 1 285 ? 28.797 -5.516 -3.602 1 96.69 285 TYR B O 1
ATOM 5908 N N . ASP B 1 286 ? 28.172 -6.449 -1.743 1 97.38 286 ASP B N 1
ATOM 5909 C CA . ASP B 1 286 ? 28.688 -5.359 -0.916 1 97.38 286 ASP B CA 1
ATOM 5910 C C . ASP B 1 286 ? 29.297 -5.898 0.378 1 97.38 286 ASP B C 1
ATOM 5912 O O . ASP B 1 286 ? 28.609 -6 1.397 1 97.38 286 ASP B O 1
ATOM 5916 N N . LYS B 1 287 ? 30.562 -6.066 0.43 1 97.5 287 LYS B N 1
ATOM 5917 C CA . LYS B 1 287 ? 31.266 -6.691 1.546 1 97.5 287 LYS B CA 1
ATOM 5918 C C . LYS B 1 287 ? 31.156 -5.852 2.814 1 97.5 287 LYS B C 1
ATOM 5920 O O . LYS B 1 287 ? 31.344 -6.355 3.922 1 97.5 287 LYS B O 1
ATOM 5925 N N . GLU B 1 288 ? 30.797 -4.609 2.676 1 96.94 288 GLU B N 1
ATOM 5926 C CA . GLU B 1 288 ? 30.703 -3.707 3.82 1 96.94 288 GLU B CA 1
ATOM 5927 C C . GLU B 1 288 ? 29.25 -3.463 4.215 1 96.94 288 GLU B C 1
ATOM 5929 O O . GLU B 1 288 ? 28.953 -2.543 4.984 1 96.94 288 GLU B O 1
ATOM 5934 N N . LEU B 1 289 ? 28.344 -4.262 3.672 1 97.88 289 LEU B N 1
ATOM 5935 C CA . LEU B 1 289 ? 26.922 -4.02 3.816 1 97.88 289 LEU B CA 1
ATOM 5936 C C . LEU B 1 289 ? 26.516 -3.965 5.285 1 97.88 289 LEU B C 1
ATOM 5938 O O . LEU B 1 289 ? 26.016 -2.945 5.762 1 97.88 289 LEU B O 1
ATOM 5942 N N . THR B 1 290 ? 26.797 -4.992 6.059 1 97.94 290 THR B N 1
ATOM 5943 C CA . THR B 1 290 ? 26.328 -5.086 7.438 1 97.94 290 THR B CA 1
ATOM 5944 C C . THR B 1 290 ? 27.031 -4.047 8.312 1 97.94 290 THR B C 1
ATOM 5946 O O . THR B 1 290 ? 26.422 -3.486 9.227 1 97.94 290 THR B O 1
ATOM 5949 N N . GLU B 1 291 ? 28.297 -3.799 7.988 1 96.94 291 GLU B N 1
ATOM 5950 C CA . GLU B 1 291 ? 29.031 -2.768 8.719 1 96.94 291 GLU B CA 1
ATOM 5951 C C . GLU B 1 291 ? 28.391 -1.394 8.516 1 96.94 291 GLU B C 1
ATOM 5953 O O . GLU B 1 291 ? 28.266 -0.616 9.461 1 96.94 291 GLU B O 1
ATOM 5958 N N . ARG B 1 292 ? 28.031 -1.105 7.34 1 96.25 292 ARG B N 1
ATOM 5959 C CA . ARG B 1 292 ? 27.406 0.172 7.02 1 96.25 292 ARG B CA 1
ATOM 5960 C C . ARG B 1 292 ? 26.047 0.303 7.703 1 96.25 292 ARG B C 1
ATOM 5962 O O . ARG B 1 292 ? 25.688 1.381 8.18 1 96.25 292 ARG B O 1
ATOM 5969 N N . LEU B 1 293 ? 25.25 -0.79 7.727 1 97.75 293 LEU B N 1
ATOM 5970 C CA . LEU B 1 293 ? 23.969 -0.779 8.414 1 97.75 293 LEU B CA 1
ATOM 5971 C C . LEU B 1 293 ? 24.156 -0.539 9.914 1 97.75 293 LEU B C 1
ATOM 5973 O O . LEU B 1 293 ? 23.438 0.273 10.508 1 97.75 293 LEU B O 1
ATOM 5977 N N . ARG B 1 294 ? 25.125 -1.205 10.477 1 97.25 294 ARG B N 1
ATOM 5978 C CA . ARG B 1 294 ? 25.406 -1.045 11.898 1 97.25 294 ARG B CA 1
ATOM 5979 C C . ARG B 1 294 ? 25.906 0.363 12.203 1 97.25 294 ARG B C 1
ATOM 5981 O O . ARG B 1 294 ? 25.609 0.913 13.266 1 97.25 294 ARG B O 1
ATOM 5988 N N . PHE B 1 295 ? 26.625 0.916 11.234 1 95.38 295 PHE B N 1
ATOM 5989 C CA . PHE B 1 295 ? 27.141 2.279 11.344 1 95.38 295 PHE B CA 1
ATOM 5990 C C . PHE B 1 295 ? 25.984 3.262 11.57 1 95.38 295 PHE B C 1
ATOM 5992 O O . PHE B 1 295 ? 26.078 4.152 12.414 1 95.38 295 PHE B O 1
ATOM 5999 N N . VAL B 1 296 ? 24.906 3.109 10.883 1 95 296 VAL B N 1
ATOM 6000 C CA . VAL B 1 296 ? 23.75 3.998 10.969 1 95 296 VAL B CA 1
ATOM 6001 C C . VAL B 1 296 ? 23.094 3.869 12.344 1 95 296 VAL B C 1
ATOM 6003 O O . VAL B 1 296 ? 22.734 4.871 12.961 1 95 296 VAL B O 1
ATOM 6006 N N . ILE B 1 297 ? 22.984 2.658 12.867 1 96.44 297 ILE B N 1
ATOM 6007 C CA . ILE B 1 297 ? 22.312 2.385 14.125 1 96.44 297 ILE B CA 1
ATOM 6008 C C . ILE B 1 297 ? 23.156 2.885 15.289 1 96.44 297 ILE B C 1
ATOM 6010 O O . ILE B 1 297 ? 22.625 3.373 16.297 1 96.44 297 ILE B O 1
ATOM 6014 N N . ALA B 1 298 ? 24.438 2.836 15.094 1 96.06 298 ALA B N 1
ATOM 6015 C CA . ALA B 1 298 ? 25.359 3.08 16.188 1 96.06 298 ALA B CA 1
ATOM 6016 C C . ALA B 1 298 ? 25.609 4.574 16.391 1 96.06 298 ALA B C 1
ATOM 6018 O O . ALA B 1 298 ? 26.109 5 17.422 1 96.06 298 ALA B O 1
ATOM 6019 N N . ASN B 1 299 ? 25.266 5.363 15.422 1 96.06 299 ASN B N 1
ATOM 6020 C CA . ASN B 1 299 ? 25.641 6.773 15.477 1 96.06 299 ASN B CA 1
ATOM 6021 C C . ASN B 1 299 ? 24.406 7.672 15.539 1 96.06 299 ASN B C 1
ATOM 6023 O O . ASN B 1 299 ? 23.391 7.387 14.898 1 96.06 299 ASN B O 1
ATOM 6027 N N . ASP B 1 300 ? 24.5 8.719 16.312 1 96.94 300 ASP B N 1
ATOM 6028 C CA . ASP B 1 300 ? 23.5 9.781 16.234 1 96.94 300 ASP B CA 1
ATOM 6029 C C . ASP B 1 300 ? 23.688 10.617 14.969 1 96.94 300 ASP B C 1
ATOM 6031 O O . ASP B 1 300 ? 24.797 10.734 14.453 1 96.94 300 ASP B O 1
ATOM 6035 N N . PHE B 1 301 ? 22.656 11.125 14.469 1 98.19 301 PHE B N 1
ATOM 6036 C CA . PHE B 1 301 ? 22.734 11.93 13.25 1 98.19 301 PHE B CA 1
ATOM 6037 C C . PHE B 1 301 ? 23.141 13.359 13.57 1 98.19 301 PHE B C 1
ATOM 6039 O O . PHE B 1 301 ? 22.562 14 14.445 1 98.19 301 PHE B O 1
ATOM 6046 N N . VAL B 1 302 ? 24.156 13.875 12.875 1 98.38 302 VAL B N 1
ATOM 6047 C CA . VAL B 1 302 ? 24.547 15.266 13.016 1 98.38 302 VAL B CA 1
ATOM 6048 C C . VAL B 1 302 ? 23.438 16.188 12.5 1 98.38 302 VAL B C 1
ATOM 6050 O O . VAL B 1 302 ? 22.844 15.914 11.445 1 98.38 302 VAL B O 1
ATOM 6053 N N . ARG B 1 303 ? 23.078 17.125 13.258 1 98.38 303 ARG B N 1
ATOM 6054 C CA . ARG B 1 303 ? 22.156 18.156 12.805 1 98.38 303 ARG B CA 1
ATOM 6055 C C . ARG B 1 303 ? 22.922 19.422 12.406 1 98.38 303 ARG B C 1
ATOM 6057 O O . ARG B 1 303 ? 23.594 20.031 13.234 1 98.38 303 ARG B O 1
ATOM 6064 N N . LEU B 1 304 ? 22.828 19.75 11.133 1 97.81 304 LEU B N 1
ATOM 6065 C CA . LEU B 1 304 ? 23.656 20.812 10.547 1 97.81 304 LEU B CA 1
ATOM 6066 C C . LEU B 1 304 ? 22.797 21.719 9.664 1 97.81 304 LEU B C 1
ATOM 6068 O O . LEU B 1 304 ? 22 21.25 8.867 1 97.81 304 LEU B O 1
ATOM 6072 N N . GLY B 1 305 ? 22.953 23 9.805 1 98.06 305 GLY B N 1
ATOM 6073 C CA . GLY B 1 305 ? 22.312 23.906 8.875 1 98.06 305 GLY B CA 1
ATOM 6074 C C . GLY B 1 305 ? 22.969 23.922 7.508 1 98.06 305 GLY B C 1
ATOM 6075 O O . GLY B 1 305 ? 24.188 23.766 7.398 1 98.06 305 GLY B O 1
ATOM 6076 N N . TYR B 1 306 ? 22.156 24.141 6.508 1 98.19 306 TYR B N 1
ATOM 6077 C CA . TYR B 1 306 ? 22.625 24.234 5.129 1 98.19 306 TYR B CA 1
ATOM 6078 C C . TYR B 1 306 ? 23.781 25.219 5.02 1 98.19 306 TYR B C 1
ATOM 6080 O O . TYR B 1 306 ? 24.797 24.938 4.371 1 98.19 306 TYR B O 1
ATOM 6088 N N . THR B 1 307 ? 23.688 26.391 5.641 1 97.94 307 THR B N 1
ATOM 6089 C CA . THR B 1 307 ? 24.703 27.438 5.574 1 97.94 307 THR B CA 1
ATOM 6090 C C . THR B 1 307 ? 26.047 26.922 6.094 1 97.94 307 THR B C 1
ATOM 6092 O O . THR B 1 307 ? 27.078 27.125 5.465 1 97.94 307 THR B O 1
ATOM 6095 N N . GLU B 1 308 ? 26.016 26.266 7.195 1 98 308 GLU B N 1
ATOM 6096 C CA . GLU B 1 308 ? 27.234 25.688 7.758 1 98 308 GLU B CA 1
ATOM 6097 C C . GLU B 1 308 ? 27.766 24.578 6.875 1 98 308 GLU B C 1
ATOM 6099 O O . GLU B 1 308 ? 28.984 24.422 6.727 1 98 308 GLU B O 1
ATOM 6104 N N . GLY B 1 309 ? 26.844 23.766 6.336 1 97.81 309 GLY B N 1
ATOM 6105 C CA . GLY B 1 309 ? 27.266 22.703 5.426 1 97.81 309 GLY B CA 1
ATOM 6106 C C . GLY B 1 309 ? 28.016 23.234 4.215 1 97.81 309 GLY B C 1
ATOM 6107 O O . GLY B 1 309 ? 29.047 22.688 3.846 1 97.81 309 GLY B O 1
ATOM 6108 N N . VAL B 1 310 ? 27.484 24.266 3.652 1 97.88 310 VAL B N 1
ATOM 6109 C CA . VAL B 1 310 ? 28.109 24.875 2.484 1 97.88 310 VAL B CA 1
ATOM 6110 C C . VAL B 1 310 ? 29.484 25.422 2.867 1 97.88 310 VAL B C 1
ATOM 6112 O O . VAL B 1 310 ? 30.453 25.281 2.111 1 97.88 310 VAL B O 1
ATOM 6115 N N . LYS B 1 311 ? 29.625 26.031 3.994 1 98 311 LYS B N 1
ATOM 6116 C CA . LYS B 1 311 ? 30.906 26.547 4.465 1 98 311 LYS B CA 1
ATOM 6117 C C . LYS B 1 311 ? 31.938 25.422 4.586 1 98 311 LYS B C 1
ATOM 6119 O O . LYS B 1 311 ? 33.094 25.594 4.199 1 98 311 LYS B O 1
ATOM 6124 N N . ILE B 1 312 ? 31.516 24.297 5.156 1 98.12 312 ILE B N 1
ATOM 6125 C CA . ILE B 1 312 ? 32.375 23.156 5.309 1 98.12 312 ILE B CA 1
ATOM 6126 C C . ILE B 1 312 ? 32.875 22.688 3.938 1 98.12 312 ILE B C 1
ATOM 6128 O O . ILE B 1 312 ? 34.062 22.391 3.756 1 98.12 312 ILE B O 1
ATOM 6132 N N . LEU B 1 313 ? 31.984 22.641 2.949 1 98.25 313 LEU B N 1
ATOM 6133 C CA . LEU B 1 313 ? 32.312 22.188 1.603 1 98.25 313 LEU B CA 1
ATOM 6134 C C . LEU B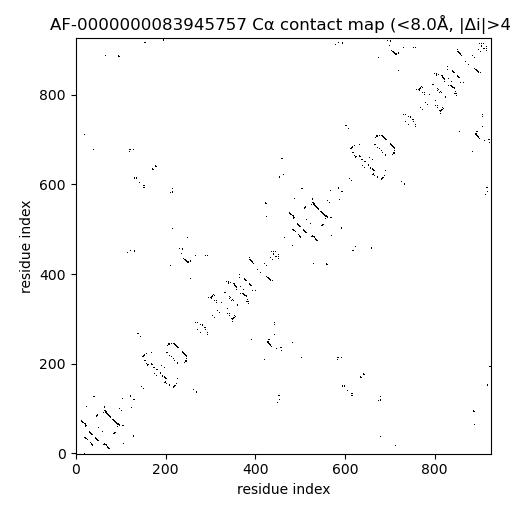 1 313 ? 33.25 23.172 0.904 1 98.25 313 LEU B C 1
ATOM 6136 O O . LEU B 1 313 ? 34.156 22.766 0.201 1 98.25 313 LEU B O 1
ATOM 6140 N N . GLU B 1 314 ? 32.969 24.438 1.122 1 97.56 314 GLU B N 1
ATOM 6141 C CA . GLU B 1 314 ? 33.844 25.469 0.55 1 97.56 314 GLU B CA 1
ATOM 6142 C C . GLU B 1 314 ? 35.25 25.375 1.118 1 97.56 314 GLU B C 1
ATOM 6144 O O . GLU B 1 314 ? 36.219 25.5 0.384 1 97.56 314 GLU B O 1
ATOM 6149 N N . GLU B 1 315 ? 35.281 25.172 2.367 1 97.44 315 GLU B N 1
ATOM 6150 C CA . GLU B 1 315 ? 36.594 25.031 3.016 1 97.44 315 GLU B CA 1
ATOM 6151 C C . GLU B 1 315 ? 37.344 23.797 2.51 1 97.44 315 GLU B C 1
ATOM 6153 O O . GLU B 1 315 ? 38.562 23.828 2.326 1 97.44 315 GLU B O 1
ATOM 6158 N N . ALA B 1 316 ? 36.562 22.719 2.369 1 97.12 316 ALA B N 1
ATOM 6159 C CA . ALA B 1 316 ? 37.188 21.5 1.827 1 97.12 316 ALA B CA 1
ATOM 6160 C C . ALA B 1 316 ? 37.75 21.75 0.439 1 97.12 316 ALA B C 1
ATOM 6162 O O . ALA B 1 316 ? 38.875 21.312 0.146 1 97.12 316 ALA B O 1
ATOM 6163 N N . ARG B 1 317 ? 36.938 22.438 -0.347 1 95.44 317 ARG B N 1
ATOM 6164 C CA . ARG B 1 317 ? 37.375 22.75 -1.708 1 95.44 317 ARG B CA 1
ATOM 6165 C C . ARG B 1 317 ? 38.562 23.703 -1.704 1 95.44 317 ARG B C 1
ATOM 6167 O O . ARG B 1 317 ? 39.594 23.438 -2.338 1 95.44 317 ARG B O 1
ATOM 6174 N N . ASP B 1 318 ? 38.562 24.781 -0.96 1 95.69 318 ASP B N 1
ATOM 6175 C CA . ASP B 1 318 ? 39.5 25.906 -1.064 1 95.69 318 ASP B CA 1
ATOM 6176 C C . ASP B 1 318 ? 40.75 25.656 -0.229 1 95.69 318 ASP B C 1
ATOM 6178 O O . ASP B 1 318 ? 41.844 26.125 -0.579 1 95.69 318 ASP B O 1
ATOM 6182 N N . LYS B 1 319 ? 40.562 24.969 0.847 1 94.62 319 LYS B N 1
ATOM 6183 C CA . LYS B 1 319 ? 41.688 24.844 1.778 1 94.62 319 LYS B CA 1
ATOM 6184 C C . LYS B 1 319 ? 42.281 23.438 1.776 1 94.62 319 LYS B C 1
ATOM 6186 O O . LYS B 1 319 ? 43.406 23.219 2.154 1 94.62 319 LYS B O 1
ATOM 6191 N N . LYS B 1 320 ? 41.469 22.453 1.524 1 92.56 320 LYS B N 1
ATOM 6192 C CA . LYS B 1 320 ? 41.938 21.078 1.642 1 92.56 320 LYS B CA 1
ATOM 6193 C C . LYS B 1 320 ? 42.156 20.453 0.268 1 92.56 320 LYS B C 1
ATOM 6195 O O . LYS B 1 320 ? 42.594 19.312 0.165 1 92.56 320 LYS B O 1
ATOM 6200 N N . GLY B 1 321 ? 41.75 21.078 -0.692 1 93.44 321 GLY B N 1
ATOM 6201 C CA . GLY B 1 321 ? 42 20.641 -2.055 1 93.44 321 GLY B CA 1
ATOM 6202 C C . GLY B 1 321 ? 41.094 19.531 -2.527 1 93.44 321 GLY B C 1
ATOM 6203 O O . GLY B 1 321 ? 41.406 18.812 -3.463 1 93.44 321 GLY B O 1
ATOM 6204 N N . VAL B 1 322 ? 40 19.422 -1.837 1 96.44 322 VAL B N 1
ATOM 6205 C CA . VAL B 1 322 ? 39 18.438 -2.277 1 96.44 322 VAL B CA 1
ATOM 6206 C C . VAL B 1 322 ? 38.375 18.891 -3.59 1 96.44 322 VAL B C 1
ATOM 6208 O O . VAL B 1 322 ? 37.906 20.031 -3.707 1 96.44 322 VAL B O 1
ATOM 6211 N N . LYS B 1 323 ? 38.375 18.047 -4.621 1 94.44 323 LYS B N 1
ATOM 6212 C CA . LYS B 1 323 ? 37.844 18.359 -5.93 1 94.44 323 LYS B CA 1
ATOM 6213 C C . LYS B 1 323 ? 36.406 17.844 -6.066 1 94.44 323 LYS B C 1
ATOM 6215 O O . LYS B 1 323 ? 36.156 16.641 -5.961 1 94.44 323 LYS B O 1
ATOM 6220 N N . PHE B 1 324 ? 35.406 18.734 -6.227 1 96.62 324 PHE B N 1
ATOM 6221 C CA . PHE B 1 324 ? 34.031 18.391 -6.504 1 96.62 324 PHE B CA 1
ATOM 6222 C C . PHE B 1 324 ? 33.688 18.594 -7.98 1 96.62 324 PHE B C 1
ATOM 6224 O O . PHE B 1 324 ? 34.188 19.547 -8.602 1 96.62 324 PHE B O 1
ATOM 6231 N N . GLU B 1 325 ? 32.938 17.797 -8.562 1 95.69 325 GLU B N 1
ATOM 6232 C CA . GLU B 1 325 ? 32.5 17.938 -9.938 1 95.69 325 GLU B CA 1
ATOM 6233 C C . GLU B 1 325 ? 31.469 19.047 -10.07 1 95.69 325 GLU B C 1
ATOM 6235 O O . GLU B 1 325 ? 31.422 19.75 -11.078 1 95.69 325 GLU B O 1
ATOM 6240 N N . PHE B 1 326 ? 30.641 19.203 -9.055 1 95.81 326 PHE B N 1
ATOM 6241 C CA . PHE B 1 326 ? 29.578 20.203 -9.062 1 95.81 326 PHE B CA 1
ATOM 6242 C C . PHE B 1 326 ? 29.969 21.406 -8.203 1 95.81 326 PHE B C 1
ATOM 6244 O O . PHE B 1 326 ? 30.672 21.266 -7.211 1 95.81 326 PHE B O 1
ATOM 6251 N N . PRO B 1 327 ? 29.5 22.531 -8.609 1 94.81 327 PRO B N 1
ATOM 6252 C CA . PRO B 1 327 ? 29.875 23.75 -7.883 1 94.81 327 PRO B CA 1
ATOM 6253 C C . PRO B 1 327 ? 29.297 23.781 -6.469 1 94.81 327 PRO B C 1
ATOM 6255 O O . PRO B 1 327 ? 28.203 23.266 -6.23 1 94.81 327 PRO B O 1
ATOM 6258 N N . VAL B 1 328 ? 30.016 24.438 -5.609 1 96.06 328 VAL B N 1
ATOM 6259 C CA . VAL B 1 328 ? 29.594 24.656 -4.227 1 96.06 328 VAL B CA 1
ATOM 6260 C C . VAL B 1 328 ? 29.484 26.156 -3.947 1 96.06 328 VAL B C 1
ATOM 6262 O O . VAL B 1 328 ? 30.453 26.891 -4.07 1 96.06 328 VAL B O 1
ATOM 6265 N N . PHE B 1 329 ? 28.266 26.625 -3.682 1 96.12 329 PHE B N 1
ATOM 6266 C CA . PHE B 1 329 ? 27.984 28 -3.281 1 96.12 329 PHE B CA 1
ATOM 6267 C C . PHE B 1 329 ? 26.641 28.094 -2.578 1 96.12 329 PHE B C 1
ATOM 6269 O O . PHE B 1 329 ? 25.781 27.219 -2.73 1 96.12 329 PHE B O 1
ATOM 6276 N N . TRP B 1 330 ? 26.516 29.062 -1.788 1 96.69 330 TRP B N 1
ATOM 6277 C CA . TRP B 1 330 ? 25.25 29.234 -1.09 1 96.69 330 TRP B CA 1
ATOM 6278 C C . TRP B 1 330 ? 24.109 29.469 -2.08 1 96.69 330 TRP B C 1
ATOM 6280 O O . TRP B 1 330 ? 24.219 30.312 -2.969 1 96.69 330 TRP B O 1
ATOM 6290 N N . GLY B 1 331 ? 23.031 28.75 -1.922 1 95.69 331 GLY B N 1
ATOM 6291 C CA . GLY B 1 331 ? 21.906 28.828 -2.83 1 95.69 331 GLY B CA 1
ATOM 6292 C C . GLY B 1 331 ? 21.844 27.656 -3.803 1 95.69 331 GLY B C 1
ATOM 6293 O O . GLY B 1 331 ? 20.812 27.453 -4.457 1 95.69 331 GLY B O 1
ATOM 6294 N N . ALA B 1 332 ? 22.922 26.938 -3.834 1 93 332 ALA B N 1
ATOM 6295 C CA . ALA B 1 332 ? 22.953 25.797 -4.742 1 93 332 ALA B CA 1
ATOM 6296 C C . ALA B 1 332 ? 22.266 24.578 -4.125 1 93 332 ALA B C 1
ATOM 6298 O O . ALA B 1 332 ? 22.25 24.422 -2.902 1 93 332 ALA B O 1
ATOM 6299 N N . ASP B 1 333 ? 21.656 23.797 -4.992 1 90.94 333 ASP B N 1
ATOM 6300 C CA . ASP B 1 333 ? 21.234 22.453 -4.582 1 90.94 333 ASP B CA 1
ATOM 6301 C C . ASP B 1 333 ? 22.438 21.516 -4.469 1 90.94 333 ASP B C 1
ATOM 6303 O O . ASP B 1 333 ? 23.219 21.375 -5.414 1 90.94 333 ASP B O 1
ATOM 6307 N N . LEU B 1 334 ? 22.625 20.922 -3.414 1 93.62 334 LEU B N 1
ATOM 6308 C CA . LEU B 1 334 ? 23.797 20.078 -3.191 1 93.62 334 LEU B CA 1
ATOM 6309 C C . LEU B 1 334 ? 23.688 18.781 -3.975 1 93.62 334 LEU B C 1
ATOM 6311 O O . LEU B 1 334 ? 22.625 18.141 -4.004 1 93.62 334 LEU B O 1
ATOM 6315 N N . ALA B 1 335 ? 24.734 18.453 -4.625 1 92.62 335 ALA B N 1
ATOM 6316 C CA . ALA B 1 335 ? 24.812 17.172 -5.344 1 92.62 335 ALA B CA 1
ATOM 6317 C C . ALA B 1 335 ? 25.188 16.031 -4.398 1 92.62 335 ALA B C 1
ATOM 6319 O O . ALA B 1 335 ? 25.609 16.281 -3.26 1 92.62 335 ALA B O 1
ATOM 6320 N N . SER B 1 336 ? 25.062 14.883 -4.902 1 90.81 336 SER B N 1
ATOM 6321 C CA . SER B 1 336 ? 25.328 13.688 -4.105 1 90.81 336 SER B CA 1
ATOM 6322 C C . SER B 1 336 ? 26.766 13.672 -3.582 1 90.81 336 SER B C 1
ATOM 6324 O O . SER B 1 336 ? 27.016 13.219 -2.465 1 90.81 336 SER B O 1
ATOM 6326 N N . GLU B 1 337 ? 27.672 14.102 -4.426 1 94.12 337 GLU B N 1
ATOM 6327 C CA . GLU B 1 337 ? 29.062 14.086 -4.004 1 94.12 337 GLU B CA 1
ATOM 6328 C C . GLU B 1 337 ? 29.297 15.008 -2.811 1 94.12 337 GLU B C 1
ATOM 6330 O O . GLU B 1 337 ? 30.109 14.695 -1.929 1 94.12 337 GLU B O 1
ATOM 6335 N N . HIS B 1 338 ? 28.609 16.141 -2.77 1 96.5 338 HIS B N 1
ATOM 6336 C CA . HIS B 1 338 ? 28.703 17.062 -1.646 1 96.5 338 HIS B CA 1
ATOM 6337 C C . HIS B 1 338 ? 28.172 16.422 -0.366 1 96.5 338 HIS B C 1
ATOM 6339 O O . HIS B 1 338 ? 28.812 16.5 0.684 1 96.5 338 HIS B O 1
ATOM 6345 N N . GLU B 1 339 ? 26.984 15.773 -0.535 1 95.75 339 GLU B N 1
ATOM 6346 C CA . GLU B 1 339 ? 26.312 15.125 0.586 1 95.75 339 GLU B CA 1
ATOM 6347 C C . GLU B 1 339 ? 27.141 13.984 1.15 1 95.75 339 GLU B C 1
ATOM 6349 O O . GLU B 1 339 ? 27.281 13.852 2.367 1 95.75 339 GLU B O 1
ATOM 6354 N N . ARG B 1 340 ? 27.703 13.258 0.312 1 93.81 340 ARG B N 1
ATOM 6355 C CA . ARG B 1 340 ? 28.516 12.125 0.725 1 93.81 340 ARG B CA 1
ATOM 6356 C C . ARG B 1 340 ? 29.781 12.594 1.431 1 93.81 340 ARG B C 1
ATOM 6358 O O . ARG B 1 340 ? 30.25 11.945 2.371 1 93.81 340 ARG B O 1
ATOM 6365 N N . TYR B 1 341 ? 30.406 13.672 0.916 1 96.81 341 TYR B N 1
ATOM 6366 C CA . TYR B 1 341 ? 31.594 14.203 1.583 1 96.81 341 TYR B CA 1
ATOM 6367 C C . TYR B 1 341 ? 31.281 14.547 3.035 1 96.81 341 TYR B C 1
ATOM 6369 O O . TYR B 1 341 ? 32.062 14.219 3.934 1 96.81 341 TYR B O 1
ATOM 6377 N N . LEU B 1 342 ? 30.141 15.219 3.262 1 97.69 342 LEU B N 1
ATOM 6378 C CA . LEU B 1 342 ? 29.75 15.594 4.617 1 97.69 342 LEU B CA 1
ATOM 6379 C C . LEU B 1 342 ? 29.609 14.367 5.504 1 97.69 342 LEU B C 1
ATOM 6381 O O . LEU B 1 342 ? 30.125 14.336 6.629 1 97.69 342 LEU B O 1
ATOM 6385 N N . VAL B 1 343 ? 29 13.297 5.012 1 96.31 343 VAL B N 1
ATOM 6386 C CA . VAL B 1 343 ? 28.641 12.109 5.781 1 96.31 343 VAL B CA 1
ATOM 6387 C C . VAL B 1 343 ? 29.875 11.219 5.953 1 96.31 343 VAL B C 1
ATOM 6389 O O . VAL B 1 343 ? 30.188 10.797 7.07 1 96.31 343 VAL B O 1
ATOM 6392 N N . GLU B 1 344 ? 30.625 10.977 4.887 1 95.25 344 GLU B N 1
ATOM 6393 C CA . GLU B 1 344 ? 31.625 9.922 4.859 1 95.25 344 GLU B CA 1
ATOM 6394 C C . GLU B 1 344 ? 33 10.469 5.246 1 95.25 344 GLU B C 1
ATOM 6396 O O . GLU B 1 344 ? 33.844 9.734 5.805 1 95.25 344 GLU B O 1
ATOM 6401 N N . GLN B 1 345 ? 33.25 11.688 4.922 1 95.88 345 GLN B N 1
ATOM 6402 C CA . GLN B 1 345 ? 34.625 12.188 5.086 1 95.88 345 GLN B CA 1
ATOM 6403 C C . GLN B 1 345 ? 34.719 13.188 6.238 1 95.88 345 GLN B C 1
ATOM 6405 O O . GLN B 1 345 ? 35.625 13.125 7.047 1 95.88 345 GLN B O 1
ATOM 6410 N N . HIS B 1 346 ? 33.75 14.055 6.297 1 97.31 346 HIS B N 1
ATOM 6411 C CA . HIS B 1 346 ? 33.875 15.125 7.285 1 97.31 346 HIS B CA 1
ATOM 6412 C C . HIS B 1 346 ? 33.344 14.672 8.648 1 97.31 346 HIS B C 1
ATOM 6414 O O . HIS B 1 346 ? 34.062 14.695 9.633 1 97.31 346 HIS B O 1
ATOM 6420 N N . PHE B 1 347 ? 32.062 14.242 8.711 1 97.56 347 PHE B N 1
ATOM 6421 C CA . PHE B 1 347 ? 31.438 13.945 10 1 97.56 347 PHE B CA 1
ATOM 6422 C C . PHE B 1 347 ? 31.594 12.469 10.344 1 97.56 347 PHE B C 1
ATOM 6424 O O . PHE B 1 347 ? 31.547 12.094 11.516 1 97.56 347 PHE B O 1
ATOM 6431 N N . LYS B 1 348 ? 31.656 11.586 9.352 1 95.38 348 LYS B N 1
ATOM 6432 C CA . LYS B 1 348 ? 31.719 10.141 9.531 1 95.38 348 LYS B CA 1
ATOM 6433 C C . LYS B 1 348 ? 30.547 9.633 10.344 1 95.38 348 LYS B C 1
ATOM 6435 O O . LYS B 1 348 ? 30.719 8.859 11.289 1 95.38 348 LYS B O 1
ATOM 6440 N N . ARG B 1 349 ? 29.422 10.219 10.148 1 96.25 349 ARG B N 1
ATOM 6441 C CA . ARG B 1 349 ? 28.109 9.875 10.664 1 96.25 349 ARG B CA 1
ATOM 6442 C C . ARG B 1 349 ? 27.016 10.438 9.758 1 96.25 349 ARG B C 1
ATOM 6444 O O . ARG B 1 349 ? 27.234 11.383 9.008 1 96.25 349 ARG B O 1
ATOM 6451 N N . PRO B 1 350 ? 25.797 9.812 9.812 1 97.56 350 PRO B N 1
ATOM 6452 C CA . PRO B 1 350 ? 24.703 10.43 9.047 1 97.56 350 PRO B CA 1
ATOM 6453 C C . PRO B 1 350 ? 24.453 11.883 9.453 1 97.56 350 PRO B C 1
ATOM 6455 O O . PRO B 1 350 ? 24.766 12.273 10.578 1 97.56 350 PRO B O 1
ATOM 6458 N N . VAL B 1 351 ? 23.953 12.672 8.484 1 98.38 351 VAL B N 1
ATOM 6459 C CA . VAL B 1 351 ? 23.781 14.102 8.703 1 98.38 351 VAL B CA 1
ATOM 6460 C C . VAL B 1 351 ? 22.359 14.508 8.32 1 98.38 351 VAL B C 1
ATOM 6462 O O . VAL B 1 351 ? 21.828 14.055 7.301 1 98.38 351 VAL B O 1
ATOM 6465 N N . ILE B 1 352 ? 21.688 15.266 9.172 1 98.69 352 ILE B N 1
ATOM 6466 C CA . ILE B 1 352 ? 20.453 15.953 8.82 1 98.69 352 ILE B CA 1
ATOM 6467 C C . ILE B 1 352 ? 20.75 17.422 8.5 1 98.69 352 ILE B C 1
ATOM 6469 O O . ILE B 1 352 ? 21.125 18.188 9.383 1 98.69 352 ILE B O 1
ATOM 6473 N N . LEU B 1 353 ? 20.609 17.766 7.242 1 98.25 353 LEU B N 1
ATOM 6474 C CA . LEU B 1 353 ? 20.797 19.141 6.809 1 98.25 353 LEU B CA 1
ATOM 6475 C C . LEU B 1 353 ? 19.484 19.906 6.875 1 98.25 353 LEU B C 1
ATOM 6477 O O . LEU B 1 353 ? 18.453 19.438 6.387 1 98.25 353 LEU B O 1
ATOM 6481 N N . THR B 1 354 ? 19.516 21.109 7.48 1 98.44 354 THR B N 1
ATOM 6482 C CA . THR B 1 354 ? 18.297 21.875 7.684 1 98.44 354 THR B CA 1
ATOM 6483 C C . THR B 1 354 ? 18.438 23.281 7.117 1 98.44 354 THR B C 1
ATOM 6485 O O . THR B 1 354 ? 19.5 23.672 6.652 1 98.44 354 THR B O 1
ATOM 6488 N N . ASP B 1 355 ? 17.312 23.984 7.043 1 98.38 355 ASP B N 1
ATOM 6489 C CA . ASP B 1 355 ? 17.266 25.422 6.77 1 98.38 355 ASP B CA 1
ATOM 6490 C C . ASP B 1 355 ? 17.844 25.734 5.387 1 98.38 355 ASP B C 1
ATOM 6492 O O . ASP B 1 355 ? 18.734 26.578 5.258 1 98.38 355 ASP B O 1
ATOM 6496 N N . TYR B 1 356 ? 17.312 25.031 4.41 1 98.25 356 TYR B N 1
ATOM 6497 C CA . TYR B 1 356 ? 17.703 25.266 3.021 1 98.25 356 TYR B CA 1
ATOM 6498 C C . TYR B 1 356 ? 17.219 26.625 2.531 1 98.25 356 TYR B C 1
ATOM 6500 O O . TYR B 1 356 ? 16.266 27.188 3.076 1 98.25 356 TYR B O 1
ATOM 6508 N N . PRO B 1 357 ? 17.953 27.156 1.468 1 98 357 PRO B N 1
ATOM 6509 C CA . PRO B 1 357 ? 17.469 28.391 0.85 1 98 357 PRO B CA 1
ATOM 6510 C C . PRO B 1 357 ? 16.031 28.266 0.317 1 98 357 PRO B C 1
ATOM 6512 O O . PRO B 1 357 ? 15.703 27.266 -0.323 1 98 357 PRO B O 1
ATOM 6515 N N . LYS B 1 358 ? 15.242 29.297 0.549 1 97.12 358 LYS B N 1
ATOM 6516 C CA . LYS B 1 358 ? 13.836 29.312 0.18 1 97.12 358 LYS B CA 1
ATOM 6517 C C . LYS B 1 358 ? 13.656 29.125 -1.324 1 97.12 358 LYS B C 1
ATOM 6519 O O . LYS B 1 358 ? 12.711 28.469 -1.767 1 97.12 358 LYS B O 1
ATOM 6524 N N . GLU B 1 359 ? 14.539 29.562 -2.117 1 95.69 359 GLU B N 1
ATOM 6525 C CA . GLU B 1 359 ? 14.414 29.641 -3.57 1 95.69 359 GLU B CA 1
ATOM 6526 C C . GLU B 1 359 ? 14.484 28.266 -4.203 1 95.69 359 GLU B C 1
ATOM 6528 O O . GLU B 1 359 ? 14.031 28.062 -5.336 1 95.69 359 GLU B O 1
ATOM 6533 N N . ILE B 1 360 ? 15.023 27.344 -3.496 1 94.88 360 ILE B N 1
ATOM 6534 C CA . ILE B 1 360 ? 15.227 26.047 -4.129 1 94.88 360 ILE B CA 1
ATOM 6535 C C . ILE B 1 360 ? 14.359 24.984 -3.441 1 94.88 360 ILE B C 1
ATOM 6537 O O . ILE B 1 360 ? 14.617 23.797 -3.561 1 94.88 360 ILE B O 1
ATOM 6541 N N . LYS B 1 361 ? 13.406 25.438 -2.652 1 96.25 361 LYS B N 1
ATOM 6542 C CA . LYS B 1 361 ? 12.57 24.5 -1.918 1 96.25 361 LYS B CA 1
ATOM 6543 C C . LYS B 1 361 ? 11.086 24.781 -2.152 1 96.25 361 LYS B C 1
ATOM 6545 O O . LYS B 1 361 ? 10.734 25.781 -2.771 1 96.25 361 LYS B O 1
ATOM 6550 N N . ALA B 1 362 ? 10.227 23.906 -1.705 1 95.38 362 ALA B N 1
ATOM 6551 C CA . ALA B 1 362 ? 8.805 23.906 -2.023 1 95.38 362 ALA B CA 1
ATOM 6552 C C . ALA B 1 362 ? 8.07 25.031 -1.285 1 95.38 362 ALA B C 1
ATOM 6554 O O . ALA B 1 362 ? 8.5 25.453 -0.211 1 95.38 362 ALA B O 1
ATOM 6555 N N . PHE B 1 363 ? 6.891 25.422 -1.76 1 96.19 363 PHE B N 1
ATOM 6556 C CA . PHE B 1 363 ? 6.148 26.578 -1.301 1 96.19 363 PHE B CA 1
ATOM 6557 C C . PHE B 1 363 ? 5.574 26.344 0.092 1 96.19 363 PHE B C 1
ATOM 6559 O O . PHE B 1 363 ? 5.316 27.297 0.832 1 96.19 363 PHE B O 1
ATOM 6566 N N . TYR B 1 364 ? 5.379 25.047 0.436 1 97.56 364 TYR B N 1
ATOM 6567 C CA . TYR B 1 364 ? 4.633 24.734 1.649 1 97.56 364 TYR B CA 1
ATOM 6568 C C . TYR B 1 364 ? 5.562 24.672 2.857 1 97.56 364 TYR B C 1
ATOM 6570 O O . TYR B 1 364 ? 5.109 24.453 3.982 1 97.56 364 TYR B O 1
ATOM 6578 N N . MET B 1 365 ? 6.895 24.797 2.656 1 98.62 365 MET B N 1
ATOM 6579 C CA . MET B 1 365 ? 7.832 24.688 3.771 1 98.62 365 MET B CA 1
ATOM 6580 C C . MET B 1 365 ? 7.836 25.969 4.605 1 98.62 365 MET B C 1
ATOM 6582 O O . MET B 1 365 ? 7.789 27.062 4.059 1 98.62 365 MET B O 1
ATOM 6586 N N . LYS B 1 366 ? 7.848 25.859 5.914 1 98.81 366 LYS B N 1
ATOM 6587 C CA . LYS B 1 366 ? 7.789 27 6.824 1 98.81 366 LYS B CA 1
ATOM 6588 C C . LYS B 1 366 ? 8.969 27.938 6.602 1 98.81 366 LYS B C 1
ATOM 6590 O O . LYS B 1 366 ? 10.117 27.5 6.586 1 98.81 366 LYS B O 1
ATOM 6595 N N . GLN B 1 367 ? 8.625 29.172 6.434 1 98.19 367 GLN B N 1
ATOM 6596 C CA . GLN B 1 367 ? 9.648 30.188 6.242 1 98.19 367 GLN B CA 1
ATOM 6597 C C . GLN B 1 367 ? 10.312 30.562 7.566 1 98.19 367 GLN B C 1
ATOM 6599 O O . GLN B 1 367 ? 9.625 30.781 8.562 1 98.19 367 GLN B O 1
ATOM 6604 N N . ASN B 1 368 ? 11.617 30.578 7.555 1 97.94 368 ASN B N 1
ATOM 6605 C CA . ASN B 1 368 ? 12.336 31.031 8.742 1 97.94 368 ASN B CA 1
ATOM 6606 C C . ASN B 1 368 ? 12.281 32.531 8.898 1 97.94 368 ASN B C 1
ATOM 6608 O O . ASN B 1 368 ? 11.961 33.25 7.949 1 97.94 368 ASN B O 1
ATOM 6612 N N . ASP B 1 369 ? 12.648 33 10.07 1 96.38 369 ASP B N 1
ATOM 6613 C CA . ASP B 1 369 ? 12.555 34.406 10.391 1 96.38 369 ASP B CA 1
ATOM 6614 C C . ASP B 1 369 ? 13.586 35.219 9.609 1 96.38 369 ASP B C 1
ATOM 6616 O O . ASP B 1 369 ? 13.422 36.438 9.422 1 96.38 369 ASP B O 1
ATOM 6620 N N . ASP B 1 370 ? 14.625 34.594 9.086 1 96 370 ASP B N 1
ATOM 6621 C CA . ASP B 1 370 ? 15.695 35.281 8.383 1 96 370 ASP B CA 1
ATOM 6622 C C . ASP B 1 370 ? 15.258 35.719 6.984 1 96 370 ASP B C 1
ATOM 6624 O O . ASP B 1 370 ? 15.945 36.469 6.316 1 96 370 ASP B O 1
ATOM 6628 N N . GLY B 1 371 ? 14.117 35.125 6.516 1 94.62 371 GLY B N 1
ATOM 6629 C CA . GLY B 1 371 ? 13.57 35.5 5.223 1 94.62 371 GLY B CA 1
ATOM 6630 C C . GLY B 1 371 ? 14.312 34.875 4.059 1 94.62 371 GLY B C 1
ATOM 6631 O O . GLY B 1 371 ? 13.914 35.031 2.902 1 94.62 371 GLY B O 1
ATOM 6632 N N . LYS B 1 372 ? 15.336 34.094 4.324 1 96.88 372 LYS B N 1
ATOM 6633 C CA . LYS B 1 372 ? 16.172 33.531 3.27 1 96.88 372 LYS B CA 1
ATOM 6634 C C . LYS B 1 372 ? 16.062 32.031 3.225 1 96.88 372 LYS B C 1
ATOM 6636 O O . LYS B 1 372 ? 16.281 31.406 2.178 1 96.88 372 LYS B O 1
ATOM 6641 N N . THR B 1 373 ? 15.75 31.453 4.324 1 98.38 373 THR B N 1
ATOM 6642 C CA . THR B 1 373 ? 15.742 29.984 4.426 1 98.38 373 THR B CA 1
ATOM 6643 C C . THR B 1 373 ? 14.383 29.484 4.891 1 98.38 373 THR B C 1
ATOM 6645 O O . THR B 1 373 ? 13.531 30.281 5.312 1 98.38 373 THR B O 1
ATOM 6648 N N . VAL B 1 374 ? 14.141 28.219 4.688 1 98.56 374 VAL B N 1
ATOM 6649 C CA . VAL B 1 374 ? 12.914 27.547 5.133 1 98.56 374 VAL B CA 1
ATOM 6650 C C . VAL B 1 374 ? 13.266 26.391 6.055 1 98.56 374 VAL B C 1
ATOM 6652 O O . VAL B 1 374 ? 14.406 25.906 6.062 1 98.56 374 VAL B O 1
ATOM 6655 N N . ARG B 1 375 ? 12.266 25.938 6.84 1 98.56 375 ARG B N 1
ATOM 6656 C CA . ARG B 1 375 ? 12.445 24.859 7.805 1 98.56 375 ARG B CA 1
ATOM 6657 C C . ARG B 1 375 ? 12.438 23.5 7.117 1 98.56 375 ARG B C 1
ATOM 6659 O O . ARG B 1 375 ? 11.672 22.609 7.492 1 98.56 375 ARG B O 1
ATOM 6666 N N . ALA B 1 376 ? 13.305 23.328 6.137 1 98.31 376 ALA B N 1
ATOM 6667 C CA . ALA B 1 376 ? 13.5 22.078 5.43 1 98.31 376 ALA B CA 1
ATOM 6668 C C . ALA B 1 376 ? 14.484 21.172 6.18 1 98.31 376 ALA B C 1
ATOM 6670 O O . ALA B 1 376 ? 15.281 21.656 6.988 1 98.31 376 ALA B O 1
ATOM 6671 N N . MET B 1 377 ? 14.391 19.906 5.949 1 98.12 377 MET B N 1
ATOM 6672 C CA . MET B 1 377 ? 15.336 18.922 6.48 1 98.12 377 MET B CA 1
ATOM 6673 C C . MET B 1 377 ? 15.602 17.812 5.473 1 98.12 377 MET B C 1
ATOM 6675 O O . MET B 1 377 ? 14.672 17.328 4.824 1 98.12 377 MET B O 1
ATOM 6679 N N . ASP B 1 378 ? 16.797 17.438 5.223 1 98.06 378 ASP B N 1
ATOM 6680 C CA . ASP B 1 378 ? 17.219 16.281 4.43 1 98.06 378 ASP B CA 1
ATOM 6681 C C . ASP B 1 378 ? 18.141 15.359 5.234 1 98.06 378 ASP B C 1
ATOM 6683 O O . ASP B 1 378 ? 19.125 15.812 5.812 1 98.06 378 ASP B O 1
ATOM 6687 N N . VAL B 1 379 ? 17.781 14.148 5.277 1 98.06 379 VAL B N 1
ATOM 6688 C CA . VAL B 1 379 ? 18.625 13.164 5.938 1 98.06 379 VAL B CA 1
ATOM 6689 C C . VAL B 1 379 ? 19.609 12.555 4.926 1 98.06 379 VAL B C 1
ATOM 6691 O O . VAL B 1 379 ? 19.188 11.992 3.91 1 98.06 379 VAL B O 1
ATOM 6694 N N . LEU B 1 380 ? 20.906 12.656 5.23 1 97.5 380 LEU B N 1
ATOM 6695 C CA . LEU B 1 380 ? 21.969 12.203 4.34 1 97.5 380 LEU B CA 1
ATOM 6696 C C . LEU B 1 380 ? 22.656 10.953 4.891 1 97.5 380 LEU B C 1
ATOM 6698 O O . LEU B 1 380 ? 23.078 10.938 6.051 1 97.5 380 LEU B O 1
ATOM 6702 N N . PHE B 1 381 ? 22.703 9.953 4.039 1 94.19 381 PHE B N 1
ATOM 6703 C CA . PHE B 1 381 ? 23.297 8.68 4.406 1 94.19 381 PHE B CA 1
ATOM 6704 C C . PHE B 1 381 ? 24.562 8.414 3.59 1 94.19 381 PHE B C 1
ATOM 6706 O O . PHE B 1 381 ? 24.766 9.023 2.539 1 94.19 381 PHE B O 1
ATOM 6713 N N . PRO B 1 382 ? 25.375 7.484 4.105 1 91.62 382 PRO B N 1
ATOM 6714 C CA . PRO B 1 382 ? 26.531 7.07 3.309 1 91.62 382 PRO B CA 1
ATOM 6715 C C . PRO B 1 382 ? 26.141 6.379 2.006 1 91.62 382 PRO B C 1
ATOM 6717 O O . PRO B 1 382 ? 25.141 5.656 1.966 1 91.62 382 PRO B O 1
ATOM 6720 N N . LYS B 1 383 ? 26.891 6.586 0.972 1 87.62 383 LYS B N 1
ATOM 6721 C CA . LYS B 1 383 ? 26.781 5.961 -0.342 1 87.62 383 LYS B CA 1
ATOM 6722 C C . LYS B 1 383 ? 25.578 6.527 -1.112 1 87.62 383 LYS B C 1
ATOM 6724 O O . LYS B 1 383 ? 25.641 6.664 -2.336 1 87.62 383 LYS B O 1
ATOM 6729 N N . ILE B 1 384 ? 24.516 6.879 -0.456 1 86.12 384 ILE B N 1
ATOM 6730 C CA . ILE B 1 384 ? 23.266 7.184 -1.138 1 86.12 384 ILE B CA 1
ATOM 6731 C C . ILE B 1 384 ? 23.062 8.695 -1.208 1 86.12 384 ILE B C 1
ATOM 6733 O O . ILE B 1 384 ? 22.453 9.211 -2.146 1 86.12 384 ILE B O 1
ATOM 6737 N N . GLY B 1 385 ? 23.594 9.406 -0.217 1 90.25 385 GLY B N 1
ATOM 6738 C CA . GLY B 1 385 ? 23.219 10.797 -0.077 1 90.25 385 GLY B CA 1
ATOM 6739 C C . GLY B 1 385 ? 21.875 10.992 0.598 1 90.25 385 GLY B C 1
ATOM 6740 O O . GLY B 1 385 ? 21.609 10.391 1.645 1 90.25 385 GLY B O 1
ATOM 6741 N N . GLU B 1 386 ? 21.031 11.781 -0.006 1 93.19 386 GLU B N 1
ATOM 6742 C CA . GLU B 1 386 ? 19.734 12.078 0.595 1 93.19 386 GLU B CA 1
ATOM 6743 C C . GLU B 1 386 ? 18.828 10.859 0.563 1 93.19 386 GLU B C 1
ATOM 6745 O O . GLU B 1 386 ? 18.547 10.312 -0.507 1 93.19 386 GLU B O 1
ATOM 6750 N N . ILE B 1 387 ? 18.281 10.484 1.71 1 95.19 387 ILE B N 1
ATOM 6751 C CA . ILE B 1 387 ? 17.359 9.352 1.801 1 95.19 387 ILE B CA 1
ATOM 6752 C C . ILE B 1 387 ? 15.977 9.844 2.217 1 95.19 387 ILE B C 1
ATOM 6754 O O . ILE B 1 387 ? 14.961 9.219 1.875 1 95.19 387 ILE B O 1
ATOM 6758 N N . ILE B 1 388 ? 15.898 10.898 2.957 1 97.56 388 ILE B N 1
ATOM 6759 C CA . ILE B 1 388 ? 14.656 11.531 3.4 1 97.56 388 ILE B CA 1
ATOM 6760 C C . ILE B 1 388 ? 14.711 13.031 3.121 1 97.56 388 ILE B C 1
ATOM 6762 O O . ILE B 1 388 ? 15.727 13.68 3.365 1 97.56 388 ILE B O 1
ATOM 67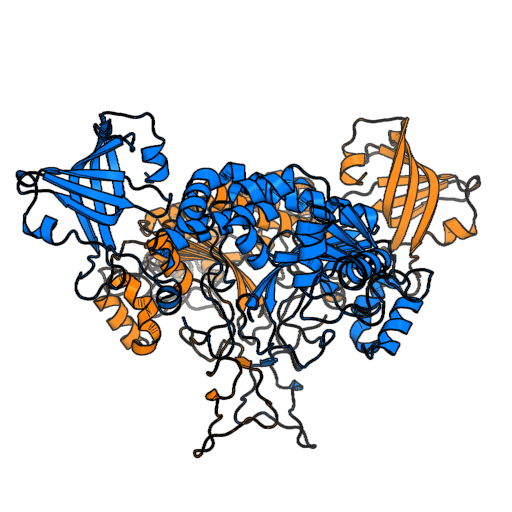66 N N . GLY B 1 389 ? 13.68 13.523 2.58 1 97.62 389 GLY B N 1
ATOM 6767 C CA . GLY B 1 389 ? 13.391 14.953 2.539 1 97.62 389 GLY B CA 1
ATOM 6768 C C . GLY B 1 389 ? 12.141 15.328 3.307 1 97.62 389 GLY B C 1
ATOM 6769 O O . GLY B 1 389 ? 11.141 14.609 3.275 1 97.62 389 GLY B O 1
ATOM 6770 N N . GLY B 1 390 ? 12.242 16.406 4.082 1 98.25 390 GLY B N 1
ATOM 6771 C CA . GLY B 1 390 ? 11.094 16.812 4.875 1 98.25 390 GLY B CA 1
ATOM 6772 C C . GLY B 1 390 ? 11.133 18.281 5.277 1 98.25 390 GLY B C 1
ATOM 6773 O O . GLY B 1 390 ? 12.008 19.031 4.836 1 98.25 390 GLY B O 1
ATOM 6774 N N . SER B 1 391 ? 10.109 18.703 5.988 1 98.81 391 SER B N 1
ATOM 6775 C CA . SER B 1 391 ? 10.047 20.062 6.477 1 98.81 391 SER B CA 1
ATOM 6776 C C . SER B 1 391 ? 8.953 20.234 7.531 1 98.81 391 SER B C 1
ATOM 6778 O O . SER B 1 391 ? 8.078 19.375 7.664 1 98.81 391 SER B O 1
ATOM 6780 N N . GLU B 1 392 ? 9.188 21.219 8.32 1 98.88 392 GLU B N 1
ATOM 6781 C CA . GLU B 1 392 ? 8.016 21.797 8.953 1 98.88 392 GLU B CA 1
ATOM 6782 C C . GLU B 1 392 ? 7.176 22.594 7.953 1 98.88 392 GLU B C 1
ATOM 6784 O O . GLU B 1 392 ? 7.719 23.297 7.098 1 98.88 392 GLU B O 1
ATOM 6789 N N . ARG B 1 393 ? 5.863 22.438 8 1 98.81 393 ARG B N 1
ATOM 6790 C CA . ARG B 1 393 ? 4.988 23.078 7.023 1 98.81 393 ARG B CA 1
ATOM 6791 C C . ARG B 1 393 ? 4.652 24.5 7.441 1 98.81 393 ARG B C 1
ATOM 6793 O O . ARG B 1 393 ? 4.598 24.812 8.633 1 98.81 393 ARG B O 1
ATOM 6800 N N . GLU B 1 394 ? 4.418 25.406 6.465 1 98.69 394 GLU B N 1
ATOM 6801 C CA . GLU B 1 394 ? 3.939 26.75 6.762 1 98.69 394 GLU B CA 1
ATOM 6802 C C . GLU B 1 394 ? 2.496 26.719 7.258 1 98.69 394 GLU B C 1
ATOM 6804 O O . GLU B 1 394 ? 1.583 26.375 6.504 1 98.69 394 GLU B O 1
ATOM 6809 N N . ALA B 1 395 ? 2.301 27.094 8.492 1 98.19 395 ALA B N 1
ATOM 6810 C CA . ALA B 1 395 ? 0.978 26.984 9.102 1 98.19 395 ALA B CA 1
ATOM 6811 C C . ALA B 1 395 ? 0.226 28.312 8.992 1 98.19 395 ALA B C 1
ATOM 6813 O O . ALA B 1 395 ? -0.984 28.375 9.227 1 98.19 395 ALA B O 1
ATOM 6814 N N . ASP B 1 396 ? 0.934 29.391 8.625 1 97.81 396 ASP B N 1
ATOM 6815 C CA . ASP B 1 396 ? 0.329 30.719 8.492 1 97.81 396 ASP B CA 1
ATOM 6816 C C . ASP B 1 396 ? -0.326 30.891 7.129 1 97.81 396 ASP B C 1
ATOM 6818 O O . ASP B 1 396 ? 0.343 30.781 6.098 1 97.81 396 ASP B O 1
ATOM 6822 N N . TYR B 1 397 ? -1.585 31.203 7.156 1 98.06 397 TYR B N 1
ATOM 6823 C CA . TYR B 1 397 ? -2.373 31.312 5.938 1 98.06 397 TYR B CA 1
ATOM 6824 C C . TYR B 1 397 ? -1.783 32.375 5.008 1 98.06 397 TYR B C 1
ATOM 6826 O O . TYR B 1 397 ? -1.554 32.094 3.824 1 98.06 397 TYR B O 1
ATOM 6834 N N . ASP B 1 398 ? -1.505 33.531 5.488 1 98.12 398 ASP B N 1
ATOM 6835 C CA . ASP B 1 398 ? -1.074 34.688 4.668 1 98.12 398 ASP B CA 1
ATOM 6836 C C . ASP B 1 398 ? 0.316 34.438 4.086 1 98.12 398 ASP B C 1
ATOM 6838 O O . ASP B 1 398 ? 0.569 34.719 2.918 1 98.12 398 ASP B O 1
ATOM 6842 N N . LYS B 1 399 ? 1.223 33.875 4.914 1 97.88 399 LYS B N 1
ATOM 6843 C CA . LYS B 1 399 ? 2.562 33.562 4.43 1 97.88 399 LYS B CA 1
ATOM 6844 C C . LYS B 1 399 ? 2.512 32.5 3.332 1 97.88 399 LYS B C 1
ATOM 6846 O O . LYS B 1 399 ? 3.236 32.594 2.338 1 97.88 399 LYS B O 1
ATOM 6851 N N . LEU B 1 400 ? 1.686 31.531 3.5 1 98 400 LEU B N 1
ATOM 6852 C CA . LEU B 1 400 ? 1.549 30.453 2.523 1 98 400 LEU B CA 1
ATOM 6853 C C . LEU B 1 400 ? 1.011 30.984 1.2 1 98 400 LEU B C 1
ATOM 6855 O O . LEU B 1 400 ? 1.547 30.672 0.135 1 98 400 LEU B O 1
ATOM 6859 N N . VAL B 1 401 ? -0.014 31.781 1.277 1 98.06 401 VAL B N 1
ATOM 6860 C CA . VAL B 1 401 ? -0.63 32.344 0.083 1 98.06 401 VAL B CA 1
ATOM 6861 C C . VAL B 1 401 ? 0.376 33.25 -0.644 1 98.06 401 VAL B C 1
ATOM 6863 O O . VAL B 1 401 ? 0.494 33.188 -1.87 1 98.06 401 VAL B O 1
ATOM 6866 N N . ALA B 1 402 ? 1.072 34.062 0.123 1 97.69 402 ALA B N 1
ATOM 6867 C CA . ALA B 1 402 ? 2.084 34.938 -0.472 1 97.69 402 ALA B CA 1
ATOM 6868 C C . ALA B 1 402 ? 3.141 34.125 -1.211 1 97.69 402 ALA B C 1
ATOM 6870 O O . ALA B 1 402 ? 3.555 34.469 -2.314 1 97.69 402 ALA B O 1
ATOM 6871 N N . ARG B 1 403 ? 3.611 33.062 -0.607 1 97 403 ARG B N 1
ATOM 6872 C CA . ARG B 1 403 ? 4.625 32.219 -1.226 1 97 403 ARG B CA 1
ATOM 6873 C C . ARG B 1 403 ? 4.082 31.531 -2.477 1 97 403 ARG B C 1
ATOM 6875 O O . ARG B 1 403 ? 4.785 31.422 -3.482 1 97 403 ARG B O 1
ATOM 6882 N N . MET B 1 404 ? 2.863 31.031 -2.41 1 96.25 404 MET B N 1
ATOM 6883 C CA . MET B 1 404 ? 2.221 30.438 -3.576 1 96.25 404 MET B CA 1
ATOM 6884 C C . MET B 1 404 ? 2.219 31.406 -4.754 1 96.25 404 MET B C 1
ATOM 6886 O O . MET B 1 404 ? 2.557 31.031 -5.879 1 96.25 404 MET B O 1
ATOM 6890 N N . GLN B 1 405 ? 1.857 32.625 -4.469 1 96.44 405 GLN B N 1
ATOM 6891 C CA . GLN B 1 405 ? 1.838 33.656 -5.504 1 96.44 405 GLN B CA 1
ATOM 6892 C C . GLN B 1 405 ? 3.236 33.906 -6.059 1 96.44 405 GLN B C 1
ATOM 6894 O O . GLN B 1 405 ? 3.414 34.031 -7.27 1 96.44 405 GLN B O 1
ATOM 6899 N N . GLU B 1 406 ? 4.168 33.906 -5.172 1 95.62 406 GLU B N 1
ATOM 6900 C CA . GLU B 1 406 ? 5.555 34.125 -5.559 1 95.62 406 GLU B CA 1
ATOM 6901 C C . GLU B 1 406 ? 6.035 33.062 -6.539 1 95.62 406 GLU B C 1
ATOM 6903 O O . GLU B 1 406 ? 6.793 33.375 -7.465 1 95.62 406 GLU B O 1
ATOM 6908 N N . VAL B 1 407 ? 5.629 31.844 -6.352 1 93.5 407 VAL B N 1
ATOM 6909 C CA . VAL B 1 407 ? 6.219 30.766 -7.133 1 93.5 407 VAL B CA 1
ATOM 6910 C C . VAL B 1 407 ? 5.223 30.297 -8.188 1 93.5 407 VAL B C 1
ATOM 6912 O O . VAL B 1 407 ? 5.449 29.281 -8.852 1 93.5 407 VAL B O 1
ATOM 6915 N N . GLY B 1 408 ? 4.082 30.875 -8.305 1 91.38 408 GLY B N 1
ATOM 6916 C CA . GLY B 1 408 ? 3.139 30.625 -9.383 1 91.38 408 GLY B CA 1
ATOM 6917 C C . GLY B 1 408 ? 2.211 29.453 -9.109 1 91.38 408 GLY B C 1
ATOM 6918 O O . GLY B 1 408 ? 1.72 28.812 -10.031 1 91.38 408 GLY B O 1
ATOM 6919 N N . VAL B 1 409 ? 1.999 29.031 -7.871 1 91.69 409 VAL B N 1
ATOM 6920 C CA . VAL B 1 409 ? 1.02 28.016 -7.492 1 91.69 409 VAL B CA 1
ATOM 6921 C C . VAL B 1 409 ? -0.373 28.641 -7.434 1 91.69 409 VAL B C 1
ATOM 6923 O O . VAL B 1 409 ? -0.59 29.625 -6.723 1 91.69 409 VAL B O 1
ATOM 6926 N N . PRO B 1 410 ? -1.259 28.141 -8.164 1 89.62 410 PRO B N 1
ATOM 6927 C CA . PRO B 1 410 ? -2.586 28.75 -8.219 1 89.62 410 PRO B CA 1
ATOM 6928 C C . PRO B 1 410 ? -3.338 28.656 -6.898 1 89.62 410 PRO B C 1
ATOM 6930 O O . PRO B 1 410 ? -3.779 27.578 -6.508 1 89.62 410 PRO B O 1
ATOM 6933 N N . VAL B 1 411 ? -3.617 29.75 -6.293 1 93.44 411 VAL B N 1
ATOM 6934 C CA . VAL B 1 411 ? -4.266 29.828 -4.988 1 93.44 411 VAL B CA 1
ATOM 6935 C C . VAL B 1 411 ? -5.711 29.344 -5.102 1 93.44 411 VAL B C 1
ATOM 6937 O O . VAL B 1 411 ? -6.199 28.625 -4.23 1 93.44 411 VAL B O 1
ATOM 6940 N N . GLU B 1 412 ? -6.406 29.641 -6.141 1 91.62 412 GLU B N 1
ATOM 6941 C CA . GLU B 1 412 ? -7.828 29.359 -6.312 1 91.62 412 GLU B CA 1
ATOM 6942 C C . GLU B 1 412 ? -8.094 27.859 -6.344 1 91.62 412 GLU B C 1
ATOM 6944 O O . GLU B 1 412 ? -9.086 27.391 -5.785 1 91.62 412 GLU B O 1
ATOM 6949 N N . SER B 1 413 ? -7.195 27.141 -6.949 1 89.69 413 SER B N 1
ATOM 6950 C CA . SER B 1 413 ? -7.395 25.688 -7.082 1 89.69 413 SER B CA 1
ATOM 6951 C C . SER B 1 413 ? -6.949 24.953 -5.82 1 89.69 413 SER B C 1
ATOM 6953 O O . SER B 1 413 ? -7.176 23.75 -5.688 1 89.69 413 SER B O 1
ATOM 6955 N N . MET B 1 414 ? -6.406 25.703 -4.863 1 93.94 414 MET B N 1
ATOM 6956 C CA . MET B 1 414 ? -5.832 25.047 -3.686 1 93.94 414 MET B CA 1
ATOM 6957 C C . MET B 1 414 ? -6.605 25.438 -2.428 1 93.94 414 MET B C 1
ATOM 6959 O O . MET B 1 414 ? -6.082 25.328 -1.316 1 93.94 414 MET B O 1
ATOM 6963 N N . GLN B 1 415 ? -7.855 25.875 -2.598 1 95.69 415 GLN B N 1
ATOM 6964 C CA . GLN B 1 415 ? -8.648 26.312 -1.459 1 95.69 415 GLN B CA 1
ATOM 6965 C C . GLN B 1 415 ? -8.852 25.188 -0.452 1 95.69 415 GLN B C 1
ATOM 6967 O O . GLN B 1 415 ? -8.875 25.422 0.758 1 95.69 415 GLN B O 1
ATOM 6972 N N . TRP B 1 416 ? -9.023 23.969 -1.005 1 95.81 416 TRP B N 1
ATOM 6973 C CA . TRP B 1 416 ? -9.195 22.812 -0.122 1 95.81 416 TRP B CA 1
ATOM 6974 C C . TRP B 1 416 ? -7.973 22.641 0.779 1 95.81 416 TRP B C 1
ATOM 6976 O O . TRP B 1 416 ? -8.109 22.312 1.959 1 95.81 416 TRP B O 1
ATOM 6986 N N . TYR B 1 417 ? -6.82 22.906 0.26 1 96.75 417 TYR B N 1
ATOM 6987 C CA . TYR B 1 417 ? -5.57 22.812 1.001 1 96.75 417 TYR B CA 1
ATOM 6988 C C . TYR B 1 417 ? -5.426 23.953 1.991 1 96.75 417 TYR B C 1
ATOM 6990 O O . TYR B 1 417 ? -5.031 23.75 3.141 1 96.75 417 TYR B O 1
ATOM 6998 N N . LEU B 1 418 ? -5.844 25.109 1.602 1 97.81 418 LEU B N 1
ATOM 6999 C CA . LEU B 1 418 ? -5.719 26.328 2.408 1 97.81 418 LEU B CA 1
ATOM 7000 C C . LEU B 1 418 ? -6.691 26.297 3.58 1 97.81 418 LEU B C 1
ATOM 7002 O O . LEU B 1 418 ? -6.469 26.969 4.59 1 97.81 418 LEU B O 1
ATOM 7006 N N . ASP B 1 419 ? -7.723 25.516 3.457 1 97.88 419 ASP B N 1
ATOM 7007 C CA . ASP B 1 419 ? -8.695 25.375 4.535 1 97.88 419 ASP B CA 1
ATOM 7008 C C . ASP B 1 419 ? -8.062 24.781 5.789 1 97.88 419 ASP B C 1
ATOM 7010 O O . ASP B 1 419 ? -8.539 25.016 6.902 1 97.88 419 ASP B O 1
ATOM 7014 N N . THR B 1 420 ? -6.969 24.062 5.672 1 96.62 420 THR B N 1
ATOM 7015 C CA . THR B 1 420 ? -6.254 23.547 6.836 1 96.62 420 THR B CA 1
ATOM 7016 C C . THR B 1 420 ? -5.609 24.703 7.617 1 96.62 420 THR B C 1
ATOM 7018 O O . THR B 1 420 ? -5.324 24.562 8.805 1 96.62 420 THR B O 1
ATOM 7021 N N . ARG B 1 421 ? -5.352 25.766 6.922 1 98.31 421 ARG B N 1
ATOM 7022 C CA . ARG B 1 421 ? -4.766 26.922 7.582 1 98.31 421 ARG B CA 1
ATOM 7023 C C . ARG B 1 421 ? -5.844 27.891 8.062 1 98.31 421 ARG B C 1
ATOM 7025 O O . ARG B 1 421 ? -5.648 28.609 9.047 1 98.31 421 ARG B O 1
ATOM 7032 N N . ARG B 1 422 ? -6.984 27.891 7.398 1 97.94 422 ARG B N 1
ATOM 7033 C CA . ARG B 1 422 ? -8.094 28.766 7.766 1 97.94 422 ARG B CA 1
ATOM 7034 C C . ARG B 1 422 ? -8.82 28.25 9 1 97.94 422 ARG B C 1
ATOM 7036 O O . ARG B 1 422 ? -9.328 29.031 9.805 1 97.94 422 ARG B O 1
ATOM 7043 N N . PHE B 1 423 ? -8.891 26.938 9.102 1 98.31 423 PHE B N 1
ATOM 7044 C CA . PHE B 1 423 ? -9.68 26.328 10.164 1 98.31 423 PHE B CA 1
ATOM 7045 C C . PHE B 1 423 ? -8.797 25.453 11.055 1 98.31 423 PHE B C 1
ATOM 7047 O O . PHE B 1 423 ? -8.547 24.297 10.75 1 98.31 423 PHE B O 1
ATOM 7054 N N . GLY B 1 424 ? -8.445 26.047 12.195 1 98.31 424 GLY B N 1
ATOM 7055 C CA . GLY B 1 424 ? -7.785 25.266 13.227 1 98.31 424 GLY B CA 1
ATOM 7056 C C . GLY B 1 424 ? -6.391 24.812 12.836 1 98.31 424 GLY B C 1
ATOM 7057 O O . GLY B 1 424 ? -6.02 23.656 13.07 1 98.31 424 GLY B O 1
ATOM 7058 N N . SER B 1 425 ? -5.602 25.609 12.242 1 98 425 SER B N 1
ATOM 7059 C CA . SER B 1 425 ? -4.234 25.25 11.883 1 98 425 SER B CA 1
ATOM 7060 C C . SER B 1 425 ? -3.396 24.938 13.117 1 98 425 SER B C 1
ATOM 7062 O O . SER B 1 425 ? -3.754 25.328 14.234 1 98 425 SER B O 1
ATOM 7064 N N . ALA B 1 426 ? -2.344 24.172 12.953 1 98.06 426 ALA B N 1
ATOM 7065 C CA . ALA B 1 426 ? -1.397 23.781 13.992 1 98.06 426 ALA B CA 1
ATOM 7066 C C . ALA B 1 426 ? 0.011 23.625 13.43 1 98.06 426 ALA B C 1
ATOM 7068 O O . ALA B 1 426 ? 0.183 23.406 12.227 1 98.06 426 ALA B O 1
ATOM 7069 N N . PRO B 1 427 ? 1.055 23.859 14.32 1 98.38 427 PRO B N 1
ATOM 7070 C CA . PRO B 1 427 ? 2.361 23.406 13.844 1 98.38 427 PRO B CA 1
ATOM 7071 C C . PRO B 1 427 ? 2.344 21.938 13.406 1 98.38 427 PRO B C 1
ATOM 7073 O O . PRO B 1 427 ? 1.713 21.109 14.062 1 98.38 427 PRO B O 1
ATOM 7076 N N . HIS B 1 428 ? 2.871 21.672 12.281 1 98.81 428 HIS B N 1
ATOM 7077 C CA . HIS B 1 428 ? 2.916 20.297 11.789 1 98.81 428 HIS B CA 1
ATOM 7078 C C . HIS B 1 428 ? 4.098 20.078 10.852 1 98.81 428 HIS B C 1
ATOM 7080 O O . HIS B 1 428 ? 4.645 21.047 10.312 1 98.81 428 HIS B O 1
ATOM 7086 N N . SER B 1 429 ? 4.547 18.891 10.75 1 98.88 429 SER B N 1
ATOM 7087 C CA . SER B 1 429 ? 5.73 18.516 9.984 1 98.88 429 SER B CA 1
ATOM 7088 C C . SER B 1 429 ? 5.543 17.156 9.312 1 98.88 429 SER B C 1
ATOM 7090 O O . SER B 1 429 ? 4.633 16.406 9.672 1 98.88 429 SER B O 1
ATOM 7092 N N . GLY B 1 430 ? 6.363 16.875 8.352 1 98.81 430 GLY B N 1
ATOM 7093 C CA . GLY B 1 430 ? 6.391 15.586 7.684 1 98.81 430 GLY B CA 1
ATOM 7094 C C . GLY B 1 430 ? 7.617 15.391 6.816 1 98.81 430 GLY B C 1
ATOM 7095 O O . GLY B 1 430 ? 8.445 16.297 6.684 1 98.81 430 GLY B O 1
ATOM 7096 N N . PHE B 1 431 ? 7.762 14.219 6.344 1 98.81 431 PHE B N 1
ATOM 7097 C CA . PHE B 1 431 ? 8.875 13.914 5.457 1 98.81 431 PHE B CA 1
ATOM 7098 C C . PHE B 1 431 ? 8.508 12.805 4.484 1 98.81 431 PHE B C 1
ATOM 7100 O O . PHE B 1 431 ? 7.418 12.234 4.57 1 98.81 431 PHE B O 1
ATOM 7107 N N . GLY B 1 432 ? 9.32 12.625 3.496 1 98.5 432 GLY B N 1
ATOM 7108 C CA . GLY B 1 432 ? 9.172 11.57 2.508 1 98.5 432 GLY B CA 1
ATOM 7109 C C . GLY B 1 432 ? 10.398 10.68 2.402 1 98.5 432 GLY B C 1
ATOM 7110 O O . GLY B 1 432 ? 11.531 11.164 2.41 1 98.5 432 GLY B O 1
ATOM 7111 N N . LEU B 1 433 ? 10.164 9.43 2.418 1 98.38 433 LEU B N 1
ATOM 7112 C CA . LEU B 1 433 ? 11.195 8.422 2.182 1 98.38 433 LEU B CA 1
ATOM 7113 C C . LEU B 1 433 ? 10.875 7.602 0.935 1 98.38 433 LEU B C 1
ATOM 7115 O O . LEU B 1 433 ? 9.797 7.02 0.828 1 98.38 433 LEU B O 1
ATOM 7119 N N . GLY B 1 434 ? 11.773 7.656 -0.032 1 97.5 434 GLY B N 1
ATOM 7120 C CA . GLY B 1 434 ? 11.633 6.723 -1.139 1 97.5 434 GLY B CA 1
ATOM 7121 C C . GLY B 1 434 ? 11.867 5.277 -0.738 1 97.5 434 GLY B C 1
ATOM 7122 O O . GLY B 1 434 ? 12.953 4.922 -0.28 1 97.5 434 GLY B O 1
ATOM 7123 N N . PHE B 1 435 ? 10.93 4.453 -0.901 1 98.62 435 PHE B N 1
ATOM 7124 C CA . PHE B 1 435 ? 11 3.072 -0.447 1 98.62 435 PHE B CA 1
ATOM 7125 C C . PHE B 1 435 ? 12.117 2.322 -1.169 1 98.62 435 PHE B C 1
ATOM 7127 O O . PHE B 1 435 ? 12.859 1.561 -0.55 1 98.62 435 PHE B O 1
ATOM 7134 N N . GLU B 1 436 ? 12.188 2.486 -2.496 1 98.25 436 GLU B N 1
ATOM 7135 C CA . GLU B 1 436 ? 13.211 1.787 -3.264 1 98.25 436 GLU B CA 1
ATOM 7136 C C . GLU B 1 436 ? 14.609 2.246 -2.859 1 98.25 436 GLU B C 1
ATOM 7138 O O . GLU B 1 436 ? 15.555 1.457 -2.873 1 98.25 436 GLU B O 1
ATOM 7143 N N . ARG B 1 437 ? 14.75 3.506 -2.496 1 96.5 437 ARG B N 1
ATOM 7144 C CA . ARG B 1 437 ? 16.047 3.973 -2.025 1 96.5 437 ARG B CA 1
ATOM 7145 C C . ARG B 1 437 ? 16.422 3.316 -0.7 1 96.5 437 ARG B C 1
ATOM 7147 O O . ARG B 1 437 ? 17.594 3.014 -0.455 1 96.5 437 ARG B O 1
ATOM 7154 N N . LEU B 1 438 ? 15.445 3.189 0.136 1 98.06 438 LEU B N 1
ATOM 7155 C CA . LEU B 1 438 ? 15.68 2.461 1.378 1 98.06 438 LEU B CA 1
ATOM 7156 C C . LEU B 1 438 ? 16.125 1.03 1.093 1 98.06 438 LEU B C 1
ATOM 7158 O O . LEU B 1 438 ? 17.078 0.536 1.707 1 98.06 438 LEU B O 1
ATOM 7162 N N . VAL B 1 439 ? 15.422 0.34 0.176 1 98.56 439 VAL B N 1
ATOM 7163 C CA . VAL B 1 439 ? 15.75 -1.046 -0.139 1 98.56 439 VAL B CA 1
ATOM 7164 C C . VAL B 1 439 ? 17.156 -1.122 -0.746 1 98.56 439 VAL B C 1
ATOM 7166 O O . VAL B 1 439 ? 17.906 -2.049 -0.457 1 98.56 439 VAL B O 1
ATOM 7169 N N . LEU B 1 440 ? 17.516 -0.114 -1.568 1 97.75 440 LEU B N 1
ATOM 7170 C CA . LEU B 1 440 ? 18.891 -0.04 -2.074 1 97.75 440 LEU B CA 1
ATOM 7171 C C . LEU B 1 440 ? 19.891 -0.007 -0.926 1 97.75 440 LEU B C 1
ATOM 7173 O O . LEU B 1 440 ? 20.844 -0.78 -0.913 1 97.75 440 LEU B O 1
ATOM 7177 N N . PHE B 1 441 ? 19.641 0.828 -0.006 1 97 441 PHE B N 1
ATOM 7178 C CA . PHE B 1 441 ? 20.562 1.026 1.104 1 97 441 PHE B CA 1
ATOM 7179 C C . PHE B 1 441 ? 20.703 -0.25 1.926 1 97 441 PHE B C 1
ATOM 7181 O O . PHE B 1 441 ? 21.812 -0.65 2.273 1 97 441 PHE B O 1
ATOM 7188 N N . VAL B 1 442 ? 19.578 -0.944 2.184 1 98.38 442 VAL B N 1
ATOM 7189 C CA . VAL B 1 442 ? 19.547 -2.088 3.088 1 98.38 442 VAL B CA 1
ATOM 7190 C C . VAL B 1 442 ? 20.109 -3.318 2.385 1 98.38 442 VAL B C 1
ATOM 7192 O O . VAL B 1 442 ? 20.734 -4.176 3.023 1 98.38 442 VAL B O 1
ATOM 7195 N N . THR B 1 443 ? 20 -3.428 1.073 1 98.44 443 THR B N 1
ATOM 7196 C CA . THR B 1 443 ? 20.391 -4.633 0.356 1 98.44 443 THR B CA 1
ATOM 7197 C C . THR B 1 443 ? 21.828 -4.512 -0.154 1 98.44 443 THR B C 1
ATOM 7199 O O . THR B 1 443 ? 22.453 -5.512 -0.516 1 98.44 443 THR B O 1
ATOM 7202 N N . GLY B 1 444 ? 22.312 -3.283 -0.3 1 97.56 444 GLY B N 1
ATOM 7203 C CA . GLY B 1 444 ? 23.625 -3.062 -0.884 1 97.56 444 GLY B CA 1
ATOM 7204 C C . GLY B 1 444 ? 23.609 -3.084 -2.4 1 97.56 444 GLY B C 1
ATOM 7205 O O . GLY B 1 444 ? 24.656 -2.943 -3.035 1 97.56 444 GLY B O 1
ATOM 7206 N N . MET B 1 445 ? 22.438 -3.248 -3.006 1 97.69 445 MET B N 1
ATOM 7207 C CA . MET B 1 445 ? 22.312 -3.158 -4.457 1 97.69 445 MET B CA 1
ATOM 7208 C C . MET B 1 445 ? 22.609 -1.739 -4.938 1 97.69 445 MET B C 1
ATOM 7210 O O . MET B 1 445 ? 22.469 -0.781 -4.18 1 97.69 445 MET B O 1
ATOM 7214 N N . THR B 1 446 ? 22.969 -1.568 -6.227 1 95.62 446 THR B N 1
ATOM 7215 C CA . THR B 1 446 ? 23.438 -0.262 -6.664 1 95.62 446 THR B CA 1
ATOM 7216 C C . THR B 1 446 ? 22.516 0.33 -7.723 1 95.62 446 THR B C 1
ATOM 7218 O O . THR B 1 446 ? 22.641 1.503 -8.078 1 95.62 446 THR B O 1
ATOM 7221 N N . ASN B 1 447 ? 21.641 -0.446 -8.258 1 97.19 447 ASN B N 1
ATOM 7222 C CA . ASN B 1 447 ? 20.703 0.002 -9.281 1 97.19 447 ASN B CA 1
ATOM 7223 C C . ASN B 1 447 ? 19.25 -0.124 -8.805 1 97.19 447 ASN B C 1
ATOM 7225 O O . ASN B 1 447 ? 18.812 -1.215 -8.445 1 97.19 447 ASN B O 1
ATOM 7229 N N . ILE B 1 448 ? 18.547 1.011 -8.852 1 97.38 448 ILE B N 1
ATOM 7230 C CA . ILE B 1 448 ? 17.203 1.084 -8.297 1 97.38 448 ILE B CA 1
ATOM 7231 C C . ILE B 1 448 ? 16.266 0.15 -9.07 1 97.38 448 ILE B C 1
ATOM 7233 O O . ILE B 1 448 ? 15.227 -0.272 -8.555 1 97.38 448 ILE B O 1
ATOM 7237 N N . ARG B 1 449 ? 16.594 -0.214 -10.297 1 97.94 449 ARG B N 1
ATOM 7238 C CA . ARG B 1 449 ? 15.82 -1.136 -11.125 1 97.94 449 ARG B CA 1
ATOM 7239 C C . ARG B 1 449 ? 15.875 -2.553 -10.562 1 97.94 449 ARG B C 1
ATOM 7241 O O . ARG B 1 449 ? 15.086 -3.412 -10.945 1 97.94 449 ARG B O 1
ATOM 7248 N N . ASP B 1 450 ? 16.812 -2.828 -9.664 1 98.5 450 ASP B N 1
ATOM 7249 C CA . ASP B 1 450 ? 17.031 -4.184 -9.164 1 98.5 450 ASP B CA 1
ATOM 7250 C C . ASP B 1 450 ? 16.406 -4.379 -7.789 1 98.5 450 ASP B C 1
ATOM 7252 O O . ASP B 1 450 ? 16.625 -5.402 -7.141 1 98.5 450 ASP B O 1
ATOM 7256 N N . VAL B 1 451 ? 15.602 -3.377 -7.297 1 98.56 451 VAL B N 1
ATOM 7257 C CA . VAL B 1 451 ? 15 -3.539 -5.98 1 98.56 451 VAL B CA 1
ATOM 7258 C C . VAL B 1 451 ? 13.484 -3.375 -6.074 1 98.56 451 VAL B C 1
ATOM 7260 O O . VAL B 1 451 ? 12.812 -3.168 -5.062 1 98.56 451 VAL B O 1
ATOM 7263 N N . ILE B 1 452 ? 12.93 -3.375 -7.219 1 98.56 452 ILE B N 1
ATOM 7264 C CA . ILE B 1 452 ? 11.508 -3.375 -7.516 1 98.56 452 ILE B CA 1
ATOM 7265 C C . ILE B 1 452 ? 11.188 -4.477 -8.531 1 98.56 452 ILE B C 1
ATOM 7267 O O . ILE B 1 452 ? 12.008 -4.789 -9.391 1 98.56 452 ILE B O 1
ATOM 7271 N N . PRO B 1 453 ? 10.039 -5.102 -8.469 1 98.12 453 PRO B N 1
ATOM 7272 C CA . PRO B 1 453 ? 9.742 -6.258 -9.32 1 98.12 453 PRO B CA 1
ATOM 7273 C C . PRO B 1 453 ? 9.82 -5.926 -10.805 1 98.12 453 PRO B C 1
ATOM 7275 O O . PRO B 1 453 ? 10.477 -6.641 -11.57 1 98.12 453 PRO B O 1
ATOM 7278 N N . PHE B 1 454 ? 9.117 -4.883 -11.234 1 97.75 454 PHE B N 1
ATOM 7279 C CA . PHE B 1 454 ? 9.039 -4.492 -12.641 1 97.75 454 PHE B CA 1
ATOM 7280 C C . PHE B 1 454 ? 9.32 -3.002 -12.805 1 97.75 454 PHE B C 1
ATOM 7282 O O . PHE B 1 454 ? 8.398 -2.186 -12.812 1 97.75 454 PHE B O 1
ATOM 7289 N N . PRO B 1 455 ? 10.57 -2.637 -13.016 1 97.5 455 PRO B N 1
ATOM 7290 C CA . PRO B 1 455 ? 10.922 -1.218 -13.07 1 97.5 455 PRO B CA 1
ATOM 7291 C C . PRO B 1 455 ? 10.297 -0.504 -14.273 1 97.5 455 PRO B C 1
ATOM 7293 O O . PRO B 1 455 ? 10.344 -1.016 -15.391 1 97.5 455 PRO B O 1
ATOM 7296 N N . ARG B 1 456 ? 9.648 0.578 -14.031 1 97.75 456 ARG B N 1
ATOM 7297 C CA . ARG B 1 456 ? 9.195 1.496 -15.07 1 97.75 456 ARG B CA 1
ATOM 7298 C C . ARG B 1 456 ? 10.211 2.607 -15.305 1 97.75 456 ARG B C 1
ATOM 7300 O O . ARG B 1 456 ? 10.516 3.377 -14.391 1 97.75 456 ARG B O 1
ATOM 7307 N N . THR B 1 457 ? 10.766 2.631 -16.469 1 97.25 457 THR B N 1
ATOM 7308 C CA . THR B 1 457 ? 11.758 3.619 -16.875 1 97.25 457 THR B CA 1
ATOM 7309 C C . THR B 1 457 ? 11.461 4.125 -18.281 1 97.25 457 THR B C 1
ATOM 7311 O O . THR B 1 457 ? 10.57 3.607 -18.953 1 97.25 457 THR B O 1
ATOM 7314 N N . PRO B 1 458 ? 12.133 5.219 -18.734 1 96.69 458 PRO B N 1
ATOM 7315 C CA . PRO B 1 458 ? 11.883 5.699 -20.094 1 96.69 458 PRO B CA 1
ATOM 7316 C C . PRO B 1 458 ? 12.008 4.598 -21.141 1 96.69 458 PRO B C 1
ATOM 7318 O O . PRO B 1 458 ? 13 3.863 -21.156 1 96.69 458 PRO B O 1
ATOM 7321 N N . LYS B 1 459 ? 10.961 4.434 -21.906 1 96.56 459 LYS B N 1
ATOM 7322 C CA . LYS B 1 459 ? 10.898 3.498 -23.016 1 96.56 459 LYS B CA 1
ATOM 7323 C C . LYS B 1 459 ? 10.82 2.057 -22.531 1 96.56 459 LYS B C 1
ATOM 7325 O O . LYS B 1 459 ? 11.188 1.127 -23.25 1 96.56 459 LYS B O 1
ATOM 7330 N N . ASN B 1 460 ? 10.406 1.949 -21.25 1 95.75 460 ASN B N 1
ATOM 7331 C CA . ASN B 1 460 ? 10.336 0.592 -20.719 1 95.75 460 ASN B CA 1
ATOM 7332 C C . ASN B 1 460 ? 9.125 0.404 -19.812 1 95.75 460 ASN B C 1
ATOM 7334 O O . ASN B 1 460 ? 9.039 1.018 -18.75 1 95.75 460 ASN B O 1
ATOM 7338 N N . ALA B 1 461 ? 8.18 -0.437 -20.266 1 96.06 461 ALA B N 1
ATOM 7339 C CA . ALA B 1 461 ? 7.023 -0.859 -19.484 1 96.06 461 ALA B CA 1
ATOM 7340 C C . ALA B 1 461 ? 6.605 -2.281 -19.844 1 96.06 461 ALA B C 1
ATOM 7342 O O . ALA B 1 461 ? 5.43 -2.539 -20.109 1 96.06 461 ALA B O 1
ATOM 7343 N N . GLU B 1 462 ? 7.527 -3.16 -19.766 1 92.44 462 GLU B N 1
ATOM 7344 C CA . GLU B 1 462 ? 7.262 -4.555 -20.109 1 92.44 462 GLU B CA 1
ATOM 7345 C C . GLU B 1 462 ? 6.531 -5.277 -18.984 1 92.44 462 GLU B C 1
ATOM 7347 O O . GLU B 1 462 ? 6.613 -4.871 -17.828 1 92.44 462 GLU B O 1
ATOM 7352 N N . PHE B 1 463 ? 5.777 -6.305 -19.406 1 90.19 463 PHE B N 1
ATOM 7353 C CA . PHE B 1 463 ? 5.09 -7.195 -18.484 1 90.19 463 PHE B CA 1
ATOM 7354 C C . PHE B 1 463 ? 3.869 -6.512 -17.875 1 90.19 463 PHE B C 1
ATOM 7356 O O . PHE B 1 463 ? 3.922 -5.328 -17.531 1 90.19 463 PHE B O 1
#

Solvent-accessible surface area (backbone atoms only — not comparable to full-atom values): 48478 Å² total; per-residue (Å²): 102,53,57,51,56,58,66,69,44,88,73,59,75,40,80,46,52,44,58,30,31,30,60,42,70,48,72,60,88,60,36,36,44,33,33,35,32,32,40,67,44,91,65,64,44,42,35,40,35,52,39,87,79,48,58,66,70,58,59,66,51,60,32,51,43,12,14,36,41,34,34,24,33,29,33,76,35,90,57,90,93,40,74,44,26,29,47,49,73,45,80,43,76,64,15,50,16,55,77,88,72,48,85,80,53,94,62,92,75,56,68,71,61,37,62,74,42,41,69,55,32,47,64,38,70,68,39,38,35,44,45,51,46,46,20,50,52,52,50,47,53,54,48,55,39,52,78,67,65,34,32,60,45,71,54,61,47,68,20,52,66,60,80,89,47,68,83,38,38,36,34,43,41,66,57,47,53,80,67,49,56,59,42,96,86,65,46,64,40,35,64,74,24,60,37,41,42,69,32,24,43,28,70,65,47,57,73,62,37,47,43,47,8,74,26,39,23,32,26,30,30,74,47,77,30,33,34,51,56,90,44,88,50,54,82,53,57,31,53,45,41,37,35,36,42,20,30,47,72,23,45,54,66,56,43,53,50,49,52,53,52,49,51,37,50,50,50,50,47,44,63,71,72,33,47,71,45,47,53,50,31,21,73,75,67,22,84,55,36,66,59,52,51,48,49,55,62,72,42,72,65,45,79,39,46,37,67,59,50,46,50,53,51,44,43,35,38,75,72,66,64,49,85,67,94,64,86,82,56,90,80,57,77,80,49,56,70,58,40,26,41,47,14,61,68,69,64,63,34,39,32,34,39,24,44,38,47,45,90,78,52,68,61,57,39,17,70,40,94,82,74,51,28,16,38,33,37,33,36,26,33,70,96,67,7,72,57,31,47,31,29,16,43,45,44,48,52,68,64,34,53,52,38,24,58,73,73,68,44,65,62,82,83,36,49,71,65,47,41,48,33,58,43,21,11,52,55,22,18,35,37,38,31,46,46,47,60,51,43,27,67,75,53,39,54,81,41,49,61,72,61,45,69,61,58,28,37,66,54,32,41,75,111,100,54,60,53,55,59,68,69,44,89,75,60,75,39,81,44,52,43,59,28,30,29,60,42,69,48,72,60,87,59,36,36,44,32,33,34,34,33,41,68,44,91,65,63,43,42,34,39,36,50,39,85,78,46,60,68,68,59,59,67,52,60,31,50,43,12,14,38,41,34,35,23,34,30,33,75,35,91,56,89,93,41,74,46,27,30,47,49,72,44,78,41,77,64,14,50,17,54,77,89,71,48,85,80,52,94,62,92,74,56,70,71,60,37,63,76,42,41,70,53,34,47,64,38,71,69,40,37,33,46,45,51,46,46,22,49,52,52,51,48,53,56,48,55,40,50,78,69,64,34,32,59,43,71,54,61,48,67,21,52,66,60,82,90,47,67,83,38,38,38,34,42,42,66,57,47,54,81,66,47,58,59,42,96,87,64,46,63,39,35,64,76,25,60,38,40,41,70,31,23,42,28,68,64,48,57,73,61,38,48,44,46,8,74,27,40,23,32,27,29,31,73,46,78,30,34,37,53,56,90,45,88,49,56,81,52,58,30,54,44,41,36,36,36,41,20,30,46,74,24,46,54,68,54,43,53,50,50,51,53,52,50,52,37,49,51,51,50,47,44,61,72,73,34,48,71,44,48,52,52,32,21,73,74,69,22,83,56,38,66,60,53,52,48,50,56,61,75,41,72,65,45,80,40,46,36,68,58,52,46,50,53,53,44,43,35,39,76,72,66,64,48,85,68,95,64,86,84,54,91,78,60,80,80,50,56,70,58,42,25,40,47,13,60,67,69,64,63,32,39,31,33,38,24,45,39,46,45,88,79,49,69,61,58,38,17,70,39,93,82,74,51,28,17,40,32,35,33,36,26,33,72,94,69,7,72,56,31,46,33,27,14,42,45,45,49,53,68,62,35,52,52,38,23,59,73,72,67,44,65,63,80,82,36,48,72,63,48,42,48,33,58,44,22,11,50,55,22,18,36,36,37,33,46,45,45,60,50,45,27,66,74,52,40,54,80,42,50,62,72,61,45,71,60,56,28,38,67,53,31,44,74,111

pLDDT: mean 96.1, std 5.39, range [50.5, 98.94]

Organism: NCBI:txid28139

InterPro domains:
  IPR002312 Aspartyl/Asparaginyl-tRNA synthetase, class IIb [PR01042] (201-213)
  IPR002312 Aspartyl/Asparaginyl-tRNA synthetase, class IIb [PR01042] (217-230)
  IPR002312 Aspartyl/Asparaginyl-tRNA synthetase, class IIb [PR01042] (378-394)
  IPR002312 Aspartyl/Asparaginyl-tRNA synthetase, class IIb [PR01042] (418-432)
  IPR004364 Aminoacyl-tRNA synthetase, class II (D/K/N) [PF00152] (117-457)
  IPR004365 OB-fold nucleic acid binding domain, AA-tRNA synthetase-type [PF01336] (16-93)
  IPR004522 Asparagine-tRNA ligase [MF_00534] (1-463)
  IPR004522 Asparagine-tRNA ligase [TIGR00457] (10-463)
  IPR006195 Aminoacyl-tRNA synthetase, class II [PS50862] (131-453)
  IPR012340 Nucleic acid-binding, OB-fold [G3DSA:2.40.50.140] (1-100)
  IPR012340 Nucleic acid-binding, OB-fold [SSF50249] (7-97)
  IPR045864 Class II Aminoacyl-tRNA synthetase/Biotinyl protein ligase (BPL) and lipoyl protein ligase (LPL) [G3DSA:3.30.930.10] (103-462)
  IPR045864 Class II Aminoacyl-tRNA synthetase/Biotinyl protein ligase (BPL) and lipoyl protein ligase (LPL) [SSF55681] (91-461)

Radius of gyration: 29.45 Å; Cα contacts (8 Å, |Δi|>4): 1992; chains: 2; bounding box: 85×85×82 Å

Foldseek 3Di:
DFPVCLQVDPDFFDKDKYKAFWADWDDDQFKIWTFGHHLPALGTAIEIEGNVLDDPVVVVQRFGGWIKIFIFTWHQDPDPPGGIHGHTNDIDTPGGDDPVPDPDHPDDDDPVVCLVVLVCNCVDSQLSLLVVLLVLLVVLLVVVQVVVQAAEDEADFKAQDCQVHPPWWAKDWPADPVDADADPVGHGQCCPTPVRHTITTAQDRALVLQVVCLPSFKYKYWAKHATRDADDDLVDFRIFIKIKIKGFQDALVVQLVCVLVSLLSSLVSCVVPSVNSLVVLCVPFNVCQNVQSVQSNVDDAAEEEPVVLLVVLVCCVPPVVDDDPDDGDAQDDDDQVSQQCVCVPNPVYKYKYFFHFPVVDDLFFDADPVNGTGGKIFIQGHPQGTFKIKHWTHLALVSSVVSCVVVVRDPVVCVVSSVCSVPNTGTMMMMMGGSLSSSCSNSVPDGSSSSDSNTHHVVDDDD/DFPVCLQVDPDFFDKDKYKAFWADWDDDPFKIWTFGHHLPALGTAIEIEGNVQDDPVVVVQRFGGWIKIFIFTWHQDPDPPGGIHGDTNDIDTPGGDDPVPDPDHNDDDDPVVCLVVLVCNCVDSQLSLLVVLLVLLVVLLVVVQVVVQAAADEADFKALDCQVHPPWWAKDWPADPVDADADPVGHGQCCPTPVRHTITTAQDRALVLQVVCLPSFKYKYWAKHATNDQDDDLVDFRIFIKIKIKGFQDALVVQLVCVLVSLLSSLVSCVVPSVNSLVVLCVPFNVCQNVQSVQSNVDDAAEEEPVVLLVVLVCCVPPVVDDDPDDGDAQDDDDQVSQQCVCVPNPVYKYKYFFHFPVVDDLFFDDDPVNGTGGKIFIQGHPQGTFKIKHWTHLALVSSVVSCVVVVRDPVVCVVSSVCSVPNTGTMMMMMGGSLSSSCSNSVPDGSSSSDSNTHHVVDDDD